Protein 5KC9 (pdb70)

Structure (mmCIF, N/CA/C/O backbone):
data_5KC9
#
_entry.id   5KC9
#
_cell.length_a   128.420
_cell.length_b   128.420
_cell.length_c   153.230
_cell.angle_alpha   90.00
_cell.angle_beta   90.00
_cell.angle_gamma   120.00
#
_symmetry.space_group_name_H-M   'P 32 2 1'
#
loop_
_entity.id
_entity.type
_entity.pdbx_description
1 polymer 'Glutamate receptor ionotropic, delta-1'
2 non-polymer 1,2-ETHANEDIOL
3 non-polymer 'CHLORIDE ION'
4 non-polymer 1,4-BUTANEDIOL
5 non-polymer 2-acetamido-2-deoxy-beta-D-glucopyranose
6 non-polymer 'TETRAETHYLENE GLYCOL'
7 water water
#
loop_
_atom_site.group_PDB
_atom_site.id
_atom_site.type_symbol
_atom_site.label_atom_id
_atom_site.label_alt_id
_atom_site.label_comp_id
_atom_site.label_asym_id
_atom_site.label_entity_id
_atom_site.label_seq_id
_atom_site.pdbx_PDB_ins_code
_atom_site.Cartn_x
_atom_site.Cartn_y
_atom_site.Cartn_z
_atom_site.occupancy
_atom_site.B_iso_or_equiv
_atom_site.auth_seq_id
_atom_site.auth_comp_id
_atom_site.auth_asym_id
_atom_site.auth_atom_id
_atom_site.pdbx_PDB_model_num
ATOM 1 N N . SER A 1 5 ? 78.394 -5.025 53.508 1.00 141.38 22 SER A N 1
ATOM 2 C CA . SER A 1 5 ? 77.037 -5.560 53.498 1.00 143.26 22 SER A CA 1
ATOM 3 C C . SER A 1 5 ? 77.000 -6.934 52.837 1.00 139.78 22 SER A C 1
ATOM 4 O O . SER A 1 5 ? 78.047 -7.506 52.525 1.00 141.89 22 SER A O 1
ATOM 7 N N . ILE A 1 6 ? 75.791 -7.439 52.604 1.00 130.97 23 ILE A N 1
ATOM 8 C CA . ILE A 1 6 ? 75.597 -8.736 51.966 1.00 116.92 23 ILE A CA 1
ATOM 9 C C . ILE A 1 6 ? 74.650 -8.732 50.769 1.00 99.32 23 ILE A C 1
ATOM 10 O O . ILE A 1 6 ? 73.675 -7.978 50.697 1.00 97.81 23 ILE A O 1
ATOM 15 N N . ILE A 1 7 ? 74.999 -9.595 49.824 1.00 83.70 24 ILE A N 1
ATOM 16 C CA . ILE A 1 7 ? 74.172 -9.945 48.685 1.00 70.97 24 ILE A CA 1
ATOM 17 C C . ILE A 1 7 ? 73.223 -11.059 49.133 1.00 62.54 24 ILE A C 1
ATOM 18 O O . ILE A 1 7 ? 73.673 -12.171 49.413 1.00 60.71 24 ILE A O 1
ATOM 23 N N . HIS A 1 8 ? 71.925 -10.769 49.201 1.00 58.57 25 HIS A N 1
ATOM 24 C CA . HIS A 1 8 ? 70.921 -11.775 49.555 1.00 56.42 25 HIS A CA 1
ATOM 25 C C . HIS A 1 8 ? 69.980 -11.993 48.374 1.00 56.59 25 HIS A C 1
ATOM 26 O O . HIS A 1 8 ? 69.442 -11.036 47.813 1.00 55.18 25 HIS A O 1
ATOM 33 N N . ILE A 1 9 ? 69.817 -13.251 47.978 1.00 58.50 26 ILE A N 1
ATOM 34 C CA . ILE A 1 9 ? 68.897 -13.594 46.895 1.00 60.72 26 ILE A CA 1
ATOM 35 C C . ILE A 1 9 ? 67.913 -14.676 47.328 1.00 57.73 26 ILE A C 1
ATOM 36 O O . ILE A 1 9 ? 68.246 -15.557 48.118 1.00 59.33 26 ILE A O 1
ATOM 41 N N . GLY A 1 10 ? 66.703 -14.609 46.793 1.00 54.55 27 GLY A N 1
ATOM 42 C CA . GLY A 1 10 ? 65.664 -15.571 47.114 1.00 53.37 27 GLY A CA 1
ATOM 43 C C . GLY A 1 10 ? 65.486 -16.586 46.000 1.00 52.93 27 GLY A C 1
ATOM 44 O O . GLY A 1 10 ? 65.723 -16.284 44.823 1.00 50.47 27 GLY A O 1
ATOM 45 N N . ALA A 1 11 ? 65.072 -17.793 46.371 1.00 51.99 28 ALA A N 1
ATOM 46 C CA . ALA A 1 11 ? 64.800 -18.833 45.389 1.00 49.14 28 ALA A CA 1
ATOM 47 C C . ALA A 1 11 ? 63.520 -19.586 45.725 1.00 47.13 28 ALA A C 1
ATOM 48 O O . ALA A 1 11 ? 63.243 -19.881 46.898 1.00 47.81 28 ALA A O 1
ATOM 50 N N . ILE A 1 12 ? 62.743 -19.881 44.686 1.00 43.37 29 ILE A N 1
ATOM 51 C CA . ILE A 1 12 ? 61.529 -20.681 44.808 1.00 45.32 29 ILE A CA 1
ATOM 52 C C . ILE A 1 12 ? 61.548 -21.842 43.817 1.00 45.95 29 ILE A C 1
ATOM 53 O O . ILE A 1 12 ? 61.654 -21.628 42.603 1.00 47.38 29 ILE A O 1
ATOM 58 N N . PHE A 1 13 ? 61.432 -23.061 44.347 1.00 44.02 30 PHE A N 1
ATOM 59 C CA . PHE A 1 13 ? 61.430 -24.279 43.545 1.00 44.71 30 PHE A CA 1
ATOM 60 C C . PHE A 1 13 ? 60.201 -25.135 43.828 1.00 48.10 30 PHE A C 1
ATOM 61 O O . PHE A 1 13 ? 59.817 -25.330 44.982 1.00 51.92 30 PHE A O 1
ATOM 69 N N . GLU A 1 14 ? 59.591 -25.655 42.770 1.00 47.71 31 GLU A N 1
ATOM 70 C CA . GLU A 1 14 ? 58.503 -26.614 42.911 1.00 48.36 31 GLU A CA 1
ATOM 71 C C . GLU A 1 14 ? 59.048 -27.992 43.246 1.00 48.61 31 GLU A C 1
ATOM 72 O O . GLU A 1 14 ? 60.174 -28.335 42.873 1.00 47.75 31 GLU A O 1
ATOM 78 N N . GLU A 1 15 ? 58.244 -28.775 43.955 1.00 50.79 32 GLU A N 1
ATOM 79 C CA . GLU A 1 15 ? 58.530 -30.191 44.148 1.00 55.78 32 GLU A CA 1
ATOM 80 C C . GLU A 1 15 ? 58.445 -30.909 42.801 1.00 54.82 32 GLU A C 1
ATOM 81 O O . GLU A 1 15 ? 57.557 -30.591 42.008 1.00 53.91 32 GLU A O 1
ATOM 87 N N . ASN A 1 16 ? 59.346 -31.847 42.498 1.00 55.68 33 ASN A N 1
ATOM 88 C CA . ASN A 1 16 ? 60.485 -32.230 43.327 1.00 56.93 33 ASN A CA 1
ATOM 89 C C . ASN A 1 16 ? 61.638 -31.246 43.154 1.00 54.39 33 ASN A C 1
ATOM 90 O O . ASN A 1 16 ? 62.102 -31.013 42.034 1.00 55.10 33 ASN A O 1
ATOM 95 N N . ALA A 1 17 ? 62.111 -30.687 44.263 1.00 51.17 34 ALA A N 1
ATOM 96 C CA . ALA A 1 17 ? 63.079 -29.593 44.227 1.00 48.55 34 ALA A CA 1
ATOM 97 C C . ALA A 1 17 ? 64.497 -30.033 44.554 1.00 49.96 34 ALA A C 1
ATOM 98 O O . ALA A 1 17 ? 65.384 -29.196 44.684 1.00 52.62 34 ALA A O 1
ATOM 100 N N . ALA A 1 18 ? 64.717 -31.335 44.679 1.00 50.28 35 ALA A N 1
ATOM 101 C CA . ALA A 1 18 ? 65.989 -31.838 45.191 1.00 51.49 35 ALA A CA 1
ATOM 102 C C . ALA A 1 18 ? 67.156 -31.423 44.305 1.00 52.24 35 ALA A C 1
ATOM 103 O O . ALA A 1 18 ? 68.141 -30.878 44.792 1.00 51.40 35 ALA A O 1
ATOM 105 N N . LYS A 1 19 ? 67.045 -31.669 43.004 1.00 53.96 36 LYS A N 1
ATOM 106 C CA . LYS A 1 19 ? 68.130 -31.329 42.093 1.00 55.75 36 LYS A CA 1
ATOM 107 C C . LYS A 1 19 ? 68.339 -29.822 41.989 1.00 49.61 36 LYS A C 1
ATOM 108 O O . LYS A 1 19 ? 69.479 -29.360 41.952 1.00 46.84 36 LYS A O 1
ATOM 114 N N . ASP A 1 20 ? 67.252 -29.054 41.944 1.00 49.01 37 ASP A N 1
ATOM 115 C CA . ASP A 1 20 ? 67.369 -27.594 41.905 1.00 52.02 37 ASP A CA 1
ATOM 116 C C . ASP A 1 20 ? 68.035 -27.073 43.162 1.00 52.10 37 ASP A C 1
ATOM 117 O O . ASP A 1 20 ? 68.948 -26.247 43.095 1.00 52.32 37 ASP A O 1
ATOM 122 N N . ASP A 1 21 ? 67.568 -27.570 44.305 1.00 52.45 38 ASP A N 1
ATOM 123 C CA . ASP A 1 21 ? 68.119 -27.204 45.598 1.00 54.01 38 ASP A CA 1
ATOM 124 C C . ASP A 1 21 ? 69.619 -27.465 45.587 1.00 50.65 38 ASP A C 1
ATOM 125 O O . ASP A 1 21 ? 70.402 -26.607 45.977 1.00 50.17 38 ASP A O 1
ATOM 130 N N . ARG A 1 22 ? 70.025 -28.637 45.114 1.00 50.03 39 ARG A N 1
ATOM 131 C CA . ARG A 1 22 ? 71.440 -28.990 45.110 1.00 52.28 39 ARG A CA 1
ATOM 132 C C . ARG A 1 22 ? 72.244 -28.102 44.160 1.00 49.66 39 ARG A C 1
ATOM 133 O O . ARG A 1 22 ? 73.280 -27.557 44.540 1.00 49.48 39 ARG A O 1
ATOM 141 N N . VAL A 1 23 ? 71.766 -27.958 42.926 1.00 48.15 40 VAL A N 1
ATOM 142 C CA . VAL A 1 23 ? 72.492 -27.204 41.903 1.00 45.43 40 VAL A CA 1
ATOM 143 C C . VAL A 1 23 ? 72.615 -25.719 42.244 1.00 43.17 40 VAL A C 1
ATOM 144 O O . VAL A 1 23 ? 73.675 -25.122 42.067 1.00 38.90 40 VAL A O 1
ATOM 148 N N . PHE A 1 24 ? 71.542 -25.129 42.757 1.00 46.39 41 PHE A N 1
ATOM 149 C CA . PHE A 1 24 ? 71.568 -23.724 43.141 1.00 49.50 41 PHE A CA 1
ATOM 150 C C . PHE A 1 24 ? 72.631 -23.483 44.224 1.00 52.37 41 PHE A C 1
ATOM 151 O O . PHE A 1 24 ? 73.393 -22.516 44.157 1.00 52.83 41 PHE A O 1
ATOM 159 N N . GLN A 1 25 ? 72.683 -24.368 45.215 1.00 52.86 42 GLN A N 1
ATOM 160 C CA . GLN A 1 25 ? 73.649 -24.234 46.304 1.00 56.21 42 GLN A CA 1
ATOM 161 C C . GLN A 1 25 ? 75.069 -24.511 45.816 1.00 57.79 42 GLN A C 1
ATOM 162 O O . GLN A 1 25 ? 76.027 -23.949 46.338 1.00 58.23 42 GLN A O 1
ATOM 168 N N . LEU A 1 26 ? 75.206 -25.369 44.810 1.00 59.57 43 LEU A N 1
ATOM 169 C CA . LEU A 1 26 ? 76.512 -25.601 44.201 1.00 62.54 43 LEU A CA 1
ATOM 170 C C . LEU A 1 26 ? 77.003 -24.346 43.494 1.00 60.09 43 LEU A C 1
ATOM 171 O O . LEU A 1 26 ? 78.180 -24.001 43.573 1.00 58.97 43 LEU A O 1
ATOM 176 N N . ALA A 1 27 ? 76.095 -23.673 42.795 1.00 59.72 44 ALA A N 1
ATOM 177 C CA . ALA A 1 27 ? 76.430 -22.444 42.089 1.00 59.40 44 ALA A CA 1
ATOM 178 C C . ALA A 1 27 ? 76.930 -21.367 43.054 1.00 56.68 44 ALA A C 1
ATOM 179 O O . ALA A 1 27 ? 77.995 -20.784 42.850 1.00 53.88 44 ALA A O 1
ATOM 181 N N . VAL A 1 28 ? 76.162 -21.110 44.107 1.00 57.16 45 VAL A N 1
ATOM 182 C CA . VAL A 1 28 ? 76.550 -20.113 45.102 1.00 58.41 45 VAL A CA 1
ATOM 183 C C . VAL A 1 28 ? 77.865 -20.513 45.769 1.00 59.74 45 VAL A C 1
ATOM 184 O O . VAL A 1 28 ? 78.733 -19.674 46.003 1.00 59.09 45 VAL A O 1
ATOM 188 N N . SER A 1 29 ? 78.012 -21.802 46.049 1.00 62.03 46 SER A N 1
ATOM 189 C CA . SER A 1 29 ? 79.222 -22.317 46.674 1.00 67.36 46 SER A CA 1
ATOM 190 C C . SER A 1 29 ? 80.425 -22.121 45.751 1.00 68.75 46 SER A C 1
ATOM 191 O O . SER A 1 29 ? 81.495 -21.710 46.200 1.00 70.25 46 SER A O 1
ATOM 194 N N . ASP A 1 30 ? 80.250 -22.428 44.467 1.00 68.07 47 ASP A N 1
ATOM 195 C CA . ASP A 1 30 ? 81.320 -22.250 43.489 1.00 68.99 47 ASP A CA 1
ATOM 196 C C . ASP A 1 30 ? 81.779 -20.801 43.413 1.00 71.74 47 ASP A C 1
ATOM 197 O O . ASP A 1 30 ? 82.965 -20.531 43.238 1.00 74.60 47 ASP A O 1
ATOM 202 N N . LEU A 1 31 ? 80.845 -19.868 43.540 1.00 72.60 48 LEU A N 1
ATOM 203 C CA . LEU A 1 31 ? 81.203 -18.459 43.481 1.00 76.25 48 LEU A CA 1
ATOM 204 C C . LEU A 1 31 ? 82.029 -18.016 44.689 1.00 78.76 48 LEU A C 1
ATOM 205 O O . LEU A 1 31 ? 83.056 -17.356 44.536 1.00 76.72 48 LEU A O 1
ATOM 210 N N . SER A 1 32 ? 81.598 -18.391 45.889 1.00 83.89 49 SER A N 1
ATOM 211 C CA . SER A 1 32 ? 82.269 -17.898 47.087 1.00 88.54 49 SER A CA 1
ATOM 212 C C . SER A 1 32 ? 83.680 -18.469 47.233 1.00 91.53 49 SER A C 1
ATOM 213 O O . SER A 1 32 ? 84.512 -17.894 47.936 1.00 94.49 49 SER A O 1
ATOM 216 N N . LEU A 1 33 ? 83.947 -19.595 46.574 1.00 90.16 50 LEU A N 1
ATOM 217 C CA . LEU A 1 33 ? 85.285 -20.183 46.575 1.00 89.17 50 LEU A CA 1
ATOM 218 C C . LEU A 1 33 ? 86.210 -19.657 45.474 1.00 88.01 50 LEU A C 1
ATOM 219 O O . LEU A 1 33 ? 87.414 -19.509 45.686 1.00 90.39 50 LEU A O 1
ATOM 224 N N . ASN A 1 34 ? 85.641 -19.382 44.304 1.00 86.74 51 ASN A N 1
ATOM 225 C CA . ASN A 1 34 ? 86.429 -19.008 43.129 1.00 92.09 51 ASN A CA 1
ATOM 226 C C . ASN A 1 34 ? 86.299 -17.575 42.628 1.00 95.14 51 ASN A C 1
ATOM 227 O O . ASN A 1 34 ? 87.231 -17.047 42.021 1.00 97.37 51 ASN A O 1
ATOM 232 N N . ASP A 1 35 ? 85.145 -16.957 42.843 1.00 98.56 52 ASP A N 1
ATOM 233 C CA . ASP A 1 35 ? 84.925 -15.607 42.340 1.00 105.31 52 ASP A CA 1
ATOM 234 C C . ASP A 1 35 ? 85.903 -14.644 43.004 1.00 110.80 52 ASP A C 1
ATOM 235 O O . ASP A 1 35 ? 85.731 -14.262 44.162 1.00 114.53 52 ASP A O 1
ATOM 240 N N . ASP A 1 36 ? 86.934 -14.263 42.258 1.00 111.54 53 ASP A N 1
ATOM 241 C CA . ASP A 1 36 ? 87.980 -13.391 42.777 1.00 112.39 53 ASP A CA 1
ATOM 242 C C . ASP A 1 36 ? 87.459 -11.977 43.020 1.00 108.59 53 ASP A C 1
ATOM 243 O O . ASP A 1 36 ? 88.061 -11.205 43.766 1.00 110.01 53 ASP A O 1
ATOM 248 N N . ILE A 1 37 ? 86.333 -11.649 42.394 1.00 103.50 54 ILE A N 1
ATOM 249 C CA . ILE A 1 37 ? 85.768 -10.306 42.466 1.00 99.02 54 ILE A CA 1
ATOM 250 C C . ILE A 1 37 ? 84.785 -10.200 43.630 1.00 91.75 54 ILE A C 1
ATOM 251 O O . ILE A 1 37 ? 84.823 -9.236 44.397 1.00 88.21 54 ILE A O 1
ATOM 256 N N . LEU A 1 38 ? 83.911 -11.196 43.761 1.00 89.62 55 LEU A N 1
ATOM 257 C CA . LEU A 1 38 ? 82.996 -11.266 44.896 1.00 89.88 55 LEU A CA 1
ATOM 258 C C . LEU A 1 38 ? 83.725 -11.813 46.116 1.00 97.13 55 LEU A C 1
ATOM 259 O O . LEU A 1 38 ? 83.115 -12.093 47.149 1.00 91.87 55 LEU A O 1
ATOM 264 N N . GLN A 1 39 ? 85.036 -11.985 45.982 1.00 111.41 56 GLN A N 1
ATOM 265 C CA . GLN A 1 39 ? 85.892 -12.225 47.130 1.00 123.92 56 GLN A CA 1
ATOM 266 C C . GLN A 1 39 ? 85.786 -11.027 48.059 1.00 119.97 56 GLN A C 1
ATOM 267 O O . GLN A 1 39 ? 85.808 -9.885 47.602 1.00 122.04 56 GLN A O 1
ATOM 273 N N . SER A 1 40 ? 85.655 -11.307 49.354 1.00 112.94 57 SER A N 1
ATOM 274 C CA . SER A 1 40 ? 85.413 -10.300 50.395 1.00 107.36 57 SER A CA 1
ATOM 275 C C . SER A 1 40 ? 83.945 -9.877 50.426 1.00 99.31 57 SER A C 1
ATOM 276 O O . SER A 1 40 ? 83.504 -9.196 51.351 1.00 96.79 57 SER A O 1
ATOM 279 N N . GLU A 1 41 ? 83.196 -10.266 49.401 1.00 95.35 58 GLU A N 1
ATOM 280 C CA . GLU A 1 41 ? 81.753 -10.070 49.389 1.00 91.76 58 GLU A CA 1
ATOM 281 C C . GLU A 1 41 ? 81.093 -11.343 49.865 1.00 84.95 58 GLU A C 1
ATOM 282 O O . GLU A 1 41 ? 81.470 -12.444 49.462 1.00 83.80 58 GLU A O 1
ATOM 288 N N . LYS A 1 42 ? 80.100 -11.184 50.722 1.00 81.14 59 LYS A N 1
ATOM 289 C CA . LYS A 1 42 ? 79.410 -12.320 51.296 1.00 83.67 59 LYS A CA 1
ATOM 290 C C . LYS A 1 42 ? 78.278 -12.604 50.310 1.00 80.66 59 LYS A C 1
ATOM 291 O O . LYS A 1 42 ? 77.877 -11.704 49.566 1.00 84.86 59 LYS A O 1
ATOM 297 N N . ILE A 1 43 ? 77.838 -13.859 50.223 1.00 76.03 60 ILE A N 1
ATOM 298 C CA . ILE A 1 43 ? 76.649 -14.214 49.436 1.00 77.13 60 ILE A CA 1
ATOM 299 C C . ILE A 1 43 ? 75.771 -15.164 50.246 1.00 67.09 60 ILE A C 1
ATOM 300 O O . ILE A 1 43 ? 76.184 -16.275 50.588 1.00 69.53 60 ILE A O 1
ATOM 305 N N . THR A 1 44 ? 74.556 -14.714 50.536 1.00 60.10 61 THR A N 1
ATOM 306 C CA . THR A 1 44 ? 73.547 -15.524 51.205 1.00 58.50 61 THR A CA 1
ATOM 307 C C . THR A 1 44 ? 72.290 -15.694 50.352 1.00 52.36 61 THR A C 1
ATOM 308 O O . THR A 1 44 ? 72.069 -14.952 49.394 1.00 50.29 61 THR A O 1
ATOM 312 N N . TYR A 1 45 ? 71.451 -16.652 50.735 1.00 51.86 62 TYR A N 1
ATOM 313 C CA . TYR A 1 45 ? 70.232 -16.948 49.998 1.00 51.57 62 TYR A CA 1
ATOM 314 C C . TYR A 1 45 ? 69.220 -17.646 50.898 1.00 53.13 62 TYR A C 1
ATOM 315 O O . TYR A 1 45 ? 69.578 -18.187 51.944 1.00 54.73 62 TYR A O 1
ATOM 324 N N . SER A 1 46 ? 67.957 -17.618 50.487 1.00 52.97 63 SER A N 1
ATOM 325 C CA . SER A 1 46 ? 66.914 -18.405 51.129 1.00 53.39 63 SER A CA 1
ATOM 326 C C . SER A 1 46 ? 66.162 -19.180 50.057 1.00 52.33 63 SER A C 1
ATOM 327 O O . SER A 1 46 ? 65.668 -18.590 49.094 1.00 51.61 63 SER A O 1
ATOM 330 N N . ILE A 1 47 ? 66.074 -20.494 50.232 1.00 50.68 64 ILE A N 1
ATOM 331 C CA . ILE A 1 47 ? 65.389 -21.347 49.279 1.00 48.98 64 ILE A CA 1
ATOM 332 C C . ILE A 1 47 ? 64.039 -21.743 49.836 1.00 48.27 64 ILE A C 1
ATOM 333 O O . ILE A 1 47 ? 63.946 -22.268 50.936 1.00 50.19 64 ILE A O 1
ATOM 338 N N . LYS A 1 48 ? 63.002 -21.519 49.043 1.00 48.70 65 LYS A N 1
ATOM 339 C CA . LYS A 1 48 ? 61.651 -21.932 49.382 1.00 48.30 65 LYS A CA 1
ATOM 340 C C . LYS A 1 48 ? 61.219 -23.050 48.438 1.00 48.96 65 LYS A C 1
ATOM 341 O O . LYS A 1 48 ? 61.456 -22.979 47.226 1.00 50.07 65 LYS A O 1
ATOM 347 N N . VAL A 1 49 ? 60.587 -24.076 49.001 1.00 46.25 66 VAL A N 1
ATOM 348 C CA . VAL A 1 49 ? 60.054 -25.184 48.228 1.00 45.76 66 VAL A CA 1
ATOM 349 C C . VAL A 1 49 ? 58.533 -25.142 48.316 1.00 47.39 66 VAL A C 1
ATOM 350 O O . VAL A 1 49 ? 57.971 -25.021 49.409 1.00 48.02 66 VAL A O 1
ATOM 354 N N . ILE A 1 50 ? 57.870 -25.234 47.161 1.00 46.09 67 ILE A N 1
ATOM 355 C CA . ILE A 1 50 ? 56.415 -25.166 47.108 1.00 48.14 67 ILE A CA 1
ATOM 356 C C . ILE A 1 50 ? 55.844 -26.364 46.362 1.00 46.74 67 ILE A C 1
ATOM 357 O O . ILE A 1 50 ? 56.547 -27.024 45.602 1.00 47.63 67 ILE A O 1
ATOM 362 N N . GLU A 1 51 ? 54.570 -26.653 46.593 1.00 48.89 68 GLU A N 1
ATOM 363 C CA . GLU A 1 51 ? 53.891 -27.681 45.822 1.00 52.18 68 GLU A CA 1
ATOM 364 C C . GLU A 1 51 ? 53.804 -27.248 44.370 1.00 53.11 68 GLU A C 1
ATOM 365 O O . GLU A 1 51 ? 53.812 -26.057 44.068 1.00 54.14 68 GLU A O 1
ATOM 371 N N . ALA A 1 52 ? 53.714 -28.223 43.476 1.00 51.96 69 ALA A N 1
ATOM 372 C CA . ALA A 1 52 ? 53.528 -27.943 42.065 1.00 49.96 69 ALA A CA 1
ATOM 373 C C . ALA A 1 52 ? 52.116 -27.434 41.826 1.00 50.41 69 ALA A C 1
ATOM 374 O O . ALA A 1 52 ? 51.191 -27.809 42.545 1.00 50.49 69 ALA A O 1
ATOM 376 N N . ASN A 1 53 ? 51.956 -26.582 40.816 1.00 50.77 70 ASN A N 1
ATOM 377 C CA . ASN A 1 53 ? 50.648 -26.045 40.447 1.00 50.99 70 ASN A CA 1
ATOM 378 C C . ASN A 1 53 ? 49.951 -25.369 41.620 1.00 49.53 70 ASN A C 1
ATOM 379 O O . ASN A 1 53 ? 48.741 -25.505 41.802 1.00 50.33 70 ASN A O 1
ATOM 384 N N . ASN A 1 54 ? 50.729 -24.639 42.409 1.00 48.43 71 ASN A N 1
ATOM 385 C CA . ASN A 1 54 ? 50.207 -23.915 43.559 1.00 48.64 71 ASN A CA 1
ATOM 386 C C . ASN A 1 54 ? 50.677 -22.466 43.537 1.00 46.74 71 ASN A C 1
ATOM 387 O O . ASN A 1 54 ? 51.608 -22.101 44.251 1.00 46.09 71 ASN A O 1
ATOM 392 N N . PRO A 1 55 ? 50.046 -21.636 42.692 1.00 46.34 72 PRO A N 1
ATOM 393 C CA . PRO A 1 55 ? 50.478 -20.236 42.599 1.00 46.42 72 PRO A CA 1
ATOM 394 C C . PRO A 1 55 ? 50.284 -19.436 43.890 1.00 47.25 72 PRO A C 1
ATOM 395 O O . PRO A 1 55 ? 51.093 -18.553 44.160 1.00 46.82 72 PRO A O 1
ATOM 399 N N . PHE A 1 56 ? 49.261 -19.733 44.684 1.00 49.82 73 PHE A N 1
ATOM 400 C CA . PHE A 1 56 ? 49.094 -19.000 45.937 1.00 51.49 73 PHE A CA 1
ATOM 401 C C . PHE A 1 56 ? 50.251 -19.264 46.897 1.00 49.60 73 PHE A C 1
ATOM 402 O O . PHE A 1 56 ? 50.754 -18.344 47.539 1.00 50.85 73 PHE A O 1
ATOM 410 N N . GLN A 1 57 ? 50.677 -20.515 46.997 1.00 48.78 74 GLN A N 1
ATOM 411 C CA . GLN A 1 57 ? 51.824 -20.837 47.832 1.00 51.05 74 GLN A CA 1
ATOM 412 C C . GLN A 1 57 ? 53.058 -20.102 47.319 1.00 50.85 74 GLN A C 1
ATOM 413 O O . GLN A 1 57 ? 53.878 -19.632 48.110 1.00 51.35 74 GLN A O 1
ATOM 419 N N . ALA A 1 58 ? 53.189 -20.007 45.995 1.00 50.57 75 ALA A N 1
ATOM 420 C CA . ALA A 1 58 ? 54.306 -19.285 45.384 1.00 49.79 75 ALA A CA 1
ATOM 421 C C . ALA A 1 58 ? 54.305 -17.816 45.805 1.00 47.46 75 ALA A C 1
ATOM 422 O O . ALA A 1 58 ? 55.357 -17.240 46.068 1.00 45.57 75 ALA A O 1
ATOM 424 N N . VAL A 1 59 ? 53.122 -17.216 45.869 1.00 48.21 76 VAL A N 1
ATOM 425 C CA . VAL A 1 59 ? 52.997 -15.823 46.284 1.00 49.67 76 VAL A CA 1
ATOM 426 C C . VAL A 1 59 ? 53.344 -15.664 47.774 1.00 50.06 76 VAL A C 1
ATOM 427 O O . VAL A 1 59 ? 54.029 -14.714 48.156 1.00 47.74 76 VAL A O 1
ATOM 431 N N . GLN A 1 60 ? 52.880 -16.594 48.606 1.00 52.03 77 GLN A N 1
ATOM 432 C CA . GLN A 1 60 ? 53.201 -16.568 50.039 1.00 54.85 77 GLN A CA 1
ATOM 433 C C . GLN A 1 60 ? 54.703 -16.578 50.272 1.00 54.44 77 GLN A C 1
ATOM 434 O O . GLN A 1 60 ? 55.230 -15.764 51.023 1.00 56.43 77 GLN A O 1
ATOM 440 N N . GLU A 1 61 ? 55.392 -17.502 49.611 1.00 52.29 78 GLU A N 1
ATOM 441 C CA . GLU A 1 61 ? 56.825 -17.654 49.804 1.00 51.45 78 GLU A CA 1
ATOM 442 C C . GLU A 1 61 ? 57.606 -16.487 49.213 1.00 51.01 78 GLU A C 1
ATOM 443 O O . GLU A 1 61 ? 58.592 -16.045 49.793 1.00 53.88 78 GLU A O 1
ATOM 449 N N . ALA A 1 62 ? 57.179 -15.987 48.061 1.00 47.40 79 ALA A N 1
ATOM 450 C CA . ALA A 1 62 ? 57.871 -14.859 47.453 1.00 47.34 79 ALA A CA 1
ATOM 451 C C . ALA A 1 62 ? 57.739 -13.631 48.346 1.00 48.99 79 ALA A C 1
ATOM 452 O O . ALA A 1 62 ? 58.689 -12.871 48.517 1.00 49.76 79 ALA A O 1
ATOM 454 N N . CYS A 1 63 ? 56.556 -13.441 48.913 1.00 51.74 80 CYS A N 1
ATOM 455 C CA . CYS A 1 63 ? 56.318 -12.294 49.785 1.00 56.84 80 CYS A CA 1
ATOM 456 C C . CYS A 1 63 ? 57.126 -12.388 51.071 1.00 58.44 80 CYS A C 1
ATOM 457 O O . CYS A 1 63 ? 57.599 -11.376 51.583 1.00 61.02 80 CYS A O 1
ATOM 460 N N . ASP A 1 64 ? 57.288 -13.601 51.589 1.00 57.29 81 ASP A N 1
ATOM 461 C CA . ASP A 1 64 ? 58.136 -13.804 52.753 1.00 57.64 81 ASP A CA 1
ATOM 462 C C . ASP A 1 64 ? 59.575 -13.435 52.387 1.00 56.00 81 ASP A C 1
ATOM 463 O O . ASP A 1 64 ? 60.275 -12.788 53.166 1.00 55.93 81 ASP A O 1
ATOM 468 N N . LEU A 1 65 ? 60.006 -13.838 51.190 1.00 54.62 82 LEU A N 1
ATOM 469 C CA . LEU A 1 65 ? 61.349 -13.520 50.698 1.00 53.74 82 LEU A CA 1
ATOM 470 C C . LEU A 1 65 ? 61.571 -12.014 50.548 1.00 54.11 82 LEU A C 1
ATOM 471 O O . LEU A 1 65 ? 62.701 -11.537 50.641 1.00 51.05 82 LEU A O 1
ATOM 476 N N . MET A 1 66 ? 60.501 -11.266 50.305 1.00 59.67 83 MET A N 1
ATOM 477 C CA . MET A 1 66 ? 60.632 -9.825 50.109 1.00 65.89 83 MET A CA 1
ATOM 478 C C . MET A 1 66 ? 60.954 -9.115 51.437 1.00 62.98 83 MET A C 1
ATOM 479 O O . MET A 1 66 ? 61.602 -8.070 51.442 1.00 64.61 83 MET A O 1
ATOM 484 N N . THR A 1 67 ? 60.511 -9.687 52.555 1.00 57.71 84 THR A N 1
ATOM 485 C CA . THR A 1 67 ? 60.827 -9.132 53.878 1.00 56.71 84 THR A CA 1
ATOM 486 C C . THR A 1 67 ? 62.296 -9.325 54.253 1.00 56.36 84 THR A C 1
ATOM 487 O O . THR A 1 67 ? 62.825 -8.607 55.095 1.00 58.62 84 THR A O 1
ATOM 491 N N . GLN A 1 68 ? 62.943 -10.303 53.629 1.00 53.92 85 GLN A N 1
ATOM 492 C CA . GLN A 1 68 ? 64.344 -10.610 53.895 1.00 50.75 85 GLN A CA 1
ATOM 493 C C . GLN A 1 68 ? 65.289 -9.685 53.146 1.00 49.19 85 GLN A C 1
ATOM 494 O O . GLN A 1 68 ? 66.507 -9.767 53.286 1.00 48.78 85 GLN A O 1
ATOM 500 N N . GLY A 1 69 ? 64.734 -8.846 52.290 1.00 51.51 86 GLY A N 1
ATOM 501 C CA . GLY A 1 69 ? 65.554 -7.936 51.524 1.00 54.90 86 GLY A CA 1
ATOM 502 C C . GLY A 1 69 ? 66.394 -8.694 50.510 1.00 60.47 86 GLY A C 1
ATOM 503 O O . GLY A 1 69 ? 67.592 -8.890 50.722 1.00 65.26 86 GLY A O 1
ATOM 504 N N . ILE A 1 70 ? 65.807 -9.020 49.364 1.00 59.45 87 ILE A N 1
ATOM 505 C CA . ILE A 1 70 ? 66.527 -9.752 48.325 1.00 58.18 87 ILE A CA 1
ATOM 506 C C . ILE A 1 70 ? 66.785 -8.832 47.147 1.00 54.65 87 ILE A C 1
ATOM 507 O O . ILE A 1 70 ? 66.014 -7.912 46.888 1.00 53.98 87 ILE A O 1
ATOM 512 N N . LEU A 1 71 ? 67.875 -9.092 46.437 1.00 54.45 88 LEU A N 1
ATOM 513 C CA . LEU A 1 71 ? 68.244 -8.298 45.274 1.00 58.40 88 LEU A CA 1
ATOM 514 C C . LEU A 1 71 ? 67.648 -8.894 44.006 1.00 56.06 88 LEU A C 1
ATOM 515 O O . LEU A 1 71 ? 67.565 -8.226 42.977 1.00 55.60 88 LEU A O 1
ATOM 520 N N . ALA A 1 72 ? 67.262 -10.163 44.084 1.00 54.76 89 ALA A N 1
ATOM 521 C CA . ALA A 1 72 ? 66.734 -10.880 42.933 1.00 53.39 89 ALA A CA 1
ATOM 522 C C . ALA A 1 72 ? 66.042 -12.157 43.381 1.00 54.64 89 ALA A C 1
ATOM 523 O O . ALA A 1 72 ? 66.329 -12.696 44.456 1.00 58.04 89 ALA A O 1
ATOM 525 N N . LEU A 1 73 ? 65.124 -12.622 42.545 1.00 50.60 90 LEU A N 1
ATOM 526 C CA . LEU A 1 73 ? 64.396 -13.855 42.783 1.00 48.73 90 LEU A CA 1
ATOM 527 C C . LEU A 1 73 ? 64.687 -14.817 41.636 1.00 49.37 90 LEU A C 1
ATOM 528 O O . LEU A 1 73 ? 64.446 -14.491 40.474 1.00 51.65 90 LEU A O 1
ATOM 533 N N . VAL A 1 74 ? 65.220 -15.988 41.969 1.00 47.98 91 VAL A N 1
ATOM 534 C CA . VAL A 1 74 ? 65.461 -17.041 40.995 1.00 50.07 91 VAL A CA 1
ATOM 535 C C . VAL A 1 74 ? 64.414 -18.123 41.208 1.00 50.94 91 VAL A C 1
ATOM 536 O O . VAL A 1 74 ? 64.265 -18.625 42.317 1.00 52.26 91 VAL A O 1
ATOM 540 N N . THR A 1 75 ? 63.693 -18.489 40.155 1.00 48.68 92 THR A N 1
ATOM 541 C CA . THR A 1 75 ? 62.637 -19.485 40.288 1.00 49.12 92 THR A CA 1
ATOM 542 C C . THR A 1 75 ? 62.712 -20.586 39.243 1.00 46.84 92 THR A C 1
ATOM 543 O O . THR A 1 75 ? 63.201 -20.389 38.131 1.00 45.81 92 THR A O 1
ATOM 547 N N . SER A 1 76 ? 62.211 -21.751 39.634 1.00 46.99 93 SER A N 1
ATOM 548 C CA . SER A 1 76 ? 62.070 -22.883 38.741 1.00 47.53 93 SER A CA 1
ATOM 549 C C . SER A 1 76 ? 60.738 -23.561 39.017 1.00 45.35 93 SER A C 1
ATOM 550 O O . SER A 1 76 ? 60.595 -24.318 39.978 1.00 46.20 93 SER A O 1
ATOM 553 N N . THR A 1 77 ? 59.765 -23.284 38.158 1.00 44.29 94 THR A N 1
ATOM 554 C CA . THR A 1 77 ? 58.392 -23.721 38.360 1.00 45.19 94 THR A CA 1
ATOM 555 C C . THR A 1 77 ? 57.719 -23.980 37.016 1.00 46.10 94 THR A C 1
ATOM 556 O O . THR A 1 77 ? 58.302 -23.743 35.959 1.00 46.28 94 THR A O 1
ATOM 560 N N . GLY A 1 78 ? 56.484 -24.466 37.076 1.00 46.30 95 GLY A N 1
ATOM 561 C CA . GLY A 1 78 ? 55.626 -24.529 35.916 1.00 46.05 95 GLY A CA 1
ATOM 562 C C . GLY A 1 78 ? 55.044 -23.155 35.642 1.00 47.87 95 GLY A C 1
ATOM 563 O O . GLY A 1 78 ? 55.391 -22.184 36.313 1.00 47.93 95 GLY A O 1
ATOM 564 N N . CYS A 1 79 ? 54.154 -23.074 34.660 1.00 48.21 96 CYS A N 1
ATOM 565 C CA . CYS A 1 79 ? 53.662 -21.794 34.173 1.00 46.81 96 CYS A CA 1
ATOM 566 C C . CYS A 1 79 ? 52.605 -21.157 35.072 1.00 44.86 96 CYS A C 1
ATOM 567 O O . CYS A 1 79 ? 52.485 -19.937 35.119 1.00 44.60 96 CYS A O 1
ATOM 570 N N . ALA A 1 80 ? 51.836 -21.970 35.783 1.00 45.10 97 ALA A N 1
ATOM 571 C CA . ALA A 1 80 ? 50.787 -21.432 36.644 1.00 47.47 97 ALA A CA 1
ATOM 572 C C . ALA A 1 80 ? 51.391 -20.522 37.721 1.00 47.78 97 ALA A C 1
ATOM 573 O O . ALA A 1 80 ? 50.902 -19.418 37.969 1.00 49.29 97 ALA A O 1
ATOM 575 N N . SER A 1 81 ? 52.456 -20.995 38.355 1.00 45.46 98 SER A N 1
ATOM 576 C CA . SER A 1 81 ? 53.148 -20.221 39.377 1.00 45.22 98 SER A CA 1
ATOM 577 C C . SER A 1 81 ? 54.019 -19.126 38.779 1.00 46.19 98 SER A C 1
ATOM 578 O O . SER A 1 81 ? 54.159 -18.058 39.366 1.00 46.08 98 SER A O 1
ATOM 581 N N . ALA A 1 82 ? 54.602 -19.396 37.613 1.00 46.50 99 ALA A N 1
ATOM 582 C CA . ALA A 1 82 ? 55.423 -18.406 36.925 1.00 46.08 99 ALA A CA 1
ATOM 583 C C . ALA A 1 82 ? 54.603 -17.160 36.646 1.00 45.63 99 ALA A C 1
ATOM 584 O O . ALA A 1 82 ? 55.060 -16.038 36.857 1.00 44.76 99 ALA A O 1
ATOM 586 N N . ASN A 1 83 ? 53.371 -17.368 36.201 1.00 47.04 100 ASN A N 1
ATOM 587 C CA . ASN A 1 83 ? 52.483 -16.262 35.898 1.00 49.05 100 ASN A CA 1
ATOM 588 C C . ASN A 1 83 ? 52.236 -15.410 37.138 1.00 49.16 100 ASN A C 1
ATOM 589 O O . ASN A 1 83 ? 52.336 -14.186 37.087 1.00 48.83 100 ASN A O 1
ATOM 594 N N . ALA A 1 84 ? 51.940 -16.068 38.255 1.00 48.78 101 ALA A N 1
ATOM 595 C CA . ALA A 1 84 ? 51.673 -15.368 39.504 1.00 47.54 101 ALA A CA 1
ATOM 596 C C . ALA A 1 84 ? 52.917 -14.646 39.995 1.00 44.72 101 ALA A C 1
ATOM 597 O O . ALA A 1 84 ? 52.845 -13.499 40.418 1.00 44.03 101 ALA A O 1
ATOM 599 N N . LEU A 1 85 ? 54.064 -15.307 39.904 1.00 45.07 102 LEU A N 1
ATOM 600 C CA . LEU A 1 85 ? 55.308 -14.738 40.400 1.00 47.30 102 LEU A CA 1
ATOM 601 C C . LEU A 1 85 ? 55.801 -13.590 39.528 1.00 50.15 102 LEU A C 1
ATOM 602 O O . LEU A 1 85 ? 56.406 -12.638 40.025 1.00 49.28 102 LEU A O 1
ATOM 607 N N . GLN A 1 86 ? 55.547 -13.686 38.227 1.00 52.15 103 GLN A N 1
ATOM 608 C CA . GLN A 1 86 ? 55.864 -12.606 37.304 1.00 51.63 103 GLN A CA 1
ATOM 609 C C . GLN A 1 86 ? 55.060 -11.356 37.653 1.00 48.80 103 GLN A C 1
ATOM 610 O O . GLN A 1 86 ? 55.585 -10.243 37.654 1.00 47.56 103 GLN A O 1
ATOM 616 N N . SER A 1 87 ? 53.775 -11.553 37.926 1.00 47.77 104 SER A N 1
ATOM 617 C CA . SER A 1 87 ? 52.897 -10.465 38.332 1.00 49.37 104 SER A CA 1
ATOM 618 C C . SER A 1 87 ? 53.392 -9.831 39.632 1.00 52.60 104 SER A C 1
ATOM 619 O O . SER A 1 87 ? 53.414 -8.606 39.768 1.00 55.10 104 SER A O 1
ATOM 622 N N . LEU A 1 88 ? 53.802 -10.672 40.578 1.00 51.01 105 LEU A N 1
ATOM 623 C CA . LEU A 1 88 ? 54.281 -10.202 41.872 1.00 49.84 105 LEU A CA 1
ATOM 624 C C . LEU A 1 88 ? 55.573 -9.401 41.715 1.00 49.55 105 LEU A C 1
ATOM 625 O O . LEU A 1 88 ? 55.704 -8.315 42.277 1.00 49.33 105 LEU A O 1
ATOM 630 N N . THR A 1 89 ? 56.532 -9.938 40.966 1.00 49.97 106 THR A N 1
ATOM 631 C CA . THR A 1 89 ? 57.837 -9.292 40.852 1.00 51.50 106 THR A CA 1
ATOM 632 C C . THR A 1 89 ? 57.770 -8.016 40.000 1.00 52.96 106 THR A C 1
ATOM 633 O O . THR A 1 89 ? 58.570 -7.101 40.189 1.00 53.79 106 THR A O 1
ATOM 637 N N . ASP A 1 90 ? 56.829 -7.954 39.062 1.00 54.09 107 ASP A N 1
ATOM 638 C CA . ASP A 1 90 ? 56.577 -6.712 38.329 1.00 53.33 107 ASP A CA 1
ATOM 639 C C . ASP A 1 90 ? 56.197 -5.598 39.300 1.00 54.02 107 ASP A C 1
ATOM 640 O O . ASP A 1 90 ? 56.755 -4.500 39.253 1.00 54.05 107 ASP A O 1
ATOM 645 N N . ALA A 1 91 ? 55.261 -5.902 40.193 1.00 53.96 108 ALA A N 1
ATOM 646 C CA . ALA A 1 91 ? 54.738 -4.913 41.132 1.00 54.72 108 ALA A CA 1
ATOM 647 C C . ALA A 1 91 ? 55.789 -4.449 42.139 1.00 56.59 108 ALA A C 1
ATOM 648 O O . ALA A 1 91 ? 55.774 -3.297 42.562 1.00 58.38 108 ALA A O 1
ATOM 650 N N . MET A 1 92 ? 56.694 -5.344 42.519 1.00 55.53 109 MET A N 1
ATOM 651 C CA . MET A 1 92 ? 57.672 -5.050 43.560 1.00 53.35 109 MET A CA 1
ATOM 652 C C . MET A 1 92 ? 59.017 -4.598 42.998 1.00 51.72 109 MET A C 1
ATOM 653 O O . MET A 1 92 ? 59.927 -4.257 43.757 1.00 49.90 109 MET A O 1
ATOM 658 N N . HIS A 1 93 ? 59.143 -4.609 41.673 1.00 52.38 110 HIS A N 1
ATOM 659 C CA . HIS A 1 93 ? 60.394 -4.259 41.004 1.00 55.42 110 HIS A CA 1
ATOM 660 C C . HIS A 1 93 ? 61.527 -5.152 41.492 1.00 55.60 110 HIS A C 1
ATOM 661 O O . HIS A 1 93 ? 62.608 -4.675 41.820 1.00 57.69 110 HIS A O 1
ATOM 668 N N . ILE A 1 94 ? 61.274 -6.452 41.536 1.00 53.98 111 ILE A N 1
ATOM 669 C CA . ILE A 1 94 ? 62.305 -7.416 41.905 1.00 52.74 111 ILE A CA 1
ATOM 670 C C . ILE A 1 94 ? 62.754 -8.178 40.661 1.00 49.88 111 ILE A C 1
ATOM 671 O O . ILE A 1 94 ? 61.936 -8.840 40.028 1.00 48.01 111 ILE A O 1
ATOM 676 N N . PRO A 1 95 ? 64.044 -8.068 40.292 1.00 49.63 112 PRO A N 1
ATOM 677 C CA . PRO A 1 95 ? 64.533 -8.856 39.157 1.00 51.70 112 PRO A CA 1
ATOM 678 C C . PRO A 1 95 ? 64.219 -10.338 39.333 1.00 52.90 112 PRO A C 1
ATOM 679 O O . PRO A 1 95 ? 64.446 -10.894 40.406 1.00 54.07 112 PRO A O 1
ATOM 683 N N . HIS A 1 96 ? 63.698 -10.959 38.282 1.00 50.58 113 HIS A N 1
ATOM 684 C CA . HIS A 1 96 ? 63.182 -12.315 38.363 1.00 46.75 113 HIS A CA 1
ATOM 685 C C . HIS A 1 96 ? 63.735 -13.180 37.240 1.00 47.07 113 HIS A C 1
ATOM 686 O O . HIS A 1 96 ? 63.338 -13.043 36.083 1.00 46.62 113 HIS A O 1
ATOM 693 N N . LEU A 1 97 ? 64.661 -14.064 37.594 1.00 48.19 114 LEU A N 1
ATOM 694 C CA . LEU A 1 97 ? 65.210 -15.018 36.650 1.00 50.24 114 LEU A CA 1
ATOM 695 C C . LEU A 1 97 ? 64.377 -16.292 36.736 1.00 47.45 114 LEU A C 1
ATOM 696 O O . LEU A 1 97 ? 64.422 -17.013 37.736 1.00 46.47 114 LEU A O 1
ATOM 701 N N . PHE A 1 98 ? 63.617 -16.551 35.676 1.00 45.54 115 PHE A N 1
ATOM 702 C CA . PHE A 1 98 ? 62.677 -17.663 35.634 1.00 45.33 115 PHE A CA 1
ATOM 703 C C . PHE A 1 98 ? 63.218 -18.804 34.772 1.00 45.31 115 PHE A C 1
ATOM 704 O O . PHE A 1 98 ? 63.500 -18.623 33.590 1.00 47.50 115 PHE A O 1
ATOM 712 N N . VAL A 1 99 ? 63.380 -19.967 35.397 1.00 44.09 116 VAL A N 1
ATOM 713 C CA . VAL A 1 99 ? 63.820 -21.180 34.729 1.00 43.40 116 VAL A CA 1
ATOM 714 C C . VAL A 1 99 ? 62.643 -22.137 34.594 1.00 43.31 116 VAL A C 1
ATOM 715 O O . VAL A 1 99 ? 62.269 -22.812 35.550 1.00 43.14 116 VAL A O 1
ATOM 719 N N . GLN A 1 100 ? 62.075 -22.215 33.397 1.00 41.95 117 GLN A N 1
ATOM 720 C CA . GLN A 1 100 ? 60.869 -23.001 33.190 1.00 41.81 117 GLN A CA 1
ATOM 721 C C . GLN A 1 100 ? 61.133 -24.494 33.355 1.00 42.63 117 GLN A C 1
ATOM 722 O O . GLN A 1 100 ? 62.108 -25.027 32.829 1.00 41.57 117 GLN A O 1
ATOM 728 N N . ARG A 1 101 ? 60.265 -25.154 34.115 1.00 44.70 118 ARG A N 1
ATOM 729 C CA . ARG A 1 101 ? 60.372 -26.587 34.337 1.00 47.52 118 ARG A CA 1
ATOM 730 C C . ARG A 1 101 ? 59.908 -27.380 33.123 1.00 50.58 118 ARG A C 1
ATOM 731 O O . ARG A 1 101 ? 59.036 -26.948 32.369 1.00 50.86 118 ARG A O 1
ATOM 739 N N . ASN A 1 102 ? 60.501 -28.554 32.956 1.00 52.55 119 ASN A N 1
ATOM 740 C CA . ASN A 1 102 ? 59.991 -29.549 32.035 1.00 53.94 119 ASN A CA 1
ATOM 741 C C . ASN A 1 102 ? 58.619 -30.010 32.536 1.00 54.17 119 ASN A C 1
ATOM 742 O O . ASN A 1 102 ? 58.504 -30.503 33.651 1.00 55.03 119 ASN A O 1
ATOM 747 N N . PRO A 1 103 ? 57.573 -29.863 31.712 1.00 54.07 120 PRO A N 1
ATOM 748 C CA . PRO A 1 103 ? 56.229 -30.219 32.187 1.00 53.12 120 PRO A CA 1
ATOM 749 C C . PRO A 1 103 ? 55.946 -31.731 32.155 1.00 50.55 120 PRO A C 1
ATOM 750 O O . PRO A 1 103 ? 55.318 -32.230 31.212 1.00 50.16 120 PRO A O 1
ATOM 754 N N . GLY A 1 104 ? 56.411 -32.446 33.177 1.00 46.37 121 GLY A N 1
ATOM 755 C CA . GLY A 1 104 ? 56.193 -33.882 33.271 1.00 44.68 121 GLY A CA 1
ATOM 756 C C . GLY A 1 104 ? 56.866 -34.660 32.152 1.00 47.28 121 GLY A C 1
ATOM 757 O O . GLY A 1 104 ? 56.453 -35.770 31.818 1.00 48.61 121 GLY A O 1
ATOM 758 N N . GLY A 1 105 ? 57.901 -34.070 31.562 1.00 48.43 122 GLY A N 1
ATOM 759 C CA . GLY A 1 105 ? 58.617 -34.695 30.467 1.00 48.07 122 GLY A CA 1
ATOM 760 C C . GLY A 1 105 ? 58.115 -34.269 29.094 1.00 45.27 122 GLY A C 1
ATOM 761 O O . GLY A 1 105 ? 58.796 -34.492 28.096 1.00 43.52 122 GLY A O 1
ATOM 762 N N . SER A 1 106 ? 56.940 -33.641 29.045 1.00 43.72 123 SER A N 1
ATOM 763 C CA . SER A 1 106 ? 56.332 -33.247 27.774 1.00 42.82 123 SER A CA 1
ATOM 764 C C . SER A 1 106 ? 57.101 -32.130 27.090 1.00 42.91 123 SER A C 1
ATOM 765 O O . SER A 1 106 ? 57.870 -31.424 27.742 1.00 42.76 123 SER A O 1
ATOM 768 N N . PRO A 1 107 ? 56.898 -31.967 25.768 1.00 40.51 124 PRO A N 1
ATOM 769 C CA . PRO A 1 107 ? 57.544 -30.852 25.077 1.00 41.58 124 PRO A CA 1
ATOM 770 C C . PRO A 1 107 ? 57.115 -29.519 25.663 1.00 39.96 124 PRO A C 1
ATOM 771 O O . PRO A 1 107 ? 55.946 -29.325 25.995 1.00 39.31 124 PRO A O 1
ATOM 775 N N . ARG A 1 108 ? 58.069 -28.607 25.761 1.00 40.35 125 ARG A N 1
ATOM 776 C CA . ARG A 1 108 ? 57.855 -27.317 26.376 1.00 39.76 125 ARG A CA 1
ATOM 777 C C . ARG A 1 108 ? 57.196 -26.299 25.455 1.00 43.61 125 ARG A C 1
ATOM 778 O O . ARG A 1 108 ? 57.516 -26.218 24.268 1.00 44.06 125 ARG A O 1
ATOM 786 N N . THR A 1 109 ? 56.277 -25.528 26.030 1.00 44.95 126 THR A N 1
ATOM 787 C CA . THR A 1 109 ? 55.743 -24.319 25.415 1.00 45.06 126 THR A CA 1
ATOM 788 C C . THR A 1 109 ? 55.973 -23.170 26.389 1.00 47.73 126 THR A C 1
ATOM 789 O O . THR A 1 109 ? 55.715 -23.308 27.588 1.00 48.91 126 THR A O 1
ATOM 793 N N . ALA A 1 110 ? 56.465 -22.044 25.879 1.00 47.58 127 ALA A N 1
ATOM 794 C CA . ALA A 1 110 ? 56.740 -20.883 26.718 1.00 47.09 127 ALA A CA 1
ATOM 795 C C . ALA A 1 110 ? 55.489 -20.459 27.479 1.00 45.41 127 ALA A C 1
ATOM 796 O O . ALA A 1 110 ? 54.375 -20.550 26.963 1.00 44.81 127 ALA A O 1
ATOM 798 N N . CYS A 1 111 ? 55.682 -20.026 28.719 1.00 43.57 128 CYS A N 1
ATOM 799 C CA . CYS A 1 111 ? 54.574 -19.638 29.578 1.00 44.01 128 CYS A CA 1
ATOM 800 C C . CYS A 1 111 ? 53.886 -18.388 29.061 1.00 45.89 128 CYS A C 1
ATOM 801 O O . CYS A 1 111 ? 54.530 -17.488 28.525 1.00 46.55 128 CYS A O 1
ATOM 804 N N . HIS A 1 112 ? 52.570 -18.343 29.226 1.00 49.12 129 HIS A N 1
ATOM 805 C CA . HIS A 1 112 ? 51.800 -17.155 28.898 1.00 55.39 129 HIS A CA 1
ATOM 806 C C . HIS A 1 112 ? 51.884 -16.178 30.064 1.00 55.44 129 HIS A C 1
ATOM 807 O O . HIS A 1 112 ? 51.227 -16.365 31.089 1.00 57.33 129 HIS A O 1
ATOM 814 N N . LEU A 1 113 ? 52.703 -15.144 29.909 1.00 53.79 130 LEU A N 1
ATOM 815 C CA . LEU A 1 113 ? 52.913 -14.169 30.972 1.00 52.84 130 LEU A CA 1
ATOM 816 C C . LEU A 1 113 ? 51.975 -12.983 30.814 1.00 52.99 130 LEU A C 1
ATOM 817 O O . LEU A 1 113 ? 51.417 -12.760 29.743 1.00 51.39 130 LEU A O 1
ATOM 822 N N . ASN A 1 114 ? 51.806 -12.222 31.889 1.00 54.57 131 ASN A N 1
ATOM 823 C CA . ASN A 1 114 ? 50.934 -11.058 31.861 1.00 53.63 131 ASN A CA 1
ATOM 824 C C . ASN A 1 114 ? 51.650 -9.872 31.216 1.00 52.31 131 ASN A C 1
ATOM 825 O O . ASN A 1 114 ? 52.883 -9.809 31.223 1.00 51.68 131 ASN A O 1
ATOM 830 N N . PRO A 1 115 ? 50.883 -8.925 30.656 1.00 51.72 132 PRO A N 1
ATOM 831 C CA . PRO A 1 115 ? 51.486 -7.668 30.196 1.00 53.40 132 PRO A CA 1
ATOM 832 C C . PRO A 1 115 ? 52.171 -6.931 31.341 1.00 54.38 132 PRO A C 1
ATOM 833 O O . PRO A 1 115 ? 51.664 -6.979 32.460 1.00 55.19 132 PRO A O 1
ATOM 837 N N . SER A 1 116 ? 53.293 -6.275 31.068 1.00 55.99 133 SER A N 1
ATOM 838 C CA . SER A 1 116 ? 53.986 -5.473 32.072 1.00 59.83 133 SER A CA 1
ATOM 839 C C . SER A 1 116 ? 53.875 -3.988 31.739 1.00 67.29 133 SER A C 1
ATOM 840 O O . SER A 1 116 ? 53.794 -3.622 30.565 1.00 67.08 133 SER A O 1
ATOM 843 N N . PRO A 1 117 ? 53.861 -3.123 32.768 1.00 76.17 134 PRO A N 1
ATOM 844 C CA . PRO A 1 117 ? 53.946 -1.682 32.500 1.00 83.62 134 PRO A CA 1
ATOM 845 C C . PRO A 1 117 ? 55.225 -1.335 31.741 1.00 90.93 134 PRO A C 1
ATOM 846 O O . PRO A 1 117 ? 56.246 -1.990 31.957 1.00 89.26 134 PRO A O 1
ATOM 850 N N . ASP A 1 118 ? 55.167 -0.328 30.872 1.00 100.62 135 ASP A N 1
ATOM 851 C CA . ASP A 1 118 ? 56.298 0.022 30.012 1.00 112.58 135 ASP A CA 1
ATOM 852 C C . ASP A 1 118 ? 57.565 0.306 30.815 1.00 107.30 135 ASP A C 1
ATOM 853 O O . ASP A 1 118 ? 57.580 1.179 31.684 1.00 104.45 135 ASP A O 1
ATOM 858 N N . GLY A 1 119 ? 58.626 -0.440 30.515 1.00 105.89 136 GLY A N 1
ATOM 859 C CA . GLY A 1 119 ? 59.906 -0.262 31.179 1.00 102.16 136 GLY A CA 1
ATOM 860 C C . GLY A 1 119 ? 59.926 -0.812 32.594 1.00 95.26 136 GLY A C 1
ATOM 861 O O . GLY A 1 119 ? 60.819 -0.487 33.379 1.00 96.42 136 GLY A O 1
ATOM 862 N N . GLU A 1 120 ? 58.937 -1.641 32.921 1.00 85.63 137 GLU A N 1
ATOM 863 C CA . GLU A 1 120 ? 58.847 -2.255 34.241 1.00 76.90 137 GLU A CA 1
ATOM 864 C C . GLU A 1 120 ? 58.491 -3.741 34.120 1.00 65.17 137 GLU A C 1
ATOM 865 O O . GLU A 1 120 ? 57.606 -4.237 34.815 1.00 63.37 137 GLU A O 1
ATOM 871 N N . ALA A 1 121 ? 59.165 -4.432 33.206 1.00 58.68 138 ALA A N 1
ATOM 872 C CA . ALA A 1 121 ? 59.030 -5.878 33.054 1.00 55.40 138 ALA A CA 1
ATOM 873 C C . ALA A 1 121 ? 60.221 -6.559 33.710 1.00 55.03 138 ALA A C 1
ATOM 874 O O . ALA A 1 121 ? 61.335 -6.493 33.193 1.00 55.88 138 ALA A O 1
ATOM 876 N N . TYR A 1 122 ? 59.992 -7.225 34.836 1.00 53.91 139 TYR A N 1
ATOM 877 C CA . TYR A 1 122 ? 61.102 -7.699 35.655 1.00 53.60 139 TYR A CA 1
ATOM 878 C C . TYR A 1 122 ? 61.443 -9.180 35.489 1.00 51.12 139 TYR A C 1
ATOM 879 O O . TYR A 1 122 ? 62.437 -9.648 36.050 1.00 49.56 139 TYR A O 1
ATOM 888 N N . THR A 1 123 ? 60.661 -9.904 34.691 1.00 49.44 140 THR A N 1
ATOM 889 C CA . THR A 1 123 ? 60.909 -11.329 34.493 1.00 48.45 140 THR A CA 1
ATOM 890 C C . THR A 1 123 ? 61.802 -11.590 33.283 1.00 49.57 140 THR A C 1
ATOM 891 O O . THR A 1 123 ? 61.494 -11.193 32.163 1.00 51.84 140 THR A O 1
ATOM 895 N N . LEU A 1 124 ? 62.907 -12.280 33.538 1.00 49.21 141 LEU A N 1
ATOM 896 C CA . LEU A 1 124 ? 63.822 -12.726 32.510 1.00 49.52 141 LEU A CA 1
ATOM 897 C C . LEU A 1 124 ? 63.771 -14.246 32.435 1.00 51.02 141 LEU A C 1
ATOM 898 O O . LEU A 1 124 ? 64.105 -14.930 33.404 1.00 50.61 141 LEU A O 1
ATOM 903 N N . ALA A 1 125 ? 63.345 -14.775 31.291 1.00 50.44 142 ALA A N 1
ATOM 904 C CA . ALA A 1 125 ? 63.297 -16.215 31.103 1.00 48.79 142 ALA A CA 1
ATOM 905 C C . ALA A 1 125 ? 64.674 -16.708 30.698 1.00 48.26 142 ALA A C 1
ATOM 906 O O . ALA A 1 125 ? 65.219 -16.286 29.684 1.00 47.87 142 ALA A O 1
ATOM 908 N N . SER A 1 126 ? 65.239 -17.592 31.510 1.00 48.08 143 SER A N 1
ATOM 909 C CA . SER A 1 126 ? 66.601 -18.069 31.303 1.00 46.91 143 SER A CA 1
ATOM 910 C C . SER A 1 126 ? 66.691 -19.057 30.150 1.00 45.02 143 SER A C 1
ATOM 911 O O . SER A 1 126 ? 67.690 -19.098 29.435 1.00 44.97 143 SER A O 1
ATOM 914 N N . ARG A 1 127 ? 65.665 -19.882 29.986 1.00 44.44 144 ARG A N 1
ATOM 915 C CA . ARG A 1 127 ? 65.660 -20.831 28.882 1.00 44.35 144 ARG A CA 1
ATOM 916 C C . ARG A 1 127 ? 65.286 -20.100 27.593 1.00 43.00 144 ARG A C 1
ATOM 917 O O . ARG A 1 127 ? 64.414 -19.225 27.602 1.00 41.46 144 ARG A O 1
ATOM 925 N N . PRO A 1 128 ? 65.944 -20.453 26.479 1.00 43.75 145 PRO A N 1
ATOM 926 C CA . PRO A 1 128 ? 65.644 -19.742 25.234 1.00 44.76 145 PRO A CA 1
ATOM 927 C C . PRO A 1 128 ? 64.221 -19.975 24.773 1.00 46.56 145 PRO A C 1
ATOM 928 O O . PRO A 1 128 ? 63.597 -20.935 25.223 1.00 46.65 145 PRO A O 1
ATOM 932 N N . PRO A 1 129 ? 63.714 -19.114 23.879 1.00 48.18 146 PRO A N 1
ATOM 933 C CA . PRO A 1 129 ? 62.404 -19.388 23.287 1.00 47.09 146 PRO A CA 1
ATOM 934 C C . PRO A 1 129 ? 62.385 -20.770 22.660 1.00 44.16 146 PRO A C 1
ATOM 935 O O . PRO A 1 129 ? 63.433 -21.254 22.220 1.00 42.45 146 PRO A O 1
ATOM 939 N N . VAL A 1 130 ? 61.220 -21.404 22.633 1.00 43.54 147 VAL A N 1
ATOM 940 C CA . VAL A 1 130 ? 61.105 -22.712 22.012 1.00 44.26 147 VAL A CA 1
ATOM 941 C C . VAL A 1 130 ? 61.223 -22.540 20.498 1.00 45.80 147 VAL A C 1
ATOM 942 O O . VAL A 1 130 ? 60.409 -21.850 19.881 1.00 46.05 147 VAL A O 1
ATOM 946 N N . ARG A 1 131 ? 62.252 -23.149 19.914 1.00 47.08 148 ARG A N 1
ATOM 947 C CA . ARG A 1 131 ? 62.508 -23.034 18.479 1.00 48.57 148 ARG A CA 1
ATOM 948 C C . ARG A 1 131 ? 62.277 -24.360 17.761 1.00 49.86 148 ARG A C 1
ATOM 949 O O . ARG A 1 131 ? 62.723 -24.546 16.631 1.00 50.83 148 ARG A O 1
ATOM 957 N N . LEU A 1 132 ? 61.570 -25.278 18.409 1.00 48.22 149 LEU A N 1
ATOM 958 C CA . LEU A 1 132 ? 61.308 -26.573 17.805 1.00 46.33 149 LEU A CA 1
ATOM 959 C C . LEU A 1 132 ? 60.416 -26.459 16.566 1.00 45.06 149 LEU A C 1
ATOM 960 O O . LEU A 1 132 ? 60.472 -27.317 15.690 1.00 44.70 149 LEU A O 1
ATOM 965 N N . ASN A 1 133 ? 59.591 -25.416 16.506 1.00 44.44 150 ASN A N 1
ATOM 966 C CA . ASN A 1 133 ? 58.743 -25.177 15.343 1.00 46.75 150 ASN A CA 1
ATOM 967 C C . ASN A 1 133 ? 59.573 -25.011 14.069 1.00 48.61 150 ASN A C 1
ATOM 968 O O . ASN A 1 133 ? 59.225 -25.551 13.019 1.00 47.18 150 ASN A O 1
ATOM 973 N N . ASP A 1 134 ? 60.673 -24.268 14.179 1.00 51.93 151 ASP A N 1
ATOM 974 C CA . ASP A 1 134 ? 61.561 -24.016 13.049 1.00 55.17 151 ASP A CA 1
ATOM 975 C C . ASP A 1 134 ? 62.179 -25.305 12.537 1.00 54.50 151 ASP A C 1
ATOM 976 O O . ASP A 1 134 ? 62.219 -25.551 11.329 1.00 55.93 151 ASP A O 1
ATOM 981 N N . VAL A 1 135 ? 62.654 -26.133 13.458 1.00 51.31 152 VAL A N 1
ATOM 982 C CA . VAL A 1 135 ? 63.279 -27.396 13.087 1.00 48.61 152 VAL A CA 1
ATOM 983 C C . VAL A 1 135 ? 62.257 -28.352 12.476 1.00 47.41 152 VAL A C 1
ATOM 984 O O . VAL A 1 135 ? 62.566 -29.041 11.510 1.00 49.00 152 VAL A O 1
ATOM 988 N N . MET A 1 136 ? 61.048 -28.399 13.034 1.00 45.51 153 MET A N 1
ATOM 989 C CA . MET A 1 136 ? 60.004 -29.267 12.489 1.00 45.65 153 MET A CA 1
ATOM 990 C C . MET A 1 136 ? 59.633 -28.841 11.059 1.00 48.05 153 MET A C 1
ATOM 991 O O . MET A 1 136 ? 59.385 -29.688 10.204 1.00 48.44 153 MET A O 1
ATOM 996 N N . LEU A 1 137 ? 59.586 -27.534 10.810 1.00 49.96 154 LEU A N 1
ATOM 997 C CA . LEU A 1 137 ? 59.258 -27.011 9.485 1.00 52.94 154 LEU A CA 1
ATOM 998 C C . LEU A 1 137 ? 60.280 -27.448 8.442 1.00 49.07 154 LEU A C 1
ATOM 999 O O . LEU A 1 137 ? 59.911 -27.988 7.407 1.00 47.79 154 LEU A O 1
ATOM 1004 N N . ARG A 1 138 ? 61.557 -27.221 8.725 1.00 48.92 155 ARG A N 1
ATOM 1005 C CA . ARG A 1 138 ? 62.625 -27.634 7.830 1.00 53.61 155 ARG A CA 1
ATOM 1006 C C . ARG A 1 138 ? 62.546 -29.127 7.573 1.00 56.50 155 ARG A C 1
ATOM 1007 O O . ARG A 1 138 ? 62.763 -29.591 6.461 1.00 59.18 155 ARG A O 1
ATOM 1015 N N . LEU A 1 139 ? 62.213 -29.880 8.608 1.00 56.25 156 LEU A N 1
ATOM 1016 C CA . LEU A 1 139 ? 62.251 -31.327 8.510 1.00 56.79 156 LEU A CA 1
ATOM 1017 C C . LEU A 1 139 ? 61.126 -31.879 7.621 1.00 55.90 156 LEU A C 1
ATOM 1018 O O . LEU A 1 139 ? 61.373 -32.747 6.784 1.00 57.39 156 LEU A O 1
ATOM 1023 N N . VAL A 1 140 ? 59.897 -31.398 7.803 1.00 52.94 157 VAL A N 1
ATOM 1024 C CA . VAL A 1 140 ? 58.775 -31.907 7.016 1.00 52.47 157 VAL A CA 1
ATOM 1025 C C . VAL A 1 140 ? 58.882 -31.461 5.552 1.00 50.74 157 VAL A C 1
ATOM 1026 O O . VAL A 1 140 ? 58.396 -32.142 4.658 1.00 49.02 157 VAL A O 1
ATOM 1030 N N . THR A 1 141 ? 59.519 -30.319 5.322 1.00 52.75 158 THR A N 1
ATOM 1031 C CA . THR A 1 141 ? 59.711 -29.806 3.974 1.00 59.09 158 THR A CA 1
ATOM 1032 C C . THR A 1 141 ? 60.806 -30.589 3.245 1.00 61.02 158 THR A C 1
ATOM 1033 O O . THR A 1 141 ? 60.651 -30.941 2.078 1.00 62.32 158 THR A O 1
ATOM 1037 N N . GLU A 1 142 ? 61.897 -30.883 3.943 1.00 60.64 159 GLU A N 1
ATOM 1038 C CA . GLU A 1 142 ? 62.971 -31.691 3.378 1.00 61.87 159 GLU A CA 1
ATOM 1039 C C . GLU A 1 142 ? 62.478 -33.101 3.076 1.00 60.61 159 GLU A C 1
ATOM 1040 O O . GLU A 1 142 ? 62.855 -33.698 2.070 1.00 62.47 159 GLU A O 1
ATOM 1046 N N . LEU A 1 143 ? 61.635 -33.631 3.952 1.00 57.87 160 LEU A N 1
ATOM 1047 C CA . LEU A 1 143 ? 61.087 -34.970 3.769 1.00 56.23 160 LEU A CA 1
ATOM 1048 C C . LEU A 1 143 ? 59.950 -34.963 2.750 1.00 54.32 160 LEU A C 1
ATOM 1049 O O . LEU A 1 143 ? 59.417 -36.017 2.400 1.00 51.94 160 LEU A O 1
ATOM 1054 N N . ARG A 1 144 ? 59.577 -33.771 2.289 1.00 57.90 161 ARG A N 1
ATOM 1055 C CA . ARG A 1 144 ? 58.497 -33.608 1.317 1.00 65.26 161 ARG A CA 1
ATOM 1056 C C . ARG A 1 144 ? 57.189 -34.232 1.802 1.00 62.60 161 ARG A C 1
ATOM 1057 O O . ARG A 1 144 ? 56.475 -34.876 1.034 1.00 62.25 161 ARG A O 1
ATOM 1065 N N . TRP A 1 145 ? 56.876 -34.031 3.079 1.00 60.47 162 TRP A N 1
ATOM 1066 C CA . TRP A 1 145 ? 55.596 -34.462 3.631 1.00 57.62 162 TRP A CA 1
ATOM 1067 C C . TRP A 1 145 ? 54.519 -33.458 3.230 1.00 55.56 162 TRP A C 1
ATOM 1068 O O . TRP A 1 145 ? 54.693 -32.248 3.385 1.00 56.72 162 TRP A O 1
ATOM 1079 N N . GLN A 1 146 ? 53.414 -33.972 2.708 1.00 53.18 163 GLN A N 1
ATOM 1080 C CA . GLN A 1 146 ? 52.264 -33.153 2.343 1.00 53.72 163 GLN A CA 1
ATOM 1081 C C . GLN A 1 146 ? 51.168 -33.332 3.387 1.00 52.99 163 GLN A C 1
ATOM 1082 O O . GLN A 1 146 ? 50.452 -32.391 3.727 1.00 51.94 163 GLN A O 1
ATOM 1088 N N . LYS A 1 147 ? 51.050 -34.565 3.869 1.00 54.68 164 LYS A N 1
ATOM 1089 C CA . LYS A 1 147 ? 50.070 -34.938 4.873 1.00 59.27 164 LYS A CA 1
ATOM 1090 C C . LYS A 1 147 ? 50.784 -35.632 6.017 1.00 56.05 164 LYS A C 1
ATOM 1091 O O . LYS A 1 147 ? 51.647 -36.483 5.788 1.00 55.28 164 LYS A O 1
ATOM 1097 N N . PHE A 1 148 ? 50.436 -35.263 7.245 1.00 52.74 165 PHE A N 1
ATOM 1098 C CA . PHE A 1 148 ? 50.982 -35.944 8.407 1.00 49.26 165 PHE A CA 1
ATOM 1099 C C . PHE A 1 148 ? 50.190 -35.628 9.660 1.00 47.82 165 PHE A C 1
ATOM 1100 O O . PHE A 1 148 ? 49.454 -34.635 9.728 1.00 47.26 165 PHE A O 1
ATOM 1108 N N . VAL A 1 149 ? 50.353 -36.498 10.650 1.00 45.75 166 VAL A N 1
ATOM 1109 C CA . VAL A 1 149 ? 49.690 -36.355 11.929 1.00 44.63 166 VAL A CA 1
ATOM 1110 C C . VAL A 1 149 ? 50.675 -35.811 12.954 1.00 44.58 166 VAL A C 1
ATOM 1111 O O . VAL A 1 149 ? 51.854 -36.166 12.938 1.00 43.08 166 VAL A O 1
ATOM 1115 N N . MET A 1 150 ? 50.190 -34.947 13.840 1.00 44.26 167 MET A N 1
ATOM 1116 C CA . MET A 1 150 ? 50.972 -34.521 14.986 1.00 44.34 167 MET A CA 1
ATOM 1117 C C . MET A 1 150 ? 50.266 -35.010 16.241 1.00 43.43 167 MET A C 1
ATOM 1118 O O . MET A 1 150 ? 49.172 -34.545 16.573 1.00 41.87 167 MET A O 1
ATOM 1123 N N . PHE A 1 151 ? 50.888 -35.977 16.906 1.00 42.88 168 PHE A N 1
ATOM 1124 C CA . PHE A 1 151 ? 50.406 -36.476 18.181 1.00 43.00 168 PHE A CA 1
ATOM 1125 C C . PHE A 1 151 ? 51.011 -35.652 19.308 1.00 44.79 168 PHE A C 1
ATOM 1126 O O . PHE A 1 151 ? 52.217 -35.397 19.323 1.00 48.06 168 PHE A O 1
ATOM 1134 N N . TYR A 1 152 ? 50.173 -35.238 20.248 1.00 42.82 169 TYR A N 1
ATOM 1135 C CA . TYR A 1 152 ? 50.647 -34.534 21.434 1.00 42.47 169 TYR A CA 1
ATOM 1136 C C . TYR A 1 152 ? 49.939 -35.116 22.643 1.00 43.37 169 TYR A C 1
ATOM 1137 O O . TYR A 1 152 ? 48.814 -35.597 22.522 1.00 43.97 169 TYR A O 1
ATOM 1146 N N . ASP A 1 153 ? 50.610 -35.113 23.794 1.00 45.61 170 ASP A N 1
ATOM 1147 C CA . ASP A 1 153 ? 50.059 -35.745 24.993 1.00 47.18 170 ASP A CA 1
ATOM 1148 C C . ASP A 1 153 ? 49.169 -34.791 25.782 1.00 47.98 170 ASP A C 1
ATOM 1149 O O . ASP A 1 153 ? 48.936 -33.657 25.365 1.00 46.01 170 ASP A O 1
ATOM 1154 N N . SER A 1 154 ? 48.678 -35.261 26.928 1.00 51.33 171 SER A N 1
ATOM 1155 C CA . SER A 1 154 ? 47.665 -34.538 27.696 1.00 53.84 171 SER A CA 1
ATOM 1156 C C . SER A 1 154 ? 48.196 -33.301 28.409 1.00 52.55 171 SER A C 1
ATOM 1157 O O . SER A 1 154 ? 47.414 -32.487 28.896 1.00 55.20 171 SER A O 1
ATOM 1160 N N . GLU A 1 155 ? 49.515 -33.154 28.465 1.00 50.36 172 GLU A N 1
ATOM 1161 C CA . GLU A 1 155 ? 50.128 -31.991 29.101 1.00 52.59 172 GLU A CA 1
ATOM 1162 C C . GLU A 1 155 ? 50.639 -30.954 28.099 1.00 48.44 172 GLU A C 1
ATOM 1163 O O . GLU A 1 155 ? 50.931 -29.825 28.481 1.00 47.00 172 GLU A O 1
ATOM 1169 N N . TYR A 1 156 ? 50.761 -31.316 26.824 1.00 46.02 173 TYR A N 1
ATOM 1170 C CA . TYR A 1 156 ? 51.342 -30.379 25.873 1.00 42.22 173 TYR A CA 1
ATOM 1171 C C . TYR A 1 156 ? 50.384 -29.226 25.597 1.00 40.23 173 TYR A C 1
ATOM 1172 O O . TYR A 1 156 ? 49.177 -29.424 25.436 1.00 40.71 173 TYR A O 1
ATOM 1181 N N . ASP A 1 157 ? 50.944 -28.022 25.555 1.00 39.00 174 ASP A N 1
ATOM 1182 C CA . ASP A 1 157 ? 50.188 -26.799 25.276 1.00 40.91 174 ASP A CA 1
ATOM 1183 C C . ASP A 1 157 ? 50.320 -26.441 23.785 1.00 39.94 174 ASP A C 1
ATOM 1184 O O . ASP A 1 157 ? 51.345 -25.896 23.370 1.00 37.03 174 ASP A O 1
ATOM 1189 N N . ILE A 1 158 ? 49.278 -26.724 22.998 1.00 41.73 175 ILE A N 1
ATOM 1190 C CA . ILE A 1 158 ? 49.364 -26.615 21.536 1.00 44.64 175 ILE A CA 1
ATOM 1191 C C . ILE A 1 158 ? 49.464 -25.173 21.036 1.00 45.76 175 ILE A C 1
ATOM 1192 O O . ILE A 1 158 ? 49.697 -24.947 19.844 1.00 46.15 175 ILE A O 1
ATOM 1197 N N . ARG A 1 159 ? 49.298 -24.202 21.930 1.00 43.86 176 ARG A N 1
ATOM 1198 C CA . ARG A 1 159 ? 49.543 -22.807 21.564 1.00 43.44 176 ARG A CA 1
ATOM 1199 C C . ARG A 1 159 ? 50.985 -22.625 21.104 1.00 43.22 176 ARG A C 1
ATOM 1200 O O . ARG A 1 159 ? 51.295 -21.694 20.362 1.00 44.42 176 ARG A O 1
ATOM 1208 N N . GLY A 1 160 ? 51.864 -23.517 21.548 1.00 42.39 177 GLY A N 1
ATOM 1209 C CA . GLY A 1 160 ? 53.259 -23.466 21.157 1.00 42.24 177 GLY A CA 1
ATOM 1210 C C . GLY A 1 160 ? 53.459 -23.767 19.679 1.00 42.47 177 GLY A C 1
ATOM 1211 O O . GLY A 1 160 ? 54.529 -23.503 19.132 1.00 41.90 177 GLY A O 1
ATOM 1212 N N . LEU A 1 161 ? 52.434 -24.322 19.036 1.00 42.07 178 LEU A N 1
ATOM 1213 C CA . LEU A 1 161 ? 52.522 -24.696 17.628 1.00 44.62 178 LEU A CA 1
ATOM 1214 C C . LEU A 1 161 ? 52.119 -23.574 16.674 1.00 47.42 178 LEU A C 1
ATOM 1215 O O . LEU A 1 161 ? 52.121 -23.776 15.465 1.00 47.36 178 LEU A O 1
ATOM 1220 N N . GLN A 1 162 ? 51.791 -22.398 17.208 1.00 50.14 179 GLN A N 1
ATOM 1221 C CA . GLN A 1 162 ? 51.217 -21.318 16.400 1.00 51.52 179 GLN A CA 1
ATOM 1222 C C . GLN A 1 162 ? 51.981 -21.053 15.096 1.00 46.21 179 GLN A C 1
ATOM 1223 O O . GLN A 1 162 ? 51.394 -21.063 14.013 1.00 43.52 179 GLN A O 1
ATOM 1229 N N . SER A 1 163 ? 53.276 -20.784 15.210 1.00 45.16 180 SER A N 1
ATOM 1230 C CA . SER A 1 163 ? 54.068 -20.397 14.054 1.00 48.02 180 SER A CA 1
ATOM 1231 C C . SER A 1 163 ? 54.230 -21.566 13.084 1.00 51.39 180 SER A C 1
ATOM 1232 O O . SER A 1 163 ? 54.332 -21.364 11.878 1.00 53.87 180 SER A O 1
ATOM 1235 N N . PHE A 1 164 ? 54.252 -22.787 13.612 1.00 49.59 181 PHE A N 1
ATOM 1236 C CA . PHE A 1 164 ? 54.338 -23.965 12.762 1.00 45.90 181 PHE A CA 1
ATOM 1237 C C . PHE A 1 164 ? 53.063 -24.125 11.940 1.00 44.87 181 PHE A C 1
ATOM 1238 O O . PHE A 1 164 ? 53.123 -24.398 10.742 1.00 44.05 181 PHE A O 1
ATOM 1246 N N . LEU A 1 165 ? 51.912 -23.952 12.584 1.00 45.38 182 LEU A N 1
ATOM 1247 C CA . LEU A 1 165 ? 50.629 -24.126 11.910 1.00 48.72 182 LEU A CA 1
ATOM 1248 C C . LEU A 1 165 ? 50.376 -23.048 10.852 1.00 50.86 182 LEU A C 1
ATOM 1249 O O . LEU A 1 165 ? 49.835 -23.341 9.783 1.00 49.12 182 LEU A O 1
ATOM 1254 N N . ASP A 1 166 ? 50.747 -21.806 11.153 1.00 52.36 183 ASP A N 1
ATOM 1255 C CA . ASP A 1 166 ? 50.580 -20.718 10.196 1.00 53.24 183 ASP A CA 1
ATOM 1256 C C . ASP A 1 166 ? 51.420 -20.971 8.951 1.00 53.56 183 ASP A C 1
ATOM 1257 O O . ASP A 1 166 ? 50.933 -20.860 7.824 1.00 54.07 183 ASP A O 1
ATOM 1262 N N . GLN A 1 167 ? 52.689 -21.300 9.158 1.00 53.52 184 GLN A N 1
ATOM 1263 C CA . GLN A 1 167 ? 53.591 -21.554 8.046 1.00 55.01 184 GLN A CA 1
ATOM 1264 C C . GLN A 1 167 ? 53.156 -22.801 7.265 1.00 53.89 184 GLN A C 1
ATOM 1265 O O . GLN A 1 167 ? 53.201 -22.818 6.035 1.00 55.77 184 GLN A O 1
ATOM 1271 N N . ALA A 1 168 ? 52.714 -23.834 7.977 1.00 52.36 185 ALA A N 1
ATOM 1272 C CA . ALA A 1 168 ? 52.236 -25.056 7.338 1.00 51.77 185 ALA A CA 1
ATOM 1273 C C . ALA A 1 168 ? 51.056 -24.763 6.410 1.00 54.71 185 ALA A C 1
ATOM 1274 O O . ALA A 1 168 ? 50.941 -25.350 5.328 1.00 54.66 185 ALA A O 1
ATOM 1276 N N . SER A 1 169 ? 50.188 -23.848 6.834 1.00 56.51 186 SER A N 1
ATOM 1277 C CA . SER A 1 169 ? 49.044 -23.450 6.026 1.00 60.10 186 SER A CA 1
ATOM 1278 C C . SER A 1 169 ? 49.472 -22.751 4.741 1.00 60.50 186 SER A C 1
ATOM 1279 O O . SER A 1 169 ? 48.932 -23.031 3.673 1.00 62.01 186 SER A O 1
ATOM 1282 N N . ARG A 1 170 ? 50.439 -21.846 4.851 1.00 60.21 187 ARG A N 1
ATOM 1283 C CA . ARG A 1 170 ? 50.951 -21.125 3.693 1.00 62.53 187 ARG A CA 1
ATOM 1284 C C . ARG A 1 170 ? 51.572 -22.088 2.684 1.00 61.56 187 ARG A C 1
ATOM 1285 O O . ARG A 1 170 ? 51.538 -21.840 1.486 1.00 62.05 187 ARG A O 1
ATOM 1293 N N . LEU A 1 171 ? 52.147 -23.178 3.180 1.00 60.55 188 LEU A N 1
ATOM 1294 C CA . LEU A 1 171 ? 52.773 -24.182 2.327 1.00 57.18 188 LEU A CA 1
ATOM 1295 C C . LEU A 1 171 ? 51.742 -25.175 1.797 1.00 54.72 188 LEU A C 1
ATOM 1296 O O . LEU A 1 171 ? 52.062 -26.046 0.994 1.00 56.68 188 LEU A O 1
ATOM 1301 N N . GLY A 1 172 ? 50.500 -25.041 2.242 1.00 52.20 189 GLY A N 1
ATOM 1302 C CA . GLY A 1 172 ? 49.437 -25.914 1.782 1.00 53.27 189 GLY A CA 1
ATOM 1303 C C . GLY A 1 172 ? 49.511 -27.328 2.332 1.00 55.68 189 GLY A C 1
ATOM 1304 O O . GLY A 1 172 ? 48.942 -28.251 1.751 1.00 56.49 189 GLY A O 1
ATOM 1305 N N . LEU A 1 173 ? 50.190 -27.504 3.462 1.00 55.54 190 LEU A N 1
ATOM 1306 C CA . LEU A 1 173 ? 50.284 -28.820 4.083 1.00 52.10 190 LEU A CA 1
ATOM 1307 C C . LEU A 1 173 ? 48.989 -29.145 4.817 1.00 49.92 190 LEU A C 1
ATOM 1308 O O . LEU A 1 173 ? 48.298 -28.248 5.302 1.00 48.65 190 LEU A O 1
ATOM 1313 N N . ASP A 1 174 ? 48.666 -30.430 4.894 1.00 50.62 191 ASP A N 1
ATOM 1314 C CA . ASP A 1 174 ? 47.502 -30.881 5.642 1.00 54.29 191 ASP A CA 1
ATOM 1315 C C . ASP A 1 174 ? 47.963 -31.548 6.929 1.00 49.76 191 ASP A C 1
ATOM 1316 O O . ASP A 1 174 ? 48.461 -32.676 6.925 1.00 47.66 191 ASP A O 1
ATOM 1321 N N . VAL A 1 175 ? 47.785 -30.834 8.031 1.00 49.85 192 VAL A N 1
ATOM 1322 C CA . VAL A 1 175 ? 48.275 -31.277 9.327 1.00 48.07 192 VAL A CA 1
ATOM 1323 C C . VAL A 1 175 ? 47.116 -31.702 10.203 1.00 49.39 192 VAL A C 1
ATOM 1324 O O . VAL A 1 175 ? 46.191 -30.931 10.449 1.00 50.66 192 VAL A O 1
ATOM 1328 N N . SER A 1 176 ? 47.197 -32.922 10.713 1.00 49.50 193 SER A N 1
ATOM 1329 C CA . SER A 1 176 ? 46.193 -33.427 11.630 1.00 50.34 193 SER A CA 1
ATOM 1330 C C . SER A 1 176 ? 46.728 -33.471 13.063 1.00 49.60 193 SER A C 1
ATOM 1331 O O . SER A 1 176 ? 47.669 -34.203 13.358 1.00 50.57 193 SER A O 1
ATOM 1334 N N . LEU A 1 177 ? 46.116 -32.672 13.935 1.00 50.03 194 LEU A N 1
ATOM 1335 C CA . LEU A 1 177 ? 46.454 -32.603 15.354 1.00 52.73 194 LEU A CA 1
ATOM 1336 C C . LEU A 1 177 ? 45.601 -33.553 16.159 1.00 53.12 194 LEU A C 1
ATOM 1337 O O . LEU A 1 177 ? 44.381 -33.403 16.214 1.00 56.58 194 LEU A O 1
ATOM 1342 N N . GLN A 1 178 ? 46.250 -34.512 16.807 1.00 49.80 195 GLN A N 1
ATOM 1343 C CA . GLN A 1 178 ? 45.536 -35.526 17.557 1.00 48.15 195 GLN A CA 1
ATOM 1344 C C . GLN A 1 178 ? 46.112 -35.650 18.954 1.00 47.27 195 GLN A C 1
ATOM 1345 O O . GLN A 1 178 ? 47.300 -35.914 19.143 1.00 46.53 195 GLN A O 1
ATOM 1351 N N . LYS A 1 179 ? 45.249 -35.443 19.934 1.00 46.49 196 LYS A N 1
ATOM 1352 C CA . LYS A 1 179 ? 45.629 -35.578 21.317 1.00 47.22 196 LYS A CA 1
ATOM 1353 C C . LYS A 1 179 ? 45.677 -37.053 21.680 1.00 45.20 196 LYS A C 1
ATOM 1354 O O . LYS A 1 179 ? 44.780 -37.816 21.331 1.00 44.17 196 LYS A O 1
ATOM 1360 N N . VAL A 1 180 ? 46.742 -37.445 22.366 1.00 44.11 197 VAL A N 1
ATOM 1361 C CA . VAL A 1 180 ? 46.857 -38.784 22.921 1.00 45.46 197 VAL A CA 1
ATOM 1362 C C . VAL A 1 180 ? 46.554 -38.696 24.414 1.00 45.53 197 VAL A C 1
ATOM 1363 O O . VAL A 1 180 ? 47.277 -38.046 25.154 1.00 42.65 197 VAL A O 1
ATOM 1367 N N . ASP A 1 181 ? 45.473 -39.340 24.841 1.00 51.22 198 ASP A N 1
ATOM 1368 C CA . ASP A 1 181 ? 45.071 -39.321 26.243 1.00 59.15 198 ASP A CA 1
ATOM 1369 C C . ASP A 1 181 ? 46.088 -40.062 27.100 1.00 56.73 198 ASP A C 1
ATOM 1370 O O . ASP A 1 181 ? 46.921 -40.811 26.588 1.00 55.41 198 ASP A O 1
ATOM 1375 N N . LYS A 1 182 ? 46.015 -39.846 28.407 1.00 58.20 199 LYS A N 1
ATOM 1376 C CA . LYS A 1 182 ? 47.016 -40.379 29.320 1.00 63.10 199 LYS A CA 1
ATOM 1377 C C . LYS A 1 182 ? 47.050 -41.906 29.339 1.00 56.26 199 LYS A C 1
ATOM 1378 O O . LYS A 1 182 ? 48.123 -42.492 29.464 1.00 55.66 199 LYS A O 1
ATOM 1384 N N . ASN A 1 183 ? 45.895 -42.558 29.241 1.00 53.45 200 ASN A N 1
ATOM 1385 C CA . ASN A 1 183 ? 45.889 -44.019 29.204 1.00 55.39 200 ASN A CA 1
ATOM 1386 C C . ASN A 1 183 ? 46.010 -44.525 27.767 1.00 53.45 200 ASN A C 1
ATOM 1387 O O . ASN A 1 183 ? 45.021 -44.587 27.037 1.00 53.33 200 ASN A O 1
ATOM 1392 N N . ILE A 1 184 ? 47.227 -44.897 27.382 1.00 53.27 201 ILE A N 1
ATOM 1393 C CA . ILE A 1 184 ? 47.525 -45.327 26.017 1.00 54.42 201 ILE A CA 1
ATOM 1394 C C . ILE A 1 184 ? 46.720 -46.558 25.630 1.00 52.31 201 ILE A C 1
ATOM 1395 O O . ILE A 1 184 ? 46.311 -46.696 24.480 1.00 51.47 201 ILE A O 1
ATOM 1400 N N . SER A 1 185 ? 46.487 -47.445 26.589 1.00 53.22 202 SER A N 1
ATOM 1401 C CA . SER A 1 185 ? 45.728 -48.655 26.323 1.00 57.12 202 SER A CA 1
ATOM 1402 C C . SER A 1 185 ? 44.298 -48.336 25.889 1.00 55.98 202 SER A C 1
ATOM 1403 O O . SER A 1 185 ? 43.762 -48.985 24.992 1.00 57.01 202 SER A O 1
ATOM 1406 N N . HIS A 1 186 ? 43.690 -47.326 26.503 1.00 55.31 203 HIS A N 1
ATOM 1407 C CA . HIS A 1 186 ? 42.323 -46.944 26.152 1.00 56.94 203 HIS A CA 1
ATOM 1408 C C . HIS A 1 186 ? 42.274 -46.200 24.824 1.00 51.94 203 HIS A C 1
ATOM 1409 O O . HIS A 1 186 ? 41.282 -46.264 24.106 1.00 50.12 203 HIS A O 1
ATOM 1416 N N . VAL A 1 187 ? 43.342 -45.476 24.515 1.00 51.32 204 VAL A N 1
ATOM 1417 C CA . VAL A 1 187 ? 43.431 -44.743 23.256 1.00 51.24 204 VAL A CA 1
ATOM 1418 C C . VAL A 1 187 ? 43.282 -45.721 22.093 1.00 49.57 204 VAL A C 1
ATOM 1419 O O . VAL A 1 187 ? 42.443 -45.539 21.220 1.00 50.42 204 VAL A O 1
ATOM 1423 N N . PHE A 1 188 ? 44.101 -46.763 22.091 1.00 49.06 205 PHE A N 1
ATOM 1424 C CA . PHE A 1 188 ? 44.107 -47.711 20.987 1.00 50.01 205 PHE A CA 1
ATOM 1425 C C . PHE A 1 188 ? 42.895 -48.643 20.988 1.00 52.98 205 PHE A C 1
ATOM 1426 O O . PHE A 1 188 ? 42.372 -48.972 19.923 1.00 53.46 205 PHE A O 1
ATOM 1434 N N . THR A 1 189 ? 42.438 -49.063 22.164 1.00 54.16 206 THR A N 1
ATOM 1435 C CA . THR A 1 189 ? 41.209 -49.854 22.244 1.00 54.20 206 THR A CA 1
ATOM 1436 C C . THR A 1 189 ? 40.057 -49.093 21.600 1.00 52.66 206 THR A C 1
ATOM 1437 O O . THR A 1 189 ? 39.238 -49.667 20.885 1.00 51.69 206 THR A O 1
ATOM 1441 N N . SER A 1 190 ? 40.023 -47.788 21.839 1.00 53.61 207 SER A N 1
ATOM 1442 C CA . SER A 1 190 ? 38.989 -46.927 21.284 1.00 58.49 207 SER A CA 1
ATOM 1443 C C . SER A 1 190 ? 39.004 -46.932 19.746 1.00 60.50 207 SER A C 1
ATOM 1444 O O . SER A 1 190 ? 37.953 -46.821 19.106 1.00 61.92 207 SER A O 1
ATOM 1447 N N . LEU A 1 191 ? 40.186 -47.058 19.150 1.00 58.65 208 LEU A N 1
ATOM 1448 C CA . LEU A 1 191 ? 40.275 -47.091 17.694 1.00 57.06 208 LEU A CA 1
ATOM 1449 C C . LEU A 1 191 ? 39.547 -48.320 17.169 1.00 53.60 208 LEU A C 1
ATOM 1450 O O . LEU A 1 191 ? 38.770 -48.235 16.222 1.00 52.22 208 LEU A O 1
ATOM 1455 N N . PHE A 1 192 ? 39.797 -49.464 17.796 1.00 53.83 209 PHE A N 1
ATOM 1456 C CA . PHE A 1 192 ? 39.229 -50.723 17.331 1.00 57.34 209 PHE A CA 1
ATOM 1457 C C . PHE A 1 192 ? 37.731 -50.861 17.625 1.00 61.57 209 PHE A C 1
ATOM 1458 O O . PHE A 1 192 ? 37.047 -51.664 16.984 1.00 64.39 209 PHE A O 1
ATOM 1466 N N . THR A 1 193 ? 37.219 -50.082 18.578 1.00 60.29 210 THR A N 1
ATOM 1467 C CA . THR A 1 193 ? 35.808 -50.179 18.953 1.00 59.76 210 THR A CA 1
ATOM 1468 C C . THR A 1 193 ? 34.932 -49.167 18.225 1.00 59.49 210 THR A C 1
ATOM 1469 O O . THR A 1 193 ? 33.716 -49.338 18.166 1.00 61.95 210 THR A O 1
ATOM 1473 N N . THR A 1 194 ? 35.541 -48.120 17.675 1.00 58.16 211 THR A N 1
ATOM 1474 C CA . THR A 1 194 ? 34.786 -47.055 17.009 1.00 57.98 211 THR A CA 1
ATOM 1475 C C . THR A 1 194 ? 34.964 -47.055 15.485 1.00 59.49 211 THR A C 1
ATOM 1476 O O . THR A 1 194 ? 34.277 -46.310 14.784 1.00 59.30 211 THR A O 1
ATOM 1480 N N . MET A 1 195 ? 35.880 -47.873 14.973 1.00 60.21 212 MET A N 1
ATOM 1481 C CA . MET A 1 195 ? 36.152 -47.886 13.536 1.00 60.75 212 MET A CA 1
ATOM 1482 C C . MET A 1 195 ? 35.970 -49.263 12.911 1.00 61.15 212 MET A C 1
ATOM 1483 O O . MET A 1 195 ? 36.414 -50.280 13.451 1.00 56.82 212 MET A O 1
ATOM 1488 N N . LYS A 1 196 ? 35.336 -49.278 11.742 1.00 66.65 213 LYS A N 1
ATOM 1489 C CA . LYS A 1 196 ? 35.199 -50.498 10.963 1.00 70.49 213 LYS A CA 1
ATOM 1490 C C . LYS A 1 196 ? 36.570 -50.892 10.432 1.00 63.33 213 LYS A C 1
ATOM 1491 O O . LYS A 1 196 ? 37.511 -50.098 10.477 1.00 58.68 213 LYS A O 1
ATOM 1497 N N . THR A 1 197 ? 36.680 -52.116 9.929 1.00 63.59 214 THR A N 1
ATOM 1498 C CA . THR A 1 197 ? 37.954 -52.648 9.459 1.00 66.86 214 THR A CA 1
ATOM 1499 C C . THR A 1 197 ? 38.590 -51.796 8.357 1.00 66.87 214 THR A C 1
ATOM 1500 O O . THR A 1 197 ? 39.803 -51.578 8.362 1.00 65.96 214 THR A O 1
ATOM 1504 N N . GLU A 1 198 ? 37.784 -51.322 7.413 1.00 69.03 215 GLU A N 1
ATOM 1505 C CA . GLU A 1 198 ? 38.311 -50.520 6.313 1.00 73.38 215 GLU A CA 1
ATOM 1506 C C . GLU A 1 198 ? 38.790 -49.154 6.809 1.00 70.44 215 GLU A C 1
ATOM 1507 O O . GLU A 1 198 ? 39.856 -48.685 6.406 1.00 70.92 215 GLU A O 1
ATOM 1513 N N . GLU A 1 199 ? 38.001 -48.520 7.673 1.00 66.78 216 GLU A N 1
ATOM 1514 C CA . GLU A 1 199 ? 38.356 -47.217 8.232 1.00 64.30 216 GLU A CA 1
ATOM 1515 C C . GLU A 1 199 ? 39.669 -47.316 8.996 1.00 59.64 216 GLU A C 1
ATOM 1516 O O . GLU A 1 199 ? 40.506 -46.414 8.960 1.00 55.93 216 GLU A O 1
ATOM 1522 N N . LEU A 1 200 ? 39.829 -48.436 9.687 1.00 60.44 217 LEU A N 1
ATOM 1523 C CA . LEU A 1 200 ? 40.994 -48.691 10.514 1.00 61.53 217 LEU A CA 1
ATOM 1524 C C . LEU A 1 200 ? 42.248 -48.958 9.684 1.00 61.35 217 LEU A C 1
ATOM 1525 O O . LEU A 1 200 ? 43.347 -48.524 10.034 1.00 60.21 217 LEU A O 1
ATOM 1530 N N . ASN A 1 201 ? 42.079 -49.680 8.582 1.00 61.04 218 ASN A N 1
ATOM 1531 C CA . ASN A 1 201 ? 43.182 -49.953 7.672 1.00 58.41 218 ASN A CA 1
ATOM 1532 C C . ASN A 1 201 ? 43.630 -48.678 6.946 1.00 52.92 218 ASN A C 1
ATOM 1533 O O . ASN A 1 201 ? 44.808 -48.512 6.645 1.00 51.70 218 ASN A O 1
ATOM 1538 N N . ARG A 1 202 ? 42.684 -47.789 6.665 1.00 51.40 219 ARG A N 1
ATOM 1539 C CA . ARG A 1 202 ? 43.002 -46.476 6.118 1.00 55.36 219 ARG A CA 1
ATOM 1540 C C . ARG A 1 202 ? 43.761 -45.626 7.125 1.00 59.73 219 ARG A C 1
ATOM 1541 O O . ARG A 1 202 ? 44.747 -44.974 6.786 1.00 61.64 219 ARG A O 1
ATOM 1549 N N . TYR A 1 203 ? 43.290 -45.642 8.370 1.00 61.30 220 TYR A N 1
ATOM 1550 C CA . TYR A 1 203 ? 43.910 -44.879 9.442 1.00 59.13 220 TYR A CA 1
ATOM 1551 C C . TYR A 1 203 ? 45.363 -45.296 9.614 1.00 54.55 220 TYR A C 1
ATOM 1552 O O . TYR A 1 203 ? 46.239 -44.449 9.775 1.00 52.49 220 TYR A O 1
ATOM 1561 N N . ARG A 1 204 ? 45.620 -46.598 9.542 1.00 53.54 221 ARG A N 1
ATOM 1562 C CA . ARG A 1 204 ? 46.980 -47.109 9.648 1.00 55.98 221 ARG A CA 1
ATOM 1563 C C . ARG A 1 204 ? 47.923 -46.491 8.613 1.00 56.27 221 ARG A C 1
ATOM 1564 O O . ARG A 1 204 ? 49.085 -46.241 8.928 1.00 55.86 221 ARG A O 1
ATOM 1572 N N . ASP A 1 205 ? 47.447 -46.255 7.386 1.00 56.38 222 ASP A N 1
ATOM 1573 C CA . ASP A 1 205 ? 48.301 -45.640 6.366 1.00 55.51 222 ASP A CA 1
ATOM 1574 C C . ASP A 1 205 ? 48.562 -44.177 6.680 1.00 47.72 222 ASP A C 1
ATOM 1575 O O . ASP A 1 205 ? 49.652 -43.681 6.414 1.00 46.12 222 ASP A O 1
ATOM 1580 N N . THR A 1 206 ? 47.570 -43.482 7.228 1.00 45.61 223 THR A N 1
ATOM 1581 C CA . THR A 1 206 ? 47.770 -42.088 7.619 1.00 49.25 223 THR A CA 1
ATOM 1582 C C . THR A 1 206 ? 48.817 -41.979 8.737 1.00 47.34 223 THR A C 1
ATOM 1583 O O . THR A 1 206 ? 49.459 -40.945 8.886 1.00 49.63 223 THR A O 1
ATOM 1587 N N . LEU A 1 207 ? 48.999 -43.047 9.509 1.00 45.99 224 LEU A N 1
ATOM 1588 C CA . LEU A 1 207 ? 49.960 -43.021 10.610 1.00 50.45 224 LEU A CA 1
ATOM 1589 C C . LEU A 1 207 ? 51.398 -43.277 10.159 1.00 51.49 224 LEU A C 1
ATOM 1590 O O . LEU A 1 207 ? 52.304 -43.333 10.990 1.00 51.63 224 LEU A O 1
ATOM 1595 N N . ARG A 1 208 ? 51.617 -43.415 8.854 1.00 50.59 225 ARG A N 1
ATOM 1596 C CA . ARG A 1 208 ? 52.959 -43.688 8.350 1.00 49.36 225 ARG A CA 1
ATOM 1597 C C . ARG A 1 208 ? 53.863 -42.464 8.474 1.00 45.33 225 ARG A C 1
ATOM 1598 O O . ARG A 1 208 ? 55.091 -42.586 8.477 1.00 43.69 225 ARG A O 1
ATOM 1606 N N . ARG A 1 209 ? 53.251 -41.289 8.575 1.00 43.91 226 ARG A N 1
ATOM 1607 C CA . ARG A 1 209 ? 53.995 -40.057 8.793 1.00 47.30 226 ARG A CA 1
ATOM 1608 C C . ARG A 1 209 ? 53.415 -39.297 9.986 1.00 45.69 226 ARG A C 1
ATOM 1609 O O . ARG A 1 209 ? 52.285 -38.805 9.950 1.00 46.35 226 ARG A O 1
ATOM 1617 N N . ALA A 1 210 ? 54.197 -39.230 11.057 1.00 42.26 227 ALA A N 1
ATOM 1618 C CA . ALA A 1 210 ? 53.739 -38.594 12.284 1.00 40.59 227 ALA A CA 1
ATOM 1619 C C . ALA A 1 210 ? 54.865 -37.889 13.021 1.00 40.60 227 ALA A C 1
ATOM 1620 O O . ALA A 1 210 ? 56.037 -38.284 12.953 1.00 39.61 227 ALA A O 1
ATOM 1622 N N . ILE A 1 211 ? 54.479 -36.824 13.710 1.00 40.93 228 ILE A N 1
ATOM 1623 C CA . ILE A 1 211 ? 55.341 -36.141 14.652 1.00 42.34 228 ILE A CA 1
ATOM 1624 C C . ILE A 1 211 ? 54.835 -36.486 16.044 1.00 43.31 228 ILE A C 1
ATOM 1625 O O . ILE A 1 211 ? 53.628 -36.467 16.290 1.00 44.47 228 ILE A O 1
ATOM 1630 N N . LEU A 1 212 ? 55.757 -36.821 16.939 1.00 43.42 229 LEU A N 1
ATOM 1631 C CA . LEU A 1 212 ? 55.408 -37.170 18.312 1.00 44.06 229 LEU A CA 1
ATOM 1632 C C . LEU A 1 212 ? 55.823 -36.049 19.247 1.00 43.41 229 LEU A C 1
ATOM 1633 O O . LEU A 1 212 ? 56.999 -35.925 19.588 1.00 44.74 229 LEU A O 1
ATOM 1638 N N . LEU A 1 213 ? 54.856 -35.232 19.647 1.00 41.61 230 LEU A N 1
ATOM 1639 C CA . LEU A 1 213 ? 55.083 -34.209 20.657 1.00 41.97 230 LEU A CA 1
ATOM 1640 C C . LEU A 1 213 ? 54.719 -34.799 22.015 1.00 42.48 230 LEU A C 1
ATOM 1641 O O . LEU A 1 213 ? 53.754 -34.384 22.661 1.00 43.14 230 LEU A O 1
ATOM 1646 N N . LEU A 1 214 ? 55.524 -35.770 22.433 1.00 41.34 231 LEU A N 1
ATOM 1647 C CA . LEU A 1 214 ? 55.260 -36.543 23.637 1.00 40.76 231 LEU A CA 1
ATOM 1648 C C . LEU A 1 214 ? 56.466 -36.519 24.566 1.00 38.72 231 LEU A C 1
ATOM 1649 O O . LEU A 1 214 ? 57.548 -36.060 24.193 1.00 38.30 231 LEU A O 1
ATOM 1654 N N . SER A 1 215 ? 56.265 -37.013 25.779 1.00 37.12 232 SER A N 1
ATOM 1655 C CA . SER A 1 215 ? 57.367 -37.269 26.690 1.00 38.61 232 SER A CA 1
ATOM 1656 C C . SER A 1 215 ? 58.085 -38.525 26.226 1.00 39.45 232 SER A C 1
ATOM 1657 O O . SER A 1 215 ? 57.499 -39.342 25.518 1.00 38.40 232 SER A O 1
ATOM 1660 N N . PRO A 1 216 ? 59.350 -38.697 26.634 1.00 41.43 233 PRO A N 1
ATOM 1661 C CA . PRO A 1 216 ? 60.041 -39.934 26.261 1.00 41.91 233 PRO A CA 1
ATOM 1662 C C . PRO A 1 216 ? 59.250 -41.189 26.649 1.00 44.15 233 PRO A C 1
ATOM 1663 O O . PRO A 1 216 ? 59.059 -42.054 25.795 1.00 45.55 233 PRO A O 1
ATOM 1667 N N . GLN A 1 217 ? 58.746 -41.263 27.877 1.00 45.60 234 GLN A N 1
ATOM 1668 C CA . GLN A 1 217 ? 57.999 -42.441 28.321 1.00 48.18 234 GLN A CA 1
ATOM 1669 C C . GLN A 1 217 ? 56.668 -42.600 27.590 1.00 45.41 234 GLN A C 1
ATOM 1670 O O . GLN A 1 217 ? 56.292 -43.709 27.212 1.00 44.55 234 GLN A O 1
ATOM 1676 N N . GLY A 1 218 ? 55.959 -41.498 27.381 1.00 44.79 235 GLY A N 1
ATOM 1677 C CA . GLY A 1 218 ? 54.711 -41.544 26.640 1.00 44.95 235 GLY A CA 1
ATOM 1678 C C . GLY A 1 218 ? 54.931 -42.034 25.217 1.00 45.06 235 GLY A C 1
ATOM 1679 O O . GLY A 1 218 ? 54.135 -42.805 24.679 1.00 45.42 235 GLY A O 1
ATOM 1680 N N . ALA A 1 219 ? 56.026 -41.595 24.608 1.00 44.86 236 ALA A N 1
ATOM 1681 C CA . ALA A 1 219 ? 56.370 -42.021 23.252 1.00 44.66 236 ALA A CA 1
ATOM 1682 C C . ALA A 1 219 ? 56.687 -43.517 23.216 1.00 45.14 236 ALA A C 1
ATOM 1683 O O . ALA A 1 219 ? 56.282 -44.221 22.288 1.00 44.25 236 ALA A O 1
ATOM 1685 N N . HIS A 1 220 ? 57.404 -43.999 24.229 1.00 46.26 237 HIS A N 1
ATOM 1686 C CA . HIS A 1 220 ? 57.721 -45.421 24.334 1.00 48.45 237 HIS A CA 1
ATOM 1687 C C . HIS A 1 220 ? 56.452 -46.271 24.424 1.00 47.22 237 HIS A C 1
ATOM 1688 O O . HIS A 1 220 ? 56.311 -47.261 23.708 1.00 47.41 237 HIS A O 1
ATOM 1695 N N . SER A 1 221 ? 55.533 -45.886 25.306 1.00 46.32 238 SER A N 1
ATOM 1696 C CA . SER A 1 221 ? 54.263 -46.599 25.446 1.00 46.89 238 SER A CA 1
ATOM 1697 C C . SER A 1 221 ? 53.425 -46.527 24.178 1.00 47.23 238 SER A C 1
ATOM 1698 O O . SER A 1 221 ? 52.778 -47.497 23.793 1.00 50.13 238 SER A O 1
ATOM 1701 N N . PHE A 1 222 ? 53.432 -45.360 23.546 1.00 45.38 239 PHE A N 1
ATOM 1702 C CA . PHE A 1 222 ? 52.651 -45.124 22.342 1.00 44.93 239 PHE A CA 1
ATOM 1703 C C . PHE A 1 222 ? 53.137 -46.029 21.215 1.00 46.25 239 PHE A C 1
ATOM 1704 O O . PHE A 1 222 ? 52.338 -46.640 20.503 1.00 47.79 239 PHE A O 1
ATOM 1712 N N . ILE A 1 223 ? 54.454 -46.110 21.061 1.00 45.27 240 ILE A N 1
ATOM 1713 C CA . ILE A 1 223 ? 55.050 -46.949 20.034 1.00 44.97 240 ILE A CA 1
ATOM 1714 C C . ILE A 1 223 ? 54.739 -48.421 20.284 1.00 45.21 240 ILE A C 1
ATOM 1715 O O . ILE A 1 223 ? 54.299 -49.123 19.371 1.00 44.43 240 ILE A O 1
ATOM 1720 N N . ASN A 1 224 ? 54.948 -48.888 21.512 1.00 46.55 241 ASN A N 1
ATOM 1721 C CA . ASN A 1 224 ? 54.664 -50.283 21.837 1.00 49.71 241 ASN A CA 1
ATOM 1722 C C . ASN A 1 224 ? 53.213 -50.663 21.593 1.00 49.46 241 ASN A C 1
ATOM 1723 O O . ASN A 1 224 ? 52.934 -51.732 21.058 1.00 52.75 241 ASN A O 1
ATOM 1728 N N . GLU A 1 225 ? 52.287 -49.792 21.978 1.00 46.68 242 GLU A N 1
ATOM 1729 C CA . GLU A 1 225 ? 50.874 -50.087 21.790 1.00 47.10 242 GLU A CA 1
ATOM 1730 C C . GLU A 1 225 ? 50.541 -50.121 20.297 1.00 48.29 242 GLU A C 1
ATOM 1731 O O . GLU A 1 225 ? 49.695 -50.896 19.862 1.00 49.65 242 GLU A O 1
ATOM 1737 N N . ALA A 1 226 ? 51.208 -49.276 19.518 1.00 48.28 243 ALA A N 1
ATOM 1738 C CA . ALA A 1 226 ? 50.972 -49.221 18.081 1.00 51.14 243 ALA A CA 1
ATOM 1739 C C . ALA A 1 226 ? 51.448 -50.513 17.422 1.00 51.60 243 ALA A C 1
ATOM 1740 O O . ALA A 1 226 ? 50.766 -51.075 16.567 1.00 49.92 243 ALA A O 1
ATOM 1742 N N . VAL A 1 227 ? 52.619 -50.986 17.836 1.00 53.72 244 VAL A N 1
ATOM 1743 C CA . VAL A 1 227 ? 53.179 -52.220 17.298 1.00 54.41 244 VAL A CA 1
ATOM 1744 C C . VAL A 1 227 ? 52.357 -53.437 17.709 1.00 55.03 244 VAL A C 1
ATOM 1745 O O . VAL A 1 227 ? 52.056 -54.296 16.883 1.00 54.03 244 VAL A O 1
ATOM 1749 N N . GLU A 1 228 ? 51.981 -53.499 18.982 1.00 56.26 245 GLU A N 1
ATOM 1750 C CA . GLU A 1 228 ? 51.237 -54.641 19.495 1.00 60.21 245 GLU A CA 1
ATOM 1751 C C . GLU A 1 228 ? 49.866 -54.784 18.843 1.00 56.59 245 GLU A C 1
ATOM 1752 O O . GLU A 1 228 ? 49.377 -55.898 18.666 1.00 58.19 245 GLU A O 1
ATOM 1758 N N . THR A 1 229 ? 49.250 -53.659 18.491 1.00 52.57 246 THR A N 1
ATOM 1759 C CA . THR A 1 229 ? 47.940 -53.675 17.857 1.00 53.06 246 THR A CA 1
ATOM 1760 C C . THR A 1 229 ? 48.066 -53.681 16.339 1.00 53.40 246 THR A C 1
ATOM 1761 O O . THR A 1 229 ? 47.071 -53.581 15.633 1.00 52.38 246 THR A O 1
ATOM 1765 N N . ASN A 1 230 ? 49.296 -53.791 15.849 1.00 57.31 247 ASN A N 1
ATOM 1766 C CA . ASN A 1 230 ? 49.560 -53.891 14.416 1.00 62.89 247 ASN A CA 1
ATOM 1767 C C . ASN A 1 230 ? 49.085 -52.658 13.644 1.00 59.14 247 ASN A C 1
ATOM 1768 O O . ASN A 1 230 ? 48.619 -52.769 12.511 1.00 57.09 247 ASN A O 1
ATOM 1773 N N . LEU A 1 231 ? 49.199 -51.489 14.270 1.00 58.99 248 LEU A N 1
ATOM 1774 C CA . LEU A 1 231 ? 48.903 -50.219 13.603 1.00 59.90 248 LEU A CA 1
ATOM 1775 C C . LEU A 1 231 ? 50.197 -49.523 13.195 1.00 63.58 248 LEU A C 1
ATOM 1776 O O . LEU A 1 231 ? 50.179 -48.577 12.409 1.00 65.18 248 LEU A O 1
ATOM 1781 N N . ALA A 1 232 ? 51.314 -49.984 13.744 1.00 66.56 249 ALA A N 1
ATOM 1782 C CA . ALA A 1 232 ? 52.619 -49.540 13.285 1.00 71.88 249 ALA A CA 1
ATOM 1783 C C . ALA A 1 232 ? 53.001 -50.381 12.076 1.00 75.10 249 ALA A C 1
ATOM 1784 O O . ALA A 1 232 ? 52.410 -51.437 11.839 1.00 79.77 249 ALA A O 1
ATOM 1786 N N . SER A 1 233 ? 53.979 -49.913 11.309 1.00 71.45 250 SER A N 1
ATOM 1787 C CA . SER A 1 233 ? 54.478 -50.675 10.173 1.00 69.21 250 SER A CA 1
ATOM 1788 C C . SER A 1 233 ? 55.908 -50.279 9.842 1.00 66.56 250 SER A C 1
ATOM 1789 O O . SER A 1 233 ? 56.387 -49.222 10.254 1.00 64.77 250 SER A O 1
ATOM 1792 N N . LYS A 1 234 ? 56.586 -51.145 9.098 1.00 66.67 251 LYS A N 1
ATOM 1793 C CA . LYS A 1 234 ? 57.960 -50.896 8.693 1.00 68.48 251 LYS A CA 1
ATOM 1794 C C . LYS A 1 234 ? 57.985 -49.688 7.759 1.00 61.31 251 LYS A C 1
ATOM 1795 O O . LYS A 1 234 ? 58.974 -48.969 7.684 1.00 58.14 251 LYS A O 1
ATOM 1801 N N . ASP A 1 235 ? 56.871 -49.472 7.063 1.00 61.56 252 ASP A N 1
ATOM 1802 C CA . ASP A 1 235 ? 56.729 -48.387 6.095 1.00 65.23 252 ASP A CA 1
ATOM 1803 C C . ASP A 1 235 ? 56.248 -47.091 6.746 1.00 65.12 252 ASP A C 1
ATOM 1804 O O . ASP A 1 235 ? 55.336 -46.432 6.246 1.00 66.06 252 ASP A O 1
ATOM 1809 N N . SER A 1 236 ? 56.864 -46.729 7.864 1.00 64.65 253 SER A N 1
ATOM 1810 C CA . SER A 1 236 ? 56.495 -45.511 8.572 1.00 64.93 253 SER A CA 1
ATOM 1811 C C . SER A 1 236 ? 57.709 -44.681 8.943 1.00 58.85 253 SER A C 1
ATOM 1812 O O . SER A 1 236 ? 58.837 -45.181 8.997 1.00 59.40 253 SER A O 1
ATOM 1815 N N . HIS A 1 237 ? 57.458 -43.406 9.204 1.00 51.66 254 HIS A N 1
ATOM 1816 C CA . HIS A 1 237 ? 58.494 -42.509 9.674 1.00 46.91 254 HIS A CA 1
ATOM 1817 C C . HIS A 1 237 ? 57.917 -41.583 10.749 1.00 45.42 254 HIS A C 1
ATOM 1818 O O . HIS A 1 237 ? 57.153 -40.667 10.450 1.00 44.31 254 HIS A O 1
ATOM 1825 N N . TRP A 1 238 ? 58.303 -41.831 11.997 1.00 46.00 255 TRP A N 1
ATOM 1826 C CA . TRP A 1 238 ? 57.849 -41.030 13.127 1.00 45.16 255 TRP A CA 1
ATOM 1827 C C . TRP A 1 238 ? 58.978 -40.155 13.642 1.00 42.26 255 TRP A C 1
ATOM 1828 O O . TRP A 1 238 ? 60.118 -40.602 13.768 1.00 39.30 255 TRP A O 1
ATOM 1839 N N . VAL A 1 239 ? 58.640 -38.904 13.931 1.00 43.03 256 VAL A N 1
ATOM 1840 C CA . VAL A 1 239 ? 59.608 -37.916 14.378 1.00 44.69 256 VAL A CA 1
ATOM 1841 C C . VAL A 1 239 ? 59.310 -37.497 15.824 1.00 43.64 256 VAL A C 1
ATOM 1842 O O . VAL A 1 239 ? 58.312 -36.832 16.095 1.00 42.74 256 VAL A O 1
ATOM 1846 N N . PHE A 1 240 ? 60.189 -37.882 16.741 1.00 42.27 257 PHE A N 1
ATOM 1847 C CA . PHE A 1 240 ? 60.062 -37.481 18.140 1.00 41.97 257 PHE A CA 1
ATOM 1848 C C . PHE A 1 240 ? 60.679 -36.101 18.330 1.00 41.35 257 PHE A C 1
ATOM 1849 O O . PHE A 1 240 ? 61.855 -35.890 18.026 1.00 38.90 257 PHE A O 1
ATOM 1857 N N . VAL A 1 241 ? 59.877 -35.180 18.858 1.00 43.17 258 VAL A N 1
ATOM 1858 C CA . VAL A 1 241 ? 60.267 -33.781 19.007 1.00 45.04 258 VAL A CA 1
ATOM 1859 C C . VAL A 1 241 ? 60.119 -33.337 20.466 1.00 43.41 258 VAL A C 1
ATOM 1860 O O . VAL A 1 241 ? 59.013 -33.268 21.004 1.00 41.25 258 VAL A O 1
ATOM 1864 N N . ASN A 1 242 ? 61.251 -33.047 21.095 1.00 43.25 259 ASN A N 1
ATOM 1865 C CA . ASN A 1 242 ? 61.292 -32.660 22.501 1.00 41.94 259 ASN A CA 1
ATOM 1866 C C . ASN A 1 242 ? 62.684 -32.138 22.815 1.00 42.10 259 ASN A C 1
ATOM 1867 O O . ASN A 1 242 ? 63.667 -32.774 22.450 1.00 42.68 259 ASN A O 1
ATOM 1872 N N . GLU A 1 243 ? 62.786 -30.991 23.485 1.00 42.22 260 GLU A N 1
ATOM 1873 C CA . GLU A 1 243 ? 64.104 -30.462 23.857 1.00 41.28 260 GLU A CA 1
ATOM 1874 C C . GLU A 1 243 ? 64.888 -31.481 24.681 1.00 38.99 260 GLU A C 1
ATOM 1875 O O . GLU A 1 243 ? 66.123 -31.523 24.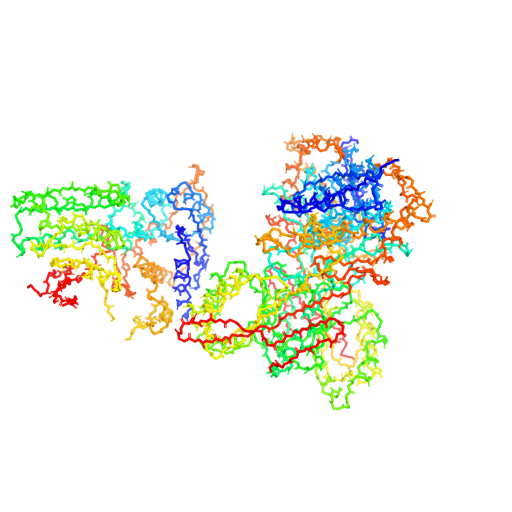631 1.00 36.29 260 GLU A O 1
ATOM 1881 N N . GLU A 1 244 ? 64.165 -32.297 25.444 1.00 40.63 261 GLU A N 1
ATOM 1882 C CA . GLU A 1 244 ? 64.787 -33.141 26.453 1.00 45.16 261 GLU A CA 1
ATOM 1883 C C . GLU A 1 244 ? 64.459 -34.626 26.305 1.00 45.36 261 GLU A C 1
ATOM 1884 O O . GLU A 1 244 ? 63.297 -35.030 26.395 1.00 43.98 261 GLU A O 1
ATOM 1890 N N . ILE A 1 245 ? 65.497 -35.424 26.069 1.00 46.87 262 ILE A N 1
ATOM 1891 C CA . ILE A 1 245 ? 65.398 -36.882 26.099 1.00 49.05 262 ILE A CA 1
ATOM 1892 C C . ILE A 1 245 ? 66.805 -37.479 26.211 1.00 50.21 262 ILE A C 1
ATOM 1893 O O . ILE A 1 245 ? 67.732 -37.022 25.547 1.00 51.42 262 ILE A O 1
ATOM 1898 N N . SER A 1 246 ? 66.963 -38.495 27.052 1.00 49.51 263 SER A N 1
ATOM 1899 C CA . SER A 1 246 ? 68.281 -39.086 27.292 1.00 49.43 263 SER A CA 1
ATOM 1900 C C . SER A 1 246 ? 68.616 -40.168 26.273 1.00 48.60 263 SER A C 1
ATOM 1901 O O . SER A 1 246 ? 67.747 -40.635 25.538 1.00 47.26 263 SER A O 1
ATOM 1904 N N . ASP A 1 247 ? 69.883 -40.567 26.240 1.00 50.56 264 ASP A N 1
ATOM 1905 C CA . ASP A 1 247 ? 70.330 -41.613 25.327 1.00 56.83 264 ASP A CA 1
ATOM 1906 C C . ASP A 1 247 ? 69.659 -42.960 25.613 1.00 53.56 264 ASP A C 1
ATOM 1907 O O . ASP A 1 247 ? 69.213 -43.627 24.681 1.00 52.85 264 ASP A O 1
ATOM 1912 N N . PRO A 1 248 ? 69.586 -43.371 26.895 1.00 52.91 265 PRO A N 1
ATOM 1913 C CA . PRO A 1 248 ? 68.847 -44.608 27.188 1.00 54.45 265 PRO A CA 1
ATOM 1914 C C . PRO A 1 248 ? 67.388 -44.543 26.732 1.00 56.85 265 PRO A C 1
ATOM 1915 O O . PRO A 1 248 ? 66.832 -45.543 26.275 1.00 57.80 265 PRO A O 1
ATOM 1919 N N . GLU A 1 249 ? 66.779 -43.368 26.857 1.00 56.04 266 GLU A N 1
ATOM 1920 C CA . GLU A 1 249 ? 65.397 -43.186 26.438 1.00 53.25 266 GLU A CA 1
ATOM 1921 C C . GLU A 1 249 ? 65.287 -43.236 24.914 1.00 50.05 266 GLU A C 1
ATOM 1922 O O . GLU A 1 249 ? 64.337 -43.803 24.379 1.00 47.99 266 GLU A O 1
ATOM 1928 N N . ILE A 1 250 ? 66.273 -42.689 24.209 1.00 49.13 267 ILE A N 1
ATOM 1929 C CA . ILE A 1 250 ? 66.266 -42.789 22.755 1.00 50.51 267 ILE A CA 1
ATOM 1930 C C . ILE A 1 250 ? 66.332 -44.252 22.325 1.00 53.38 267 ILE A C 1
ATOM 1931 O O . ILE A 1 250 ? 65.636 -44.653 21.399 1.00 53.42 267 ILE A O 1
ATOM 1936 N N . LEU A 1 251 ? 67.146 -45.050 23.010 1.00 56.51 268 LEU A N 1
ATOM 1937 C CA . LEU A 1 251 ? 67.289 -46.462 22.659 1.00 59.01 268 LEU A CA 1
ATOM 1938 C C . LEU A 1 251 ? 65.995 -47.236 22.859 1.00 55.11 268 LEU A C 1
ATOM 1939 O O . LEU A 1 251 ? 65.682 -48.134 22.075 1.00 53.49 268 LEU A O 1
ATOM 1944 N N . ASP A 1 252 ? 65.246 -46.892 23.903 1.00 54.03 269 ASP A N 1
ATOM 1945 C CA . ASP A 1 252 ? 63.959 -47.524 24.146 1.00 55.46 269 ASP A CA 1
ATOM 1946 C C . ASP A 1 252 ? 62.992 -47.245 23.002 1.00 54.54 269 ASP A C 1
ATOM 1947 O O . ASP A 1 252 ? 62.170 -48.094 22.663 1.00 55.71 269 ASP A O 1
ATOM 1952 N N . LEU A 1 253 ? 63.095 -46.062 22.400 1.00 53.28 270 LEU A N 1
ATOM 1953 C CA . LEU A 1 253 ? 62.223 -45.718 21.287 1.00 55.08 270 LEU A CA 1
ATOM 1954 C C . LEU A 1 253 ? 62.574 -46.538 20.047 1.00 55.54 270 LEU A C 1
ATOM 1955 O O . LEU A 1 253 ? 61.689 -47.129 19.434 1.00 55.02 270 LEU A O 1
ATOM 1960 N N . VAL A 1 254 ? 63.856 -46.581 19.684 1.00 57.08 271 VAL A N 1
ATOM 1961 C CA . VAL A 1 254 ? 64.277 -47.277 18.460 1.00 59.98 271 VAL A CA 1
ATOM 1962 C C . VAL A 1 254 ? 64.169 -48.790 18.616 1.00 60.67 271 VAL A C 1
ATOM 1963 O O . VAL A 1 254 ? 63.924 -49.494 17.647 1.00 61.32 271 VAL A O 1
ATOM 1967 N N . HIS A 1 255 ? 64.362 -49.289 19.833 1.00 62.09 272 HIS A N 1
ATOM 1968 C CA . HIS A 1 255 ? 64.214 -50.720 20.090 1.00 64.51 272 HIS A CA 1
ATOM 1969 C C . HIS A 1 255 ? 62.770 -51.170 19.883 1.00 61.82 272 HIS A C 1
ATOM 1970 O O . HIS A 1 255 ? 62.521 -52.335 19.569 1.00 61.58 272 HIS A O 1
ATOM 1977 N N . SER A 1 256 ? 61.826 -50.247 20.061 1.00 59.84 273 SER A N 1
ATOM 1978 C CA . SER A 1 256 ? 60.404 -50.567 19.935 1.00 59.11 273 SER A CA 1
ATOM 1979 C C . SER A 1 256 ? 59.850 -50.267 18.542 1.00 55.60 273 SER A C 1
ATOM 1980 O O . SER A 1 256 ? 58.901 -50.904 18.096 1.00 57.34 273 SER A O 1
ATOM 1983 N N . ALA A 1 257 ? 60.447 -49.305 17.853 1.00 52.05 274 ALA A N 1
ATOM 1984 C CA . ALA A 1 257 ? 59.917 -48.854 16.571 1.00 52.31 274 ALA A CA 1
ATOM 1985 C C . ALA A 1 257 ? 60.132 -49.893 15.468 1.00 55.41 274 ALA A C 1
ATOM 1986 O O . ALA A 1 257 ? 61.168 -50.555 15.422 1.00 56.34 274 ALA A O 1
ATOM 1988 N N . LEU A 1 258 ? 59.143 -50.028 14.589 1.00 57.99 275 LEU A N 1
ATOM 1989 C CA . LEU A 1 258 ? 59.239 -50.941 13.456 1.00 62.31 275 LEU A CA 1
ATOM 1990 C C . LEU A 1 258 ? 59.841 -50.226 12.258 1.00 61.25 275 LEU A C 1
ATOM 1991 O O . LEU A 1 258 ? 60.705 -50.765 11.568 1.00 65.68 275 LEU A O 1
ATOM 1996 N N . GLY A 1 259 ? 59.368 -49.008 12.020 1.00 55.04 276 GLY A N 1
ATOM 1997 C CA . GLY A 1 259 ? 59.822 -48.211 10.900 1.00 52.05 276 GLY A CA 1
ATOM 1998 C C . GLY A 1 259 ? 60.956 -47.290 11.279 1.00 51.22 276 GLY A C 1
ATOM 1999 O O . GLY A 1 259 ? 61.708 -47.556 12.211 1.00 51.37 276 GLY A O 1
ATOM 2000 N N . ARG A 1 260 ? 61.080 -46.207 10.528 1.00 52.16 277 ARG A N 1
ATOM 2001 C CA . ARG A 1 260 ? 62.111 -45.213 10.763 1.00 53.29 277 ARG A CA 1
ATOM 2002 C C . ARG A 1 260 ? 61.742 -44.253 11.896 1.00 51.78 277 ARG A C 1
ATOM 2003 O O . ARG A 1 260 ? 60.576 -43.891 12.065 1.00 50.07 277 ARG A O 1
ATOM 2011 N N . MET A 1 261 ? 62.749 -43.867 12.674 1.00 51.91 278 MET A N 1
ATOM 2012 C CA . MET A 1 261 ? 62.594 -42.889 13.742 1.00 52.14 278 MET A CA 1
ATOM 2013 C C . MET A 1 261 ? 63.543 -41.715 13.516 1.00 52.18 278 MET A C 1
ATOM 2014 O O . MET A 1 261 ? 64.688 -41.902 13.107 1.00 53.41 278 MET A O 1
ATOM 2019 N N . THR A 1 262 ? 63.064 -40.510 13.800 1.00 50.83 279 THR A N 1
ATOM 2020 C CA . THR A 1 262 ? 63.924 -39.339 13.867 1.00 49.68 279 THR A CA 1
ATOM 2021 C C . THR A 1 262 ? 63.722 -38.694 15.233 1.00 45.62 279 THR A C 1
ATOM 2022 O O . THR A 1 262 ? 62.613 -38.699 15.761 1.00 43.60 279 THR A O 1
ATOM 2026 N N . VAL A 1 263 ? 64.800 -38.156 15.797 1.00 45.53 280 VAL A N 1
ATOM 2027 C CA . VAL A 1 263 ? 64.758 -37.486 17.091 1.00 45.16 280 VAL A CA 1
ATOM 2028 C C . VAL A 1 263 ? 65.370 -36.096 16.986 1.00 45.15 280 VAL A C 1
ATOM 2029 O O . VAL A 1 263 ? 66.479 -35.934 16.476 1.00 45.14 280 VAL A O 1
ATOM 2033 N N . VAL A 1 264 ? 64.628 -35.103 17.476 1.00 43.95 281 VAL A N 1
ATOM 2034 C CA . VAL A 1 264 ? 65.119 -33.737 17.608 1.00 44.16 281 VAL A CA 1
ATOM 2035 C C . VAL A 1 264 ? 65.220 -33.384 19.097 1.00 46.06 281 VAL A C 1
ATOM 2036 O O . VAL A 1 264 ? 64.223 -33.465 19.822 1.00 46.37 281 VAL A O 1
ATOM 2040 N N . ARG A 1 265 ? 66.409 -32.985 19.548 1.00 44.59 282 ARG A N 1
ATOM 2041 C CA . ARG A 1 265 ? 66.609 -32.628 20.946 1.00 45.45 282 ARG A CA 1
ATOM 2042 C C . ARG A 1 265 ? 67.681 -31.563 21.105 1.00 45.53 282 ARG A C 1
ATOM 2043 O O . ARG A 1 265 ? 68.530 -31.383 20.231 1.00 45.94 282 ARG A O 1
ATOM 2051 N N . GLN A 1 266 ? 67.646 -30.872 22.237 1.00 43.97 283 GLN A N 1
ATOM 2052 C CA . GLN A 1 266 ? 68.608 -29.814 22.504 1.00 44.50 283 GLN A CA 1
ATOM 2053 C C . GLN A 1 266 ? 69.953 -30.415 22.869 1.00 44.53 283 GLN A C 1
ATOM 2054 O O . GLN A 1 266 ? 70.024 -31.476 23.481 1.00 43.88 283 GLN A O 1
ATOM 2060 N N . ILE A 1 267 ? 71.017 -29.740 22.455 1.00 46.41 284 ILE A N 1
ATOM 2061 C CA . ILE A 1 267 ? 72.370 -30.120 22.827 1.00 49.19 284 ILE A CA 1
ATOM 2062 C C . ILE A 1 267 ? 73.091 -28.866 23.289 1.00 50.67 284 ILE A C 1
ATOM 2063 O O . ILE A 1 267 ? 72.591 -27.754 23.110 1.00 48.63 284 ILE A O 1
ATOM 2068 N N . PHE A 1 268 ? 74.260 -29.044 23.886 1.00 56.01 285 PHE A N 1
ATOM 2069 C CA . PHE A 1 268 ? 75.002 -27.917 24.429 1.00 62.55 285 PHE A CA 1
ATOM 2070 C C . PHE A 1 268 ? 76.471 -27.978 24.027 1.00 74.12 285 PHE A C 1
ATOM 2071 O O . PHE A 1 268 ? 77.009 -29.062 23.801 1.00 71.86 285 PHE A O 1
ATOM 2079 N N . PRO A 1 269 ? 77.129 -26.809 23.959 1.00 88.99 286 PRO A N 1
ATOM 2080 C CA . PRO A 1 269 ? 78.547 -26.772 23.590 1.00 98.61 286 PRO A CA 1
ATOM 2081 C C . PRO A 1 269 ? 79.398 -27.490 24.617 1.00 108.80 286 PRO A C 1
ATOM 2082 O O . PRO A 1 269 ? 79.035 -27.501 25.794 1.00 105.45 286 PRO A O 1
ATOM 2086 N N . SER A 1 270 ? 80.513 -28.072 24.191 1.00 124.30 287 SER A N 1
ATOM 2087 C CA . SER A 1 270 ? 81.385 -28.732 25.141 1.00 140.48 287 SER A CA 1
ATOM 2088 C C . SER A 1 270 ? 82.112 -27.624 25.873 1.00 154.15 287 SER A C 1
ATOM 2089 O O . SER A 1 270 ? 82.779 -26.788 25.262 1.00 155.12 287 SER A O 1
ATOM 2092 N N . ALA A 1 271 ? 81.971 -27.628 27.193 1.00 165.51 288 ALA A N 1
ATOM 2093 C CA . ALA A 1 271 ? 82.593 -26.616 28.029 1.00 174.57 288 ALA A CA 1
ATOM 2094 C C . ALA A 1 271 ? 84.018 -26.992 28.392 1.00 183.54 288 ALA A C 1
ATOM 2095 O O . ALA A 1 271 ? 84.257 -27.679 29.388 1.00 188.06 288 ALA A O 1
ATOM 2097 N N . LYS A 1 272 ? 84.959 -26.544 27.569 1.00 184.15 289 LYS A N 1
ATOM 2098 C CA . LYS A 1 272 ? 86.374 -26.664 27.886 1.00 180.99 289 LYS A CA 1
ATOM 2099 C C . LYS A 1 272 ? 87.012 -25.297 27.787 1.00 179.96 289 LYS A C 1
ATOM 2100 O O . LYS A 1 272 ? 87.944 -25.077 27.013 1.00 182.75 289 LYS A O 1
ATOM 2106 N N . ASP A 1 273 ? 86.485 -24.373 28.580 1.00 173.64 290 ASP A N 1
ATOM 2107 C CA . ASP A 1 273 ? 87.105 -23.071 28.734 1.00 164.96 290 ASP A CA 1
ATOM 2108 C C . ASP A 1 273 ? 88.468 -23.301 29.383 1.00 164.27 290 ASP A C 1
ATOM 2109 O O . ASP A 1 273 ? 88.676 -22.982 30.555 1.00 166.51 290 ASP A O 1
ATOM 2114 N N . ASN A 1 274 ? 89.386 -23.898 28.629 1.00 160.36 291 ASN A N 1
ATOM 2115 C CA . ASN A 1 274 ? 90.718 -24.156 29.145 1.00 156.83 291 ASN A CA 1
ATOM 2116 C C . ASN A 1 274 ? 91.383 -22.830 29.440 1.00 161.69 291 ASN A C 1
ATOM 2117 O O . ASN A 1 274 ? 91.130 -21.838 28.755 1.00 163.76 291 ASN A O 1
ATOM 2122 N N . GLN A 1 275 ? 92.209 -22.818 30.479 1.00 162.51 292 GLN A N 1
ATOM 2123 C CA . GLN A 1 275 ? 92.854 -21.608 30.980 1.00 160.46 292 GLN A CA 1
ATOM 2124 C C . GLN A 1 275 ? 91.813 -20.775 31.735 1.00 154.10 292 GLN A C 1
ATOM 2125 O O . GLN A 1 275 ? 92.092 -20.299 32.836 1.00 155.75 292 GLN A O 1
ATOM 2131 N N . LYS A 1 276 ? 90.621 -20.597 31.159 1.00 145.30 293 LYS A N 1
ATOM 2132 C CA . LYS A 1 276 ? 89.538 -19.925 31.874 1.00 138.06 293 LYS A CA 1
ATOM 2133 C C . LYS A 1 276 ? 89.238 -20.698 33.159 1.00 129.95 293 LYS A C 1
ATOM 2134 O O . LYS A 1 276 ? 88.953 -20.109 34.202 1.00 132.18 293 LYS A O 1
ATOM 2140 N N . CYS A 1 277 ? 89.304 -22.023 33.058 1.00 119.90 294 CYS A N 1
ATOM 2141 C CA . CYS A 1 277 ? 89.001 -22.919 34.169 1.00 111.93 294 CYS A CA 1
ATOM 2142 C C . CYS A 1 277 ? 90.282 -23.379 34.881 1.00 111.44 294 CYS A C 1
ATOM 2143 O O . CYS A 1 277 ? 90.274 -24.367 35.621 1.00 108.02 294 CYS A O 1
ATOM 2146 N N . MET A 1 278 ? 91.372 -22.648 34.654 1.00 116.11 295 MET A N 1
ATOM 2147 C CA . MET A 1 278 ? 92.674 -22.961 35.239 1.00 119.92 295 MET A CA 1
ATOM 2148 C C . MET A 1 278 ? 93.216 -21.768 36.021 1.00 123.01 295 MET A C 1
ATOM 2149 O O . MET A 1 278 ? 93.145 -20.627 35.562 1.00 122.02 295 MET A O 1
ATOM 2154 N N . ARG A 1 279 ? 93.745 -22.046 37.209 1.00 128.79 296 ARG A N 1
ATOM 2155 C CA . ARG A 1 279 ? 94.416 -21.048 38.036 1.00 138.39 296 ARG A CA 1
ATOM 2156 C C . ARG A 1 279 ? 95.725 -21.562 38.631 1.00 147.48 296 ARG A C 1
ATOM 2157 O O . ARG A 1 279 ? 95.747 -22.593 39.304 1.00 151.94 296 ARG A O 1
ATOM 2165 N N . ASN A 1 280 ? 96.807 -20.828 38.381 1.00 149.81 297 ASN A N 1
ATOM 2166 C CA . ASN A 1 280 ? 98.146 -21.213 38.825 1.00 149.88 297 ASN A CA 1
ATOM 2167 C C . ASN A 1 280 ? 98.499 -22.654 38.463 1.00 148.98 297 ASN A C 1
ATOM 2168 O O . ASN A 1 280 ? 98.925 -23.432 39.317 1.00 146.73 297 ASN A O 1
ATOM 2173 N N . ASN A 1 281 ? 98.318 -22.998 37.191 1.00 150.83 298 ASN A N 1
ATOM 2174 C CA . ASN A 1 281 ? 98.580 -24.351 36.705 1.00 152.40 298 ASN A CA 1
ATOM 2175 C C . ASN A 1 281 ? 97.705 -25.388 37.417 1.00 143.36 298 ASN A C 1
ATOM 2176 O O . ASN A 1 281 ? 98.009 -26.582 37.416 1.00 140.52 298 ASN A O 1
ATOM 2181 N N . HIS A 1 282 ? 96.626 -24.908 38.035 1.00 137.12 299 HIS A N 1
ATOM 2182 C CA . HIS A 1 282 ? 95.688 -25.739 38.790 1.00 129.06 299 HIS A CA 1
ATOM 2183 C C . HIS A 1 282 ? 94.255 -25.531 38.302 1.00 117.85 299 HIS A C 1
ATOM 2184 O O . HIS A 1 282 ? 93.845 -24.401 38.049 1.00 115.10 299 HIS A O 1
ATOM 2191 N N . ARG A 1 283 ? 93.487 -26.610 38.199 1.00 111.54 300 ARG A N 1
ATOM 2192 C CA . ARG A 1 283 ? 92.124 -26.524 37.681 1.00 108.15 300 ARG A CA 1
ATOM 2193 C C . ARG A 1 283 ? 91.164 -26.057 38.765 1.00 101.03 300 ARG A C 1
ATOM 2194 O O . ARG A 1 283 ? 91.262 -26.471 39.921 1.00 100.75 300 ARG A O 1
ATOM 2202 N N . ILE A 1 284 ? 90.234 -25.186 38.379 1.00 94.60 301 ILE A N 1
ATOM 2203 C CA . ILE A 1 284 ? 89.319 -24.585 39.336 1.00 89.04 301 ILE A CA 1
ATOM 2204 C C . ILE A 1 284 ? 88.242 -25.574 39.752 1.00 84.40 301 ILE A C 1
ATOM 2205 O O . ILE A 1 284 ? 87.691 -26.302 38.924 1.00 82.61 301 ILE A O 1
ATOM 2210 N N . SER A 1 285 ? 87.953 -25.589 41.049 1.00 83.04 302 SER A N 1
ATOM 2211 C CA . SER A 1 285 ? 86.875 -26.403 41.585 1.00 83.72 302 SER A CA 1
ATOM 2212 C C . SER A 1 285 ? 85.524 -25.722 41.403 1.00 82.42 302 SER A C 1
ATOM 2213 O O . SER A 1 285 ? 85.245 -24.706 42.035 1.00 86.10 302 SER A O 1
ATOM 2216 N N . SER A 1 286 ? 84.664 -26.329 40.598 1.00 76.25 303 SER A N 1
ATOM 2217 C CA . SER A 1 286 ? 83.346 -25.774 40.298 1.00 69.15 303 SER A CA 1
ATOM 2218 C C . SER A 1 286 ? 82.650 -26.716 39.341 1.00 63.09 303 SER A C 1
ATOM 2219 O O . SER A 1 286 ? 83.307 -27.427 38.587 1.00 59.76 303 SER A O 1
ATOM 2222 N N . LEU A 1 287 ? 81.324 -26.730 39.380 1.00 63.50 304 LEU A N 1
ATOM 2223 C CA . LEU A 1 287 ? 80.544 -27.588 38.491 1.00 66.04 304 LEU A CA 1
ATOM 2224 C C . LEU A 1 287 ? 80.855 -27.292 37.027 1.00 71.10 304 LEU A C 1
ATOM 2225 O O . LEU A 1 287 ? 80.823 -28.186 36.181 1.00 75.42 304 LEU A O 1
ATOM 2230 N N . LEU A 1 288 ? 81.167 -26.034 36.737 1.00 71.99 305 LEU A N 1
ATOM 2231 C CA . LEU A 1 288 ? 81.388 -25.588 35.365 1.00 74.29 305 LEU A CA 1
ATOM 2232 C C . LEU A 1 288 ? 82.753 -26.034 34.850 1.00 79.05 305 LEU A C 1
ATOM 2233 O O . LEU A 1 288 ? 82.898 -26.365 33.674 1.00 80.21 305 LEU A O 1
ATOM 2238 N N . CYS A 1 289 ? 83.746 -26.048 35.735 1.00 82.31 306 CYS A N 1
ATOM 2239 C CA . CYS A 1 289 ? 85.123 -26.306 35.331 1.00 84.60 306 CYS A CA 1
ATOM 2240 C C . CYS A 1 289 ? 85.545 -27.738 35.620 1.00 90.58 306 CYS A C 1
ATOM 2241 O O . CYS A 1 289 ? 85.927 -28.462 34.705 1.00 94.51 306 CYS A O 1
ATOM 2244 N N . ASP A 1 290 ? 85.508 -28.140 36.886 1.00 92.65 307 ASP A N 1
ATOM 2245 C CA . ASP A 1 290 ? 85.761 -29.534 37.234 1.00 94.82 307 ASP A CA 1
ATOM 2246 C C . ASP A 1 290 ? 84.473 -30.254 37.650 1.00 91.55 307 ASP A C 1
ATOM 2247 O O . ASP A 1 290 ? 84.160 -30.336 38.838 1.00 92.53 307 ASP A O 1
ATOM 2252 N N . PRO A 1 291 ? 83.731 -30.797 36.671 1.00 87.05 308 PRO A N 1
ATOM 2253 C CA . PRO A 1 291 ? 82.519 -31.564 36.979 1.00 85.37 308 PRO A CA 1
ATOM 2254 C C . PRO A 1 291 ? 82.834 -33.005 37.367 1.00 88.36 308 PRO A C 1
ATOM 2255 O O . PRO A 1 291 ? 83.769 -33.588 36.819 1.00 84.10 308 PRO A O 1
ATOM 2259 N N . GLN A 1 292 ? 82.071 -33.574 38.293 1.00 98.94 309 GLN A N 1
ATOM 2260 C CA . GLN A 1 292 ? 82.241 -34.979 38.640 1.00 110.95 309 GLN A CA 1
ATOM 2261 C C . GLN A 1 292 ? 81.842 -35.829 37.439 1.00 112.24 309 GLN A C 1
ATOM 2262 O O . GLN A 1 292 ? 80.924 -35.474 36.700 1.00 113.25 309 GLN A O 1
ATOM 2268 N N . GLU A 1 293 ? 82.539 -36.943 37.244 1.00 111.05 310 GLU A N 1
ATOM 2269 C CA . GLU A 1 293 ? 82.269 -37.830 36.116 1.00 107.57 310 GLU A CA 1
ATOM 2270 C C . GLU A 1 293 ? 80.841 -38.368 36.166 1.00 97.29 310 GLU A C 1
ATOM 2271 O O . GLU A 1 293 ? 80.457 -39.037 37.125 1.00 93.66 310 GLU A O 1
ATOM 2277 N N . GLY A 1 294 ? 80.058 -38.061 35.134 1.00 92.46 311 GLY A N 1
ATOM 2278 C CA . GLY A 1 294 ? 78.706 -38.581 35.020 1.00 90.06 311 GLY A CA 1
ATOM 2279 C C . GLY A 1 294 ? 77.645 -37.769 35.744 1.00 89.02 311 GLY A C 1
ATOM 2280 O O . GLY A 1 294 ? 76.475 -38.154 35.763 1.00 90.91 311 GLY A O 1
ATOM 2281 N N . TYR A 1 295 ? 78.040 -36.641 36.327 1.00 85.00 312 TYR A N 1
ATOM 2282 C CA . TYR A 1 295 ? 77.122 -35.835 37.128 1.00 79.52 312 TYR A CA 1
ATOM 2283 C C . TYR A 1 295 ? 76.207 -34.953 36.285 1.00 72.10 312 TYR A C 1
ATOM 2284 O O . TYR A 1 295 ? 74.991 -34.955 36.482 1.00 67.26 312 TYR A O 1
ATOM 2293 N N . LEU A 1 296 ? 76.781 -34.201 35.353 1.00 72.38 313 LEU A N 1
ATOM 2294 C CA . LEU A 1 296 ? 75.982 -33.307 34.525 1.00 75.52 313 LEU A CA 1
ATOM 2295 C C . LEU A 1 296 ? 74.955 -34.105 33.730 1.00 80.11 313 LEU A C 1
ATOM 2296 O O . LEU A 1 296 ? 73.907 -33.583 33.348 1.00 80.72 313 LEU A O 1
ATOM 2301 N N . GLN A 1 297 ? 75.261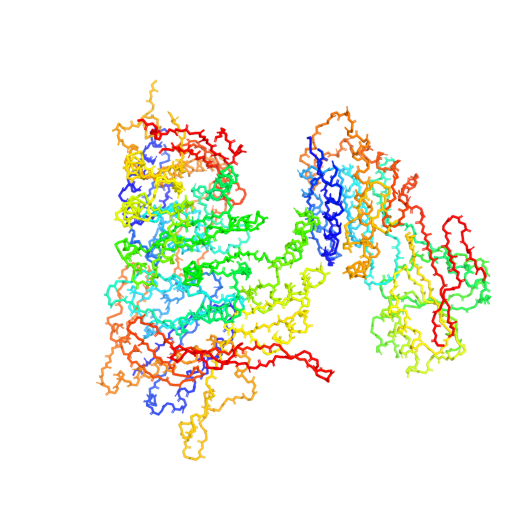 -35.378 33.503 1.00 85.44 314 GLN A N 1
ATOM 2302 C CA . GLN A 1 297 ? 74.368 -36.280 32.786 1.00 92.17 314 GLN A CA 1
ATOM 2303 C C . GLN A 1 297 ? 73.101 -36.578 33.584 1.00 89.73 314 GLN A C 1
ATOM 2304 O O . GLN A 1 297 ? 72.055 -36.869 33.007 1.00 91.99 314 GLN A O 1
ATOM 2310 N N . MET A 1 298 ? 73.201 -36.507 34.909 1.00 85.47 315 MET A N 1
ATOM 2311 C CA . MET A 1 298 ? 72.067 -36.811 35.778 1.00 84.28 315 MET A CA 1
ATOM 2312 C C . MET A 1 298 ? 71.149 -35.599 35.935 1.00 73.16 315 MET A C 1
ATOM 2313 O O . MET A 1 298 ? 70.042 -35.706 36.465 1.00 72.34 315 MET A O 1
ATOM 2318 N N . LEU A 1 299 ? 71.621 -34.445 35.480 1.00 64.96 316 LEU A N 1
ATOM 2319 C CA . LEU A 1 299 ? 70.872 -33.201 35.598 1.00 59.57 316 LEU A CA 1
ATOM 2320 C C . LEU A 1 299 ? 69.867 -33.056 34.460 1.00 57.85 316 LEU A C 1
ATOM 2321 O O . LEU A 1 299 ? 70.091 -33.546 33.352 1.00 58.47 316 LEU A O 1
ATOM 2326 N N . GLN A 1 300 ? 68.764 -32.373 34.740 1.00 55.72 317 GLN A N 1
ATOM 2327 C CA . GLN A 1 300 ? 67.813 -32.016 33.701 1.00 55.54 317 GLN A CA 1
ATOM 2328 C C . GLN A 1 300 ? 68.246 -30.678 33.107 1.00 51.29 317 GLN A C 1
ATOM 2329 O O . GLN A 1 300 ? 69.008 -29.942 33.734 1.00 50.09 317 GLN A O 1
ATOM 2335 N N . ILE A 1 301 ? 67.754 -30.360 31.911 1.00 48.58 318 ILE A N 1
ATOM 2336 C CA . ILE A 1 301 ? 68.152 -29.133 31.219 1.00 46.90 318 ILE A CA 1
ATOM 2337 C C . ILE A 1 301 ? 67.922 -27.891 32.070 1.00 46.36 318 ILE A C 1
ATOM 2338 O O . ILE A 1 301 ? 68.754 -26.990 32.099 1.00 46.56 318 ILE A O 1
ATOM 2343 N N . SER A 1 302 ? 66.793 -27.846 32.761 1.00 46.26 319 SER A N 1
ATOM 2344 C CA . SER A 1 302 ? 66.479 -26.695 33.594 1.00 48.24 319 SER A CA 1
ATOM 2345 C C . SER A 1 302 ? 67.507 -26.517 34.716 1.00 47.52 319 SER A C 1
ATOM 2346 O O . SER A 1 302 ? 67.764 -25.395 35.138 1.00 47.25 319 SER A O 1
ATOM 2349 N N . ASN A 1 303 ? 68.103 -27.608 35.191 1.00 47.03 320 ASN A N 1
ATOM 2350 C CA . ASN A 1 303 ? 69.157 -27.496 36.204 1.00 47.45 320 ASN A CA 1
ATOM 2351 C C . ASN A 1 303 ? 70.370 -26.744 35.657 1.00 46.55 320 ASN A C 1
ATOM 2352 O O . ASN A 1 303 ? 71.010 -25.964 36.370 1.00 46.62 320 ASN A O 1
ATOM 2357 N N . LEU A 1 304 ? 70.679 -26.983 34.389 1.00 46.12 321 LEU A N 1
ATOM 2358 C CA . LEU A 1 304 ? 71.798 -26.317 33.730 1.00 46.55 321 LEU A CA 1
ATOM 2359 C C . LEU A 1 304 ? 71.553 -24.818 33.681 1.00 46.38 321 LEU A C 1
ATOM 2360 O O . LEU A 1 304 ? 72.437 -24.025 34.006 1.00 48.18 321 LEU A O 1
ATOM 2365 N N . TYR A 1 305 ? 70.340 -24.437 33.289 1.00 44.51 322 TYR A N 1
ATOM 2366 C CA . TYR A 1 305 ? 69.976 -23.029 33.188 1.00 44.38 322 TYR A CA 1
ATOM 2367 C C . TYR A 1 305 ? 69.878 -22.368 34.565 1.00 45.54 322 TYR A C 1
ATOM 2368 O O . TYR A 1 305 ? 70.096 -21.162 34.689 1.00 44.96 322 TYR A O 1
ATOM 2377 N N . LEU A 1 306 ? 69.547 -23.152 35.591 1.00 47.30 323 LEU A N 1
ATOM 2378 C CA . LEU A 1 306 ? 69.499 -22.640 36.965 1.00 49.71 323 LEU A CA 1
ATOM 2379 C C . LEU A 1 306 ? 70.899 -22.243 37.414 1.00 49.07 323 LEU A C 1
ATOM 2380 O O . LEU A 1 306 ? 71.105 -21.158 37.957 1.00 48.34 323 LEU A O 1
ATOM 2385 N N . TYR A 1 307 ? 71.866 -23.117 37.151 1.00 49.50 324 TYR A N 1
ATOM 2386 C CA . TYR A 1 307 ? 73.261 -22.837 37.464 1.00 48.87 324 TYR A CA 1
ATOM 2387 C C . TYR A 1 307 ? 73.735 -21.564 36.760 1.00 49.67 324 TYR A C 1
ATOM 2388 O O . TYR A 1 307 ? 74.287 -20.668 37.398 1.00 48.43 324 TYR A O 1
ATOM 2397 N N . ASP A 1 308 ? 73.516 -21.485 35.447 1.00 50.92 325 ASP A N 1
ATOM 2398 C CA . ASP A 1 308 ? 73.960 -20.328 34.669 1.00 52.78 325 ASP A CA 1
ATOM 2399 C C . ASP A 1 308 ? 73.244 -19.048 35.083 1.00 51.42 325 ASP A C 1
ATOM 2400 O O . ASP A 1 308 ? 73.815 -17.961 35.003 1.00 50.78 325 ASP A O 1
ATOM 2405 N N . SER A 1 309 ? 72.002 -19.176 35.536 1.00 51.86 326 SER A N 1
ATOM 2406 C CA . SER A 1 309 ? 71.252 -18.020 36.012 1.00 52.51 326 SER A CA 1
ATOM 2407 C C . SER A 1 309 ? 71.959 -17.378 37.204 1.00 53.07 326 SER A C 1
ATOM 2408 O O . SER A 1 309 ? 72.006 -16.153 37.319 1.00 50.94 326 SER A O 1
ATOM 2411 N N . VAL A 1 310 ? 72.505 -18.207 38.090 1.00 55.22 327 VAL A N 1
ATOM 2412 C CA . VAL A 1 310 ? 73.233 -17.704 39.255 1.00 56.41 327 VAL A CA 1
ATOM 2413 C C . VAL A 1 310 ? 74.528 -17.015 38.828 1.00 55.66 327 VAL A C 1
ATOM 2414 O O . VAL A 1 310 ? 74.907 -15.992 39.397 1.00 56.06 327 VAL A O 1
ATOM 2418 N N . LEU A 1 311 ? 75.199 -17.569 37.822 1.00 54.45 328 LEU A N 1
ATOM 2419 C CA . LEU A 1 311 ? 76.392 -16.933 37.267 1.00 55.29 328 LEU A CA 1
ATOM 2420 C C . LEU A 1 311 ? 76.044 -15.554 36.716 1.00 55.99 328 LEU A C 1
ATOM 2421 O O . LEU A 1 311 ? 76.808 -14.602 36.868 1.00 57.21 328 LEU A O 1
ATOM 2426 N N . MET A 1 312 ? 74.892 -15.465 36.059 1.00 55.70 329 MET A N 1
ATOM 2427 C CA . MET A 1 312 ? 74.421 -14.219 35.470 1.00 56.62 329 MET A CA 1
ATOM 2428 C C . MET A 1 312 ? 74.241 -13.146 36.545 1.00 56.84 329 MET A C 1
ATOM 2429 O O . MET A 1 312 ? 74.567 -11.983 36.323 1.00 57.73 329 MET A O 1
ATOM 2434 N N . LEU A 1 313 ? 73.720 -13.539 37.707 1.00 56.76 330 LEU A N 1
ATOM 2435 C CA . LEU A 1 313 ? 73.520 -12.606 38.815 1.00 58.45 330 LEU A CA 1
ATOM 2436 C C . LEU A 1 313 ? 74.849 -12.145 39.403 1.00 59.60 330 LEU A C 1
ATOM 2437 O O . LEU A 1 313 ? 75.041 -10.962 39.678 1.00 59.76 330 LEU A O 1
ATOM 2442 N N . ALA A 1 314 ? 75.760 -13.092 39.596 1.00 60.23 331 ALA A N 1
ATOM 2443 C CA . ALA A 1 314 ? 77.087 -12.790 40.110 1.00 60.34 331 ALA A CA 1
ATOM 2444 C C . ALA A 1 314 ? 77.791 -11.789 39.203 1.00 62.73 331 ALA A C 1
ATOM 2445 O O . ALA A 1 314 ? 78.434 -10.855 39.671 1.00 63.33 331 ALA A O 1
ATOM 2447 N N . ASN A 1 315 ? 77.661 -11.992 37.898 1.00 64.46 332 ASN A N 1
ATOM 2448 C CA . ASN A 1 315 ? 78.243 -11.081 36.922 1.00 64.00 332 ASN A CA 1
ATOM 2449 C C . ASN A 1 315 ? 77.677 -9.674 37.086 1.00 61.84 332 ASN A C 1
ATOM 2450 O O . ASN A 1 315 ? 78.396 -8.688 36.941 1.00 60.98 332 ASN A O 1
ATOM 2455 N N . ALA A 1 316 ? 76.386 -9.588 37.394 1.00 60.31 333 ALA A N 1
ATOM 2456 C CA . ALA A 1 316 ? 75.733 -8.300 37.594 1.00 59.32 333 ALA A CA 1
ATOM 2457 C C . ALA A 1 316 ? 76.251 -7.650 38.873 1.00 63.49 333 ALA A C 1
ATOM 2458 O O . ALA A 1 316 ? 76.469 -6.442 38.920 1.00 64.43 333 ALA A O 1
ATOM 2460 N N . PHE A 1 317 ? 76.445 -8.461 39.908 1.00 65.66 334 PHE A N 1
ATOM 2461 C CA . PHE A 1 317 ? 76.973 -7.972 41.177 1.00 67.61 334 PHE A CA 1
ATOM 2462 C C . PHE A 1 317 ? 78.400 -7.457 40.995 1.00 70.67 334 PHE A C 1
ATOM 2463 O O . PHE A 1 317 ? 78.802 -6.508 41.665 1.00 68.42 334 PHE A O 1
ATOM 2471 N N . HIS A 1 318 ? 79.165 -8.084 40.101 1.00 76.87 335 HIS A N 1
ATOM 2472 C CA . HIS A 1 318 ? 80.501 -7.589 39.776 1.00 84.50 335 HIS A CA 1
ATOM 2473 C C . HIS A 1 318 ? 80.403 -6.167 39.255 1.00 86.53 335 HIS A C 1
ATOM 2474 O O . HIS A 1 318 ? 80.981 -5.235 39.815 1.00 90.24 335 HIS A O 1
ATOM 2481 N N . ARG A 1 319 ? 79.640 -6.024 38.176 1.00 83.96 336 ARG A N 1
ATOM 2482 C CA . ARG A 1 319 ? 79.505 -4.758 37.474 1.00 82.24 336 ARG A CA 1
ATOM 2483 C C . ARG A 1 319 ? 78.820 -3.699 38.316 1.00 85.42 336 ARG A C 1
ATOM 2484 O O . ARG A 1 319 ? 79.133 -2.517 38.195 1.00 89.13 336 ARG A O 1
ATOM 2492 N N . LYS A 1 320 ? 77.887 -4.111 39.166 1.00 86.49 337 LYS A N 1
ATOM 2493 C CA . LYS A 1 320 ? 77.147 -3.135 39.946 1.00 92.70 337 LYS A CA 1
ATOM 2494 C C . LYS A 1 320 ? 78.136 -2.458 40.892 1.00 105.17 337 LYS A C 1
ATOM 2495 O O . LYS A 1 320 ? 78.155 -1.234 40.991 1.00 110.46 337 LYS A O 1
ATOM 2501 N N . LEU A 1 321 ? 78.992 -3.242 41.543 1.00 112.17 338 LEU A N 1
ATOM 2502 C CA . LEU A 1 321 ? 79.888 -2.687 42.555 1.00 120.92 338 LEU A CA 1
ATOM 2503 C C . LEU A 1 321 ? 81.152 -2.056 41.965 1.00 128.86 338 LEU A C 1
ATOM 2504 O O . LEU A 1 321 ? 81.684 -1.110 42.546 1.00 131.66 338 LEU A O 1
ATOM 2509 N N . GLU A 1 322 ? 81.666 -2.578 40.852 1.00 133.34 339 GLU A N 1
ATOM 2510 C CA . GLU A 1 322 ? 82.881 -2.001 40.270 1.00 138.29 339 GLU A CA 1
ATOM 2511 C C . GLU A 1 322 ? 82.606 -0.552 39.878 1.00 140.28 339 GLU A C 1
ATOM 2512 O O . GLU A 1 322 ? 83.468 0.316 40.013 1.00 143.58 339 GLU A O 1
ATOM 2518 N N . ASP A 1 323 ? 81.393 -0.304 39.391 1.00 137.70 340 ASP A N 1
ATOM 2519 C CA . ASP A 1 323 ? 80.947 1.048 39.069 1.00 134.79 340 ASP A CA 1
ATOM 2520 C C . ASP A 1 323 ? 80.701 1.845 40.355 1.00 137.27 340 ASP A C 1
ATOM 2521 O O . ASP A 1 323 ? 80.396 3.039 40.313 1.00 139.39 340 ASP A O 1
ATOM 2526 N N . ARG A 1 324 ? 80.837 1.157 41.488 1.00 138.68 341 ARG A N 1
ATOM 2527 C CA . ARG A 1 324 ? 80.644 1.720 42.822 1.00 144.33 341 ARG A CA 1
ATOM 2528 C C . ARG A 1 324 ? 79.203 2.181 43.021 1.00 152.21 341 ARG A C 1
ATOM 2529 O O . ARG A 1 324 ? 78.888 2.878 43.987 1.00 156.60 341 ARG A O 1
ATOM 2537 N N . LYS A 1 325 ? 78.327 1.754 42.118 1.00 154.30 342 LYS A N 1
ATOM 2538 C CA . LYS A 1 325 ? 76.907 2.058 42.216 1.00 155.26 342 LYS A CA 1
ATOM 2539 C C . LYS A 1 325 ? 76.274 0.948 43.033 1.00 157.62 342 LYS A C 1
ATOM 2540 O O . LYS A 1 325 ? 76.527 -0.224 42.771 1.00 156.66 342 LYS A O 1
ATOM 2546 N N . TRP A 1 326 ? 75.489 1.279 44.044 1.00 161.45 343 TRP A N 1
ATOM 2547 C CA . TRP A 1 326 ? 74.857 0.219 44.807 1.00 165.95 343 TRP A CA 1
ATOM 2548 C C . TRP A 1 326 ? 73.607 0.731 45.485 1.00 168.71 343 TRP A C 1
ATOM 2549 O O . TRP A 1 326 ? 73.559 1.878 45.931 1.00 170.61 343 TRP A O 1
ATOM 2560 N N . HIS A 1 327 ? 72.590 -0.122 45.543 1.00 167.76 344 HIS A N 1
ATOM 2561 C CA . HIS A 1 327 ? 71.372 0.210 46.253 1.00 164.24 344 HIS A CA 1
ATOM 2562 C C . HIS A 1 327 ? 71.070 -0.871 47.279 1.00 154.58 344 HIS A C 1
ATOM 2563 O O . HIS A 1 327 ? 71.013 -2.052 46.933 1.00 150.07 344 HIS A O 1
ATOM 2570 N N . SER A 1 328 ? 70.886 -0.485 48.536 1.00 149.81 345 SER A N 1
ATOM 2571 C CA . SER A 1 328 ? 70.559 -1.464 49.560 1.00 143.68 345 SER A CA 1
ATOM 2572 C C . SER A 1 328 ? 69.093 -1.855 49.417 1.00 140.44 345 SER A C 1
ATOM 2573 O O . SER A 1 328 ? 68.272 -1.044 48.988 1.00 139.39 345 SER A O 1
ATOM 2576 N N . MET A 1 329 ? 68.761 -3.089 49.780 1.00 139.35 346 MET A N 1
ATOM 2577 C CA . MET A 1 329 ? 67.380 -3.551 49.716 1.00 140.56 346 MET A CA 1
ATOM 2578 C C . MET A 1 329 ? 66.609 -3.181 50.990 1.00 137.85 346 MET A C 1
ATOM 2579 O O . MET A 1 329 ? 67.201 -3.082 52.065 1.00 136.12 346 MET A O 1
ATOM 2584 N N . ALA A 1 330 ? 65.297 -2.984 50.863 1.00 137.50 347 ALA A N 1
ATOM 2585 C CA . ALA A 1 330 ? 64.437 -2.669 52.007 1.00 136.05 347 ALA A CA 1
ATOM 2586 C C . ALA A 1 330 ? 63.570 -3.872 52.393 1.00 131.35 347 ALA A C 1
ATOM 2587 O O . ALA A 1 330 ? 63.360 -4.774 51.581 1.00 131.85 347 ALA A O 1
ATOM 2589 N N . SER A 1 331 ? 63.073 -3.884 53.629 1.00 124.63 348 SER A N 1
ATOM 2590 C CA . SER A 1 331 ? 62.171 -4.943 54.086 1.00 116.77 348 SER A CA 1
ATOM 2591 C C . SER A 1 331 ? 60.715 -4.640 53.737 1.00 114.88 348 SER A C 1
ATOM 2592 O O . SER A 1 331 ? 60.082 -3.796 54.370 1.00 115.44 348 SER A O 1
ATOM 2595 N N . LEU A 1 332 ? 60.196 -5.329 52.725 1.00 112.76 349 LEU A N 1
ATOM 2596 C CA . LEU A 1 332 ? 58.819 -5.144 52.272 1.00 112.18 349 LEU A CA 1
ATOM 2597 C C . LEU A 1 332 ? 58.004 -6.446 52.253 1.00 110.85 349 LEU A C 1
ATOM 2598 O O . LEU A 1 332 ? 58.460 -7.443 51.700 1.00 115.57 349 LEU A O 1
ATOM 2603 N N . ASN A 1 333 ? 56.830 -6.455 52.887 1.00 106.06 350 ASN A N 1
ATOM 2604 C CA . ASN A 1 333 ? 55.919 -7.601 52.782 1.00 105.43 350 ASN A CA 1
ATOM 2605 C C . ASN A 1 333 ? 54.802 -7.251 51.803 1.00 102.24 350 ASN A C 1
ATOM 2606 O O . ASN A 1 333 ? 54.003 -6.350 52.057 1.00 105.84 350 ASN A O 1
ATOM 2611 N N . CYS A 1 334 ? 54.729 -7.990 50.702 1.00 95.38 351 CYS A N 1
ATOM 2612 C CA . CYS A 1 334 ? 53.946 -7.553 49.553 1.00 90.35 351 CYS A CA 1
ATOM 2613 C C . CYS A 1 334 ? 52.455 -7.906 49.587 1.00 85.49 351 CYS A C 1
ATOM 2614 O O . CYS A 1 334 ? 51.668 -7.266 48.890 1.00 82.04 351 CYS A O 1
ATOM 2617 N N . ILE A 1 335 ? 52.049 -8.903 50.370 1.00 86.23 352 ILE A N 1
ATOM 2618 C CA . ILE A 1 335 ? 50.621 -9.219 50.448 1.00 85.55 352 ILE A CA 1
ATOM 2619 C C . ILE A 1 335 ? 49.923 -8.007 51.060 1.00 83.34 352 ILE A C 1
ATOM 2620 O O . ILE A 1 335 ? 48.777 -7.713 50.720 1.00 83.03 352 ILE A O 1
ATOM 2625 N N . ARG A 1 336 ? 50.604 -7.317 51.971 1.00 79.57 353 ARG A N 1
ATOM 2626 C CA . ARG A 1 336 ? 50.041 -6.108 52.563 1.00 78.04 353 ARG A CA 1
ATOM 2627 C C . ARG A 1 336 ? 49.928 -5.020 51.498 1.00 74.51 353 ARG A C 1
ATOM 2628 O O . ARG A 1 336 ? 50.900 -4.676 50.827 1.00 72.13 353 ARG A O 1
ATOM 2636 N N . LYS A 1 337 ? 48.724 -4.477 51.371 1.00 77.61 354 LYS A N 1
ATOM 2637 C CA . LYS A 1 337 ? 48.365 -3.553 50.298 1.00 84.30 354 LYS A CA 1
ATOM 2638 C C . LYS A 1 337 ? 49.211 -2.276 50.247 1.00 88.03 354 LYS A C 1
ATOM 2639 O O . LYS A 1 337 ? 49.359 -1.663 49.190 1.00 89.19 354 LYS A O 1
ATOM 2645 N N . SER A 1 338 ? 49.757 -1.879 51.390 1.00 91.67 355 SER A N 1
ATOM 2646 C CA . SER A 1 338 ? 50.500 -0.623 51.509 1.00 96.78 355 SER A CA 1
ATOM 2647 C C . SER A 1 338 ? 51.964 -0.724 51.084 1.00 100.02 355 SER A C 1
ATOM 2648 O O . SER A 1 338 ? 52.720 0.236 51.222 1.00 103.64 355 SER A O 1
ATOM 2651 N N . THR A 1 339 ? 52.367 -1.884 50.581 1.00 98.45 356 THR A N 1
ATOM 2652 C CA . THR A 1 339 ? 53.769 -2.125 50.256 1.00 96.92 356 THR A CA 1
ATOM 2653 C C . THR A 1 339 ? 54.267 -1.341 49.039 1.00 93.26 356 THR A C 1
ATOM 2654 O O . THR A 1 339 ? 53.630 -1.332 47.988 1.00 92.86 356 THR A O 1
ATOM 2658 N N . LYS A 1 340 ? 55.416 -0.688 49.201 1.00 91.64 357 LYS A N 1
ATOM 2659 C CA . LYS A 1 340 ? 56.066 0.050 48.118 1.00 92.59 357 LYS A CA 1
ATOM 2660 C C . LYS A 1 340 ? 57.025 -0.851 47.326 1.00 86.90 357 LYS A C 1
ATOM 2661 O O . LYS A 1 340 ? 57.641 -1.748 47.899 1.00 88.53 357 LYS A O 1
ATOM 2667 N N . PRO A 1 341 ? 57.163 -0.619 46.007 1.00 79.82 358 PRO A N 1
ATOM 2668 C CA . PRO A 1 341 ? 58.176 -1.370 45.252 1.00 75.35 358 PRO A CA 1
ATOM 2669 C C . PRO A 1 341 ? 59.619 -1.002 45.598 1.00 72.36 358 PRO A C 1
ATOM 2670 O O . PRO A 1 341 ? 59.876 0.071 46.140 1.00 72.79 358 PRO A O 1
ATOM 2674 N N . TRP A 1 342 ? 60.551 -1.892 45.270 1.00 69.74 359 TRP A N 1
ATOM 2675 C CA . TRP A 1 342 ? 61.964 -1.660 45.539 1.00 68.84 359 TRP A CA 1
ATOM 2676 C C . TRP A 1 342 ? 62.523 -0.595 44.599 1.00 74.37 359 TRP A C 1
ATOM 2677 O O . TRP A 1 342 ? 62.547 -0.776 43.379 1.00 75.43 359 TRP A O 1
ATOM 2688 N N . ASN A 1 343 ? 62.973 0.514 45.178 1.00 77.42 360 ASN A N 1
ATOM 2689 C CA . ASN A 1 343 ? 63.493 1.636 44.400 1.00 80.31 360 ASN A CA 1
ATOM 2690 C C . ASN A 1 343 ? 64.748 1.278 43.602 1.00 71.21 360 ASN A C 1
ATOM 2691 O O . ASN A 1 343 ? 64.988 1.847 42.539 1.00 71.49 360 ASN A O 1
ATOM 2696 N N . GLY A 1 344 ? 65.553 0.352 44.116 1.00 63.90 361 GLY A N 1
ATOM 2697 C CA . GLY A 1 344 ? 66.768 -0.075 43.434 1.00 59.35 361 GLY A CA 1
ATOM 2698 C C . GLY A 1 344 ? 66.554 -1.138 42.359 1.00 57.80 361 GLY A C 1
ATOM 2699 O O . GLY A 1 344 ? 67.505 -1.567 41.699 1.00 56.84 361 GLY A O 1
ATOM 2700 N N . GLY A 1 345 ? 65.306 -1.561 42.182 1.00 57.78 362 GLY A N 1
ATOM 2701 C CA . GLY A 1 345 ? 64.974 -2.668 41.296 1.00 57.58 362 GLY A CA 1
ATOM 2702 C C . GLY A 1 345 ? 65.285 -2.431 39.834 1.00 56.31 362 GLY A C 1
ATOM 2703 O O . GLY A 1 345 ? 65.896 -3.272 39.170 1.00 55.83 362 GLY A O 1
ATOM 2704 N N . ARG A 1 346 ? 64.873 -1.271 39.339 1.00 56.80 363 ARG A N 1
ATOM 2705 C CA . ARG A 1 346 ? 65.050 -0.918 37.939 1.00 58.15 363 ARG A CA 1
ATOM 2706 C C . ARG A 1 346 ? 66.524 -0.964 37.559 1.00 56.45 363 ARG A C 1
ATOM 2707 O O . ARG A 1 346 ? 66.891 -1.511 36.521 1.00 56.60 363 ARG A O 1
ATOM 2715 N N . SER A 1 347 ? 67.367 -0.388 38.405 1.00 56.61 364 SER A N 1
ATOM 2716 C CA . SER A 1 347 ? 68.800 -0.354 38.145 1.00 57.18 364 SER A CA 1
ATOM 2717 C C . SER A 1 347 ? 69.415 -1.747 38.177 1.00 57.16 364 SER A C 1
ATOM 2718 O O . SER A 1 347 ? 70.274 -2.074 37.361 1.00 57.62 364 SER A O 1
ATOM 2721 N N . MET A 1 348 ? 68.979 -2.565 39.128 1.00 58.78 365 MET A N 1
ATOM 2722 C CA . MET A 1 348 ? 69.496 -3.924 39.260 1.00 59.54 365 MET A CA 1
ATOM 2723 C C . MET A 1 348 ? 69.078 -4.764 38.063 1.00 57.21 365 MET A C 1
ATOM 2724 O O . MET A 1 348 ? 69.872 -5.539 37.530 1.00 55.46 365 MET A O 1
ATOM 2729 N N . LEU A 1 349 ? 67.826 -4.600 37.645 1.00 57.48 366 LEU A N 1
ATOM 2730 C CA . LEU A 1 349 ? 67.308 -5.307 36.479 1.00 57.89 366 LEU A CA 1
ATOM 2731 C C . LEU A 1 349 ? 68.112 -4.964 35.236 1.00 58.37 366 LEU A C 1
ATOM 2732 O O . LEU A 1 349 ? 68.530 -5.851 34.488 1.00 56.48 366 LEU A O 1
ATOM 2737 N N . ASP A 1 350 ? 68.326 -3.671 35.024 1.00 62.55 367 ASP A N 1
ATOM 2738 C CA . ASP A 1 350 ? 69.078 -3.198 33.870 1.00 68.69 367 ASP A CA 1
ATOM 2739 C C . ASP A 1 350 ? 70.484 -3.779 33.838 1.00 62.30 367 ASP A C 1
ATOM 2740 O O . ASP A 1 350 ? 70.980 -4.162 32.780 1.00 61.71 367 ASP A O 1
ATOM 2745 N N . THR A 1 351 ? 71.121 -3.843 35.002 1.00 58.80 368 THR A N 1
ATOM 2746 C CA . THR A 1 351 ? 72.479 -4.370 35.101 1.00 58.96 368 THR A CA 1
ATOM 2747 C C . THR A 1 351 ? 72.529 -5.838 34.684 1.00 58.09 368 THR A C 1
ATOM 2748 O O . THR A 1 351 ? 73.480 -6.276 34.046 1.00 57.66 368 THR A O 1
ATOM 2752 N N . ILE A 1 352 ? 71.510 -6.597 35.072 1.00 58.71 369 ILE A N 1
ATOM 2753 C CA . ILE A 1 352 ? 71.447 -8.020 34.765 1.00 59.38 369 ILE A CA 1
ATOM 2754 C C . ILE A 1 352 ? 71.234 -8.241 33.265 1.00 59.37 369 ILE A C 1
ATOM 2755 O O . ILE A 1 352 ? 71.833 -9.141 32.673 1.00 58.25 369 ILE A O 1
ATOM 2760 N N . LYS A 1 353 ? 70.389 -7.417 32.650 1.00 60.68 370 LYS A N 1
ATOM 2761 C CA . LYS A 1 353 ? 70.073 -7.568 31.229 1.00 62.47 370 LYS A CA 1
ATOM 2762 C C . LYS A 1 353 ? 71.282 -7.328 30.327 1.00 64.89 370 LYS A C 1
ATOM 2763 O O . LYS A 1 353 ? 71.428 -7.984 29.292 1.00 64.67 370 LYS A O 1
ATOM 2769 N N . LYS A 1 354 ? 72.145 -6.393 30.719 1.00 67.33 371 LYS A N 1
ATOM 2770 C CA . LYS A 1 354 ? 73.341 -6.080 29.939 1.00 70.48 371 LYS A CA 1
ATOM 2771 C C . LYS A 1 354 ? 74.440 -7.113 30.146 1.00 68.38 371 LYS A C 1
ATOM 2772 O O . LYS A 1 354 ? 75.500 -7.033 29.528 1.00 70.35 371 LYS A O 1
ATOM 2778 N N . GLY A 1 355 ? 74.189 -8.087 31.012 1.00 64.61 372 GLY A N 1
ATOM 2779 C CA . GLY A 1 355 ? 75.199 -9.074 31.338 1.00 61.34 372 GLY A CA 1
ATOM 2780 C C . GLY A 1 355 ? 75.421 -10.111 30.261 1.00 60.65 372 GLY A C 1
ATOM 2781 O O . GLY A 1 355 ? 74.591 -10.311 29.376 1.00 61.33 372 GLY A O 1
ATOM 2782 N N . HIS A 1 356 ? 76.564 -10.777 30.353 1.00 61.64 373 HIS A N 1
ATOM 2783 C CA . HIS A 1 356 ? 76.924 -11.841 29.434 1.00 66.39 373 HIS A CA 1
ATOM 2784 C C . HIS A 1 356 ? 77.849 -12.794 30.175 1.00 62.85 373 HIS A C 1
ATOM 2785 O O . HIS A 1 356 ? 78.811 -12.365 30.811 1.00 63.42 373 HIS A O 1
ATOM 2792 N N . ILE A 1 357 ? 77.555 -14.086 30.087 1.00 59.22 374 ILE A N 1
ATOM 2793 C CA . ILE A 1 357 ? 78.381 -15.102 30.720 1.00 57.55 374 ILE A CA 1
ATOM 2794 C C . ILE A 1 357 ? 78.420 -16.338 29.851 1.00 58.19 374 ILE A C 1
ATOM 2795 O O . ILE A 1 357 ? 77.590 -16.508 28.956 1.00 59.78 374 ILE A O 1
ATOM 2800 N N . THR A 1 358 ? 79.396 -17.194 30.119 1.00 58.52 375 THR A N 1
ATOM 2801 C CA . THR A 1 358 ? 79.483 -18.490 29.470 1.00 60.59 375 THR A CA 1
ATOM 2802 C C . THR A 1 358 ? 79.415 -19.556 30.547 1.00 61.43 375 THR A C 1
ATOM 2803 O O . THR A 1 358 ? 80.280 -19.617 31.418 1.00 63.61 375 THR A O 1
ATOM 2807 N N . GLY A 1 359 ? 78.393 -20.399 30.476 1.00 59.99 376 GLY A N 1
ATOM 2808 C CA . GLY A 1 359 ? 78.157 -21.393 31.503 1.00 58.92 376 GLY A CA 1
ATOM 2809 C C . GLY A 1 359 ? 77.923 -22.773 30.939 1.00 57.86 376 GLY A C 1
ATOM 2810 O O . GLY A 1 359 ? 78.408 -23.109 29.861 1.00 58.12 376 GLY A O 1
ATOM 2811 N N . LEU A 1 360 ? 77.162 -23.572 31.678 1.00 56.14 377 LEU A N 1
ATOM 2812 C CA . LEU A 1 360 ? 76.895 -24.948 31.293 1.00 54.31 377 LEU A CA 1
ATOM 2813 C C . LEU A 1 360 ? 76.099 -25.037 29.990 1.00 53.97 377 LEU A C 1
ATOM 2814 O O . LEU A 1 360 ? 76.199 -26.025 29.268 1.00 54.74 377 LEU A O 1
ATOM 2819 N N . THR A 1 361 ? 75.303 -24.010 29.703 1.00 53.40 378 THR A N 1
ATOM 2820 C CA . THR A 1 361 ? 74.477 -23.994 28.501 1.00 54.77 378 THR A CA 1
ATOM 2821 C C . THR A 1 361 ? 75.149 -23.224 27.363 1.00 57.51 378 THR A C 1
ATOM 2822 O O . THR A 1 361 ? 74.588 -23.094 26.272 1.00 59.32 378 THR A O 1
ATOM 2826 N N . GLY A 1 362 ? 76.358 -22.731 27.620 1.00 57.04 379 GLY A N 1
ATOM 2827 C CA . GLY A 1 362 ? 77.065 -21.894 26.667 1.00 55.28 379 GLY A CA 1
ATOM 2828 C C . GLY A 1 362 ? 76.866 -20.430 27.004 1.00 54.79 379 GLY A C 1
ATOM 2829 O O . GLY A 1 362 ? 76.784 -20.065 28.179 1.00 56.13 379 GLY A O 1
ATOM 2830 N N . VAL A 1 363 ? 76.780 -19.588 25.981 1.00 53.63 380 VAL A N 1
ATOM 2831 C CA . VAL A 1 363 ? 76.584 -18.160 26.199 1.00 53.20 380 VAL A CA 1
ATOM 2832 C C . VAL A 1 363 ? 75.168 -17.888 26.682 1.00 52.79 380 VAL A C 1
ATOM 2833 O O . VAL A 1 363 ? 74.200 -18.401 26.118 1.00 53.54 380 VAL A O 1
ATOM 2837 N N . MET A 1 364 ? 75.063 -17.091 27.740 1.00 51.57 381 MET A N 1
ATOM 2838 C CA . MET A 1 364 ? 73.780 -16.592 28.205 1.00 52.44 381 MET A CA 1
ATOM 2839 C C . MET A 1 364 ? 73.811 -15.074 28.169 1.00 55.92 381 MET A C 1
ATOM 2840 O O . MET A 1 364 ? 74.748 -14.454 28.668 1.00 55.70 381 MET A O 1
ATOM 2845 N N . GLU A 1 365 ? 72.790 -14.484 27.561 1.00 59.64 382 GLU A N 1
ATOM 2846 C CA . GLU A 1 365 ? 72.632 -13.038 27.537 1.00 63.15 382 GLU A CA 1
ATOM 2847 C C . GLU A 1 365 ? 71.167 -12.724 27.291 1.00 62.81 382 GLU A C 1
ATOM 2848 O O . GLU A 1 365 ? 70.377 -13.630 27.034 1.00 61.61 382 GLU A O 1
ATOM 2854 N N . PHE A 1 366 ? 70.806 -11.447 27.357 1.00 63.34 383 PHE A N 1
ATOM 2855 C CA . PHE A 1 366 ? 69.421 -11.042 27.148 1.00 63.86 383 PHE A CA 1
ATOM 2856 C C . PHE A 1 366 ? 69.319 -9.907 26.141 1.00 67.19 383 PHE A C 1
ATOM 2857 O O . PHE A 1 366 ? 69.950 -8.862 26.284 1.00 67.90 383 PHE A O 1
ATOM 2865 N N . ARG A 1 367 ? 68.521 -10.145 25.109 1.00 70.50 384 ARG A N 1
ATOM 2866 C CA . ARG A 1 367 ? 68.232 -9.146 24.094 1.00 75.19 384 ARG A CA 1
ATOM 2867 C C . ARG A 1 367 ? 67.229 -8.128 24.627 1.00 81.58 384 ARG A C 1
ATOM 2868 O O . ARG A 1 367 ? 66.855 -8.177 25.798 1.00 80.18 384 ARG A O 1
ATOM 2876 N N . GLU A 1 368 ? 66.799 -7.205 23.770 1.00 89.73 385 GLU A N 1
ATOM 2877 C CA . GLU A 1 368 ? 65.860 -6.164 24.181 1.00 96.26 385 GLU A CA 1
ATOM 2878 C C . GLU A 1 368 ? 64.505 -6.749 24.570 1.00 88.44 385 GLU A C 1
ATOM 2879 O O . GLU A 1 368 ? 63.830 -6.225 25.457 1.00 87.62 385 GLU A O 1
ATOM 2885 N N . ASP A 1 369 ? 64.112 -7.834 23.909 1.00 82.45 386 ASP A N 1
ATOM 2886 C CA . ASP A 1 369 ? 62.861 -8.513 24.233 1.00 78.59 386 ASP A CA 1
ATOM 2887 C C . ASP A 1 369 ? 62.994 -9.400 25.473 1.00 76.17 386 ASP A C 1
ATOM 2888 O O . ASP A 1 369 ? 62.086 -10.168 25.787 1.00 76.71 386 ASP A O 1
ATOM 2893 N N . SER A 1 370 ? 64.138 -9.306 26.148 1.00 73.55 387 SER A N 1
ATOM 2894 C CA . SER A 1 370 ? 64.371 -9.983 27.425 1.00 70.76 387 SER A CA 1
ATOM 2895 C C . SER A 1 370 ? 64.480 -11.497 27.253 1.00 66.03 387 SER A C 1
ATOM 2896 O O . SER A 1 370 ? 64.219 -12.255 28.192 1.00 67.00 387 SER A O 1
ATOM 2899 N N . SER A 1 371 ? 64.876 -11.933 26.058 1.00 60.54 388 SER A N 1
ATOM 2900 C CA . SER A 1 371 ? 65.014 -13.355 25.773 1.00 58.09 388 SER A CA 1
ATOM 2901 C C . SER A 1 371 ? 66.482 -13.759 25.715 1.00 54.53 388 SER A C 1
ATOM 2902 O O . SER A 1 371 ? 67.333 -12.972 25.305 1.00 54.22 388 SER A O 1
ATOM 2905 N N . ASN A 1 372 ? 66.768 -14.978 26.166 1.00 53.24 389 ASN A N 1
ATOM 2906 C CA . ASN A 1 372 ? 68.071 -15.596 25.970 1.00 54.34 389 ASN A CA 1
ATOM 2907 C C . ASN A 1 372 ? 68.051 -16.323 24.632 1.00 56.80 389 ASN A C 1
ATOM 2908 O O . ASN A 1 372 ? 67.450 -17.384 24.522 1.00 57.25 389 ASN A O 1
ATOM 2913 N N . PRO A 1 373 ? 68.707 -15.758 23.608 1.00 57.94 390 PRO A N 1
ATOM 2914 C CA . PRO A 1 373 ? 68.392 -16.191 22.241 1.00 58.54 390 PRO A CA 1
ATOM 2915 C C . PRO A 1 373 ? 68.981 -17.530 21.787 1.00 57.87 390 PRO A C 1
ATOM 2916 O O . PRO A 1 373 ? 68.335 -18.210 20.995 1.00 57.36 390 PRO A O 1
ATOM 2920 N N . TYR A 1 374 ? 70.162 -17.916 22.254 1.00 58.77 391 TYR A N 1
ATOM 2921 C CA . TYR A 1 374 ? 70.825 -19.061 21.639 1.00 60.23 391 TYR A CA 1
ATOM 2922 C C . TYR A 1 374 ? 70.247 -20.408 22.057 1.00 55.44 391 TYR A C 1
ATOM 2923 O O . TYR A 1 374 ? 70.019 -20.675 23.241 1.00 55.27 391 TYR A O 1
ATOM 2932 N N . VAL A 1 375 ? 70.031 -21.255 21.055 1.00 50.37 392 VAL A N 1
ATOM 2933 C CA . VAL A 1 375 ? 69.638 -22.636 21.264 1.00 48.80 392 VAL A CA 1
ATOM 2934 C C . VAL A 1 375 ? 70.162 -23.472 20.104 1.00 48.95 392 VAL A C 1
ATOM 2935 O O . VAL A 1 375 ? 70.219 -23.007 18.964 1.00 47.64 392 VAL A O 1
ATOM 2939 N N . GLN A 1 376 ? 70.539 -24.710 20.406 1.00 49.68 393 GLN A N 1
ATOM 2940 C CA . GLN A 1 376 ? 71.046 -25.629 19.399 1.00 50.35 393 GLN A CA 1
ATOM 2941 C C . GLN A 1 376 ? 70.417 -27.001 19.576 1.00 47.97 393 GLN A C 1
ATOM 2942 O O . GLN A 1 376 ? 70.305 -27.502 20.698 1.00 48.48 393 GLN A O 1
ATOM 2948 N N . PHE A 1 377 ? 70.016 -27.596 18.458 1.00 46.27 394 PHE A N 1
ATOM 2949 C CA . PHE A 1 377 ? 69.437 -28.931 18.430 1.00 45.92 394 PHE A CA 1
ATOM 2950 C C . PHE A 1 377 ? 70.289 -29.867 17.577 1.00 46.54 394 PHE A C 1
ATOM 2951 O O . PHE A 1 377 ? 71.016 -29.418 16.690 1.00 48.39 394 PHE A O 1
ATOM 2959 N N . GLU A 1 378 ? 70.183 -31.165 17.843 1.00 45.36 395 GLU A N 1
ATOM 2960 C CA . GLU A 1 378 ? 70.723 -32.180 16.953 1.00 47.68 395 GLU A CA 1
ATOM 2961 C C . GLU A 1 378 ? 69.564 -32.999 16.402 1.00 47.63 395 GLU A C 1
ATOM 2962 O O . GLU A 1 378 ? 68.519 -33.137 17.043 1.00 46.23 395 GLU A O 1
ATOM 2968 N N . ILE A 1 379 ? 69.757 -33.524 15.197 1.00 48.25 396 ILE A N 1
ATOM 2969 C CA . ILE A 1 379 ? 68.745 -34.314 14.524 1.00 46.94 396 ILE A CA 1
ATOM 2970 C C . ILE A 1 379 ? 69.336 -35.694 14.286 1.00 46.26 396 ILE A C 1
ATOM 2971 O O . ILE A 1 379 ? 70.321 -35.847 13.559 1.00 48.78 396 ILE A O 1
ATOM 2976 N N . LEU A 1 380 ? 68.728 -36.691 14.921 1.00 44.68 397 LEU A N 1
ATOM 2977 C CA . LEU A 1 380 ? 69.210 -38.061 14.887 1.00 48.72 397 LEU A CA 1
ATOM 2978 C C . LEU A 1 380 ? 68.281 -38.935 14.063 1.00 51.66 397 LEU A C 1
ATOM 2979 O O . LEU A 1 380 ? 67.068 -38.727 14.071 1.00 52.50 397 LEU A O 1
ATOM 2984 N N . GLY A 1 381 ? 68.856 -39.914 13.366 1.00 52.12 398 GLY A N 1
ATOM 2985 C CA . GLY A 1 381 ? 68.095 -40.832 12.536 1.00 51.92 398 GLY A CA 1
ATOM 2986 C C . GLY A 1 381 ? 68.499 -42.251 12.877 1.00 53.29 398 GLY A C 1
ATOM 2987 O O . GLY A 1 381 ? 69.644 -42.507 13.254 1.00 55.53 398 GLY A O 1
ATOM 2988 N N . THR A 1 382 ? 67.560 -43.178 12.731 1.00 53.91 399 THR A N 1
ATOM 2989 C CA . THR A 1 382 ? 67.795 -44.572 13.091 1.00 59.29 399 THR A CA 1
ATOM 2990 C C . THR A 1 382 ? 68.745 -45.306 12.139 1.00 58.43 399 THR A C 1
ATOM 2991 O O . THR A 1 382 ? 68.814 -45.006 10.945 1.00 56.67 399 THR A O 1
ATOM 2995 N N . THR A 1 383 ? 69.476 -46.269 12.697 1.00 60.64 400 THR A N 1
ATOM 2996 C CA . THR A 1 383 ? 70.393 -47.120 11.945 1.00 63.66 400 THR A CA 1
ATOM 2997 C C . THR A 1 383 ? 70.298 -48.539 12.486 1.00 65.57 400 THR A C 1
ATOM 2998 O O . THR A 1 383 ? 69.732 -48.759 13.561 1.00 62.80 400 THR A O 1
ATOM 3002 N N . TYR A 1 384 ? 70.857 -49.498 11.751 1.00 70.31 401 TYR A N 1
ATOM 3003 C CA . TYR A 1 384 ? 70.829 -50.890 12.186 1.00 74.16 401 TYR A CA 1
ATOM 3004 C C . TYR A 1 384 ? 72.069 -51.681 11.777 1.00 77.47 401 TYR A C 1
ATOM 3005 O O . TYR A 1 384 ? 72.638 -51.477 10.701 1.00 78.73 401 TYR A O 1
ATOM 3014 N N . SER A 1 385 ? 72.472 -52.588 12.662 1.00 77.72 402 SER A N 1
ATOM 3015 C CA . SER A 1 385 ? 73.498 -53.577 12.365 1.00 77.03 402 SER A CA 1
ATOM 3016 C C . SER A 1 385 ? 73.162 -54.866 13.112 1.00 79.22 402 SER A C 1
ATOM 3017 O O . SER A 1 385 ? 72.641 -54.822 14.230 1.00 79.36 402 SER A O 1
ATOM 3020 N N . GLU A 1 386 ? 73.450 -56.009 12.494 1.00 81.14 403 GLU A N 1
ATOM 3021 C CA . GLU A 1 386 ? 73.206 -57.304 13.128 1.00 84.01 403 GLU A CA 1
ATOM 3022 C C . GLU A 1 386 ? 73.932 -57.411 14.464 1.00 80.44 403 GLU A C 1
ATOM 3023 O O . GLU A 1 386 ? 73.494 -58.115 15.372 1.00 80.94 403 GLU A O 1
ATOM 3029 N N . THR A 1 387 ? 75.043 -56.698 14.578 1.00 77.82 404 THR A N 1
ATOM 3030 C CA . THR A 1 387 ? 75.917 -56.816 15.737 1.00 78.32 404 THR A CA 1
ATOM 3031 C C . THR A 1 387 ? 75.383 -56.071 16.956 1.00 77.64 404 THR A C 1
ATOM 3032 O O . THR A 1 387 ? 75.385 -56.605 18.064 1.00 78.82 404 THR A O 1
ATOM 3036 N N . PHE A 1 388 ? 74.931 -54.839 16.743 1.00 76.30 405 PHE A N 1
ATOM 3037 C CA . PHE A 1 388 ? 74.532 -53.962 17.838 1.00 75.32 405 PHE A CA 1
ATOM 3038 C C . PHE A 1 388 ? 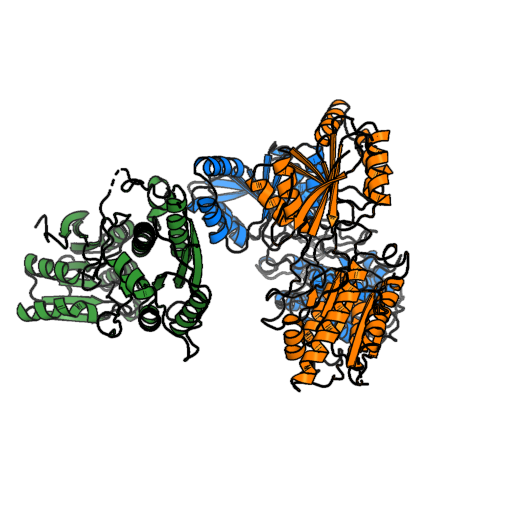73.038 -53.660 17.828 1.00 72.63 405 PHE A C 1
ATOM 3039 O O . PHE A 1 388 ? 72.520 -53.041 18.757 1.00 72.88 405 PHE A O 1
ATOM 3047 N N . GLY A 1 389 ? 72.352 -54.100 16.779 1.00 70.88 406 GLY A N 1
ATOM 3048 C CA . GLY A 1 389 ? 70.924 -53.884 16.657 1.00 71.15 406 GLY A CA 1
ATOM 3049 C C . GLY A 1 389 ? 70.575 -52.452 16.299 1.00 73.48 406 GLY A C 1
ATOM 3050 O O . GLY A 1 389 ? 71.312 -51.785 15.570 1.00 73.19 406 GLY A O 1
ATOM 3051 N N . LYS A 1 390 ? 69.441 -51.988 16.816 1.00 76.76 407 LYS A N 1
ATOM 3052 C CA . LYS A 1 390 ? 68.925 -50.653 16.528 1.00 80.61 407 LYS A CA 1
ATOM 3053 C C . LYS A 1 390 ? 69.680 -49.540 17.245 1.00 81.07 407 LYS A C 1
ATOM 3054 O O . LYS A 1 390 ? 69.766 -49.531 18.475 1.00 81.20 407 LYS A O 1
ATOM 3060 N N . ASP A 1 391 ? 70.252 -48.621 16.471 1.00 82.50 408 ASP A N 1
ATOM 3061 C CA . ASP A 1 391 ? 70.929 -47.466 17.046 1.00 86.61 408 ASP A CA 1
ATOM 3062 C C . ASP A 1 391 ? 70.613 -46.199 16.244 1.00 85.44 408 ASP A C 1
ATOM 3063 O O . ASP A 1 391 ? 70.288 -46.268 15.060 1.00 89.94 408 ASP A O 1
ATOM 3068 N N . MET A 1 392 ? 70.683 -45.049 16.907 1.00 78.62 409 MET A N 1
ATOM 3069 C CA . MET A 1 392 ? 70.509 -43.738 16.276 1.00 71.43 409 MET A CA 1
ATOM 3070 C C . MET A 1 392 ? 71.839 -43.128 15.825 1.00 67.29 409 MET A C 1
ATOM 3071 O O . MET A 1 392 ? 72.882 -43.419 16.407 1.00 67.30 409 MET A O 1
ATOM 3076 N N . ARG A 1 393 ? 71.796 -42.279 14.799 1.00 65.07 410 ARG A N 1
ATOM 3077 C CA . ARG A 1 393 ? 72.988 -41.573 14.334 1.00 65.77 410 ARG A CA 1
ATOM 3078 C C . ARG A 1 393 ? 72.680 -40.094 14.094 1.00 61.27 410 ARG A C 1
ATOM 3079 O O . ARG A 1 393 ? 71.602 -39.740 13.617 1.00 61.46 410 ARG A O 1
ATOM 3087 N N . LYS A 1 394 ? 73.648 -39.239 14.408 1.00 57.56 411 LYS A N 1
ATOM 3088 C CA . LYS A 1 394 ? 73.521 -37.801 14.198 1.00 55.56 411 LYS A CA 1
ATOM 3089 C C . LYS A 1 394 ? 73.587 -37.469 12.710 1.00 56.10 411 LYS A C 1
ATOM 3090 O O . LYS A 1 394 ? 74.580 -37.774 12.050 1.00 58.48 411 LYS A O 1
ATOM 3096 N N . LEU A 1 395 ? 72.547 -36.817 12.197 1.00 54.22 412 LEU A N 1
ATOM 3097 C CA . LEU A 1 395 ? 72.481 -36.447 10.787 1.00 53.34 412 LEU A CA 1
ATOM 3098 C C . LEU A 1 395 ? 72.775 -34.964 10.598 1.00 53.11 412 LEU A C 1
ATOM 3099 O O . LEU A 1 395 ? 73.371 -34.566 9.600 1.00 55.23 412 LEU A O 1
ATOM 3104 N N . ALA A 1 396 ? 72.339 -34.143 11.547 1.00 51.28 413 ALA A N 1
ATOM 3105 C CA . ALA A 1 396 ? 72.504 -32.703 11.418 1.00 51.26 413 ALA A CA 1
ATOM 3106 C C . ALA A 1 396 ? 72.301 -31.971 12.737 1.00 50.73 413 ALA A C 1
ATOM 3107 O O . ALA A 1 396 ? 71.878 -32.559 13.731 1.00 50.02 413 ALA A O 1
ATOM 3109 N N . THR A 1 397 ? 72.616 -30.680 12.723 1.00 52.10 414 THR A N 1
ATOM 3110 C CA . THR A 1 397 ? 72.319 -29.790 13.831 1.00 54.61 414 THR A CA 1
ATOM 3111 C C . THR A 1 397 ? 71.556 -28.589 13.302 1.00 52.38 414 THR A C 1
ATOM 3112 O O . THR A 1 397 ? 71.606 -28.281 12.112 1.00 53.10 414 THR A O 1
ATOM 3116 N N . TRP A 1 398 ? 70.841 -27.926 14.201 1.00 50.51 415 TRP A N 1
ATOM 3117 C CA . TRP A 1 398 ? 70.149 -26.685 13.897 1.00 50.03 415 TRP A CA 1
ATOM 3118 C C . TRP A 1 398 ? 70.356 -25.733 15.058 1.00 51.63 415 TRP A C 1
ATOM 3119 O O . TRP A 1 398 ? 70.165 -26.120 16.213 1.00 53.84 415 TRP A O 1
ATOM 3130 N N . ASP A 1 399 ? 70.759 -24.503 14.759 1.00 51.67 416 ASP A N 1
ATOM 3131 C CA . ASP A 1 399 ? 70.957 -23.495 15.794 1.00 55.84 416 ASP A CA 1
ATOM 3132 C C . ASP A 1 399 ? 70.283 -22.190 15.368 1.00 54.03 416 ASP A C 1
ATOM 3133 O O . ASP A 1 399 ? 69.972 -21.989 14.193 1.00 53.55 416 ASP A O 1
ATOM 3138 N N . SER A 1 400 ? 70.053 -21.315 16.337 1.00 53.41 417 SER A N 1
ATOM 3139 C CA . SER A 1 400 ? 69.278 -20.105 16.122 1.00 52.99 417 SER A CA 1
ATOM 3140 C C . SER A 1 400 ? 70.080 -18.983 15.459 1.00 53.69 417 SER A C 1
ATOM 3141 O O . SER A 1 400 ? 69.536 -17.915 15.166 1.00 53.45 417 SER A O 1
ATOM 3144 N N . GLU A 1 401 ? 71.366 -19.222 15.226 1.00 55.74 418 GLU A N 1
ATOM 3145 C CA . GLU A 1 401 ? 72.207 -18.241 14.548 1.00 62.40 418 GLU A CA 1
ATOM 3146 C C . GLU A 1 401 ? 72.380 -18.568 13.061 1.00 63.67 418 GLU A C 1
ATOM 3147 O O . GLU A 1 401 ? 72.134 -17.716 12.208 1.00 65.13 418 GLU A O 1
ATOM 3153 N N . LYS A 1 402 ? 72.789 -19.800 12.762 1.00 64.33 419 LYS A N 1
ATOM 3154 C CA . LYS A 1 402 ? 73.140 -20.196 11.399 1.00 68.09 419 LYS A CA 1
ATOM 3155 C C . LYS A 1 402 ? 72.130 -21.151 10.765 1.00 65.40 419 LYS A C 1
ATOM 3156 O O . LYS A 1 402 ? 72.208 -21.438 9.574 1.00 66.76 419 LYS A O 1
ATOM 3162 N N . GLY A 1 403 ? 71.191 -21.655 11.558 1.00 62.84 420 GLY A N 1
ATOM 3163 C CA . GLY A 1 403 ? 70.188 -22.570 11.048 1.00 60.89 420 GLY A CA 1
ATOM 3164 C C . GLY A 1 403 ? 70.726 -23.977 10.866 1.00 61.93 420 GLY A C 1
ATOM 3165 O O . GLY A 1 403 ? 71.530 -24.458 11.667 1.00 60.89 420 GLY A O 1
ATOM 3166 N N . LEU A 1 404 ? 70.285 -24.636 9.798 1.00 63.74 421 LEU A N 1
ATOM 3167 C CA . LEU A 1 404 ? 70.618 -26.035 9.551 1.00 64.54 421 LEU A CA 1
ATOM 3168 C C . LEU A 1 404 ? 72.066 -26.249 9.108 1.00 63.30 421 LEU A C 1
ATOM 3169 O O . LEU A 1 404 ? 72.612 -25.480 8.323 1.00 62.48 421 LEU A O 1
ATOM 3174 N N . ASN A 1 405 ? 72.678 -27.299 9.650 1.00 63.46 422 ASN A N 1
ATOM 3175 C CA . ASN A 1 405 ? 74.005 -27.749 9.253 1.00 64.84 422 ASN A CA 1
ATOM 3176 C C . ASN A 1 405 ? 73.965 -29.265 9.065 1.00 62.36 422 ASN A C 1
ATOM 3177 O O . ASN A 1 405 ? 73.806 -30.018 10.032 1.00 59.80 422 ASN A O 1
ATOM 3182 N N . GLY A 1 406 ? 74.121 -29.700 7.815 1.00 63.59 423 GLY A N 1
ATOM 3183 C CA . GLY A 1 406 ? 74.010 -31.104 7.452 1.00 66.35 423 GLY A CA 1
ATOM 3184 C C . GLY A 1 406 ? 72.788 -31.371 6.588 1.00 70.80 423 GLY A C 1
ATOM 3185 O O . GLY A 1 406 ? 71.950 -30.489 6.397 1.00 72.25 423 GLY A O 1
ATOM 3186 N N . SER A 1 407 ? 72.694 -32.588 6.059 1.00 75.31 424 SER A N 1
ATOM 3187 C CA . SER A 1 407 ? 71.597 -32.972 5.173 1.00 83.08 424 SER A CA 1
ATOM 3188 C C . SER A 1 407 ? 70.613 -33.913 5.856 1.00 86.28 424 SER A C 1
ATOM 3189 O O . SER A 1 407 ? 70.934 -34.527 6.873 1.00 87.51 424 SER A O 1
ATOM 3192 N N . LEU A 1 408 ? 69.421 -34.033 5.275 1.00 88.35 425 LEU A N 1
ATOM 3193 C CA . LEU A 1 408 ? 68.353 -34.854 5.839 1.00 89.46 425 LEU A CA 1
ATOM 3194 C C . LEU A 1 408 ? 67.740 -35.775 4.785 1.00 90.45 425 LEU A C 1
ATOM 3195 O O . LEU A 1 408 ? 67.714 -35.449 3.598 1.00 90.83 425 LEU A O 1
ATOM 3200 N N . SER B 1 5 ? 25.187 -7.766 59.095 1.00 140.67 22 SER B N 1
ATOM 3201 C CA . SER B 1 5 ? 26.449 -8.016 59.781 1.00 135.96 22 SER B CA 1
ATOM 3202 C C . SER B 1 5 ? 26.654 -9.507 60.050 1.00 125.12 22 SER B C 1
ATOM 3203 O O . SER B 1 5 ? 27.431 -9.882 60.929 1.00 125.25 22 SER B O 1
ATOM 3206 N N . ILE B 1 6 ? 25.960 -10.347 59.285 1.00 113.51 23 ILE B N 1
ATOM 3207 C CA . ILE B 1 6 ? 26.100 -11.799 59.387 1.00 102.34 23 ILE B CA 1
ATOM 3208 C C . ILE B 1 6 ? 26.377 -12.410 58.011 1.00 92.08 23 ILE B C 1
ATOM 3209 O O . ILE B 1 6 ? 27.288 -13.228 57.869 1.00 87.41 23 ILE B O 1
ATOM 3214 N N . ILE B 1 7 ? 25.598 -12.025 57.002 1.00 88.21 24 ILE B N 1
ATOM 3215 C CA . ILE B 1 7 ? 25.889 -12.444 55.637 1.00 85.55 24 ILE B CA 1
ATOM 3216 C C . ILE B 1 7 ? 26.808 -11.425 54.984 1.00 79.79 24 ILE B C 1
ATOM 3217 O O . ILE B 1 7 ? 26.374 -10.334 54.616 1.00 79.58 24 ILE B O 1
ATOM 3222 N N . HIS B 1 8 ? 28.080 -11.788 54.852 1.00 75.83 25 HIS B N 1
ATOM 3223 C CA . HIS B 1 8 ? 29.053 -10.957 54.159 1.00 74.14 25 HIS B CA 1
ATOM 3224 C C . HIS B 1 8 ? 29.731 -11.757 53.052 1.00 75.84 25 HIS B C 1
ATOM 3225 O O . HIS B 1 8 ? 30.238 -12.853 53.296 1.00 78.32 25 HIS B O 1
ATOM 3232 N N . ILE B 1 9 ? 29.735 -11.209 51.842 1.00 74.36 26 ILE B N 1
ATOM 3233 C CA . ILE B 1 9 ? 30.419 -11.836 50.714 1.00 72.45 26 ILE B CA 1
ATOM 3234 C C . ILE B 1 9 ? 31.399 -10.856 50.082 1.00 70.53 26 ILE B C 1
ATOM 3235 O O . ILE B 1 9 ? 31.180 -9.645 50.098 1.00 70.18 26 ILE B O 1
ATOM 3240 N N . GLY B 1 10 ? 32.484 -11.392 49.534 1.00 68.32 27 GLY B N 1
ATOM 3241 C CA . GLY B 1 10 ? 33.507 -10.579 48.905 1.00 64.52 27 GLY B CA 1
ATOM 3242 C C . GLY B 1 10 ? 33.361 -10.631 47.402 1.00 60.62 27 GLY B C 1
ATOM 3243 O O . GLY B 1 10 ? 32.890 -11.627 46.853 1.00 58.85 27 GLY B O 1
ATOM 3244 N N . ALA B 1 11 ? 33.750 -9.549 46.737 1.00 59.34 28 ALA B N 1
ATOM 3245 C CA . ALA B 1 11 ? 33.712 -9.501 45.283 1.00 57.38 28 ALA B CA 1
ATOM 3246 C C . ALA B 1 11 ? 34.976 -8.864 44.724 1.00 57.49 28 ALA B C 1
ATOM 3247 O O . ALA B 1 11 ? 35.469 -7.870 45.262 1.00 60.00 28 ALA B O 1
ATOM 3249 N N . ILE B 1 12 ? 35.495 -9.448 43.646 1.00 55.11 29 ILE B N 1
ATOM 3250 C CA . ILE B 1 12 ? 36.636 -8.884 42.932 1.00 55.80 29 ILE B CA 1
ATOM 3251 C C . ILE B 1 12 ? 36.320 -8.782 41.439 1.00 57.01 29 ILE B C 1
ATOM 3252 O O . ILE B 1 12 ? 35.990 -9.778 40.792 1.00 58.59 29 ILE B O 1
ATOM 3257 N N . PHE B 1 13 ? 36.426 -7.571 40.901 1.00 56.80 30 PHE B N 1
ATOM 3258 C CA . PHE B 1 13 ? 36.152 -7.323 39.489 1.00 58.27 30 PHE B CA 1
ATOM 3259 C C . PHE B 1 13 ? 37.349 -6.660 38.821 1.00 58.39 30 PHE B C 1
ATOM 3260 O O . PHE B 1 13 ? 37.964 -5.748 39.376 1.00 56.99 30 PHE B O 1
ATOM 3268 N N . GLU B 1 14 ? 37.677 -7.129 37.625 1.00 60.74 31 GLU B N 1
ATOM 3269 C CA . GLU B 1 14 ? 38.723 -6.502 36.829 1.00 62.53 31 GLU B CA 1
ATOM 3270 C C . GLU B 1 14 ? 38.211 -5.234 36.180 1.00 60.78 31 GLU B C 1
ATOM 3271 O O . GLU B 1 14 ? 37.020 -5.110 35.895 1.00 60.51 31 GLU B O 1
ATOM 3277 N N . GLU B 1 15 ? 39.113 -4.290 35.951 1.00 60.28 32 GLU B N 1
ATOM 3278 C CA . GLU B 1 15 ? 38.781 -3.144 35.124 1.00 63.22 32 GLU B CA 1
ATOM 3279 C C . GLU B 1 15 ? 38.516 -3.703 33.729 1.00 61.15 32 GLU B C 1
ATOM 3280 O O . GLU B 1 15 ? 39.268 -4.565 33.283 1.00 61.29 32 GLU B O 1
ATOM 3286 N N . ASN B 1 16 ? 37.478 -3.254 33.027 1.00 60.37 33 ASN B N 1
ATOM 3287 C CA . ASN B 1 16 ? 36.498 -2.292 33.503 1.00 62.43 33 ASN B CA 1
ATOM 3288 C C . ASN B 1 16 ? 35.416 -2.950 34.359 1.00 62.54 33 ASN B C 1
ATOM 3289 O O . ASN B 1 16 ? 34.720 -3.859 33.899 1.00 61.67 33 ASN B O 1
ATOM 3294 N N . ALA B 1 17 ? 35.242 -2.457 35.580 1.00 64.76 34 ALA B N 1
ATOM 3295 C CA . ALA B 1 17 ? 34.385 -3.120 36.560 1.00 67.52 34 ALA B CA 1
ATOM 3296 C C . ALA B 1 17 ? 33.029 -2.442 36.719 1.00 66.50 34 ALA B C 1
ATOM 3297 O O . ALA B 1 17 ? 32.253 -2.811 37.597 1.00 66.67 34 ALA B O 1
ATOM 3299 N N . ALA B 1 18 ? 32.741 -1.456 35.875 1.00 64.82 35 ALA B N 1
ATOM 3300 C CA . ALA B 1 18 ? 31.565 -0.612 36.073 1.00 63.51 35 ALA B CA 1
ATOM 3301 C C . ALA B 1 18 ? 30.254 -1.392 36.003 1.00 60.88 35 ALA B C 1
ATOM 3302 O O . ALA B 1 18 ? 29.436 -1.308 36.916 1.00 59.25 35 ALA B O 1
ATOM 3304 N N . LYS B 1 19 ? 30.052 -2.147 34.928 1.00 61.20 36 LYS B N 1
ATOM 3305 C CA . LYS B 1 19 ? 28.818 -2.913 34.765 1.00 63.16 36 LYS B CA 1
ATOM 3306 C C . LYS B 1 19 ? 28.703 -4.046 35.782 1.00 62.70 36 LYS B C 1
ATOM 3307 O O . LYS B 1 19 ? 27.617 -4.308 36.291 1.00 63.19 36 LYS B O 1
ATOM 3313 N N . ASP B 1 20 ? 29.810 -4.724 36.068 1.00 63.29 37 ASP B N 1
ATOM 3314 C CA . ASP B 1 20 ? 29.800 -5.793 37.065 1.00 64.63 37 ASP B CA 1
ATOM 3315 C C . ASP B 1 20 ? 29.456 -5.230 38.440 1.00 63.95 37 ASP B C 1
ATOM 3316 O O . ASP B 1 20 ? 28.598 -5.762 39.146 1.00 63.36 37 ASP B O 1
ATOM 3321 N N . ASP B 1 21 ? 30.127 -4.141 38.798 1.00 65.03 38 ASP B N 1
ATOM 3322 C CA . ASP B 1 21 ? 29.888 -3.444 40.055 1.00 67.88 38 ASP B CA 1
ATOM 3323 C C . ASP B 1 21 ? 28.407 -3.106 40.156 1.00 66.02 38 ASP B C 1
ATOM 3324 O O . ASP B 1 21 ? 27.758 -3.352 41.170 1.00 63.00 38 ASP B O 1
ATOM 3329 N N . ARG B 1 22 ? 27.879 -2.569 39.067 1.00 68.27 39 ARG B N 1
ATOM 3330 C CA . ARG B 1 22 ? 26.509 -2.097 39.013 1.00 71.30 39 ARG B CA 1
ATOM 3331 C C . ARG B 1 22 ? 25.522 -3.256 39.146 1.00 71.16 39 ARG B C 1
ATOM 3332 O O . ARG B 1 22 ? 24.614 -3.221 39.975 1.00 72.89 39 ARG B O 1
ATOM 3340 N N . VAL B 1 23 ? 25.719 -4.287 38.328 1.00 68.84 40 VAL B N 1
ATOM 3341 C CA . VAL B 1 23 ? 24.829 -5.447 38.302 1.00 66.35 40 VAL B CA 1
ATOM 3342 C C . VAL B 1 23 ? 24.896 -6.230 39.614 1.00 61.50 40 VAL B C 1
ATOM 3343 O O . VAL B 1 23 ? 23.884 -6.737 40.099 1.00 57.79 40 VAL B O 1
ATOM 3347 N N . PHE B 1 24 ? 26.094 -6.342 40.174 1.00 62.19 41 PHE B N 1
ATOM 3348 C CA . PHE B 1 24 ? 26.272 -7.050 41.436 1.00 65.40 41 PHE B CA 1
ATOM 3349 C C . PHE B 1 24 ? 25.429 -6.400 42.527 1.00 68.84 41 PHE B C 1
ATOM 3350 O O . PHE B 1 24 ? 24.766 -7.088 43.302 1.00 69.93 41 PHE B O 1
ATOM 3358 N N . GLN B 1 25 ? 25.453 -5.073 42.576 1.00 70.76 42 GLN B N 1
ATOM 3359 C CA . GLN B 1 25 ? 24.691 -4.329 43.571 1.00 71.94 42 GLN B CA 1
ATOM 3360 C C . GLN B 1 25 ? 23.187 -4.401 43.302 1.00 73.48 42 GLN B C 1
ATOM 3361 O O . GLN B 1 25 ? 22.390 -4.381 44.237 1.00 73.94 42 GLN B O 1
ATOM 3367 N N . LEU B 1 26 ? 22.798 -4.495 42.033 1.00 75.29 43 LEU B N 1
ATOM 3368 C CA . LEU B 1 26 ? 21.387 -4.676 41.684 1.00 77.25 43 LEU B CA 1
ATOM 3369 C C . LEU B 1 26 ? 20.853 -6.023 42.140 1.00 79.06 43 LEU B C 1
ATOM 3370 O O . LEU B 1 26 ? 19.723 -6.117 42.618 1.00 83.52 43 LEU B O 1
ATOM 3375 N N . ALA B 1 27 ? 21.658 -7.067 41.980 1.00 75.49 44 ALA B N 1
ATOM 3376 C CA . ALA B 1 27 ? 21.257 -8.402 42.400 1.00 72.63 44 ALA B CA 1
ATOM 3377 C C . ALA B 1 27 ? 20.965 -8.410 43.893 1.00 71.60 44 ALA B C 1
ATOM 3378 O O . ALA B 1 27 ? 19.910 -8.869 44.322 1.00 73.04 44 ALA B O 1
ATOM 3380 N N . VAL B 1 28 ? 21.901 -7.895 44.682 1.00 70.61 45 VAL B N 1
ATOM 3381 C CA . VAL B 1 28 ? 21.719 -7.819 46.121 1.00 73.02 45 VAL B CA 1
ATOM 3382 C C . VAL B 1 28 ? 20.517 -6.939 46.454 1.00 79.86 45 VAL B C 1
ATOM 3383 O O . VAL B 1 28 ? 19.747 -7.251 47.364 1.00 83.04 45 VAL B O 1
ATOM 3387 N N . SER B 1 29 ? 20.357 -5.845 45.716 1.00 81.96 46 SER B N 1
ATOM 3388 C CA . SER B 1 29 ? 19.248 -4.929 45.961 1.00 83.24 46 SER B CA 1
ATOM 3389 C C . SER B 1 29 ? 17.906 -5.598 45.695 1.00 80.45 46 SER B C 1
ATOM 3390 O O . SER B 1 29 ? 17.004 -5.514 46.520 1.00 79.29 46 SER B O 1
ATOM 3393 N N . ASP B 1 30 ? 17.786 -6.282 44.560 1.00 79.93 47 ASP B N 1
ATOM 3394 C CA . ASP B 1 30 ? 16.543 -6.962 44.200 1.00 81.02 47 ASP B CA 1
ATOM 3395 C C . ASP B 1 30 ? 16.155 -8.007 45.241 1.00 84.41 47 ASP B C 1
ATOM 3396 O O . ASP B 1 30 ? 14.973 -8.225 45.503 1.00 85.63 47 ASP B O 1
ATOM 3401 N N . LEU B 1 31 ? 17.155 -8.659 45.822 1.00 86.83 48 LEU B N 1
ATOM 3402 C CA . LEU B 1 31 ? 16.918 -9.657 46.858 1.00 89.20 48 LEU B CA 1
ATOM 3403 C C . LEU B 1 31 ? 16.361 -9.035 48.137 1.00 91.56 48 LEU B C 1
ATOM 3404 O O . LEU B 1 31 ? 15.459 -9.590 48.763 1.00 89.92 48 LEU B O 1
ATOM 3409 N N . SER B 1 32 ? 16.904 -7.884 48.521 1.00 96.15 49 SER B N 1
ATOM 3410 C CA . SER B 1 32 ? 16.565 -7.258 49.798 1.00 101.04 49 SER B CA 1
ATOM 3411 C C . SER B 1 32 ? 15.101 -6.810 49.903 1.00 107.61 49 SER B C 1
ATOM 3412 O O . SER B 1 32 ? 14.628 -6.506 50.997 1.00 109.49 49 SER B O 1
ATOM 3415 N N . LEU B 1 33 ? 14.389 -6.765 48.780 1.00 111.73 50 LEU B N 1
ATOM 3416 C CA . LEU B 1 33 ? 12.962 -6.434 48.797 1.00 116.73 50 LEU B CA 1
ATOM 3417 C C . LEU B 1 33 ? 12.122 -7.616 49.274 1.00 127.81 50 LEU B C 1
ATOM 3418 O O . LEU B 1 33 ? 11.057 -7.427 49.864 1.00 130.23 50 LEU B O 1
ATOM 3423 N N . ASN B 1 34 ? 12.606 -8.829 49.022 1.00 133.53 51 ASN B N 1
ATOM 3424 C CA . ASN B 1 34 ? 11.872 -10.043 49.368 1.00 133.10 51 ASN B CA 1
ATOM 3425 C C . ASN B 1 34 ? 12.474 -10.742 50.583 1.00 124.94 51 ASN B C 1
ATOM 3426 O O . ASN B 1 34 ? 11.764 -11.079 51.531 1.00 119.05 51 ASN B O 1
ATOM 3431 N N . SER B 1 40 ? 15.233 -9.454 56.904 1.00 109.99 57 SER B N 1
ATOM 3432 C CA . SER B 1 40 ? 15.721 -9.782 58.238 1.00 112.27 57 SER B CA 1
ATOM 3433 C C . SER B 1 40 ? 17.249 -9.727 58.303 1.00 116.41 57 SER B C 1
ATOM 3434 O O . SER B 1 40 ? 17.821 -8.703 58.684 1.00 112.46 57 SER B O 1
ATOM 3437 N N . GLU B 1 41 ? 17.902 -10.823 57.924 1.00 122.12 58 GLU B N 1
ATOM 3438 C CA . GLU B 1 41 ? 19.358 -10.853 57.814 1.00 119.54 58 GLU B CA 1
ATOM 3439 C C . GLU B 1 41 ? 19.750 -10.550 56.376 1.00 110.93 58 GLU B C 1
ATOM 3440 O O . GLU B 1 41 ? 19.604 -11.394 55.492 1.00 106.38 58 GLU B O 1
ATOM 3446 N N . LYS B 1 42 ? 20.246 -9.338 56.152 1.00 107.30 59 LYS B N 1
ATOM 3447 C CA . LYS B 1 42 ? 20.547 -8.868 54.806 1.00 104.16 59 LYS B CA 1
ATOM 3448 C C . LYS B 1 42 ? 21.966 -9.217 54.371 1.00 97.74 59 LYS B C 1
ATOM 3449 O O . LYS B 1 42 ? 22.875 -9.344 55.193 1.00 99.37 59 LYS B O 1
ATOM 3455 N N . ILE B 1 43 ? 22.142 -9.353 53.062 1.00 88.77 60 ILE B N 1
ATOM 3456 C CA . ILE B 1 43 ? 23.449 -9.609 52.484 1.00 83.75 60 ILE B CA 1
ATOM 3457 C C . ILE B 1 43 ? 24.246 -8.318 52.442 1.00 73.75 60 ILE B C 1
ATOM 3458 O O . ILE B 1 43 ? 23.791 -7.315 51.895 1.00 72.79 60 ILE B O 1
ATOM 3463 N N . THR B 1 44 ? 25.435 -8.347 53.034 1.00 70.85 61 THR B N 1
ATOM 3464 C CA . THR B 1 44 ? 26.357 -7.225 52.954 1.00 69.93 61 THR B CA 1
ATOM 3465 C C . THR B 1 44 ? 27.541 -7.674 52.117 1.00 68.63 61 THR B C 1
ATOM 3466 O O . THR B 1 44 ? 27.736 -8.872 51.907 1.00 66.27 61 THR B O 1
ATOM 3470 N N . TYR B 1 45 ? 28.328 -6.721 51.633 1.00 69.58 62 TYR B N 1
ATOM 3471 C CA . TYR B 1 45 ? 29.426 -7.055 50.747 1.00 69.61 62 TYR B CA 1
ATOM 3472 C C . TYR B 1 45 ? 30.519 -6.002 50.686 1.00 67.87 62 TYR B C 1
ATOM 3473 O O . TYR B 1 45 ? 30.310 -4.839 51.034 1.00 64.54 62 TYR B O 1
ATOM 3482 N N . SER B 1 46 ? 31.689 -6.442 50.232 1.00 70.37 63 SER B N 1
ATOM 3483 C CA . SER B 1 46 ? 32.796 -5.555 49.906 1.00 72.95 63 SER B CA 1
ATOM 3484 C C . SER B 1 46 ? 33.292 -5.881 48.505 1.00 68.37 63 SER B C 1
ATOM 3485 O O . SER B 1 46 ? 33.613 -7.030 48.198 1.00 65.98 63 SER B O 1
ATOM 3488 N N . ILE B 1 47 ? 33.340 -4.854 47.663 1.00 66.57 64 ILE B N 1
ATOM 3489 C CA . ILE B 1 47 ? 33.754 -4.987 46.274 1.00 62.67 64 ILE B CA 1
ATOM 3490 C C . ILE B 1 47 ? 35.158 -4.436 46.111 1.00 60.52 64 ILE B C 1
ATOM 3491 O O . ILE B 1 47 ? 35.452 -3.318 46.543 1.00 59.45 64 ILE B O 1
ATOM 3496 N N . LYS B 1 48 ? 36.020 -5.236 45.496 1.00 60.49 65 LYS B N 1
ATOM 3497 C CA . LYS B 1 48 ? 37.372 -4.813 45.161 1.00 62.69 65 LYS B CA 1
ATOM 3498 C C . LYS B 1 48 ? 37.509 -4.724 43.644 1.00 58.85 65 LYS B C 1
ATOM 3499 O O . LYS B 1 48 ? 37.014 -5.587 42.918 1.00 56.81 65 LYS B O 1
ATOM 3505 N N . VAL B 1 49 ? 38.158 -3.665 43.170 1.00 57.71 66 VAL B N 1
ATOM 3506 C CA . VAL B 1 49 ? 38.424 -3.500 41.748 1.00 57.79 66 VAL B CA 1
ATOM 3507 C C . VAL B 1 49 ? 39.923 -3.606 41.536 1.00 55.71 66 VAL B C 1
ATOM 3508 O O . VAL B 1 49 ? 40.708 -2.955 42.225 1.00 56.49 66 VAL B O 1
ATOM 3512 N N . ILE B 1 50 ? 40.312 -4.433 40.573 1.00 53.23 67 ILE B N 1
ATOM 3513 C CA . ILE B 1 50 ? 41.720 -4.670 40.296 1.00 51.53 67 ILE B CA 1
ATOM 3514 C C . ILE B 1 50 ? 42.021 -4.432 38.820 1.00 49.11 67 ILE B C 1
ATOM 3515 O O . ILE B 1 50 ? 41.118 -4.438 37.981 1.00 46.62 67 ILE B O 1
ATOM 3520 N N . GLU B 1 51 ? 43.293 -4.213 38.514 1.00 50.71 68 GLU B N 1
ATOM 3521 C CA . GLU B 1 51 ? 43.731 -4.118 37.134 1.00 55.38 68 GLU B CA 1
ATOM 3522 C C . GLU B 1 51 ? 43.511 -5.455 36.439 1.00 56.67 68 GLU B C 1
ATOM 3523 O O . GLU B 1 51 ? 43.507 -6.507 37.077 1.00 57.85 68 GLU B O 1
ATOM 3529 N N . ALA B 1 52 ? 43.328 -5.407 35.129 1.00 56.41 69 ALA B N 1
ATOM 3530 C CA . ALA B 1 52 ? 43.218 -6.617 34.335 1.00 56.29 69 ALA B CA 1
ATOM 3531 C C . ALA B 1 52 ? 44.586 -7.270 34.247 1.00 51.87 69 ALA B C 1
ATOM 3532 O O . ALA B 1 52 ? 45.610 -6.588 34.331 1.00 50.94 69 ALA B O 1
ATOM 3534 N N . ASN B 1 53 ? 44.599 -8.591 34.101 1.00 50.11 70 ASN B N 1
ATOM 3535 C CA . ASN B 1 53 ? 45.840 -9.346 33.975 1.00 52.77 70 ASN B CA 1
ATOM 3536 C C . ASN B 1 53 ? 46.794 -9.079 35.134 1.00 52.59 70 ASN B C 1
ATOM 3537 O O . ASN B 1 53 ? 48.011 -8.998 34.940 1.00 53.28 70 ASN B O 1
ATOM 3542 N N . ASN B 1 54 ? 46.241 -8.944 36.336 1.00 51.97 71 ASN B N 1
ATOM 3543 C CA . ASN B 1 54 ? 47.053 -8.709 37.514 1.00 52.37 71 ASN B CA 1
ATOM 3544 C C . ASN B 1 54 ? 46.675 -9.666 38.640 1.00 53.64 71 ASN B C 1
ATOM 3545 O O . ASN B 1 54 ? 45.971 -9.286 39.579 1.00 51.96 71 ASN B O 1
ATOM 3550 N N . PRO B 1 55 ? 47.140 -10.923 38.540 1.00 55.24 72 PRO B N 1
ATOM 3551 C CA . PRO B 1 55 ? 46.825 -11.945 39.545 1.00 54.12 72 PRO B CA 1
ATOM 3552 C C . PRO B 1 55 ? 47.375 -11.611 40.931 1.00 52.90 72 PRO B C 1
ATOM 3553 O O . PRO B 1 55 ? 46.763 -11.991 41.923 1.00 51.89 72 PRO B O 1
ATOM 3557 N N . PHE B 1 56 ? 48.513 -10.926 41.003 1.00 52.95 73 PHE B N 1
ATOM 3558 C CA . PHE B 1 56 ? 49.072 -10.569 42.296 1.00 53.32 73 PHE B CA 1
ATOM 3559 C C . PHE B 1 56 ? 48.166 -9.589 43.033 1.00 54.28 73 PHE B C 1
ATOM 3560 O O . PHE B 1 56 ? 47.930 -9.730 44.236 1.00 53.99 73 PHE B O 1
ATOM 3568 N N . GLN B 1 57 ? 47.666 -8.590 42.312 1.00 55.84 74 GLN B N 1
ATOM 3569 C CA . GLN B 1 57 ? 46.723 -7.646 42.893 1.00 58.23 74 GLN B CA 1
ATOM 3570 C C . GLN B 1 57 ? 45.459 -8.375 43.326 1.00 56.01 74 GLN B C 1
ATOM 3571 O O . GLN B 1 57 ? 44.889 -8.072 44.376 1.00 57.38 74 GLN B O 1
ATOM 3577 N N . ALA B 1 58 ? 45.032 -9.344 42.521 1.00 52.32 75 ALA B N 1
ATOM 3578 C CA . ALA B 1 58 ? 43.853 -10.140 42.843 1.00 50.69 75 ALA B CA 1
ATOM 3579 C C . ALA B 1 58 ? 44.026 -10.878 44.169 1.00 50.87 75 ALA B C 1
ATOM 3580 O O . ALA B 1 58 ? 43.089 -10.969 44.958 1.00 50.60 75 ALA B O 1
ATOM 3582 N N . VAL B 1 59 ? 45.222 -11.406 44.407 1.00 51.46 76 VAL B N 1
ATOM 3583 C CA . VAL B 1 59 ? 45.495 -12.127 45.643 1.00 52.88 76 VAL B CA 1
ATOM 3584 C C . VAL B 1 59 ? 45.506 -11.160 46.826 1.00 53.72 76 VAL B C 1
ATOM 3585 O O . VAL B 1 59 ? 44.973 -11.477 47.891 1.00 51.33 76 VAL B O 1
ATOM 3589 N N . GLN B 1 60 ? 46.107 -9.988 46.633 1.00 56.20 77 GLN B N 1
ATOM 3590 C CA . GLN B 1 60 ? 46.148 -8.971 47.683 1.00 58.98 77 GLN B CA 1
ATOM 3591 C C . GLN B 1 60 ? 44.746 -8.605 48.153 1.00 60.36 77 GLN B C 1
ATOM 3592 O O . GLN B 1 60 ? 44.461 -8.599 49.350 1.00 62.34 77 GLN B O 1
ATOM 3598 N N . GLU B 1 61 ? 43.867 -8.321 47.202 1.00 59.87 78 GLU B N 1
ATOM 3599 C CA . GLU B 1 61 ? 42.513 -7.909 47.529 1.00 60.97 78 GLU B CA 1
ATOM 3600 C C . GLU B 1 61 ? 41.722 -9.068 48.113 1.00 61.90 78 GLU B C 1
ATOM 3601 O O . GLU B 1 61 ? 40.925 -8.878 49.026 1.00 62.70 78 GLU B O 1
ATOM 3607 N N . ALA B 1 62 ? 41.933 -10.265 47.578 1.00 61.60 79 ALA B N 1
ATOM 3608 C CA . ALA B 1 62 ? 41.234 -11.443 48.076 1.00 60.66 79 ALA B CA 1
ATOM 3609 C C . ALA B 1 62 ? 41.632 -11.740 49.521 1.00 57.10 79 ALA B C 1
ATOM 3610 O O . ALA B 1 62 ? 40.792 -12.090 50.338 1.00 53.26 79 ALA B O 1
ATOM 3612 N N . CYS B 1 63 ? 42.917 -11.603 49.829 1.00 58.60 80 CYS B N 1
ATOM 3613 C CA . CYS B 1 63 ? 43.397 -11.868 51.175 1.00 61.00 80 CYS B CA 1
ATOM 3614 C C . CYS B 1 63 ? 42.865 -10.833 52.157 1.00 68.69 80 CYS B C 1
ATOM 3615 O O . CYS B 1 63 ? 42.516 -11.167 53.287 1.00 69.72 80 CYS B O 1
ATOM 3618 N N . ASP B 1 64 ? 42.782 -9.582 51.717 1.00 72.25 81 ASP B N 1
ATOM 3619 C CA . ASP B 1 64 ? 42.216 -8.528 52.546 1.00 71.72 81 ASP B CA 1
ATOM 3620 C C . ASP B 1 64 ? 40.746 -8.813 52.822 1.00 66.02 81 ASP B C 1
ATOM 3621 O O . ASP B 1 64 ? 40.276 -8.639 53.942 1.00 63.83 81 ASP B O 1
ATOM 3626 N N . LEU B 1 65 ? 40.020 -9.255 51.802 1.00 63.55 82 LEU B N 1
ATOM 3627 C CA . LEU B 1 65 ? 38.613 -9.591 51.974 1.00 64.63 82 LEU B CA 1
ATOM 3628 C C . LEU B 1 65 ? 38.423 -10.744 52.953 1.00 69.19 82 LEU B C 1
ATOM 3629 O O . LEU B 1 65 ? 37.424 -10.796 53.672 1.00 70.05 82 LEU B O 1
ATOM 3634 N N . MET B 1 66 ? 39.378 -11.669 52.978 1.00 70.95 83 MET B N 1
ATOM 3635 C CA . MET B 1 66 ? 39.274 -12.839 53.843 1.00 71.96 83 MET B CA 1
ATOM 3636 C C . MET B 1 66 ? 39.576 -12.535 55.314 1.00 73.08 83 MET B C 1
ATOM 3637 O O . MET B 1 66 ? 39.064 -13.220 56.198 1.00 71.34 83 MET B O 1
ATOM 3642 N N . THR B 1 67 ? 40.400 -11.521 55.580 1.00 77.14 84 THR B N 1
ATOM 3643 C CA . THR B 1 67 ? 40.630 -11.082 56.954 1.00 83.55 84 THR B CA 1
ATOM 3644 C C . THR B 1 67 ? 39.385 -10.393 57.500 1.00 84.23 84 THR B C 1
ATOM 3645 O O . THR B 1 67 ? 39.160 -10.376 58.708 1.00 86.14 84 THR B O 1
ATOM 3649 N N . GLN B 1 68 ? 38.565 -9.845 56.607 1.00 82.73 85 GLN B N 1
ATOM 3650 C CA . GLN B 1 68 ? 37.314 -9.218 57.017 1.00 83.72 85 GLN B CA 1
ATOM 3651 C C . GLN B 1 68 ? 36.270 -10.306 57.244 1.00 83.13 85 GLN B C 1
ATOM 3652 O O . GLN B 1 68 ? 35.207 -10.056 57.812 1.00 88.01 85 GLN B O 1
ATOM 3658 N N . GLY B 1 69 ? 36.605 -11.524 56.833 1.00 77.01 86 GLY B N 1
ATOM 3659 C CA . GLY B 1 69 ? 35.696 -12.646 56.939 1.00 72.83 86 GLY B CA 1
ATOM 3660 C C . GLY B 1 69 ? 34.581 -12.599 55.919 1.00 70.33 86 GLY B C 1
ATOM 3661 O O . GLY B 1 69 ? 33.740 -11.696 55.924 1.00 72.72 86 GLY B O 1
ATOM 3662 N N . ILE B 1 70 ? 34.639 -13.544 54.986 1.00 65.73 87 ILE B N 1
ATOM 3663 C CA . ILE B 1 70 ? 33.614 -13.706 53.965 1.00 62.23 87 ILE B CA 1
ATOM 3664 C C . ILE B 1 70 ? 33.068 -15.139 53.925 1.00 62.64 87 ILE B C 1
ATOM 3665 O O . ILE B 1 70 ? 33.749 -16.076 54.332 1.00 63.36 87 ILE B O 1
ATOM 3670 N N . LEU B 1 71 ? 31.839 -15.298 53.443 1.00 63.74 88 LEU B N 1
ATOM 3671 C CA . LEU B 1 71 ? 31.235 -16.620 53.294 1.00 67.24 88 LEU B CA 1
ATOM 3672 C C . LEU B 1 71 ? 31.541 -17.210 51.929 1.00 68.44 88 LEU B C 1
ATOM 3673 O O . LEU B 1 71 ? 31.497 -18.425 51.742 1.00 68.97 88 LEU B O 1
ATOM 3678 N N . ALA B 1 72 ? 31.859 -16.335 50.982 1.00 67.57 89 ALA B N 1
ATOM 3679 C CA . ALA B 1 72 ? 32.078 -16.737 49.606 1.00 64.65 89 ALA B CA 1
ATOM 3680 C C . ALA B 1 72 ? 32.725 -15.594 48.834 1.00 65.73 89 ALA B C 1
ATOM 3681 O O . ALA B 1 72 ? 32.629 -14.431 49.233 1.00 65.65 89 ALA B O 1
ATOM 3683 N N . LEU B 1 73 ? 33.395 -15.935 47.737 1.00 64.37 90 LEU B N 1
ATOM 3684 C CA . LEU B 1 73 ? 34.027 -14.941 46.885 1.00 61.43 90 LEU B CA 1
ATOM 3685 C C . LEU B 1 73 ? 33.435 -15.015 45.482 1.00 58.31 90 LEU B C 1
ATOM 3686 O O . LEU B 1 73 ? 33.468 -16.065 44.841 1.00 55.50 90 LEU B O 1
ATOM 3691 N N . VAL B 1 74 ? 32.882 -13.897 45.022 1.00 58.55 91 VAL B N 1
ATOM 3692 C CA . VAL B 1 74 ? 32.377 -13.784 43.660 1.00 58.57 91 VAL B CA 1
ATOM 3693 C C . VAL B 1 74 ? 33.361 -12.952 42.863 1.00 58.05 91 VAL B C 1
ATOM 3694 O O . VAL B 1 74 ? 33.716 -11.853 43.270 1.00 59.48 91 VAL B O 1
ATOM 3698 N N . THR B 1 75 ? 33.813 -13.483 41.733 1.00 55.10 92 THR B N 1
ATOM 3699 C CA . THR B 1 75 ? 34.801 -12.790 40.926 1.00 53.43 92 THR B CA 1
ATOM 3700 C C . THR B 1 75 ? 34.396 -12.759 39.462 1.00 52.24 92 THR B C 1
ATOM 3701 O O . THR B 1 75 ? 33.660 -13.622 38.988 1.00 51.46 92 THR B O 1
ATOM 3705 N N . SER B 1 76 ? 34.867 -11.733 38.764 1.00 52.98 93 SER B N 1
ATOM 3706 C CA . SER B 1 76 ? 34.707 -11.639 37.322 1.00 55.14 93 SER B CA 1
ATOM 3707 C C . SER B 1 76 ? 36.027 -11.115 36.766 1.00 54.94 93 SER B C 1
ATOM 3708 O O . SER B 1 76 ? 36.347 -9.930 36.892 1.00 54.57 93 SER B O 1
ATOM 3711 N N . THR B 1 77 ? 36.807 -12.027 36.190 1.00 53.80 94 THR B N 1
ATOM 3712 C CA . THR B 1 77 ? 38.172 -11.734 35.773 1.00 52.26 94 THR B CA 1
ATOM 3713 C C . THR B 1 77 ? 38.553 -12.561 34.551 1.00 52.72 94 THR B C 1
ATOM 3714 O O . THR B 1 77 ? 37.776 -13.394 34.079 1.00 52.13 94 THR B O 1
ATOM 3718 N N . GLY B 1 78 ? 39.754 -12.316 34.039 1.00 53.91 95 GLY B N 1
ATOM 3719 C CA . GLY B 1 78 ? 40.351 -13.186 33.046 1.00 54.20 95 GLY B CA 1
ATOM 3720 C C . GLY B 1 78 ? 40.942 -14.420 33.708 1.00 52.94 95 GLY B C 1
ATOM 3721 O O . GLY B 1 78 ? 40.817 -14.605 34.920 1.00 51.23 95 GLY B O 1
ATOM 3722 N N . CYS B 1 79 ? 41.613 -15.251 32.918 1.00 49.98 96 CYS B N 1
ATOM 3723 C CA . CYS B 1 79 ? 42.054 -16.555 33.395 1.00 48.07 96 CYS B CA 1
ATOM 3724 C C . CYS B 1 79 ? 43.297 -16.492 34.277 1.00 45.51 96 CYS B C 1
ATOM 3725 O O . CYS B 1 79 ? 43.480 -17.334 35.161 1.00 45.47 96 CYS B O 1
ATOM 3728 N N . ALA B 1 80 ? 44.148 -15.501 34.051 1.00 43.38 97 ALA B N 1
ATOM 3729 C CA . ALA B 1 80 ? 45.362 -15.365 34.846 1.00 43.47 97 ALA B CA 1
ATOM 3730 C C . ALA B 1 80 ? 45.010 -15.146 36.325 1.00 46.67 97 ALA B C 1
ATOM 3731 O O . ALA B 1 80 ? 45.574 -15.783 37.216 1.00 48.26 97 ALA B O 1
ATOM 3733 N N . SER B 1 81 ? 44.066 -14.247 36.577 1.00 47.22 98 SER B N 1
ATOM 3734 C CA . SER B 1 81 ? 43.633 -13.965 37.937 1.00 48.23 98 SER B CA 1
ATOM 3735 C C . SER B 1 81 ? 42.747 -15.074 38.487 1.00 46.33 98 SER B C 1
ATOM 3736 O O . SER B 1 81 ? 42.798 -15.378 39.679 1.00 46.91 98 SER B O 1
ATOM 3739 N N . ALA B 1 82 ? 41.942 -15.676 37.619 1.00 44.58 99 ALA B N 1
ATOM 3740 C CA . ALA B 1 82 ? 41.093 -16.793 38.013 1.00 46.91 99 ALA B CA 1
ATOM 3741 C C . ALA B 1 82 ? 41.946 -17.931 38.560 1.00 49.57 99 ALA B C 1
ATOM 3742 O O . ALA B 1 82 ? 41.602 -18.559 39.556 1.00 50.01 99 ALA B O 1
ATOM 3744 N N . ASN B 1 83 ? 43.058 -18.193 37.888 1.00 51.60 100 ASN B N 1
ATOM 3745 C CA . ASN B 1 83 ? 43.969 -19.250 38.294 1.00 52.42 100 ASN B CA 1
ATOM 3746 C C . ASN B 1 83 ? 44.555 -19.013 39.681 1.00 49.36 100 ASN B C 1
ATOM 3747 O O . ASN B 1 83 ? 44.621 -19.930 40.500 1.00 50.28 100 ASN B O 1
ATOM 3752 N N . ALA B 1 84 ? 45.002 -17.787 39.932 1.00 46.46 101 ALA B N 1
ATOM 3753 C CA . ALA B 1 84 ? 45.583 -17.436 41.221 1.00 46.69 101 ALA B CA 1
ATOM 3754 C C . ALA B 1 84 ? 44.534 -17.490 42.334 1.00 47.95 101 ALA B C 1
ATOM 3755 O O . ALA B 1 84 ? 44.803 -17.983 43.429 1.00 47.66 101 ALA B O 1
ATOM 3757 N N . LEU B 1 85 ? 43.338 -16.985 42.046 1.00 49.37 102 LEU B N 1
ATOM 3758 C CA . LEU B 1 85 ? 42.275 -16.929 43.043 1.00 51.98 102 LEU B CA 1
ATOM 3759 C C . LEU B 1 85 ? 41.710 -18.312 43.343 1.00 54.33 102 LEU B C 1
ATOM 3760 O O . LEU B 1 85 ? 41.283 -18.587 44.469 1.00 51.89 102 LEU B O 1
ATOM 3765 N N . GLN B 1 86 ? 41.707 -19.178 42.333 1.00 55.71 103 GLN B N 1
ATOM 3766 C CA . GLN B 1 86 ? 41.294 -20.560 42.521 1.00 55.91 103 GLN B CA 1
ATOM 3767 C C . GLN B 1 86 ? 42.227 -21.256 43.513 1.00 54.75 103 GLN B C 1
ATOM 3768 O O . GLN B 1 86 ? 41.777 -21.964 44.409 1.00 56.16 103 GLN B O 1
ATOM 3774 N N . SER B 1 87 ? 43.528 -21.043 43.339 1.00 52.09 104 SER B N 1
ATOM 3775 C CA . SER B 1 87 ? 44.549 -21.603 44.226 1.00 49.37 104 SER B CA 1
ATOM 3776 C C . SER B 1 87 ? 44.370 -21.076 45.654 1.00 53.26 104 SER B C 1
ATOM 3777 O O . SER B 1 87 ? 44.498 -21.823 46.626 1.00 54.00 104 SER B O 1
ATOM 3780 N N . LEU B 1 88 ? 44.085 -19.783 45.775 1.00 56.52 105 LEU B N 1
ATOM 3781 C CA . LEU B 1 88 ? 43.852 -19.161 47.079 1.00 58.01 105 LEU B CA 1
ATOM 3782 C C . LEU B 1 88 ? 42.619 -19.715 47.775 1.00 56.59 105 LEU B C 1
ATOM 3783 O O . LEU B 1 88 ? 42.678 -20.100 48.946 1.00 58.18 105 LEU B O 1
ATOM 3788 N N . THR B 1 89 ? 41.503 -19.751 47.058 1.00 54.37 106 THR B N 1
ATOM 3789 C CA . THR B 1 89 ? 40.241 -20.142 47.662 1.00 56.21 106 THR B CA 1
ATOM 3790 C C . THR B 1 89 ? 40.227 -21.637 47.969 1.00 60.01 106 THR B C 1
ATOM 3791 O O . THR B 1 89 ? 39.570 -22.072 48.913 1.00 63.19 106 THR B O 1
ATOM 3795 N N . ASP B 1 90 ? 40.957 -22.420 47.181 1.00 58.63 107 ASP B N 1
ATOM 3796 C CA . ASP B 1 90 ? 41.169 -23.826 47.505 1.00 57.35 107 ASP B CA 1
ATOM 3797 C C . ASP B 1 90 ? 41.857 -23.971 48.861 1.00 55.77 107 ASP B C 1
ATOM 3798 O O . ASP B 1 90 ? 41.442 -24.769 49.692 1.00 56.31 107 ASP B O 1
ATOM 3803 N N . ALA B 1 91 ? 42.916 -23.200 49.076 1.00 54.53 108 ALA B N 1
ATOM 3804 C CA . ALA B 1 91 ? 43.698 -23.312 50.301 1.00 54.46 108 ALA B CA 1
ATOM 3805 C C . ALA B 1 91 ? 42.913 -22.865 51.539 1.00 59.12 108 ALA B C 1
ATOM 3806 O O . ALA B 1 91 ? 43.099 -23.415 52.626 1.00 59.53 108 ALA B O 1
ATOM 3808 N N . MET B 1 92 ? 42.042 -21.872 51.366 1.00 61.82 109 MET B N 1
ATOM 3809 C CA . MET B 1 92 ? 41.320 -21.270 52.487 1.00 61.37 109 MET B CA 1
ATOM 3810 C C . MET B 1 92 ? 39.917 -21.839 52.662 1.00 61.41 109 MET B C 1
ATOM 3811 O O . MET B 1 92 ? 39.226 -21.498 53.622 1.00 62.52 109 MET B O 1
ATOM 3816 N N . HIS B 1 93 ? 39.506 -22.709 51.744 1.00 61.25 110 HIS B N 1
ATOM 3817 C CA . HIS B 1 93 ? 38.167 -23.292 51.765 1.00 66.17 110 HIS B CA 1
ATOM 3818 C C . HIS B 1 93 ? 37.100 -22.201 51.730 1.00 65.91 110 HIS B C 1
ATOM 3819 O O . HIS B 1 93 ? 36.157 -22.210 52.522 1.00 68.58 110 HIS B O 1
ATOM 3826 N N . ILE B 1 94 ? 37.272 -21.255 50.815 1.00 62.19 111 ILE B N 1
ATOM 3827 C CA . ILE B 1 94 ? 36.280 -20.217 50.568 1.00 58.89 111 ILE B CA 1
ATOM 3828 C C . ILE B 1 94 ? 35.580 -20.521 49.248 1.00 59.63 111 ILE B C 1
ATOM 3829 O O . ILE B 1 94 ? 36.230 -20.570 48.207 1.00 61.27 111 ILE B O 1
ATOM 3834 N N . PRO B 1 95 ? 34.258 -20.753 49.281 1.00 57.92 112 PRO B N 1
ATOM 3835 C CA . PRO B 1 95 ? 33.543 -20.957 48.018 1.00 56.88 112 PRO B CA 1
ATOM 3836 C C . PRO B 1 95 ? 33.785 -19.816 47.031 1.00 56.51 112 PRO B C 1
ATOM 3837 O O . PRO B 1 95 ? 33.753 -18.644 47.414 1.00 56.43 112 PRO B O 1
ATOM 3841 N N . HIS B 1 96 ? 34.040 -20.168 45.778 1.00 56.24 113 HIS B N 1
ATOM 3842 C CA . HIS B 1 96 ? 34.460 -19.199 44.776 1.00 56.32 113 HIS B CA 1
ATOM 3843 C C . HIS B 1 96 ? 33.605 -19.326 43.529 1.00 55.49 113 HIS B C 1
ATOM 3844 O O . HIS B 1 96 ? 33.735 -20.286 42.772 1.00 55.78 113 HIS B O 1
ATOM 3851 N N . LEU B 1 97 ? 32.708 -18.365 43.338 1.00 56.10 114 LEU B N 1
ATOM 3852 C CA . LEU B 1 97 ? 31.900 -18.304 42.130 1.00 59.02 114 LEU B CA 1
ATOM 3853 C C . LEU B 1 97 ? 32.607 -17.421 41.112 1.00 57.50 114 LEU B C 1
ATOM 3854 O O . LEU B 1 97 ? 32.741 -16.210 41.310 1.00 57.30 114 LEU B O 1
ATOM 3859 N N . PHE B 1 98 ? 33.082 -18.055 40.041 1.00 54.86 115 PHE B N 1
ATOM 3860 C CA . PHE B 1 98 ? 33.887 -17.391 39.030 1.00 53.95 115 PHE B CA 1
ATOM 3861 C C . PHE B 1 98 ? 33.108 -17.152 37.741 1.00 53.14 115 PHE B C 1
ATOM 3862 O O . PHE B 1 98 ? 32.645 -18.099 37.092 1.00 53.21 115 PHE B O 1
ATOM 3870 N N . VAL B 1 99 ? 32.980 -15.881 37.371 1.00 52.01 116 VAL B N 1
ATOM 3871 C CA . VAL B 1 99 ? 32.333 -15.501 36.123 1.00 53.74 116 VAL B CA 1
ATOM 3872 C C . VAL B 1 99 ? 33.391 -15.035 35.126 1.00 54.52 116 VAL B C 1
ATOM 3873 O O . VAL B 1 99 ? 33.914 -13.931 35.229 1.00 54.80 116 VAL B O 1
ATOM 3877 N N . GLN B 1 100 ? 33.706 -15.895 34.166 1.00 53.67 117 GLN B N 1
ATOM 3878 C CA . GLN B 1 100 ? 34.774 -15.623 33.219 1.00 52.95 117 GLN B CA 1
ATOM 3879 C C . GLN B 1 100 ? 34.410 -14.453 32.308 1.00 50.65 117 GLN B C 1
ATOM 3880 O O . GLN B 1 100 ? 33.313 -14.399 31.756 1.00 47.73 117 GLN B O 1
ATOM 3886 N N . ARG B 1 101 ? 35.341 -13.518 32.156 1.00 53.05 118 ARG B N 1
ATOM 3887 C CA . ARG B 1 101 ? 35.134 -12.360 31.291 1.00 57.10 118 ARG B CA 1
ATOM 3888 C C . ARG B 1 101 ? 35.257 -12.730 29.814 1.00 58.70 118 ARG B C 1
ATOM 3889 O O . ARG B 1 101 ? 36.007 -13.636 29.450 1.00 57.51 118 ARG B O 1
ATOM 3897 N N . ASN B 1 102 ? 34.525 -12.015 28.966 1.00 61.98 119 ASN B N 1
ATOM 3898 C CA . ASN B 1 102 ? 34.754 -12.074 27.528 1.00 65.09 119 ASN B CA 1
ATOM 3899 C C . ASN B 1 102 ? 36.145 -11.504 27.249 1.00 67.76 119 ASN B C 1
ATOM 3900 O O . ASN B 1 102 ? 36.431 -10.369 27.623 1.00 68.11 119 ASN B O 1
ATOM 3905 N N . PRO B 1 103 ? 37.022 -12.289 26.602 1.00 69.65 120 PRO B N 1
ATOM 3906 C CA . PRO B 1 103 ? 38.395 -11.821 26.369 1.00 68.27 120 PRO B CA 1
ATOM 3907 C C . PRO B 1 103 ? 38.523 -10.850 25.184 1.00 62.91 120 PRO B C 1
ATOM 3908 O O . PRO B 1 103 ? 38.901 -11.262 24.085 1.00 61.05 120 PRO B O 1
ATOM 3912 N N . GLY B 1 104 ? 38.215 -9.576 25.416 1.00 58.06 121 GLY B N 1
ATOM 3913 C CA . GLY B 1 104 ? 38.309 -8.561 24.381 1.00 54.11 121 GLY B CA 1
ATOM 3914 C C . GLY B 1 104 ? 37.344 -8.803 23.230 1.00 53.22 121 GLY B C 1
ATOM 3915 O O . GLY B 1 104 ? 37.569 -8.336 22.116 1.00 53.07 121 GLY B O 1
ATOM 3916 N N . GLY B 1 105 ? 36.275 -9.549 23.495 1.00 53.29 122 GLY B N 1
ATOM 3917 C CA . GLY B 1 105 ? 35.295 -9.863 22.472 1.00 52.64 122 GLY B CA 1
ATOM 3918 C C . GLY B 1 105 ? 35.573 -11.186 21.779 1.00 51.99 122 GLY B C 1
ATOM 3919 O O . GLY B 1 105 ? 34.715 -11.719 21.078 1.00 51.81 122 GLY B O 1
ATOM 3920 N N . SER B 1 106 ? 36.769 -11.728 21.975 1.00 52.18 123 SER B N 1
ATOM 3921 C CA . SER B 1 106 ? 37.160 -12.954 21.283 1.00 53.42 123 SER B CA 1
ATOM 3922 C C . SER B 1 106 ? 36.361 -14.159 21.773 1.00 49.91 123 SER B C 1
ATOM 3923 O O . SER B 1 106 ? 35.806 -14.137 22.874 1.00 49.20 123 SER B O 1
ATOM 3926 N N . PRO B 1 107 ? 36.296 -15.221 20.953 1.00 48.86 124 PRO B N 1
ATOM 3927 C CA . PRO B 1 107 ? 35.604 -16.428 21.411 1.00 48.84 124 PRO B CA 1
ATOM 3928 C C . PRO B 1 107 ? 36.237 -16.972 22.685 1.00 49.11 124 PRO B C 1
ATOM 3929 O O . PRO B 1 107 ? 37.456 -16.921 22.853 1.00 49.19 124 PRO B O 1
ATOM 3933 N N . ARG B 1 108 ? 35.396 -17.461 23.585 1.00 49.51 125 ARG B N 1
ATOM 3934 C CA . ARG B 1 108 ? 35.843 -17.902 24.898 1.00 48.62 125 ARG B CA 1
ATOM 3935 C C . ARG B 1 108 ? 36.413 -19.324 24.898 1.00 49.08 125 ARG B C 1
ATOM 3936 O O . ARG B 1 108 ? 35.909 -20.214 24.208 1.00 48.37 125 ARG B O 1
ATOM 3944 N N . THR B 1 109 ? 37.481 -19.510 25.668 1.00 49.34 126 THR B N 1
ATOM 3945 C CA . THR B 1 109 ? 37.980 -20.832 26.027 1.00 49.26 126 THR B CA 1
ATOM 3946 C C . THR B 1 109 ? 38.022 -20.913 27.553 1.00 47.81 126 THR B C 1
ATOM 3947 O O . THR B 1 109 ? 38.495 -19.990 28.211 1.00 46.64 126 THR B O 1
ATOM 3951 N N . ALA B 1 110 ? 37.523 -22.012 28.112 1.00 48.77 127 ALA B N 1
ATOM 3952 C CA . ALA B 1 110 ? 37.507 -22.191 29.565 1.00 49.53 127 ALA B CA 1
ATOM 3953 C C . ALA B 1 110 ? 38.909 -22.071 30.143 1.00 50.04 127 ALA B C 1
ATOM 3954 O O . ALA B 1 110 ? 39.879 -22.522 29.535 1.00 51.96 127 ALA B O 1
ATOM 3956 N N . CYS B 1 111 ? 39.010 -21.463 31.320 1.00 49.30 128 CYS B N 1
ATOM 3957 C CA . CYS B 1 111 ? 40.302 -21.235 31.955 1.00 50.05 128 CYS B CA 1
ATOM 3958 C C . CYS B 1 111 ? 40.961 -22.540 32.363 1.00 51.39 128 CYS B C 1
ATOM 3959 O O . CYS B 1 111 ? 40.289 -23.489 32.755 1.00 52.20 128 CYS B O 1
ATOM 3962 N N . HIS B 1 112 ? 42.282 -22.582 32.246 1.00 54.81 129 HIS B N 1
ATOM 3963 C CA . HIS B 1 112 ? 43.054 -23.716 32.718 1.00 62.21 129 HIS B CA 1
ATOM 3964 C C . HIS B 1 112 ? 43.301 -23.561 34.207 1.00 60.80 129 HIS B C 1
ATOM 3965 O O . HIS B 1 112 ? 44.129 -22.751 34.623 1.00 62.52 129 HIS B O 1
ATOM 3972 N N . LEU B 1 113 ? 42.566 -24.326 35.005 1.00 58.10 130 LEU B N 1
ATOM 3973 C CA . LEU B 1 113 ? 42.678 -24.254 36.456 1.00 57.22 130 LEU B CA 1
ATOM 3974 C C . LEU B 1 113 ? 43.657 -25.296 36.982 1.00 57.26 130 LEU B C 1
ATOM 3975 O O . LEU B 1 113 ? 43.995 -26.252 36.288 1.00 58.01 130 LEU B O 1
ATOM 3980 N N . ASN B 1 114 ? 44.118 -25.098 38.209 1.00 58.60 131 ASN B N 1
ATOM 3981 C CA . ASN B 1 114 ? 45.045 -26.033 38.828 1.00 59.60 131 ASN B CA 1
ATOM 3982 C C . ASN B 1 114 ? 44.292 -27.232 39.388 1.00 60.53 131 ASN B C 1
ATOM 3983 O O . ASN B 1 114 ? 43.099 -27.133 39.679 1.00 60.02 131 ASN B O 1
ATOM 3988 N N . PRO B 1 115 ? 44.976 -28.378 39.522 1.00 61.51 132 PRO B N 1
ATOM 3989 C CA . PRO B 1 115 ? 44.365 -29.503 40.237 1.00 62.25 132 PRO B CA 1
ATOM 3990 C C . PRO B 1 115 ? 44.009 -29.137 41.678 1.00 60.49 132 PRO B C 1
ATOM 3991 O O . PRO B 1 115 ? 44.751 -28.390 42.312 1.00 58.05 132 PRO B O 1
ATOM 3995 N N . SER B 1 116 ? 42.889 -29.652 42.172 1.00 63.76 133 SER B N 1
ATOM 3996 C CA . SER B 1 116 ? 42.477 -29.435 43.555 1.00 70.36 133 SER B CA 1
ATOM 3997 C C . SER B 1 116 ? 42.584 -30.742 44.328 1.00 78.21 133 SER B C 1
ATOM 3998 O O . SER B 1 116 ? 42.444 -31.817 43.742 1.00 78.74 133 SER B O 1
ATOM 4001 N N . PRO B 1 117 ? 42.848 -30.662 45.643 1.00 84.95 134 PRO B N 1
ATOM 4002 C CA . PRO B 1 117 ? 42.770 -31.879 46.459 1.00 88.93 134 PRO B CA 1
ATOM 4003 C C . PRO B 1 117 ? 41.386 -32.513 46.372 1.00 94.95 134 PRO B C 1
ATOM 4004 O O . PRO B 1 117 ? 40.397 -31.793 46.224 1.00 95.86 134 PRO B O 1
ATOM 4008 N N . ASP B 1 118 ? 41.324 -33.839 46.451 1.00 100.10 135 ASP B N 1
ATOM 4009 C CA . ASP B 1 118 ? 40.075 -34.570 46.258 1.00 106.07 135 ASP B CA 1
ATOM 4010 C C . ASP B 1 118 ? 38.982 -34.077 47.204 1.00 101.00 135 ASP B C 1
ATOM 4011 O O . ASP B 1 118 ? 39.149 -34.086 48.425 1.00 99.29 135 ASP B O 1
ATOM 4016 N N . GLY B 1 119 ? 37.869 -33.637 46.625 1.00 98.73 136 GLY B N 1
ATOM 4017 C CA . GLY B 1 119 ? 36.731 -33.168 47.396 1.00 96.41 136 GLY B CA 1
ATOM 4018 C C . GLY B 1 119 ? 36.937 -31.800 48.024 1.00 92.83 136 GLY B C 1
ATOM 4019 O O . GLY B 1 119 ? 36.180 -31.405 48.913 1.00 94.24 136 GLY B O 1
ATOM 4020 N N . GLU B 1 120 ? 37.950 -31.072 47.557 1.00 86.28 137 GLU B N 1
ATOM 4021 C CA . GLU B 1 120 ? 38.242 -29.738 48.077 1.00 79.79 137 GLU B CA 1
ATOM 4022 C C . GLU B 1 120 ? 38.516 -28.760 46.935 1.00 67.80 137 GLU B C 1
ATOM 4023 O O . GLU B 1 120 ? 39.465 -27.975 46.985 1.00 61.78 137 GLU B O 1
ATOM 4029 N N . ALA B 1 121 ? 37.669 -28.825 45.911 1.00 64.52 138 ALA B N 1
ATOM 4030 C CA . ALA B 1 121 ? 37.706 -27.891 44.795 1.00 62.51 138 ALA B CA 1
ATOM 4031 C C . ALA B 1 121 ? 36.622 -26.847 45.008 1.00 61.37 138 ALA B C 1
ATOM 4032 O O . ALA B 1 121 ? 35.438 -27.150 44.891 1.00 61.70 138 ALA B O 1
ATOM 4034 N N . TYR B 1 122 ? 37.031 -25.620 45.313 1.00 60.47 139 TYR B N 1
ATOM 4035 C CA . TYR B 1 122 ? 36.099 -24.594 45.766 1.00 60.05 139 TYR B CA 1
ATOM 4036 C C . TYR B 1 122 ? 35.661 -23.608 44.680 1.00 56.69 139 TYR B C 1
ATOM 4037 O O . TYR B 1 122 ? 34.812 -22.753 44.935 1.00 55.29 139 TYR B O 1
ATOM 4046 N N . THR B 1 123 ? 36.211 -23.737 43.474 1.00 54.89 140 THR B N 1
ATOM 4047 C CA . THR B 1 123 ? 35.838 -22.846 42.376 1.00 53.88 140 THR B CA 1
ATOM 4048 C C . THR B 1 123 ? 34.692 -23.429 41.574 1.00 54.75 140 THR B C 1
ATOM 4049 O O . THR B 1 123 ? 34.774 -24.550 41.069 1.00 55.52 140 THR B O 1
ATOM 4053 N N . LEU B 1 124 ? 33.624 -22.646 41.464 1.00 56.21 141 LEU B N 1
ATOM 4054 C CA . LEU B 1 124 ? 32.488 -22.980 40.621 1.00 58.24 141 LEU B CA 1
ATOM 4055 C C . LEU B 1 124 ? 32.407 -21.981 39.477 1.00 57.62 141 LEU B C 1
ATOM 4056 O O . LEU B 1 124 ? 32.244 -20.783 39.705 1.00 58.18 141 LEU B O 1
ATOM 4061 N N . ALA B 1 125 ? 32.527 -22.470 38.248 1.00 56.88 142 ALA B N 1
ATOM 4062 C CA . ALA B 1 125 ? 32.410 -21.611 37.076 1.00 55.93 142 ALA B CA 1
ATOM 4063 C C . ALA B 1 125 ? 30.939 -21.387 36.766 1.00 54.80 142 ALA B C 1
ATOM 4064 O O . ALA B 1 125 ? 30.189 -22.339 36.540 1.00 55.72 142 ALA B O 1
ATOM 4066 N N . SER B 1 126 ? 30.525 -20.125 36.781 1.00 53.11 143 SER B N 1
ATOM 4067 C CA . SER B 1 126 ? 29.119 -19.780 36.607 1.00 53.15 143 SER B CA 1
ATOM 4068 C C . SER B 1 126 ? 28.692 -19.939 35.158 1.00 56.75 143 SER B C 1
ATOM 4069 O O . SER B 1 126 ? 27.570 -20.358 34.875 1.00 59.83 143 SER B O 1
ATOM 4072 N N . ARG B 1 127 ? 29.589 -19.607 34.236 1.00 56.38 144 ARG B N 1
ATOM 4073 C CA . ARG B 1 127 ? 29.293 -19.761 32.821 1.00 55.52 144 ARG B CA 1
ATOM 4074 C C . ARG B 1 127 ? 29.447 -21.228 32.433 1.00 53.88 144 ARG B C 1
ATOM 4075 O O . ARG B 1 127 ? 30.357 -21.908 32.913 1.00 52.95 144 ARG B O 1
ATOM 4083 N N . PRO B 1 128 ? 28.554 -21.727 31.568 1.00 53.19 145 PRO B N 1
ATOM 4084 C CA . PRO B 1 128 ? 28.637 -23.139 31.199 1.00 54.82 145 PRO B CA 1
ATOM 4085 C C . PRO B 1 128 ? 29.914 -23.456 30.439 1.00 58.07 145 PRO B C 1
ATOM 4086 O O . PRO B 1 128 ? 30.574 -22.533 29.963 1.00 60.36 145 PRO B O 1
ATOM 4090 N N . PRO B 1 129 ? 30.275 -24.743 30.348 1.00 58.17 146 PRO B N 1
ATOM 4091 C CA . PRO B 1 129 ? 31.396 -25.113 29.481 1.00 57.07 146 PRO B CA 1
ATOM 4092 C C . PRO B 1 129 ? 31.161 -24.622 28.060 1.00 56.00 146 PRO B C 1
ATOM 4093 O O . PRO B 1 129 ? 30.008 -24.503 27.635 1.00 56.69 146 PRO B O 1
ATOM 4097 N N . VAL B 1 130 ? 32.231 -24.316 27.338 1.00 53.63 147 VAL B N 1
ATOM 4098 C CA . VAL B 1 130 ? 32.083 -23.880 25.959 1.00 53.77 147 VAL B CA 1
ATOM 4099 C C . VAL B 1 130 ? 31.695 -25.079 25.090 1.00 53.69 147 VAL B C 1
ATOM 4100 O O . VAL B 1 130 ? 32.435 -26.060 25.003 1.00 53.02 147 VAL B O 1
ATOM 4104 N N . ARG B 1 131 ? 30.524 -24.994 24.466 1.00 54.53 148 ARG B N 1
ATOM 4105 C CA . ARG B 1 131 ? 29.995 -26.086 23.655 1.00 55.50 148 ARG B CA 1
ATOM 4106 C C . ARG B 1 131 ? 29.960 -25.723 22.170 1.00 55.53 148 ARG B C 1
ATOM 4107 O O . ARG B 1 131 ? 29.261 -26.361 21.383 1.00 56.08 148 ARG B O 1
ATOM 4115 N N . LEU B 1 132 ? 30.712 -24.696 21.791 1.00 55.16 149 LEU B N 1
ATOM 4116 C CA . LEU B 1 132 ? 30.748 -24.257 20.404 1.00 56.59 149 LEU B CA 1
ATOM 4117 C C . LEU B 1 132 ? 31.382 -25.315 19.503 1.00 56.55 149 LEU B C 1
ATOM 4118 O O . LEU B 1 132 ? 31.071 -25.388 18.315 1.00 57.68 149 LEU B O 1
ATOM 4123 N N . ASN B 1 133 ? 32.266 -26.133 20.070 1.00 54.78 150 ASN B N 1
ATOM 4124 C CA . ASN B 1 133 ? 32.890 -27.222 19.325 1.00 53.49 150 ASN B CA 1
ATOM 4125 C C . ASN B 1 133 ? 31.848 -28.202 18.795 1.00 53.84 150 ASN B C 1
ATOM 4126 O O . ASN B 1 133 ? 31.917 -28.633 17.643 1.00 53.08 150 ASN B O 1
ATOM 4131 N N . ASP B 1 134 ? 30.874 -28.532 19.637 1.00 55.02 151 ASP B N 1
ATOM 4132 C CA . ASP B 1 134 ? 29.808 -29.447 19.252 1.00 59.61 151 ASP B CA 1
ATOM 4133 C C . ASP B 1 134 ? 28.978 -28.869 18.108 1.00 63.75 151 ASP B C 1
ATOM 4134 O O . ASP B 1 134 ? 28.667 -29.567 17.143 1.00 66.52 151 ASP B O 1
ATOM 4139 N N . VAL B 1 135 ? 28.628 -27.590 18.216 1.00 63.85 152 VAL B N 1
ATOM 4140 C CA . VAL B 1 135 ? 27.816 -26.938 17.194 1.00 63.58 152 VAL B CA 1
ATOM 4141 C C . VAL B 1 135 ? 28.589 -26.829 15.881 1.00 62.32 152 VAL B C 1
ATOM 4142 O O . VAL B 1 135 ? 28.029 -27.044 14.807 1.00 63.12 152 VAL B O 1
ATOM 4146 N N . MET B 1 136 ? 29.873 -26.495 15.970 1.00 60.92 153 MET B N 1
ATOM 4147 C CA . MET B 1 136 ? 30.710 -26.391 14.783 1.00 61.35 153 MET B CA 1
ATOM 4148 C C . MET B 1 136 ? 30.828 -27.750 14.093 1.00 60.24 153 MET B C 1
ATOM 4149 O O . MET B 1 136 ? 30.828 -27.828 12.870 1.00 58.46 153 MET B O 1
ATOM 4154 N N . LEU B 1 137 ? 30.929 -28.812 14.885 1.00 62.02 154 LEU B N 1
ATOM 4155 C CA . LEU B 1 137 ? 31.029 -30.164 14.347 1.00 64.57 154 LEU B CA 1
ATOM 4156 C C . LEU B 1 137 ? 29.785 -30.536 13.548 1.00 64.10 154 LEU B C 1
ATOM 4157 O O . LEU B 1 137 ? 29.889 -30.974 12.399 1.00 61.33 154 LEU B O 1
ATOM 4162 N N . ARG B 1 138 ? 28.613 -30.372 14.158 1.00 66.32 155 ARG B N 1
ATOM 4163 C CA . ARG B 1 138 ? 27.356 -30.645 13.467 1.00 69.87 155 ARG B CA 1
ATOM 4164 C C . ARG B 1 138 ? 27.227 -29.807 12.200 1.00 68.17 155 ARG B C 1
ATOM 4165 O O . ARG B 1 138 ? 26.737 -30.280 11.176 1.00 68.90 155 ARG B O 1
ATOM 4173 N N . LEU B 1 139 ? 27.686 -28.565 12.267 1.00 65.69 156 LEU B N 1
ATOM 4174 C CA . LEU B 1 139 ? 27.494 -27.634 11.168 1.00 65.36 156 LEU B CA 1
ATOM 4175 C C . LEU B 1 139 ? 28.333 -28.005 9.946 1.00 64.12 156 LEU B C 1
ATOM 4176 O O . LEU B 1 139 ? 27.826 -28.002 8.824 1.00 65.73 156 LEU B O 1
ATOM 4181 N N . VAL B 1 140 ? 29.611 -28.318 10.150 1.00 62.86 157 VAL B N 1
ATOM 4182 C CA . VAL B 1 140 ? 30.481 -28.651 9.025 1.00 64.67 157 VAL B CA 1
ATOM 4183 C C . VAL B 1 140 ? 30.097 -30.004 8.419 1.00 65.20 157 VAL B C 1
ATOM 4184 O O . VAL B 1 140 ? 30.315 -30.243 7.229 1.00 65.04 157 VAL B O 1
ATOM 4188 N N . THR B 1 141 ? 29.527 -30.882 9.237 1.00 67.07 158 THR B N 1
ATOM 4189 C CA . THR B 1 141 ? 29.075 -32.182 8.758 1.00 72.78 158 THR B CA 1
ATOM 4190 C C . THR B 1 141 ? 27.784 -32.030 7.954 1.00 73.59 158 THR B C 1
ATOM 4191 O O . THR B 1 141 ? 27.622 -32.656 6.905 1.00 73.87 158 THR B O 1
ATOM 4195 N N . GLU B 1 142 ? 26.872 -31.194 8.444 1.00 74.39 159 GLU B N 1
ATOM 4196 C CA . GLU B 1 142 ? 25.629 -30.905 7.730 1.00 75.70 159 GLU B CA 1
ATOM 4197 C C . GLU B 1 142 ? 25.906 -30.195 6.408 1.00 74.37 159 GLU B C 1
ATOM 4198 O O . GLU B 1 142 ? 25.265 -30.477 5.394 1.00 76.07 159 GLU B O 1
ATOM 4204 N N . LEU B 1 143 ? 26.873 -29.284 6.420 1.00 70.89 160 LEU B N 1
ATOM 4205 C CA . LEU B 1 143 ? 27.240 -28.542 5.218 1.00 68.77 160 LEU B CA 1
ATOM 4206 C C . LEU B 1 143 ? 28.107 -29.390 4.291 1.00 67.39 160 LEU B C 1
ATOM 4207 O O . LEU B 1 143 ? 28.451 -28.966 3.187 1.00 64.75 160 LEU B O 1
ATOM 4212 N N . ARG B 1 144 ? 28.465 -30.585 4.756 1.00 71.67 161 ARG B N 1
ATOM 4213 C CA . ARG B 1 144 ? 29.305 -31.508 3.997 1.00 77.95 161 ARG B CA 1
ATOM 4214 C C . ARG B 1 144 ? 30.625 -30.852 3.587 1.00 77.21 161 ARG B C 1
ATOM 4215 O O . ARG B 1 144 ? 31.086 -30.997 2.455 1.00 79.50 161 ARG B O 1
ATOM 4223 N N . TRP B 1 145 ? 31.218 -30.116 4.520 1.00 73.87 162 TRP B N 1
ATOM 4224 C CA . TRP B 1 145 ? 32.546 -29.552 4.326 1.00 71.17 162 TRP B CA 1
ATOM 4225 C C . TRP B 1 145 ? 33.611 -30.612 4.563 1.00 67.23 162 TRP B C 1
ATOM 4226 O O . TRP B 1 145 ? 33.568 -31.334 5.563 1.00 66.89 162 TRP B O 1
ATOM 4237 N N . GLN B 1 146 ? 34.550 -30.714 3.633 1.00 66.46 163 GLN B N 1
ATOM 4238 C CA . GLN B 1 146 ? 35.681 -31.623 3.777 1.00 71.50 163 GLN B CA 1
ATOM 4239 C C . GLN B 1 146 ? 36.978 -30.885 4.066 1.00 69.37 163 GLN B C 1
ATOM 4240 O O . GLN B 1 146 ? 37.814 -31.356 4.831 1.00 69.43 163 GLN B O 1
ATOM 4246 N N . LYS B 1 147 ? 37.131 -29.730 3.431 1.00 68.87 164 LYS B N 1
ATOM 4247 C CA . LYS B 1 147 ? 38.292 -28.876 3.615 1.00 69.60 164 LYS B CA 1
ATOM 4248 C C . LYS B 1 147 ? 37.803 -27.493 3.986 1.00 65.89 164 LYS B C 1
ATOM 4249 O O . LYS B 1 147 ? 36.874 -26.975 3.368 1.00 65.56 164 LYS B O 1
ATOM 4255 N N . PHE B 1 148 ? 38.424 -26.892 4.994 1.00 62.65 165 PHE B N 1
ATOM 4256 C CA . PHE B 1 148 ? 38.083 -25.528 5.366 1.00 57.90 165 PHE B CA 1
ATOM 4257 C C . PHE B 1 148 ? 39.136 -24.911 6.266 1.00 56.91 165 PHE B C 1
ATOM 4258 O O . PHE B 1 148 ? 39.959 -25.607 6.870 1.00 55.82 165 PHE B O 1
ATOM 4266 N N . VAL B 1 149 ? 39.099 -23.586 6.336 1.00 57.43 166 VAL B N 1
ATOM 4267 C CA . VAL B 1 149 ? 40.006 -22.826 7.174 1.00 58.60 166 VAL B CA 1
ATOM 4268 C C . VAL B 1 149 ? 39.294 -22.384 8.451 1.00 56.79 166 VAL B C 1
ATOM 4269 O O . VAL B 1 149 ? 38.102 -22.088 8.431 1.00 55.88 166 VAL B O 1
ATOM 4273 N N . MET B 1 150 ? 40.021 -22.379 9.564 1.00 56.34 167 MET B N 1
ATOM 4274 C CA . MET B 1 150 ? 39.536 -21.756 10.788 1.00 56.86 167 MET B CA 1
ATOM 4275 C C . MET B 1 150 ? 40.443 -20.586 11.119 1.00 53.70 167 MET B C 1
ATOM 4276 O O . MET B 1 150 ? 41.616 -20.773 11.453 1.00 54.80 167 MET B O 1
ATOM 4281 N N . PHE B 1 151 ? 39.900 -19.380 10.999 1.00 49.75 168 PHE B N 1
ATOM 4282 C CA . PHE B 1 151 ? 40.613 -18.174 11.393 1.00 47.92 168 PHE B CA 1
ATOM 4283 C C . PHE B 1 151 ? 40.330 -17.892 12.866 1.00 47.64 168 PHE B C 1
ATOM 4284 O O . PHE B 1 151 ? 39.181 -17.971 13.298 1.00 48.29 168 PHE B O 1
ATOM 4292 N N . TYR B 1 152 ? 41.371 -17.578 13.632 1.00 46.53 169 TYR B N 1
ATOM 4293 C CA . TYR B 1 152 ? 41.200 -17.192 15.036 1.00 46.93 169 TYR B CA 1
ATOM 4294 C C . TYR B 1 152 ? 42.071 -15.973 15.321 1.00 48.99 169 TYR B C 1
ATOM 4295 O O . TYR B 1 152 ? 43.139 -15.825 14.733 1.00 50.55 169 TYR B O 1
ATOM 4304 N N . ASP B 1 153 ? 41.625 -15.096 16.215 1.00 51.37 170 ASP B N 1
ATOM 4305 C CA . ASP B 1 153 ? 42.353 -13.848 16.431 1.00 55.77 170 ASP B CA 1
ATOM 4306 C C . ASP B 1 153 ? 43.478 -14.018 17.442 1.00 55.30 170 ASP B C 1
ATOM 4307 O O . ASP B 1 153 ? 43.707 -15.113 17.959 1.00 54.39 170 ASP B O 1
ATOM 4312 N N . SER B 1 154 ? 44.163 -12.917 17.727 1.00 57.14 171 SER B N 1
ATOM 4313 C CA . SER B 1 154 ? 45.381 -12.943 18.533 1.00 59.39 171 SER B CA 1
ATOM 4314 C C . SER B 1 154 ? 45.128 -13.208 20.016 1.00 55.61 171 SER B C 1
ATOM 4315 O O . SER B 1 154 ? 46.068 -13.449 20.769 1.00 55.24 171 SER B O 1
ATOM 4318 N N . GLU B 1 155 ? 43.868 -13.162 20.434 1.00 55.34 172 GLU B N 1
ATOM 4319 C CA . GLU B 1 155 ? 43.524 -13.407 21.834 1.00 59.80 172 GLU B CA 1
ATOM 4320 C C . GLU B 1 155 ? 42.948 -14.804 22.064 1.00 53.89 172 GLU B C 1
ATOM 4321 O O . GLU B 1 155 ? 42.875 -15.260 23.200 1.00 54.18 172 GLU B O 1
ATOM 4327 N N . TYR B 1 156 ? 42.536 -15.486 20.999 1.00 49.17 173 TYR B N 1
ATOM 4328 C CA . TYR B 1 156 ? 41.876 -16.778 21.168 1.00 46.54 173 TYR B CA 1
ATOM 4329 C C . TYR B 1 156 ? 42.848 -17.877 21.600 1.00 46.02 173 TYR B C 1
ATOM 4330 O O . TYR B 1 156 ? 43.964 -17.979 21.092 1.00 46.14 173 TYR B O 1
ATOM 4339 N N . ASP B 1 157 ? 42.395 -18.692 22.549 1.00 46.19 174 ASP B N 1
ATOM 4340 C CA . ASP B 1 157 ? 43.165 -19.808 23.094 1.00 45.20 174 ASP B CA 1
ATOM 4341 C C . ASP B 1 157 ? 42.772 -21.099 22.375 1.00 42.89 174 ASP B C 1
ATOM 4342 O O . ASP B 1 157 ? 41.709 -21.662 22.652 1.00 41.32 174 ASP B O 1
ATOM 4347 N N . ILE B 1 158 ? 43.623 -21.565 21.456 1.00 42.44 175 ILE B N 1
ATOM 4348 C CA . ILE B 1 158 ? 43.257 -22.685 20.580 1.00 43.05 175 ILE B CA 1
ATOM 4349 C C . ILE B 1 158 ? 43.184 -24.031 21.305 1.00 44.01 175 ILE B C 1
ATOM 4350 O O . ILE B 1 158 ? 42.725 -25.020 20.728 1.00 44.46 175 ILE B O 1
ATOM 4355 N N . ARG B 1 159 ? 43.619 -24.076 22.560 1.00 43.57 176 ARG B N 1
ATOM 4356 C CA . ARG B 1 159 ? 43.427 -25.279 23.371 1.00 44.80 176 ARG B CA 1
ATOM 4357 C C . ARG B 1 159 ? 41.938 -25.594 23.488 1.00 46.93 176 ARG B C 1
ATOM 4358 O O . ARG B 1 159 ? 41.553 -26.738 23.729 1.00 48.21 176 ARG B O 1
ATOM 4366 N N . GLY B 1 160 ? 41.103 -24.570 23.320 1.00 47.68 177 GLY B N 1
ATOM 4367 C CA . GLY B 1 160 ? 39.660 -24.741 23.369 1.00 47.79 177 GLY B CA 1
ATOM 4368 C C . GLY B 1 160 ? 39.101 -25.548 22.205 1.00 47.01 177 GLY B C 1
ATOM 4369 O O . GLY B 1 160 ? 37.968 -26.019 22.270 1.00 47.63 177 GLY B O 1
ATOM 4370 N N . LEU B 1 161 ? 39.896 -25.721 21.152 1.00 46.44 178 LEU B N 1
ATOM 4371 C CA . LEU B 1 161 ? 39.461 -26.455 19.961 1.00 49.35 178 LEU B CA 1
ATOM 4372 C C . LEU B 1 161 ? 39.730 -27.963 20.033 1.00 51.36 178 LEU B C 1
ATOM 4373 O O . LEU B 1 161 ? 39.443 -28.684 19.076 1.00 52.67 178 LEU B O 1
ATOM 4378 N N . GLN B 1 162 ? 40.270 -28.431 21.158 1.00 50.33 179 GLN B N 1
ATOM 4379 C CA . GLN B 1 162 ? 40.756 -29.807 21.279 1.00 51.95 179 GLN B CA 1
ATOM 4380 C C . GLN B 1 162 ? 39.758 -30.862 20.787 1.00 48.76 179 GLN B C 1
ATOM 4381 O O . GLN B 1 162 ? 40.085 -31.664 19.914 1.00 48.07 179 GLN B O 1
ATOM 4387 N N . SER B 1 163 ? 38.552 -30.865 21.343 1.00 49.21 180 SER B N 1
ATOM 4388 C CA . SER B 1 163 ? 37.564 -31.883 21.004 1.00 52.78 180 SER B CA 1
ATOM 4389 C C . SER B 1 163 ? 37.083 -31.733 19.558 1.00 54.19 180 SER B C 1
ATOM 4390 O O . SER B 1 163 ? 36.738 -32.719 18.912 1.00 56.09 180 SER B O 1
ATOM 4393 N N . PHE B 1 164 ? 37.065 -30.506 19.048 1.00 52.46 181 PHE B N 1
ATOM 4394 C CA . PHE B 1 164 ? 36.699 -30.290 17.656 1.00 51.29 181 PHE B CA 1
ATOM 4395 C C . PHE B 1 164 ? 37.759 -30.894 16.740 1.00 52.19 181 PHE B C 1
ATOM 4396 O O . PHE B 1 164 ? 37.434 -31.534 15.741 1.00 52.04 181 PHE B O 1
ATOM 4404 N N . LEU B 1 165 ? 39.026 -30.676 17.078 1.00 53.32 182 LEU B N 1
ATOM 4405 C CA . LEU B 1 165 ? 40.132 -31.161 16.260 1.00 54.41 182 LEU B CA 1
ATOM 4406 C C . LEU B 1 165 ? 40.225 -32.684 16.255 1.00 55.33 182 LEU B C 1
ATOM 4407 O O . LEU B 1 165 ? 40.484 -33.293 15.217 1.00 56.92 182 LEU B O 1
ATOM 4412 N N . ASP B 1 166 ? 40.017 -33.294 17.413 1.00 55.78 183 ASP B N 1
ATOM 4413 C CA . ASP B 1 166 ? 40.060 -34.744 17.524 1.00 59.52 183 ASP B CA 1
ATOM 4414 C C . ASP B 1 166 ? 38.959 -35.382 16.687 1.00 62.29 183 ASP B C 1
ATOM 4415 O O . ASP B 1 166 ? 39.212 -36.297 15.902 1.00 64.52 183 ASP B O 1
ATOM 4420 N N . GLN B 1 167 ? 37.739 -34.887 16.855 1.00 63.07 184 GLN B N 1
ATOM 4421 C CA . GLN B 1 167 ? 36.593 -35.422 16.134 1.00 66.20 184 GLN B CA 1
ATOM 4422 C C . GLN B 1 167 ? 36.746 -35.190 14.631 1.00 65.48 184 GLN B C 1
ATOM 4423 O O . GLN B 1 167 ? 36.424 -36.061 13.825 1.00 67.51 184 GLN B O 1
ATOM 4429 N N . ALA B 1 168 ? 37.246 -34.018 14.259 1.00 63.19 185 ALA B N 1
ATOM 4430 C CA . ALA B 1 168 ? 37.474 -33.693 12.857 1.00 62.56 185 ALA B CA 1
ATOM 4431 C C . ALA B 1 168 ? 38.462 -34.675 12.230 1.00 66.63 185 ALA B C 1
ATOM 4432 O O . ALA B 1 168 ? 38.329 -35.043 11.063 1.00 66.85 185 ALA B O 1
ATOM 4434 N N . SER B 1 169 ? 39.463 -35.081 13.006 1.00 70.25 186 SER B N 1
ATOM 4435 C CA . SER B 1 169 ? 40.443 -36.059 12.539 1.00 72.04 186 SER B CA 1
ATOM 4436 C C . SER B 1 169 ? 39.776 -37.410 12.302 1.00 71.52 186 SER B C 1
ATOM 4437 O O . SER B 1 169 ? 40.065 -38.081 11.317 1.00 70.24 186 SER B O 1
ATOM 4440 N N . ARG B 1 170 ? 38.892 -37.806 13.213 1.00 74.18 187 ARG B N 1
ATOM 4441 C CA . ARG B 1 170 ? 38.171 -39.066 13.078 1.00 80.34 187 ARG B CA 1
ATOM 4442 C C . ARG B 1 170 ? 37.320 -39.079 11.810 1.00 78.46 187 ARG B C 1
ATOM 4443 O O . ARG B 1 170 ? 37.161 -40.118 11.170 1.00 82.26 187 ARG B O 1
ATOM 4451 N N . LEU B 1 171 ? 36.779 -37.917 11.451 1.00 72.55 188 LEU B N 1
ATOM 4452 C CA . LEU B 1 171 ? 35.911 -37.796 10.284 1.00 67.99 188 LEU B CA 1
ATOM 4453 C C . LEU B 1 171 ? 36.691 -37.578 8.991 1.00 65.66 188 LEU B C 1
ATOM 4454 O O . LEU B 1 171 ? 36.111 -37.535 7.912 1.00 67.24 188 LEU B O 1
ATOM 4459 N N . GLY B 1 172 ? 38.005 -37.441 9.100 1.00 62.34 189 GLY B N 1
ATOM 4460 C CA . GLY B 1 172 ? 38.840 -37.252 7.931 1.00 58.76 189 GLY B CA 1
ATOM 4461 C C . GLY B 1 172 ? 38.741 -35.875 7.305 1.00 57.31 189 GLY B C 1
ATOM 4462 O O . GLY B 1 172 ? 39.068 -35.699 6.133 1.00 58.34 189 GLY B O 1
ATOM 4463 N N . LEU B 1 173 ? 38.324 -34.886 8.085 1.00 56.81 190 LEU B N 1
ATOM 4464 C CA . LEU B 1 173 ? 38.248 -33.514 7.588 1.00 58.13 190 LEU B CA 1
ATOM 4465 C C . LEU B 1 173 ? 39.653 -32.953 7.509 1.00 60.48 190 LEU B C 1
ATOM 4466 O O . LEU B 1 173 ? 40.541 -33.480 8.162 1.00 64.08 190 LEU B O 1
ATOM 4471 N N . ASP B 1 174 ? 39.880 -31.995 6.612 1.00 59.69 191 ASP B N 1
ATOM 4472 C CA . ASP B 1 174 ? 41.151 -31.273 6.550 1.00 61.63 191 ASP B CA 1
ATOM 4473 C C . ASP B 1 174 ? 40.955 -29.822 6.995 1.00 58.77 191 ASP B C 1
ATOM 4474 O O . ASP B 1 174 ? 40.376 -29.008 6.275 1.00 58.50 191 ASP B O 1
ATOM 4479 N N . VAL B 1 175 ? 41.446 -29.512 8.189 1.00 55.41 192 VAL B N 1
ATOM 4480 C CA . VAL B 1 175 ? 41.244 -28.212 8.805 1.00 52.75 192 VAL B CA 1
ATOM 4481 C C . VAL B 1 175 ? 42.546 -27.428 8.799 1.00 52.24 192 VAL B C 1
ATOM 4482 O O . VAL B 1 175 ? 43.585 -27.948 9.184 1.00 53.48 192 VAL B O 1
ATOM 4486 N N . SER B 1 176 ? 42.492 -26.191 8.322 1.00 52.59 193 SER B N 1
ATOM 4487 C CA . SER B 1 176 ? 43.647 -25.305 8.360 1.00 55.33 193 SER B CA 1
ATOM 4488 C C . SER B 1 176 ? 43.449 -24.216 9.415 1.00 59.59 193 SER B C 1
ATOM 4489 O O . SER B 1 176 ? 42.536 -23.399 9.306 1.00 63.65 193 SER B O 1
ATOM 4492 N N . LEU B 1 177 ? 44.318 -24.212 10.422 1.00 59.67 194 LEU B N 1
ATOM 4493 C CA . LEU B 1 177 ? 44.287 -23.239 11.515 1.00 61.41 194 LEU B CA 1
ATOM 4494 C C . LEU B 1 177 ? 45.204 -22.071 11.224 1.00 61.88 194 LEU B C 1
ATOM 4495 O O . LEU B 1 177 ? 46.415 -22.247 11.101 1.00 65.91 194 LEU B O 1
ATOM 4500 N N . GLN B 1 178 ? 44.622 -20.879 11.132 1.00 59.06 195 GLN B N 1
ATOM 4501 C CA . GLN B 1 178 ? 45.375 -19.689 10.760 1.00 58.89 195 GLN B CA 1
ATOM 4502 C C . GLN B 1 178 ? 45.091 -18.538 11.714 1.00 54.87 195 GLN B C 1
ATOM 4503 O O . GLN B 1 178 ? 43.947 -18.108 11.866 1.00 52.79 195 GLN B O 1
ATOM 4509 N N . LYS B 1 179 ? 46.144 -18.037 12.346 1.00 54.65 196 LYS B N 1
ATOM 4510 C CA . LYS B 1 179 ? 46.008 -16.925 13.279 1.00 56.01 196 LYS B CA 1
ATOM 4511 C C . LYS B 1 179 ? 45.908 -15.598 12.536 1.00 56.68 196 LYS B C 1
ATOM 4512 O O . LYS B 1 179 ? 46.701 -15.318 11.638 1.00 58.19 196 LYS B O 1
ATOM 4518 N N . VAL B 1 180 ? 44.932 -14.788 12.931 1.00 56.75 197 VAL B N 1
ATOM 4519 C CA . VAL B 1 180 ? 44.774 -13.425 12.429 1.00 58.00 197 VAL B CA 1
ATOM 4520 C C . VAL B 1 180 ? 45.276 -12.458 13.499 1.00 59.77 197 VAL B C 1
ATOM 4521 O O . VAL B 1 180 ? 44.658 -12.349 14.552 1.00 59.20 197 VAL B O 1
ATOM 4525 N N . ASP B 1 181 ? 46.384 -11.763 13.256 1.00 65.37 198 ASP B N 1
ATOM 4526 C CA . ASP B 1 181 ? 46.902 -10.837 14.267 1.00 74.98 198 ASP B CA 1
ATOM 4527 C C . ASP B 1 181 ? 46.014 -9.598 14.390 1.00 74.38 198 ASP B C 1
ATOM 4528 O O . ASP B 1 181 ? 45.172 -9.330 13.529 1.00 69.42 198 ASP B O 1
ATOM 4533 N N . LYS B 1 182 ? 46.233 -8.846 15.466 1.00 80.13 199 LYS B N 1
ATOM 4534 C CA . LYS B 1 182 ? 45.418 -7.684 15.814 1.00 87.21 199 LYS B CA 1
ATOM 4535 C C . LYS B 1 182 ? 45.416 -6.609 14.729 1.00 83.72 199 LYS B C 1
ATOM 4536 O O . LYS B 1 182 ? 44.410 -5.934 14.521 1.00 88.28 199 LYS B O 1
ATOM 4542 N N . ASN B 1 183 ? 46.539 -6.457 14.038 1.00 75.78 200 ASN B N 1
ATOM 4543 C CA . ASN B 1 183 ? 46.652 -5.471 12.975 1.00 71.44 200 ASN B CA 1
ATOM 4544 C C . ASN B 1 183 ? 46.081 -6.058 11.682 1.00 70.58 200 ASN B C 1
ATOM 4545 O O . ASN B 1 183 ? 46.775 -6.754 10.939 1.00 64.94 200 ASN B O 1
ATOM 4550 N N . ILE B 1 184 ? 44.808 -5.774 11.421 1.00 79.48 201 ILE B N 1
ATOM 4551 C CA . ILE B 1 184 ? 44.109 -6.345 10.271 1.00 91.99 201 ILE B CA 1
ATOM 4552 C C . ILE B 1 184 ? 44.709 -5.887 8.945 1.00 94.20 201 ILE B C 1
ATOM 4553 O O . ILE B 1 184 ? 44.761 -6.652 7.982 1.00 94.85 201 ILE B O 1
ATOM 4558 N N . SER B 1 185 ? 45.156 -4.638 8.896 1.00 96.05 202 SER B N 1
ATOM 4559 C CA . SER B 1 185 ? 45.765 -4.098 7.688 1.00 98.99 202 SER B CA 1
ATOM 4560 C C . SER B 1 185 ? 47.032 -4.874 7.339 1.00 102.59 202 SER B C 1
ATOM 4561 O O . SER B 1 185 ? 47.336 -5.094 6.168 1.00 106.10 202 SER B O 1
ATOM 4564 N N . HIS B 1 186 ? 47.764 -5.285 8.368 1.00 103.84 203 HIS B N 1
ATOM 4565 C CA . HIS B 1 186 ? 49.007 -6.027 8.192 1.00 110.87 203 HIS B CA 1
ATOM 4566 C C . HIS B 1 186 ? 48.787 -7.477 7.743 1.00 114.03 203 HIS B C 1
ATOM 4567 O O . HIS B 1 186 ? 49.663 -8.068 7.110 1.00 121.21 203 HIS B O 1
ATOM 4574 N N . VAL B 1 187 ? 47.632 -8.050 8.077 1.00 110.10 204 VAL B N 1
ATOM 4575 C CA . VAL B 1 187 ? 47.336 -9.445 7.731 1.00 109.22 204 VAL B CA 1
ATOM 4576 C C . VAL B 1 187 ? 47.441 -9.777 6.251 1.00 111.44 204 VAL B C 1
ATOM 4577 O O . VAL B 1 187 ? 48.251 -10.610 5.850 1.00 112.20 204 VAL B O 1
ATOM 4581 N N . PHE B 1 188 ? 46.620 -9.117 5.445 1.00 114.26 205 PHE B N 1
ATOM 4582 C CA . PHE B 1 188 ? 46.538 -9.429 4.025 1.00 118.07 205 PHE B CA 1
ATOM 4583 C C . PHE B 1 188 ? 47.688 -8.834 3.220 1.00 126.70 205 PHE B C 1
ATOM 4584 O O . PHE B 1 188 ? 48.156 -9.450 2.264 1.00 131.03 205 PHE B O 1
ATOM 4592 N N . THR B 1 189 ? 48.142 -7.646 3.604 1.00 128.55 206 THR B N 1
ATOM 4593 C CA . THR B 1 189 ? 49.293 -7.031 2.954 1.00 128.55 206 THR B CA 1
ATOM 4594 C C . THR B 1 189 ? 50.482 -7.988 2.973 1.00 128.38 206 THR B C 1
ATOM 4595 O O . THR B 1 189 ? 51.241 -8.066 2.007 1.00 130.49 206 THR B O 1
ATOM 4599 N N . SER B 1 190 ? 50.635 -8.714 4.076 1.00 126.95 207 SER B N 1
ATOM 4600 C CA . SER B 1 190 ? 51.718 -9.681 4.213 1.00 129.80 207 SER B CA 1
ATOM 4601 C C . SER B 1 190 ? 51.637 -10.806 3.178 1.00 126.67 207 SER B C 1
ATOM 4602 O O . SER B 1 190 ? 52.664 -11.288 2.704 1.00 125.78 207 SER B O 1
ATOM 4605 N N . LEU B 1 191 ? 50.420 -11.229 2.839 1.00 125.35 208 LEU B N 1
ATOM 4606 C CA . LEU B 1 191 ? 50.219 -12.293 1.849 1.00 123.42 208 LEU B CA 1
ATOM 4607 C C . LEU B 1 191 ? 50.654 -11.886 0.440 1.00 115.99 208 LEU B C 1
ATOM 4608 O O . LEU B 1 191 ? 51.305 -12.660 -0.261 1.00 113.86 208 LEU B O 1
ATOM 4613 N N . PHE B 1 192 ? 50.293 -10.673 0.030 1.00 111.68 209 PHE B N 1
ATOM 4614 C CA . PHE B 1 192 ? 50.564 -10.213 -1.330 1.00 108.71 209 PHE B CA 1
ATOM 4615 C C . PHE B 1 192 ? 52.050 -9.993 -1.584 1.00 106.93 209 PHE B C 1
ATOM 4616 O O . PHE B 1 192 ? 52.487 -9.947 -2.735 1.00 105.78 209 PHE B O 1
ATOM 4624 N N . THR B 1 193 ? 52.824 -9.861 -0.513 1.00 107.43 210 THR B N 1
ATOM 4625 C CA . THR B 1 193 ? 54.254 -9.605 -0.632 1.00 108.69 210 THR B CA 1
ATOM 4626 C C . THR B 1 193 ? 55.080 -10.892 -0.592 1.00 108.75 210 THR B C 1
ATOM 4627 O O . THR B 1 193 ? 56.237 -10.899 -1.015 1.00 106.31 210 THR B O 1
ATOM 4631 N N . THR B 1 194 ? 54.487 -11.975 -0.090 1.00 111.50 211 THR B N 1
ATOM 4632 C CA . THR B 1 194 ? 55.215 -13.232 0.098 1.00 112.92 211 THR B CA 1
ATOM 4633 C C . THR B 1 194 ? 54.796 -14.373 -0.841 1.00 111.10 211 THR B C 1
ATOM 4634 O O . THR B 1 194 ? 55.460 -15.412 -0.872 1.00 109.98 211 THR B O 1
ATOM 4638 N N . MET B 1 195 ? 53.716 -14.187 -1.600 1.00 110.87 212 MET B N 1
ATOM 4639 C CA . MET B 1 195 ? 53.192 -15.247 -2.471 1.00 111.49 212 MET B CA 1
ATOM 4640 C C . MET B 1 195 ? 53.113 -14.862 -3.945 1.00 106.68 212 MET B C 1
ATOM 4641 O O . MET B 1 195 ? 52.772 -13.730 -4.294 1.00 103.31 212 MET B O 1
ATOM 4646 N N . LYS B 1 196 ? 53.428 -15.830 -4.801 1.00 106.31 213 LYS B N 1
ATOM 4647 C CA . LYS B 1 196 ? 53.276 -15.680 -6.241 1.00 105.87 213 LYS B CA 1
ATOM 4648 C C . LYS B 1 196 ? 51.799 -15.570 -6.607 1.00 105.80 213 LYS B C 1
ATOM 4649 O O . LYS B 1 196 ? 50.926 -15.858 -5.787 1.00 109.22 213 LYS B O 1
ATOM 4655 N N . THR B 1 197 ? 51.526 -15.153 -7.839 1.00 101.76 214 THR B N 1
ATOM 4656 C CA . THR B 1 197 ? 50.156 -14.965 -8.303 1.00 100.06 214 THR B CA 1
ATOM 4657 C C . THR B 1 197 ? 49.365 -16.269 -8.231 1.00 100.54 214 THR B C 1
ATOM 4658 O O . THR B 1 197 ? 48.195 -16.277 -7.842 1.00 101.10 214 THR B O 1
ATOM 4662 N N . GLU B 1 198 ? 50.010 -17.367 -8.616 1.00 99.24 215 GLU B N 1
ATOM 4663 C CA . GLU B 1 198 ? 49.358 -18.672 -8.629 1.00 95.07 215 GLU B CA 1
ATOM 4664 C C . GLU B 1 198 ? 49.057 -19.134 -7.206 1.00 88.10 215 GLU B C 1
ATOM 4665 O O . GLU B 1 198 ? 47.962 -19.619 -6.918 1.00 84.10 215 GLU B O 1
ATOM 4671 N N . GLU B 1 199 ? 50.040 -18.978 -6.324 1.00 85.34 216 GLU B N 1
ATOM 4672 C CA . GLU B 1 199 ? 49.898 -19.365 -4.926 1.00 83.17 216 GLU B CA 1
ATOM 4673 C C . GLU B 1 199 ? 48.776 -18.586 -4.243 1.00 79.07 216 GLU B C 1
ATOM 4674 O O . GLU B 1 199 ? 48.009 -19.140 -3.456 1.00 76.96 216 GLU B O 1
ATOM 4680 N N . LEU B 1 200 ? 48.682 -17.301 -4.564 1.00 79.11 217 LEU B N 1
ATOM 4681 C CA . LEU B 1 200 ? 47.685 -16.427 -3.961 1.00 81.02 217 LEU B CA 1
ATOM 4682 C C . LEU B 1 200 ? 46.298 -16.768 -4.488 1.00 78.64 217 LEU B C 1
ATOM 4683 O O . LEU B 1 200 ? 45.308 -16.703 -3.754 1.00 78.37 217 LEU B O 1
ATOM 4688 N N . ASN B 1 201 ? 46.230 -17.125 -5.766 1.00 76.87 218 ASN B N 1
ATOM 4689 C CA . ASN B 1 201 ? 44.973 -17.531 -6.373 1.00 76.13 218 ASN B CA 1
ATOM 4690 C C . ASN B 1 201 ? 44.489 -18.855 -5.785 1.00 68.00 218 ASN B C 1
ATOM 4691 O O . ASN B 1 201 ? 43.291 -19.067 -5.602 1.00 62.90 218 ASN B O 1
ATOM 4696 N N . ARG B 1 202 ? 45.430 -19.742 -5.481 1.00 67.44 219 ARG B N 1
ATOM 4697 C CA . ARG B 1 202 ? 45.099 -20.991 -4.815 1.00 69.35 219 ARG B CA 1
ATOM 4698 C C . ARG B 1 202 ? 44.608 -20.717 -3.395 1.00 69.32 219 ARG B C 1
ATOM 4699 O O . ARG B 1 202 ? 43.652 -21.339 -2.929 1.00 67.82 219 ARG B O 1
ATOM 4707 N N . TYR B 1 203 ? 45.281 -19.799 -2.706 1.00 70.06 220 TYR B N 1
ATOM 4708 C CA . TYR B 1 203 ? 44.897 -19.435 -1.350 1.00 71.12 220 TYR B CA 1
ATOM 4709 C C . TYR B 1 203 ? 43.465 -18.913 -1.345 1.00 69.04 220 TYR B C 1
ATOM 4710 O O . TYR B 1 203 ? 42.669 -19.251 -0.469 1.00 65.60 220 TYR B O 1
ATOM 4719 N N . ARG B 1 204 ? 43.151 -18.100 -2.348 1.00 72.07 221 ARG B N 1
ATOM 4720 C CA . ARG B 1 204 ? 41.821 -17.524 -2.511 1.00 76.17 221 ARG B CA 1
ATOM 4721 C C . ARG B 1 204 ? 40.741 -18.600 -2.570 1.00 75.74 221 ARG B C 1
ATOM 4722 O O . ARG B 1 204 ? 39.648 -18.429 -2.028 1.00 75.96 221 ARG B O 1
ATOM 4730 N N . ASP B 1 205 ? 41.059 -19.710 -3.229 1.00 74.65 222 ASP B N 1
ATOM 4731 C CA . ASP B 1 205 ? 40.114 -20.809 -3.385 1.00 72.15 222 ASP B CA 1
ATOM 4732 C C . ASP B 1 205 ? 39.903 -21.555 -2.070 1.00 64.71 222 ASP B C 1
ATOM 4733 O O . ASP B 1 205 ? 38.801 -22.019 -1.792 1.00 63.19 222 ASP B O 1
ATOM 4738 N N . THR B 1 206 ? 40.955 -21.680 -1.267 1.00 61.03 223 THR B N 1
ATOM 4739 C CA . THR B 1 206 ? 40.826 -22.319 0.043 1.00 60.17 223 THR B CA 1
ATOM 4740 C C . THR B 1 206 ? 39.907 -21.522 0.975 1.00 59.81 223 THR B C 1
ATOM 4741 O O . THR B 1 206 ? 39.331 -22.079 1.902 1.00 61.13 223 THR B O 1
ATOM 4745 N N . LEU B 1 207 ? 39.768 -20.223 0.720 1.00 60.41 224 LEU B N 1
ATOM 4746 C CA . LEU B 1 207 ? 38.963 -19.344 1.570 1.00 62.89 224 LEU B CA 1
ATOM 4747 C C . LEU B 1 207 ? 37.461 -19.373 1.265 1.00 64.28 224 LEU B C 1
ATOM 4748 O O . LEU B 1 207 ? 36.693 -18.602 1.836 1.00 65.27 224 LEU B O 1
ATOM 4753 N N . ARG B 1 208 ? 37.039 -20.247 0.364 1.00 66.98 225 ARG B N 1
ATOM 4754 C CA . ARG B 1 208 ? 35.625 -20.339 0.017 1.00 71.11 225 ARG B CA 1
ATOM 4755 C C . ARG B 1 208 ? 34.821 -20.973 1.155 1.00 67.40 225 ARG B C 1
ATOM 4756 O O . ARG B 1 208 ? 33.608 -20.790 1.247 1.00 67.58 225 ARG B O 1
ATOM 4764 N N A ARG B 1 209 ? 35.513 -21.714 2.015 0.52 64.33 226 ARG B N 1
ATOM 4765 N N B ARG B 1 209 ? 35.514 -21.714 2.013 0.48 64.28 226 ARG B N 1
ATOM 4766 C CA A ARG B 1 209 ? 34.908 -22.316 3.199 0.52 66.40 226 ARG B CA 1
ATOM 4767 C CA B ARG B 1 209 ? 34.912 -22.313 3.199 0.48 64.99 226 ARG B CA 1
ATOM 4768 C C A ARG B 1 209 ? 35.759 -21.997 4.424 0.52 60.82 226 ARG B C 1
ATOM 4769 C C B ARG B 1 209 ? 35.769 -21.983 4.416 0.48 60.47 226 ARG B C 1
ATOM 4770 O O A ARG B 1 209 ? 36.887 -22.480 4.539 0.52 61.55 226 ARG B O 1
ATOM 4771 O O B ARG B 1 209 ? 36.907 -22.445 4.521 0.48 61.54 226 ARG B O 1
ATOM 4786 N N . ALA B 1 210 ? 35.227 -21.178 5.327 1.00 59.42 227 ALA B N 1
ATOM 4787 C CA . ALA B 1 210 ? 35.973 -20.762 6.515 1.00 55.86 227 ALA B CA 1
ATOM 4788 C C . ALA B 1 210 ? 35.086 -20.562 7.739 1.00 54.21 227 ALA B C 1
ATOM 4789 O O . ALA B 1 210 ? 33.917 -20.193 7.632 1.00 52.24 227 ALA B O 1
ATOM 4791 N N . ILE B 1 211 ? 35.673 -20.820 8.902 1.00 55.17 228 ILE B N 1
ATOM 4792 C CA . ILE B 1 211 ? 35.066 -20.497 10.188 1.00 56.08 228 ILE B CA 1
ATOM 4793 C C . ILE B 1 211 ? 35.817 -19.318 10.798 1.00 54.78 228 ILE B C 1
ATOM 4794 O O . ILE B 1 211 ? 37.048 -19.257 10.731 1.00 52.65 228 ILE B O 1
ATOM 4799 N N . LEU B 1 212 ? 35.068 -18.372 11.359 1.00 55.72 229 LEU B N 1
ATOM 4800 C CA . LEU B 1 212 ? 35.652 -17.192 11.986 1.00 55.80 229 LEU B CA 1
ATOM 4801 C C . LEU B 1 212 ? 35.541 -17.247 13.508 1.00 53.16 229 LEU B C 1
ATOM 4802 O O . LEU B 1 212 ? 34.476 -16.983 14.073 1.00 51.33 229 LEU B O 1
ATOM 4807 N N . LEU B 1 213 ? 36.648 -17.596 14.161 1.00 52.13 230 LEU B N 1
ATOM 4808 C CA . LEU B 1 213 ? 36.743 -17.521 15.615 1.00 51.56 230 LEU B CA 1
ATOM 4809 C C . LEU B 1 213 ? 37.331 -16.172 15.992 1.00 49.33 230 LEU B C 1
ATOM 4810 O O . LEU B 1 213 ? 38.462 -16.076 16.468 1.00 48.58 230 LEU B O 1
ATOM 4815 N N . LEU B 1 214 ? 36.545 -15.131 15.750 1.00 48.88 231 LEU B N 1
ATOM 4816 C CA . LEU B 1 214 ? 36.988 -13.760 15.924 1.00 48.79 231 LEU B CA 1
ATOM 4817 C C . LEU B 1 214 ? 36.001 -13.009 16.802 1.00 47.94 231 LEU B C 1
ATOM 4818 O O . LEU B 1 214 ? 34.914 -13.509 17.092 1.00 49.01 231 LEU B O 1
ATOM 4823 N N . SER B 1 215 ? 36.378 -11.808 17.220 1.00 47.02 232 SER B N 1
ATOM 4824 C CA . SER B 1 215 ? 35.432 -10.915 17.871 1.00 48.92 232 SER B CA 1
ATOM 4825 C C . SER B 1 215 ? 34.494 -10.390 16.794 1.00 49.38 232 SER B C 1
ATOM 4826 O O . SER B 1 215 ? 34.840 -10.422 15.608 1.00 48.63 232 SER B O 1
ATOM 4829 N N . PRO B 1 216 ? 33.304 -9.913 17.190 1.00 50.05 233 PRO B N 1
ATOM 4830 C CA . PRO B 1 216 ? 32.376 -9.363 16.194 1.00 50.15 233 PRO B CA 1
ATOM 4831 C C . PRO B 1 216 ? 33.035 -8.283 15.336 1.00 51.76 233 PRO B C 1
ATOM 4832 O O . PRO B 1 216 ? 32.934 -8.303 14.104 1.00 51.83 233 PRO B O 1
ATOM 4836 N N . GLN B 1 217 ? 33.725 -7.356 15.993 1.00 53.54 234 GLN B N 1
ATOM 4837 C CA . GLN B 1 217 ? 34.393 -6.260 15.296 1.00 57.00 234 GLN B CA 1
ATOM 4838 C C . GLN B 1 217 ? 35.586 -6.734 14.481 1.00 53.74 234 GLN B C 1
ATOM 4839 O O . GLN B 1 217 ? 35.814 -6.253 13.377 1.00 53.87 234 GLN B O 1
ATOM 4845 N N . GLY B 1 218 ? 36.356 -7.668 15.028 1.00 52.21 235 GLY B N 1
ATOM 4846 C CA . GLY B 1 218 ? 37.478 -8.234 14.300 1.00 50.77 235 GLY B CA 1
ATOM 4847 C C . GLY B 1 218 ? 37.006 -8.917 13.028 1.00 49.94 235 GLY B C 1
ATOM 4848 O O . GLY B 1 218 ? 37.653 -8.837 11.986 1.00 50.74 235 GLY B O 1
ATOM 4849 N N . ALA B 1 219 ? 35.865 -9.592 13.119 1.00 48.98 236 ALA B N 1
ATOM 4850 C CA . ALA B 1 219 ? 35.280 -10.267 11.967 1.00 49.10 236 ALA B CA 1
ATOM 4851 C C . ALA B 1 219 ? 34.843 -9.259 10.907 1.00 52.60 236 ALA B C 1
ATOM 4852 O O . ALA B 1 219 ? 35.062 -9.469 9.714 1.00 53.96 236 ALA B O 1
ATOM 4854 N N . HIS B 1 220 ? 34.239 -8.159 11.349 1.00 54.46 237 HIS B N 1
ATOM 4855 C CA . HIS B 1 220 ? 33.816 -7.090 10.447 1.00 56.15 237 HIS B CA 1
ATOM 4856 C C . HIS B 1 220 ? 35.001 -6.511 9.681 1.00 55.55 237 HIS B C 1
ATOM 4857 O O . HIS B 1 220 ? 34.949 -6.354 8.451 1.00 53.54 237 HIS B O 1
ATOM 4864 N N . SER B 1 221 ? 36.069 -6.187 10.407 1.00 55.65 238 SER B N 1
ATOM 4865 C CA . SER B 1 221 ? 37.277 -5.659 9.775 1.00 57.40 238 SER B CA 1
ATOM 4866 C C . SER B 1 221 ? 37.877 -6.694 8.831 1.00 57.79 238 SER B C 1
ATOM 4867 O O . SER B 1 221 ? 38.338 -6.360 7.739 1.00 58.28 238 SER B O 1
ATOM 4870 N N . PHE B 1 222 ? 37.855 -7.954 9.259 1.00 57.00 239 PHE B N 1
ATOM 4871 C CA . PHE B 1 222 ? 38.428 -9.049 8.481 1.00 56.24 239 PHE B CA 1
ATOM 4872 C C . PHE B 1 222 ? 37.694 -9.235 7.156 1.00 55.33 239 PHE B C 1
ATOM 4873 O O . PHE B 1 222 ? 38.317 -9.392 6.102 1.00 55.10 239 PHE B O 1
ATOM 4881 N N . ILE B 1 223 ? 36.367 -9.214 7.213 1.00 55.46 240 ILE B N 1
ATOM 4882 C CA . ILE B 1 223 ? 35.556 -9.364 6.014 1.00 57.27 240 ILE B CA 1
ATOM 4883 C C . ILE B 1 223 ? 35.813 -8.203 5.057 1.00 58.32 240 ILE B C 1
ATOM 4884 O O . ILE B 1 223 ? 36.047 -8.419 3.870 1.00 56.72 240 ILE B O 1
ATOM 4889 N N . ASN B 1 224 ? 35.782 -6.977 5.572 1.00 61.40 241 ASN B N 1
ATOM 4890 C CA . ASN B 1 224 ? 36.033 -5.800 4.743 1.00 64.10 241 ASN B CA 1
ATOM 4891 C C . ASN B 1 224 ? 37.404 -5.840 4.078 1.00 65.16 241 ASN B C 1
ATOM 4892 O O . ASN B 1 224 ? 37.537 -5.509 2.904 1.00 64.56 241 ASN B O 1
ATOM 4897 N N . GLU B 1 225 ? 38.425 -6.250 4.823 1.00 66.60 242 GLU B N 1
ATOM 4898 C CA . GLU B 1 225 ? 39.775 -6.306 4.274 1.00 69.05 242 GLU B CA 1
ATOM 4899 C C . GLU B 1 225 ? 39.862 -7.378 3.190 1.00 69.86 242 GLU B C 1
ATOM 4900 O O . GLU B 1 225 ? 40.585 -7.222 2.208 1.00 71.42 242 GLU B O 1
ATOM 4906 N N . ALA B 1 226 ? 39.116 -8.464 3.373 1.00 68.84 243 ALA B N 1
ATOM 4907 C CA . ALA B 1 226 ? 39.112 -9.567 2.417 1.00 67.90 243 ALA B CA 1
ATOM 4908 C C . ALA B 1 226 ? 38.481 -9.139 1.097 1.00 70.46 243 ALA B C 1
ATOM 4909 O O . ALA B 1 226 ? 38.976 -9.480 0.021 1.00 68.86 243 ALA B O 1
ATOM 4911 N N . VAL B 1 227 ? 37.377 -8.405 1.188 1.00 75.03 244 VAL B N 1
ATOM 4912 C CA . VAL B 1 227 ? 36.669 -7.926 0.007 1.00 79.42 244 VAL B CA 1
ATOM 4913 C C . VAL B 1 227 ? 37.499 -6.886 -0.737 1.00 82.03 244 VAL B C 1
ATOM 4914 O O . VAL B 1 227 ? 37.591 -6.921 -1.963 1.00 81.07 244 VAL B O 1
ATOM 4918 N N . GLU B 1 228 ? 38.102 -5.962 0.004 1.00 87.02 245 GLU B N 1
ATOM 4919 C CA . GLU B 1 228 ? 38.889 -4.894 -0.603 1.00 94.50 245 GLU B CA 1
ATOM 4920 C C . GLU B 1 228 ? 40.110 -5.439 -1.344 1.00 92.95 245 GLU B C 1
ATOM 4921 O O . GLU B 1 228 ? 40.521 -4.884 -2.364 1.00 96.41 245 GLU B O 1
ATOM 4927 N N . THR B 1 229 ? 40.680 -6.528 -0.834 1.00 87.58 246 THR B N 1
ATOM 4928 C CA . THR B 1 229 ? 41.854 -7.142 -1.452 1.00 83.97 246 THR B CA 1
ATOM 4929 C C . THR B 1 229 ? 41.480 -8.245 -2.442 1.00 80.29 246 THR B C 1
ATOM 4930 O O . THR B 1 229 ? 42.354 -8.935 -2.965 1.00 78.88 246 THR B O 1
ATOM 4934 N N . ASN B 1 230 ? 40.183 -8.412 -2.686 1.00 80.96 247 ASN B N 1
ATOM 4935 C CA . ASN B 1 230 ? 39.690 -9.382 -3.664 1.00 85.54 247 ASN B CA 1
ATOM 4936 C C . ASN B 1 230 ? 40.058 -10.832 -3.322 1.00 85.03 247 ASN B C 1
ATOM 4937 O O . ASN B 1 230 ? 40.338 -11.636 -4.211 1.00 85.50 247 ASN B O 1
ATOM 4942 N N . LEU B 1 231 ? 40.066 -11.156 -2.031 1.00 85.03 248 LEU B N 1
ATOM 4943 C CA . LEU B 1 231 ? 40.273 -12.532 -1.580 1.00 85.11 248 LEU B CA 1
ATOM 4944 C C . LEU B 1 231 ? 38.941 -13.156 -1.184 1.00 85.27 248 LEU B C 1
ATOM 4945 O O . LEU B 1 231 ? 38.833 -14.373 -1.034 1.00 85.06 248 LEU B O 1
ATOM 4950 N N . ALA B 1 232 ? 37.932 -12.311 -1.004 1.00 87.31 249 ALA B N 1
ATOM 4951 C CA . ALA B 1 232 ? 36.569 -12.778 -0.799 1.00 90.95 249 ALA B CA 1
ATOM 4952 C C . ALA B 1 232 ? 35.926 -13.017 -2.155 1.00 92.34 249 ALA B C 1
ATOM 4953 O O . ALA B 1 232 ? 36.430 -12.548 -3.175 1.00 95.55 249 ALA B O 1
ATOM 4955 N N . SER B 1 233 ? 34.820 -13.751 -2.169 1.00 90.27 250 SER B N 1
ATOM 4956 C CA . SER B 1 233 ? 34.083 -13.983 -3.403 1.00 89.82 250 SER B CA 1
ATOM 4957 C C . SER B 1 233 ? 32.622 -14.304 -3.119 1.00 88.29 250 SER B C 1
ATOM 4958 O O . SER B 1 233 ? 32.250 -14.643 -1.995 1.00 84.70 250 SER B O 1
ATOM 4961 N N . LYS B 1 234 ? 31.805 -14.178 -4.157 1.00 91.76 251 LYS B N 1
ATOM 4962 C CA . LYS B 1 234 ? 30.379 -14.464 -4.084 1.00 95.31 251 LYS B CA 1
ATOM 4963 C C . LYS B 1 234 ? 30.138 -15.940 -3.776 1.00 84.79 251 LYS B C 1
ATOM 4964 O O . LYS B 1 234 ? 29.150 -16.300 -3.137 1.00 79.07 251 LYS B O 1
ATOM 4970 N N . ASP B 1 235 ? 31.053 -16.784 -4.243 1.00 83.88 252 ASP B N 1
ATOM 4971 C CA . ASP B 1 235 ? 30.948 -18.231 -4.076 1.00 87.32 252 ASP B CA 1
ATOM 4972 C C . ASP B 1 235 ? 31.664 -18.713 -2.810 1.00 81.63 252 ASP B C 1
ATOM 4973 O O . ASP B 1 235 ? 32.452 -19.658 -2.856 1.00 79.84 252 ASP B O 1
ATOM 4978 N N . SER B 1 236 ? 31.404 -18.052 -1.686 1.00 79.62 253 SER B N 1
ATOM 4979 C CA . SER B 1 236 ? 32.026 -18.428 -0.418 1.00 78.38 253 SER B CA 1
ATOM 4980 C C . SER B 1 236 ? 30.990 -18.555 0.685 1.00 74.70 253 SER B C 1
ATOM 4981 O O . SER B 1 236 ? 29.879 -18.038 0.574 1.00 78.41 253 SER B O 1
ATOM 4984 N N . HIS B 1 237 ? 31.365 -19.264 1.744 1.00 67.15 254 HIS B N 1
ATOM 4985 C CA . HIS B 1 237 ? 30.517 -19.423 2.914 1.00 61.17 254 HIS B CA 1
ATOM 4986 C C . HIS B 1 237 ? 31.351 -19.366 4.195 1.00 59.53 254 HIS B C 1
ATOM 4987 O O . HIS B 1 237 ? 32.108 -20.291 4.499 1.00 57.48 254 HIS B O 1
ATOM 4994 N N . TRP B 1 238 ? 31.207 -18.272 4.938 1.00 59.86 255 TRP B N 1
ATOM 4995 C CA . TRP B 1 238 ? 31.937 -18.082 6.190 1.00 57.62 255 TRP B CA 1
ATOM 4996 C C . TRP B 1 238 ? 30.999 -18.192 7.383 1.00 58.57 255 TRP B C 1
ATOM 4997 O O . TRP B 1 238 ? 29.870 -17.700 7.347 1.00 60.04 255 TRP B O 1
ATOM 5008 N N . VAL B 1 239 ? 31.476 -18.860 8.429 1.00 57.33 256 VAL B N 1
ATOM 5009 C CA . VAL B 1 239 ? 30.697 -19.092 9.634 1.00 56.85 256 VAL B CA 1
ATOM 5010 C C . VAL B 1 239 ? 31.322 -18.363 10.820 1.00 56.44 256 VAL B C 1
ATOM 5011 O O . VAL B 1 239 ? 32.426 -18.698 11.253 1.00 55.26 256 VAL B O 1
ATOM 5015 N N . PHE B 1 240 ? 30.617 -17.360 11.333 1.00 56.00 257 PHE B N 1
ATOM 5016 C CA . PHE B 1 240 ? 31.074 -16.642 12.511 1.00 53.99 257 PHE B CA 1
ATOM 5017 C C . PHE B 1 240 ? 30.653 -17.396 13.763 1.00 53.33 257 PHE B C 1
ATOM 5018 O O . PHE B 1 240 ? 29.476 -17.714 13.930 1.00 54.62 257 PHE B O 1
ATOM 5026 N N . VAL B 1 241 ? 31.624 -17.696 14.625 1.00 52.45 258 VAL B N 1
ATOM 5027 C CA . VAL B 1 241 ? 31.377 -18.495 15.825 1.00 52.44 258 VAL B CA 1
ATOM 5028 C C . VAL B 1 241 ? 31.873 -17.788 17.091 1.00 52.16 258 VAL B C 1
ATOM 5029 O O . VAL B 1 241 ? 33.075 -17.596 17.287 1.00 50.90 258 VAL B O 1
ATOM 5033 N N . ASN B 1 242 ? 30.928 -17.421 17.950 1.00 52.27 259 ASN B N 1
ATOM 5034 C CA . ASN B 1 242 ? 31.216 -16.689 19.176 1.00 49.60 259 ASN B CA 1
ATOM 5035 C C . ASN B 1 242 ? 29.966 -16.697 20.035 1.00 49.38 259 ASN B C 1
ATOM 5036 O O . ASN B 1 242 ? 28.878 -16.457 19.521 1.00 49.89 259 ASN B O 1
ATOM 5041 N N . GLU B 1 243 ? 30.103 -16.987 21.328 1.00 49.01 260 GLU B N 1
ATOM 5042 C CA . GLU B 1 243 ? 28.947 -16.961 22.222 1.00 50.53 260 GLU B CA 1
ATOM 5043 C C . GLU B 1 243 ? 28.267 -15.599 22.198 1.00 51.90 260 GLU B C 1
ATOM 5044 O O . GLU B 1 243 ? 27.046 -15.509 22.317 1.00 53.77 260 GLU B O 1
ATOM 5050 N N . GLU B 1 244 ? 29.060 -14.546 22.015 1.00 51.97 261 GLU B N 1
ATOM 5051 C CA . GLU B 1 244 ? 28.575 -13.186 22.206 1.00 53.92 261 GLU B CA 1
ATOM 5052 C C . GLU B 1 244 ? 28.729 -12.314 20.963 1.00 54.30 261 GLU B C 1
ATOM 5053 O O . GLU B 1 244 ? 29.839 -12.022 20.504 1.00 54.09 261 GLU B O 1
ATOM 5059 N N . ILE B 1 245 ? 27.582 -11.893 20.442 1.00 53.59 262 ILE B N 1
ATOM 5060 C CA . ILE B 1 245 ? 27.517 -10.908 19.381 1.00 54.40 262 ILE B CA 1
ATOM 5061 C C . ILE B 1 245 ? 26.103 -10.339 19.359 1.00 57.58 262 ILE B C 1
ATOM 5062 O O . ILE B 1 245 ? 25.127 -11.074 19.502 1.00 59.74 262 ILE B O 1
ATOM 5067 N N . SER B 1 246 ? 26.000 -9.024 19.206 1.00 58.66 263 SER B N 1
ATOM 5068 C CA . SER B 1 246 ? 24.710 -8.344 19.243 1.00 59.77 263 SER B CA 1
ATOM 5069 C C . SER B 1 246 ? 24.058 -8.340 17.866 1.00 60.64 263 SER B C 1
ATOM 5070 O O . SER B 1 246 ? 24.709 -8.641 16.864 1.00 62.17 263 SER B O 1
ATOM 5073 N N . ASP B 1 247 ? 22.773 -7.996 17.819 1.00 60.93 264 ASP B N 1
ATOM 5074 C CA . ASP B 1 247 ? 22.043 -7.939 16.555 1.00 63.74 264 ASP B CA 1
ATOM 5075 C C . ASP B 1 247 ? 22.619 -6.885 15.604 1.00 60.91 264 ASP B C 1
ATOM 5076 O O . ASP B 1 247 ? 22.788 -7.156 14.411 1.00 59.89 264 ASP B O 1
ATOM 5081 N N . PRO B 1 248 ? 22.912 -5.675 16.116 1.00 60.45 265 PRO B N 1
ATOM 5082 C CA . PRO B 1 248 ? 23.579 -4.695 15.249 1.00 60.32 265 PRO B CA 1
ATOM 5083 C C . PRO B 1 248 ? 24.916 -5.203 14.713 1.00 60.92 265 PRO B C 1
ATOM 5084 O O . PRO B 1 248 ? 25.265 -4.909 13.571 1.00 64.63 265 PRO B O 1
ATOM 5088 N N . GLU B 1 249 ? 25.648 -5.962 15.526 1.00 58.13 266 GLU B N 1
ATOM 5089 C CA . GLU B 1 249 ? 26.943 -6.498 15.111 1.00 55.83 266 GLU B CA 1
ATOM 5090 C C . GLU B 1 249 ? 26.785 -7.574 14.045 1.00 55.82 266 GLU B C 1
ATOM 5091 O O . GLU B 1 249 ? 27.599 -7.667 13.126 1.00 55.37 266 GLU B O 1
ATOM 5097 N N . ILE B 1 250 ? 25.732 -8.377 14.157 1.00 57.41 267 ILE B N 1
ATOM 5098 C CA . ILE B 1 250 ? 25.440 -9.380 13.138 1.00 59.27 267 ILE B CA 1
ATOM 5099 C C . ILE B 1 250 ? 25.150 -8.713 11.801 1.00 61.74 267 ILE B C 1
ATOM 5100 O O . ILE B 1 250 ? 25.601 -9.181 10.754 1.00 60.14 267 ILE B O 1
ATOM 5105 N N . LEU B 1 251 ? 24.403 -7.615 11.841 1.00 67.16 268 LEU B N 1
ATOM 5106 C CA . LEU B 1 251 ? 24.030 -6.902 10.621 1.00 70.88 268 LEU B CA 1
ATOM 5107 C C . LEU B 1 251 ? 25.260 -6.319 9.927 1.00 66.19 268 LEU B C 1
ATOM 5108 O O . LEU B 1 251 ? 25.327 -6.273 8.698 1.00 63.33 268 LEU B O 1
ATOM 5113 N N . ASP B 1 252 ? 26.233 -5.877 10.718 1.00 65.20 269 ASP B N 1
ATOM 5114 C CA . ASP B 1 252 ? 27.476 -5.349 10.165 1.00 65.99 269 ASP B CA 1
ATOM 5115 C C . ASP B 1 252 ? 28.228 -6.413 9.371 1.00 68.27 269 ASP B C 1
ATOM 5116 O O . ASP B 1 252 ? 28.898 -6.100 8.385 1.00 71.25 269 ASP B O 1
ATOM 5121 N N . LEU B 1 253 ? 28.124 -7.668 9.801 1.00 67.18 270 LEU B N 1
ATOM 5122 C CA . LEU B 1 253 ? 28.796 -8.766 9.106 1.00 66.29 270 LEU B CA 1
ATOM 5123 C C . LEU B 1 253 ? 28.153 -9.053 7.751 1.00 68.15 270 LEU B C 1
ATOM 5124 O O . LEU B 1 253 ? 28.849 -9.164 6.743 1.00 68.46 270 LEU B O 1
ATOM 5129 N N . VAL B 1 254 ? 26.828 -9.175 7.728 1.00 71.67 271 VAL B N 1
ATOM 5130 C CA . VAL B 1 254 ? 26.122 -9.512 6.494 1.00 77.42 271 VAL B CA 1
ATOM 5131 C C . VAL B 1 254 ? 26.143 -8.365 5.493 1.00 78.71 271 VAL B C 1
ATOM 5132 O O . VAL B 1 254 ? 26.167 -8.596 4.288 1.00 79.23 271 VAL B O 1
ATOM 5136 N N . HIS B 1 255 ? 26.135 -7.133 5.992 1.00 81.47 272 HIS B N 1
ATOM 5137 C CA . HIS B 1 255 ? 26.209 -5.960 5.125 1.00 86.24 272 HIS B CA 1
ATOM 5138 C C . HIS B 1 255 ? 27.558 -5.888 4.414 1.00 79.35 272 HIS B C 1
ATOM 5139 O O . HIS B 1 255 ? 27.666 -5.326 3.325 1.00 78.18 272 HIS B O 1
ATOM 5146 N N . SER B 1 256 ? 28.579 -6.463 5.040 1.00 74.98 273 SER B N 1
ATOM 5147 C CA . SER B 1 256 ? 29.937 -6.432 4.508 1.00 72.66 273 SER B CA 1
ATOM 5148 C C . SER B 1 256 ? 30.262 -7.674 3.686 1.00 69.10 273 SER B C 1
ATOM 5149 O O . SER B 1 256 ? 31.140 -7.646 2.825 1.00 67.24 273 SER B O 1
ATOM 5152 N N . ALA B 1 257 ? 29.566 -8.768 3.971 1.00 69.58 274 ALA B N 1
ATOM 5153 C CA . ALA B 1 257 ? 29.864 -10.052 3.345 1.00 70.72 274 ALA B CA 1
ATOM 5154 C C . ALA B 1 257 ? 29.474 -10.086 1.866 1.00 72.74 274 ALA B C 1
ATOM 5155 O O . ALA B 1 257 ? 28.437 -9.552 1.470 1.00 70.27 274 ALA B O 1
ATOM 5157 N N . LEU B 1 258 ? 30.318 -10.723 1.059 1.00 77.41 275 LEU B N 1
ATOM 5158 C CA . LEU B 1 258 ? 30.051 -10.888 -0.364 1.00 83.07 275 LEU B CA 1
ATOM 5159 C C . LEU B 1 258 ? 29.309 -12.196 -0.605 1.00 81.98 275 LEU B C 1
ATOM 5160 O O . LEU B 1 258 ? 28.352 -12.249 -1.378 1.00 86.25 275 LEU B O 1
ATOM 5165 N N . GLY B 1 259 ? 29.772 -13.250 0.060 1.00 75.44 276 GLY B N 1
ATOM 5166 C CA . GLY B 1 259 ? 29.175 -14.568 -0.055 1.00 70.10 276 GLY B CA 1
ATOM 5167 C C . GLY B 1 259 ? 28.154 -14.833 1.033 1.00 67.06 276 GLY B C 1
ATOM 5168 O O . GLY B 1 259 ? 27.574 -13.908 1.596 1.00 68.91 276 GLY B O 1
ATOM 5169 N N . ARG B 1 260 ? 27.947 -16.112 1.330 1.00 64.11 277 ARG B N 1
ATOM 5170 C CA . ARG B 1 260 ? 26.999 -16.544 2.349 1.00 63.92 277 ARG B CA 1
ATOM 5171 C C . ARG B 1 260 ? 27.602 -16.414 3.752 1.00 64.88 277 ARG B C 1
ATOM 5172 O O . ARG B 1 260 ? 28.799 -16.631 3.941 1.00 66.04 277 ARG B O 1
ATOM 5180 N N . MET B 1 261 ? 26.769 -16.035 4.721 1.00 64.67 278 MET B N 1
ATOM 5181 C CA . MET B 1 261 ? 27.179 -15.921 6.121 1.00 65.20 278 MET B CA 1
ATOM 5182 C C . MET B 1 261 ? 26.327 -16.781 7.043 1.00 63.83 278 MET B C 1
ATOM 5183 O O . MET B 1 261 ? 25.116 -16.899 6.854 1.00 65.99 278 MET B O 1
ATOM 5188 N N . THR B 1 262 ? 26.972 -17.379 8.039 1.00 60.11 279 THR B N 1
ATOM 5189 C CA . THR B 1 262 ? 26.274 -18.045 9.128 1.00 58.15 279 THR B CA 1
ATOM 5190 C C . THR B 1 262 ? 26.797 -17.506 10.453 1.00 58.98 279 THR B C 1
ATOM 5191 O O . THR B 1 262 ? 27.976 -17.166 10.572 1.00 61.62 279 THR B O 1
ATOM 5195 N N . VAL B 1 263 ? 25.909 -17.409 11.435 1.00 57.41 280 VAL B N 1
ATOM 5196 C CA . VAL B 1 263 ? 26.275 -16.947 12.764 1.00 56.92 280 VAL B CA 1
ATOM 5197 C C . VAL B 1 263 ? 25.810 -17.953 13.802 1.00 57.92 280 VAL B C 1
ATOM 5198 O O . VAL B 1 263 ? 24.656 -18.378 13.798 1.00 58.82 280 VAL B O 1
ATOM 5202 N N . VAL B 1 264 ? 26.736 -18.340 14.674 1.00 57.37 281 VAL B N 1
ATOM 5203 C CA . VAL B 1 264 ? 26.425 -19.144 15.845 1.00 57.03 281 VAL B CA 1
ATOM 5204 C C . VAL B 1 264 ? 26.671 -18.300 17.085 1.00 57.96 281 VAL B C 1
ATOM 5205 O O . VAL B 1 264 ? 27.762 -17.759 17.266 1.00 59.04 281 VAL B O 1
ATOM 5209 N N . ARG B 1 265 ? 25.650 -18.172 17.925 1.00 58.49 282 ARG B N 1
ATOM 5210 C CA . ARG B 1 265 ? 25.775 -17.402 19.153 1.00 60.65 282 ARG B CA 1
ATOM 5211 C C . ARG B 1 265 ? 24.859 -17.937 20.240 1.00 61.25 282 ARG B C 1
ATOM 5212 O O . ARG B 1 265 ? 23.885 -18.630 19.960 1.00 63.94 282 ARG B O 1
ATOM 5220 N N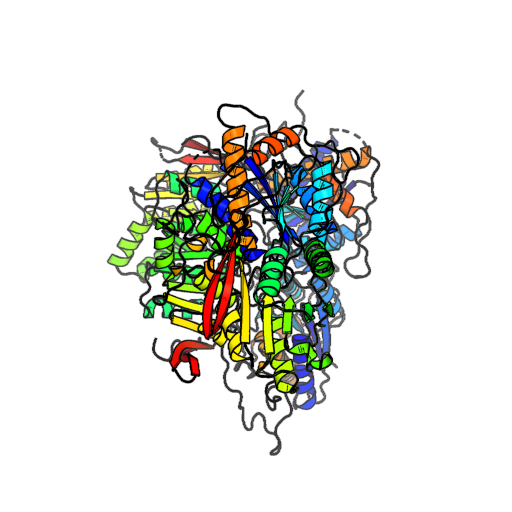 . GLN B 1 266 ? 25.185 -17.598 21.481 1.00 59.19 283 GLN B N 1
ATOM 5221 C CA . GLN B 1 266 ? 24.409 -18.027 22.635 1.00 58.76 283 GLN B CA 1
ATOM 5222 C C . GLN B 1 266 ? 23.122 -17.214 22.765 1.00 61.70 283 GLN B C 1
ATOM 5223 O O . GLN B 1 266 ? 23.100 -16.025 22.440 1.00 63.43 283 GLN B O 1
ATOM 5229 N N . ILE B 1 267 ? 22.055 -17.858 23.236 1.00 62.45 284 ILE B N 1
ATOM 5230 C CA . ILE B 1 267 ? 20.799 -17.162 23.518 1.00 64.17 284 ILE B CA 1
ATOM 5231 C C . ILE B 1 267 ? 20.264 -17.543 24.892 1.00 67.18 284 ILE B C 1
ATOM 5232 O O . ILE B 1 267 ? 20.707 -18.528 25.485 1.00 67.45 284 ILE B O 1
ATOM 5237 N N . PHE B 1 268 ? 19.303 -16.763 25.385 1.00 71.02 285 PHE B N 1
ATOM 5238 C CA . PHE B 1 268 ? 18.757 -16.961 26.729 1.00 75.47 285 PHE B CA 1
ATOM 5239 C C . PHE B 1 268 ? 17.232 -16.864 26.766 1.00 81.59 285 PHE B C 1
ATOM 5240 O O . PHE B 1 268 ? 16.636 -16.191 25.929 1.00 79.39 285 PHE B O 1
ATOM 5248 N N . PRO B 1 269 ? 16.591 -17.545 27.733 1.00 92.12 286 PRO B N 1
ATOM 5249 C CA . PRO B 1 269 ? 15.133 -17.419 27.860 1.00 102.32 286 PRO B CA 1
ATOM 5250 C C . PRO B 1 269 ? 14.684 -16.040 28.348 1.00 114.04 286 PRO B C 1
ATOM 5251 O O . PRO B 1 269 ? 15.378 -15.418 29.154 1.00 113.57 286 PRO B O 1
ATOM 5255 N N . SER B 1 270 ? 13.541 -15.576 27.850 1.00 124.43 287 SER B N 1
ATOM 5256 C CA . SER B 1 270 ? 12.928 -14.328 28.305 1.00 130.19 287 SER B CA 1
ATOM 5257 C C . SER B 1 270 ? 12.063 -14.551 29.544 1.00 125.10 287 SER B C 1
ATOM 5258 O O . SER B 1 270 ? 11.203 -15.431 29.552 1.00 124.45 287 SER B O 1
ATOM 5261 N N . ALA B 1 271 ? 12.279 -13.748 30.582 1.00 119.62 288 ALA B N 1
ATOM 5262 C CA . ALA B 1 271 ? 11.474 -13.848 31.794 1.00 113.40 288 ALA B CA 1
ATOM 5263 C C . ALA B 1 271 ? 10.177 -13.061 31.617 1.00 109.26 288 ALA B C 1
ATOM 5264 O O . ALA B 1 271 ? 9.689 -12.417 32.548 1.00 106.53 288 ALA B O 1
ATOM 5266 N N . HIS B 1 282 ? 0.423 -7.979 40.400 1.00 128.79 299 HIS B N 1
ATOM 5267 C CA . HIS B 1 282 ? 1.465 -6.963 40.482 1.00 129.60 299 HIS B CA 1
ATOM 5268 C C . HIS B 1 282 ? 2.818 -7.526 40.053 1.00 132.76 299 HIS B C 1
ATOM 5269 O O . HIS B 1 282 ? 3.203 -8.621 40.465 1.00 139.32 299 HIS B O 1
ATOM 5271 N N . ARG B 1 283 ? 3.536 -6.766 39.231 1.00 126.07 300 ARG B N 1
ATOM 5272 C CA . ARG B 1 283 ? 4.834 -7.190 38.714 1.00 117.90 300 ARG B CA 1
ATOM 5273 C C . ARG B 1 283 ? 5.937 -6.811 39.692 1.00 114.03 300 ARG B C 1
ATOM 5274 O O . ARG B 1 283 ? 5.926 -5.720 40.262 1.00 112.85 300 ARG B O 1
ATOM 5282 N N . ILE B 1 284 ? 6.896 -7.714 39.876 1.00 112.13 301 ILE B N 1
ATOM 5283 C CA . ILE B 1 284 ? 7.944 -7.510 40.863 1.00 110.55 301 ILE B CA 1
ATOM 5284 C C . ILE B 1 284 ? 8.982 -6.527 40.334 1.00 109.71 301 ILE B C 1
ATOM 5285 O O . ILE B 1 284 ? 9.361 -6.586 39.163 1.00 108.19 301 ILE B O 1
ATOM 5290 N N . SER B 1 285 ? 9.432 -5.620 41.198 1.00 110.87 302 SER B N 1
ATOM 5291 C CA . SER B 1 285 ? 10.504 -4.701 40.838 1.00 111.81 302 SER B CA 1
ATOM 5292 C C . SER B 1 285 ? 11.851 -5.393 40.971 1.00 110.31 302 SER B C 1
ATOM 5293 O O . SER B 1 285 ? 12.282 -5.712 42.079 1.00 115.07 302 SER B O 1
ATOM 5296 N N . SER B 1 286 ? 12.535 -5.560 39.845 1.00 101.32 303 SER B N 1
ATOM 5297 C CA . SER B 1 286 ? 13.818 -6.257 39.800 1.00 91.20 303 SER B CA 1
ATOM 5298 C C . SER B 1 286 ? 14.303 -6.344 38.367 1.00 82.68 303 SER B C 1
ATOM 5299 O O . SER B 1 286 ? 13.505 -6.353 37.433 1.00 78.46 303 SER B O 1
ATOM 5302 N N . LEU B 1 287 ? 15.616 -6.423 38.201 1.00 81.38 304 LEU B N 1
ATOM 5303 C CA . LEU B 1 287 ? 16.215 -6.550 36.878 1.00 82.15 304 LEU B CA 1
ATOM 5304 C C . LEU B 1 287 ? 15.683 -7.779 36.144 1.00 83.16 304 LEU B C 1
ATOM 5305 O O . LEU B 1 287 ? 15.552 -7.772 34.919 1.00 82.19 304 LEU B O 1
ATOM 5310 N N . LEU B 1 288 ? 15.363 -8.825 36.901 1.00 85.46 305 LEU B N 1
ATOM 5311 C CA . LEU B 1 288 ? 14.945 -10.095 36.318 1.00 87.33 305 LEU B CA 1
ATOM 5312 C C . LEU B 1 288 ? 13.508 -10.073 35.806 1.00 90.40 305 LEU B C 1
ATOM 5313 O O . LEU B 1 288 ? 13.219 -10.645 34.754 1.00 89.35 305 LEU B O 1
ATOM 5318 N N . CYS B 1 289 ? 12.615 -9.408 36.534 1.00 94.74 306 CYS B N 1
ATOM 5319 C CA . CYS B 1 289 ? 11.196 -9.446 36.194 1.00 98.92 306 CYS B CA 1
ATOM 5320 C C . CYS B 1 289 ? 10.760 -8.170 35.490 1.00 106.53 306 CYS B C 1
ATOM 5321 O O . CYS B 1 289 ? 10.262 -8.230 34.368 1.00 109.66 306 CYS B O 1
ATOM 5324 N N . ASP B 1 290 ? 10.881 -7.029 36.165 1.00 109.49 307 ASP B N 1
ATOM 5325 C CA . ASP B 1 290 ? 10.671 -5.736 35.517 1.00 110.70 307 ASP B CA 1
ATOM 5326 C C . ASP B 1 290 ? 11.999 -5.123 35.052 1.00 104.62 307 ASP B C 1
ATOM 5327 O O . ASP B 1 290 ? 12.626 -4.369 35.800 1.00 103.05 307 ASP B O 1
ATOM 5332 N N . PRO B 1 291 ? 12.423 -5.409 33.808 1.00 100.28 308 PRO B N 1
ATOM 5333 C CA . PRO B 1 291 ? 13.675 -4.788 33.370 1.00 98.58 308 PRO B CA 1
ATOM 5334 C C . PRO B 1 291 ? 13.460 -3.350 32.928 1.00 102.20 308 PRO B C 1
ATOM 5335 O O . PRO B 1 291 ? 12.450 -3.057 32.287 1.00 102.06 308 PRO B O 1
ATOM 5339 N N . GLN B 1 292 ? 14.393 -2.466 33.261 1.00 107.30 309 GLN B N 1
ATOM 5340 C CA . GLN B 1 292 ? 14.320 -1.092 32.790 1.00 113.41 309 GLN B CA 1
ATOM 5341 C C . GLN B 1 292 ? 14.492 -1.117 31.275 1.00 107.18 309 GLN B C 1
ATOM 5342 O O . GLN B 1 292 ? 15.307 -1.878 30.752 1.00 105.82 309 GLN B O 1
ATOM 5348 N N . GLU B 1 293 ? 13.719 -0.297 30.573 1.00 102.70 310 GLU B N 1
ATOM 5349 C CA . GLU B 1 293 ? 13.765 -0.270 29.114 1.00 98.25 310 GLU B CA 1
ATOM 5350 C C . GLU B 1 293 ? 15.155 0.096 28.604 1.00 97.17 310 GLU B C 1
ATOM 5351 O O . GLU B 1 293 ? 15.687 1.159 28.923 1.00 93.49 310 GLU B O 1
ATOM 5353 N N . GLY B 1 294 ? 15.743 -0.802 27.819 1.00 101.57 311 GLY B N 1
ATOM 5354 C CA . GLY B 1 294 ? 17.032 -0.546 27.204 1.00 105.62 311 GLY B CA 1
ATOM 5355 C C . GLY B 1 294 ? 18.207 -0.889 28.102 1.00 107.44 311 GLY B C 1
ATOM 5356 O O . GLY B 1 294 ? 19.360 -0.658 27.734 1.00 112.51 311 GLY B O 1
ATOM 5357 N N . TYR B 1 295 ? 17.925 -1.440 29.279 1.00 100.99 312 TYR B N 1
ATOM 5358 C CA . TYR B 1 295 ? 18.975 -1.696 30.257 1.00 93.42 312 TYR B CA 1
ATOM 5359 C C . TYR B 1 295 ? 19.698 -3.008 29.948 1.00 87.01 312 TYR B C 1
ATOM 5360 O O . TYR B 1 295 ? 20.927 -3.041 29.872 1.00 84.64 312 TYR B O 1
ATOM 5369 N N . LEU B 1 296 ? 18.938 -4.085 29.765 1.00 85.70 313 LEU B N 1
ATOM 5370 C CA . LEU B 1 296 ? 19.526 -5.392 29.477 1.00 88.28 313 LEU B CA 1
ATOM 5371 C C . LEU B 1 296 ? 20.307 -5.373 28.163 1.00 88.85 313 LEU B C 1
ATOM 5372 O O . LEU B 1 296 ? 21.190 -6.204 27.947 1.00 88.52 313 LEU B O 1
ATOM 5377 N N . GLN B 1 297 ? 19.980 -4.425 27.289 1.00 90.39 314 GLN B N 1
ATOM 5378 C CA . GLN B 1 297 ? 20.665 -4.292 26.007 1.00 93.24 314 GLN B CA 1
ATOM 5379 C C . GLN B 1 297 ? 22.132 -3.898 26.174 1.00 87.28 314 GLN B C 1
ATOM 5380 O O . GLN B 1 297 ? 22.970 -4.229 25.334 1.00 82.88 314 GLN B O 1
ATOM 5386 N N . MET B 1 298 ? 22.437 -3.191 27.259 1.00 88.43 315 MET B N 1
ATOM 5387 C CA . MET B 1 298 ? 23.791 -2.705 27.507 1.00 92.59 315 MET B CA 1
ATOM 5388 C C . MET B 1 298 ? 24.682 -3.742 28.190 1.00 83.28 315 MET B C 1
ATOM 5389 O O . MET B 1 298 ? 25.895 -3.556 28.287 1.00 81.22 315 MET B O 1
ATOM 5394 N N . LEU B 1 299 ? 24.081 -4.826 28.669 1.00 77.65 316 LEU B N 1
ATOM 5395 C CA . LEU B 1 299 ? 24.818 -5.838 29.419 1.00 72.50 316 LEU B CA 1
ATOM 5396 C C . LEU B 1 299 ? 25.538 -6.850 28.534 1.00 69.18 316 LEU B C 1
ATOM 5397 O O . LEU B 1 299 ? 25.065 -7.198 27.456 1.00 67.67 316 LEU B O 1
ATOM 5402 N N . GLN B 1 300 ? 26.691 -7.311 29.010 1.00 68.49 317 GLN B N 1
ATOM 5403 C CA . GLN B 1 300 ? 27.389 -8.432 28.400 1.00 69.02 317 GLN B CA 1
ATOM 5404 C C . GLN B 1 300 ? 26.932 -9.725 29.059 1.00 64.61 317 GLN B C 1
ATOM 5405 O O . GLN B 1 300 ? 26.356 -9.698 30.145 1.00 65.46 317 GLN B O 1
ATOM 5411 N N . ILE B 1 301 ? 27.188 -10.851 28.401 1.00 59.69 318 ILE B N 1
ATOM 5412 C CA . ILE B 1 301 ? 26.761 -12.150 28.912 1.00 56.82 318 ILE B CA 1
ATOM 5413 C C . ILE B 1 301 ? 27.274 -12.403 30.329 1.00 55.43 318 ILE B C 1
ATOM 5414 O O . ILE B 1 301 ? 26.547 -12.932 31.168 1.00 57.16 318 ILE B O 1
ATOM 5419 N N . SER B 1 302 ? 28.518 -12.025 30.601 1.00 52.87 319 SER B N 1
ATOM 5420 C CA . SER B 1 302 ? 29.092 -12.263 31.918 1.00 52.37 319 SER B CA 1
ATOM 5421 C C . SER B 1 302 ? 28.323 -11.492 32.990 1.00 55.35 319 SER B C 1
ATOM 5422 O O . SER B 1 302 ? 28.256 -11.931 34.138 1.00 55.79 319 SER B O 1
ATOM 5425 N N . ASN B 1 303 ? 27.755 -10.343 32.627 1.00 56.80 320 ASN B N 1
ATOM 5426 C CA . ASN B 1 303 ? 26.934 -9.585 33.573 1.00 56.95 320 ASN B CA 1
ATOM 5427 C C . ASN B 1 303 ? 25.705 -10.391 33.979 1.00 55.15 320 ASN B C 1
ATOM 5428 O O . ASN B 1 303 ? 25.295 -10.366 35.136 1.00 53.28 320 ASN B O 1
ATOM 5433 N N . LEU B 1 304 ? 25.126 -11.113 33.023 1.00 56.11 321 LEU B N 1
ATOM 5434 C CA . LEU B 1 304 ? 23.957 -11.941 33.301 1.00 58.31 321 LEU B CA 1
ATOM 5435 C C . LEU B 1 304 ? 24.303 -13.046 34.294 1.00 61.05 321 LEU B C 1
ATOM 5436 O O . LEU B 1 304 ? 23.572 -13.276 35.257 1.00 63.07 321 LEU B O 1
ATOM 5441 N N . TYR B 1 305 ? 25.423 -13.724 34.056 1.00 60.02 322 TYR B N 1
ATOM 5442 C CA . TYR B 1 305 ? 25.854 -14.817 34.922 1.00 56.53 322 TYR B CA 1
ATOM 5443 C C . TYR B 1 305 ? 26.306 -14.313 36.287 1.00 56.21 322 TYR B C 1
ATOM 5444 O O . TYR B 1 305 ? 26.204 -15.030 37.279 1.00 55.36 322 TYR B O 1
ATOM 5453 N N . LEU B 1 306 ? 26.809 -13.084 36.335 1.00 57.59 323 LEU B N 1
ATOM 5454 C CA . LEU B 1 306 ? 27.194 -12.468 37.601 1.00 58.79 323 LEU B CA 1
ATOM 5455 C C . LEU B 1 306 ? 25.959 -12.248 38.473 1.00 57.93 323 LEU B C 1
ATOM 5456 O O . LEU B 1 306 ? 25.973 -12.524 39.673 1.00 55.62 323 LEU B O 1
ATOM 5461 N N . TYR B 1 307 ? 24.898 -11.736 37.857 1.00 59.86 324 TYR B N 1
ATOM 5462 C CA . TYR B 1 307 ? 23.627 -11.525 38.535 1.00 62.79 324 TYR B CA 1
ATOM 5463 C C . TYR B 1 307 ? 23.091 -12.836 39.103 1.00 63.31 324 TYR B C 1
ATOM 5464 O O . TYR B 1 307 ? 22.767 -12.922 40.288 1.00 64.11 324 TYR B O 1
ATOM 5473 N N . ASP B 1 308 ? 23.015 -13.856 38.252 1.00 62.07 325 ASP B N 1
ATOM 5474 C CA . ASP B 1 308 ? 22.492 -15.157 38.651 1.00 60.44 325 ASP B CA 1
ATOM 5475 C C . ASP B 1 308 ? 23.369 -15.812 39.709 1.00 59.77 325 ASP B C 1
ATOM 5476 O O . ASP B 1 308 ? 22.888 -16.605 40.512 1.00 61.29 325 ASP B O 1
ATOM 5481 N N . SER B 1 309 ? 24.659 -15.495 39.697 1.00 58.83 326 SER B N 1
ATOM 5482 C CA . SER B 1 309 ? 25.571 -16.027 40.699 1.00 60.16 326 SER B CA 1
ATOM 5483 C C . SER B 1 309 ? 25.169 -15.567 42.097 1.00 62.83 326 SER B C 1
ATOM 5484 O O . SER B 1 309 ? 25.237 -16.338 43.052 1.00 63.87 326 SER B O 1
ATOM 5487 N N . VAL B 1 310 ? 24.756 -14.308 42.212 1.00 64.44 327 VAL B N 1
ATOM 5488 C CA . VAL B 1 310 ? 24.313 -13.765 43.493 1.00 66.47 327 VAL B CA 1
ATOM 5489 C C . VAL B 1 310 ? 23.002 -14.425 43.918 1.00 63.65 327 VAL B C 1
ATOM 5490 O O . VAL B 1 310 ? 22.786 -14.685 45.100 1.00 63.05 327 VAL B O 1
ATOM 5494 N N . LEU B 1 311 ? 22.126 -14.685 42.952 1.00 62.51 328 LEU B N 1
ATOM 5495 C CA . LEU B 1 311 ? 20.892 -15.402 43.231 1.00 64.54 328 LEU B CA 1
ATOM 5496 C C . LEU B 1 311 ? 21.225 -16.786 43.780 1.00 70.12 328 LEU B C 1
ATOM 5497 O O . LEU B 1 311 ? 20.610 -17.253 44.741 1.00 72.65 328 LEU B O 1
ATOM 5502 N N . MET B 1 312 ? 22.216 -17.428 43.169 1.00 71.66 329 MET B N 1
ATOM 5503 C CA . MET B 1 312 ? 22.651 -18.756 43.583 1.00 72.02 329 MET B CA 1
ATOM 5504 C C . MET B 1 312 ? 23.155 -18.756 45.022 1.00 65.95 329 MET B C 1
ATOM 5505 O O . MET B 1 312 ? 22.871 -19.676 45.780 1.00 64.69 329 MET B O 1
ATOM 5510 N N . LEU B 1 313 ? 23.904 -17.725 45.398 1.00 65.10 330 LEU B N 1
ATOM 5511 C CA . LEU B 1 313 ? 24.432 -17.624 46.756 1.00 68.99 330 LEU B CA 1
ATOM 5512 C C . LEU B 1 313 ? 23.341 -17.358 47.793 1.00 72.91 330 LEU B C 1
ATOM 5513 O O . LEU B 1 313 ? 23.356 -17.938 48.879 1.00 77.17 330 LEU B O 1
ATOM 5518 N N . ALA B 1 314 ? 22.420 -16.456 47.473 1.00 71.64 331 ALA B N 1
ATOM 5519 C CA . ALA B 1 314 ? 21.310 -16.156 48.367 1.00 70.64 331 ALA B CA 1
ATOM 5520 C C . ALA B 1 314 ? 20.487 -17.414 48.638 1.00 70.51 331 ALA B C 1
ATOM 5521 O O . ALA B 1 314 ? 20.117 -17.691 49.777 1.00 69.84 331 ALA B O 1
ATOM 5523 N N . ASN B 1 315 ? 20.219 -18.178 47.585 1.00 72.20 332 ASN B N 1
ATOM 5524 C CA . ASN B 1 315 ? 19.495 -19.437 47.710 1.00 76.57 332 ASN B CA 1
ATOM 5525 C C . ASN B 1 315 ? 20.241 -20.415 48.610 1.00 81.85 332 ASN B C 1
ATOM 5526 O O . ASN B 1 315 ? 19.629 -21.148 49.385 1.00 84.42 332 ASN B O 1
ATOM 5531 N N . ALA B 1 316 ? 21.566 -20.420 48.504 1.00 84.64 333 ALA B N 1
ATOM 5532 C CA . ALA B 1 316 ? 22.397 -21.302 49.316 1.00 86.82 333 ALA B CA 1
ATOM 5533 C C . ALA B 1 316 ? 22.382 -20.883 50.785 1.00 87.12 333 ALA B C 1
ATOM 5534 O O . ALA B 1 316 ? 22.319 -21.731 51.673 1.00 88.99 333 ALA B O 1
ATOM 5536 N N . PHE B 1 317 ? 22.451 -19.578 51.037 1.00 85.10 334 PHE B N 1
ATOM 5537 C CA . PHE B 1 317 ? 22.406 -19.062 52.401 1.00 84.59 334 PHE B CA 1
ATOM 5538 C C . PHE B 1 317 ? 21.048 -19.336 53.045 1.00 87.34 334 PHE B C 1
ATOM 5539 O O . PHE B 1 317 ? 20.958 -19.591 54.245 1.00 88.52 334 PHE B O 1
ATOM 5547 N N . HIS B 1 318 ? 19.997 -19.275 52.234 1.00 89.51 335 HIS B N 1
ATOM 5548 C CA . HIS B 1 318 ? 18.645 -19.574 52.688 1.00 93.69 335 HIS B CA 1
ATOM 5549 C C . HIS B 1 318 ? 18.563 -20.992 53.241 1.00 93.58 335 HIS B C 1
ATOM 5550 O O . HIS B 1 318 ? 18.159 -21.201 54.384 1.00 93.77 335 HIS B O 1
ATOM 5557 N N . ARG B 1 319 ? 18.958 -21.961 52.422 1.00 94.17 336 ARG B N 1
ATOM 5558 C CA . ARG B 1 319 ? 18.881 -23.369 52.795 1.00 96.13 336 ARG B CA 1
ATOM 5559 C C . ARG B 1 319 ? 19.794 -23.678 53.978 1.00 95.69 336 ARG B C 1
ATOM 5560 O O . ARG B 1 319 ? 19.505 -24.566 54.777 1.00 98.30 336 ARG B O 1
ATOM 5568 N N . LYS B 1 320 ? 20.907 -22.959 54.080 1.00 93.46 337 LYS B N 1
ATOM 5569 C CA . LYS B 1 320 ? 21.864 -23.194 55.156 1.00 93.79 337 LYS B CA 1
ATOM 5570 C C . LYS B 1 320 ? 21.241 -22.843 56.507 1.00 94.09 337 LYS B C 1
ATOM 5571 O O . LYS B 1 320 ? 21.438 -23.557 57.488 1.00 93.11 337 LYS B O 1
ATOM 5577 N N . LEU B 1 321 ? 20.497 -21.742 56.558 1.00 96.22 338 LEU B N 1
ATOM 5578 C CA . LEU B 1 321 ? 19.975 -21.241 57.824 1.00 98.26 338 LEU B CA 1
ATOM 5579 C C . LEU B 1 321 ? 18.724 -21.998 58.262 1.00 104.83 338 LEU B C 1
ATOM 5580 O O . LEU B 1 321 ? 18.525 -22.229 59.456 1.00 109.12 338 LEU B O 1
ATOM 5585 N N . GLU B 1 322 ? 17.880 -22.382 57.309 1.00 106.41 339 GLU B N 1
ATOM 5586 C CA . GLU B 1 322 ? 16.662 -23.112 57.643 1.00 110.88 339 GLU B CA 1
ATOM 5587 C C . GLU B 1 322 ? 17.029 -24.461 58.259 1.00 112.96 339 GLU B C 1
ATOM 5588 O O . GLU B 1 322 ? 16.355 -24.945 59.166 1.00 121.58 339 GLU B O 1
ATOM 5594 N N . ASP B 1 323 ? 18.106 -25.059 57.756 1.00 104.73 340 ASP B N 1
ATOM 5595 C CA . ASP B 1 323 ? 18.620 -26.314 58.298 1.00 98.16 340 ASP B CA 1
ATOM 5596 C C . ASP B 1 323 ? 19.426 -26.088 59.575 1.00 95.32 340 ASP B C 1
ATOM 5597 O O . ASP B 1 323 ? 19.871 -27.044 60.208 1.00 93.63 340 ASP B O 1
ATOM 5602 N N . ARG B 1 324 ? 19.618 -24.823 59.944 1.00 98.26 341 ARG B N 1
ATOM 5603 C CA . ARG B 1 324 ? 20.325 -24.465 61.172 1.00 105.91 341 ARG B CA 1
ATOM 5604 C C . ARG B 1 324 ? 21.756 -25.008 61.214 1.00 106.88 341 ARG B C 1
ATOM 5605 O O . ARG B 1 324 ? 22.367 -25.090 62.282 1.00 104.50 341 ARG B O 1
ATOM 5613 N N . LYS B 1 325 ? 22.281 -25.379 60.047 1.00 109.99 342 LYS B N 1
ATOM 5614 C CA . LYS B 1 325 ? 23.655 -25.858 59.916 1.00 109.10 342 LYS B CA 1
ATOM 5615 C C . LYS B 1 325 ? 24.611 -24.709 59.595 1.00 102.18 342 LYS B C 1
ATOM 5616 O O . LYS B 1 325 ? 25.571 -24.881 58.843 1.00 101.31 342 LYS B O 1
ATOM 5622 N N . TRP B 1 326 ? 24.349 -23.539 60.167 1.00 95.67 343 TRP B N 1
ATOM 5623 C CA . TRP B 1 326 ? 25.163 -22.361 59.891 1.00 89.45 343 TRP B CA 1
ATOM 5624 C C . TRP B 1 326 ? 26.547 -22.381 60.532 1.00 88.79 343 TRP B C 1
ATOM 5625 O O . TRP B 1 326 ? 26.724 -22.870 61.648 1.00 90.64 343 TRP B O 1
ATOM 5636 N N . HIS B 1 327 ? 27.517 -21.829 59.806 1.00 85.45 344 HIS B N 1
ATOM 5637 C CA . HIS B 1 327 ? 28.863 -21.599 60.317 1.00 83.43 344 HIS B CA 1
ATOM 5638 C C . HIS B 1 327 ? 29.201 -20.119 60.143 1.00 83.00 344 HIS B C 1
ATOM 5639 O O . HIS B 1 327 ? 29.033 -19.563 59.056 1.00 84.19 344 HIS B O 1
ATOM 5646 N N . SER B 1 328 ? 29.677 -19.482 61.205 1.00 82.93 345 SER B N 1
ATOM 5647 C CA . SER B 1 328 ? 30.022 -18.066 61.149 1.00 85.82 345 SER B CA 1
ATOM 5648 C C . SER B 1 328 ? 31.288 -17.871 60.322 1.00 82.73 345 SER B C 1
ATOM 5649 O O . SER B 1 328 ? 32.069 -18.806 60.148 1.00 80.39 345 SER B O 1
ATOM 5652 N N . MET B 1 329 ? 31.491 -16.661 59.811 1.00 83.55 346 MET B N 1
ATOM 5653 C CA . MET B 1 329 ? 32.668 -16.378 59.003 1.00 85.77 346 MET B CA 1
ATOM 5654 C C . MET B 1 329 ? 33.886 -16.225 59.899 1.00 84.85 346 MET B C 1
ATOM 5655 O O . MET B 1 329 ? 33.768 -15.766 61.033 1.00 88.83 346 MET B O 1
ATOM 5660 N N . ALA B 1 330 ? 35.052 -16.615 59.388 1.00 79.50 347 ALA B N 1
ATOM 5661 C CA . ALA B 1 330 ? 36.301 -16.482 60.127 1.00 75.75 347 ALA B CA 1
ATOM 5662 C C . ALA B 1 330 ? 37.213 -15.405 59.542 1.00 77.54 347 ALA B C 1
ATOM 5663 O O . ALA B 1 330 ? 37.114 -15.065 58.363 1.00 81.53 347 ALA B O 1
ATOM 5665 N N . SER B 1 331 ? 38.109 -14.885 60.376 1.00 74.56 348 SER B N 1
ATOM 5666 C CA . SER B 1 331 ? 39.150 -13.966 59.936 1.00 73.45 348 SER B CA 1
ATOM 5667 C C . SER B 1 331 ? 40.346 -14.798 59.479 1.00 75.67 348 SER B C 1
ATOM 5668 O O . SER B 1 331 ? 40.998 -15.442 60.300 1.00 76.29 348 SER B O 1
ATOM 5671 N N . LEU B 1 332 ? 40.641 -14.779 58.182 1.00 76.65 349 LEU B N 1
ATOM 5672 C CA . LEU B 1 332 ? 41.718 -15.599 57.636 1.00 76.47 349 LEU B CA 1
ATOM 5673 C C . LEU B 1 332 ? 42.880 -14.743 57.152 1.00 80.02 349 LEU B C 1
ATOM 5674 O O . LEU B 1 332 ? 42.711 -13.828 56.348 1.00 87.24 349 LEU B O 1
ATOM 5679 N N . ASN B 1 333 ? 44.060 -15.062 57.674 1.00 76.59 350 ASN B N 1
ATOM 5680 C CA . ASN B 1 333 ? 45.311 -14.395 57.325 1.00 78.48 350 ASN B CA 1
ATOM 5681 C C . ASN B 1 333 ? 46.213 -15.188 56.377 1.00 74.46 350 ASN B C 1
ATOM 5682 O O . ASN B 1 333 ? 46.593 -16.320 56.674 1.00 75.17 350 ASN B O 1
ATOM 5687 N N . CYS B 1 334 ? 46.550 -14.592 55.237 1.00 70.92 351 CYS B N 1
ATOM 5688 C CA . CYS B 1 334 ? 47.226 -15.319 54.166 1.00 69.74 351 CYS B CA 1
ATOM 5689 C C . CYS B 1 334 ? 48.726 -15.411 54.429 1.00 74.21 351 CYS B C 1
ATOM 5690 O O . CYS B 1 334 ? 49.402 -16.297 53.907 1.00 73.31 351 CYS B O 1
ATOM 5693 N N . ILE B 1 335 ? 49.243 -14.479 55.223 1.00 81.83 352 ILE B N 1
ATOM 5694 C CA . ILE B 1 335 ? 50.668 -14.439 55.550 1.00 91.30 352 ILE B CA 1
ATOM 5695 C C . ILE B 1 335 ? 51.184 -15.561 56.463 1.00 101.28 352 ILE B C 1
ATOM 5696 O O . ILE B 1 335 ? 52.295 -16.050 56.269 1.00 102.39 352 ILE B O 1
ATOM 5701 N N . ARG B 1 336 ? 50.385 -15.982 57.440 1.00 110.85 353 ARG B N 1
ATOM 5702 C CA . ARG B 1 336 ? 50.875 -16.923 58.457 1.00 121.59 353 ARG B CA 1
ATOM 5703 C C . ARG B 1 336 ? 51.262 -18.354 58.099 1.00 123.63 353 ARG B C 1
ATOM 5704 O O . ARG B 1 336 ? 52.069 -18.936 58.824 1.00 129.96 353 ARG B O 1
ATOM 5712 N N . LYS B 1 337 ? 50.673 -18.947 57.065 1.00 116.45 354 LYS B N 1
ATOM 5713 C CA . LYS B 1 337 ? 50.860 -20.378 56.767 1.00 109.15 354 LYS B CA 1
ATOM 5714 C C . LYS B 1 337 ? 50.278 -21.285 57.863 1.00 104.41 354 LYS B C 1
ATOM 5715 O O . LYS B 1 337 ? 49.844 -22.397 57.571 1.00 99.09 354 LYS B O 1
ATOM 5721 N N . SER B 1 338 ? 50.253 -20.808 59.108 1.00 107.96 355 SER B N 1
ATOM 5722 C CA . SER B 1 338 ? 49.718 -21.569 60.230 1.00 111.91 355 SER B CA 1
ATOM 5723 C C . SER B 1 338 ? 48.209 -21.347 60.328 1.00 110.76 355 SER B C 1
ATOM 5724 O O . SER B 1 338 ? 47.543 -21.895 61.207 1.00 114.12 355 SER B O 1
ATOM 5727 N N . THR B 1 339 ? 47.679 -20.536 59.415 1.00 104.12 356 THR B N 1
ATOM 5728 C CA . THR B 1 339 ? 46.258 -20.214 59.399 1.00 96.89 356 THR B CA 1
ATOM 5729 C C . THR B 1 339 ? 45.479 -21.431 58.944 1.00 90.70 356 THR B C 1
ATOM 5730 O O . THR B 1 339 ? 45.843 -22.081 57.962 1.00 90.34 356 THR B O 1
ATOM 5734 N N . LYS B 1 340 ? 44.406 -21.740 59.658 1.00 86.67 357 LYS B N 1
ATOM 5735 C CA . LYS B 1 340 ? 43.570 -22.869 59.294 1.00 85.67 357 LYS B CA 1
ATOM 5736 C C . LYS B 1 340 ? 42.542 -22.402 58.266 1.00 73.81 357 LYS B C 1
ATOM 5737 O O . LYS B 1 340 ? 42.124 -21.247 58.292 1.00 72.61 357 LYS B O 1
ATOM 5743 N N . PRO B 1 341 ? 42.136 -23.292 57.351 1.00 66.06 358 PRO B N 1
ATOM 5744 C CA . PRO B 1 341 ? 41.061 -22.943 56.417 1.00 65.83 358 PRO B CA 1
ATOM 5745 C C . PRO B 1 341 ? 39.723 -22.760 57.119 1.00 70.88 358 PRO B C 1
ATOM 5746 O O . PRO B 1 341 ? 39.556 -23.193 58.255 1.00 74.59 358 PRO B O 1
ATOM 5750 N N . TRP B 1 342 ? 38.775 -22.137 56.431 1.00 72.07 359 TRP B N 1
ATOM 5751 C CA . TRP B 1 342 ? 37.471 -21.852 57.009 1.00 72.43 359 TRP B CA 1
ATOM 5752 C C . TRP B 1 342 ? 36.703 -23.142 57.263 1.00 72.12 359 TRP B C 1
ATOM 5753 O O . TRP B 1 342 ? 36.420 -23.907 56.338 1.00 70.11 359 TRP B O 1
ATOM 5764 N N . ASN B 1 343 ? 36.369 -23.366 58.530 1.00 73.95 360 ASN B N 1
ATOM 5765 C CA . ASN B 1 343 ? 35.695 -24.582 58.968 1.00 76.41 360 ASN B CA 1
ATOM 5766 C C . ASN B 1 343 ? 34.334 -24.759 58.303 1.00 67.80 360 ASN B C 1
ATOM 5767 O O . ASN B 1 343 ? 33.900 -25.882 58.054 1.00 64.82 360 ASN B O 1
ATOM 5772 N N . GLY B 1 344 ? 33.666 -23.646 58.014 1.00 66.04 361 GLY B N 1
ATOM 5773 C CA . GLY B 1 344 ? 32.363 -23.681 57.369 1.00 66.68 361 GLY B CA 1
ATOM 5774 C C . GLY B 1 344 ? 32.417 -23.810 55.855 1.00 67.52 361 GLY B C 1
ATOM 5775 O O . GLY B 1 344 ? 31.378 -23.876 55.193 1.00 65.74 361 GLY B O 1
ATOM 5776 N N . GLY B 1 345 ? 33.625 -23.857 55.302 1.00 69.31 362 GLY B N 1
ATOM 5777 C CA . GLY B 1 345 ? 33.805 -23.828 53.860 1.00 68.60 362 GLY B CA 1
ATOM 5778 C C . GLY B 1 345 ? 33.226 -24.998 53.086 1.00 66.72 362 GLY B C 1
ATOM 5779 O O . GLY B 1 345 ? 32.515 -24.798 52.097 1.00 66.32 362 GLY B O 1
ATOM 5780 N N . ARG B 1 346 ? 33.526 -26.219 53.519 1.00 66.67 363 ARG B N 1
ATOM 5781 C CA . ARG B 1 346 ? 33.054 -27.404 52.804 1.00 69.43 363 ARG B CA 1
ATOM 5782 C C . ARG B 1 346 ? 31.535 -27.511 52.748 1.00 70.04 363 ARG B C 1
ATOM 5783 O O . ARG B 1 346 ? 30.967 -27.776 51.686 1.00 72.24 363 ARG B O 1
ATOM 5791 N N . SER B 1 347 ? 30.881 -27.315 53.889 1.00 68.89 364 SER B N 1
ATOM 5792 C CA . SER B 1 347 ? 29.430 -27.435 53.958 1.00 68.01 364 SER B CA 1
ATOM 5793 C C . SER B 1 347 ? 28.769 -26.352 53.111 1.00 65.35 364 SER B C 1
ATOM 5794 O O . SER B 1 347 ? 27.774 -26.606 52.426 1.00 64.28 364 SER B O 1
ATOM 5797 N N . MET B 1 348 ? 29.335 -25.150 53.137 1.00 65.81 365 MET B N 1
ATOM 5798 C CA . MET B 1 348 ? 28.794 -24.053 52.341 1.00 68.24 365 MET B CA 1
ATOM 5799 C C . MET B 1 348 ? 28.934 -24.364 50.859 1.00 66.86 365 MET B C 1
ATOM 5800 O O . MET B 1 348 ? 28.010 -24.135 50.076 1.00 67.25 365 MET B O 1
ATOM 5805 N N . LEU B 1 349 ? 30.089 -24.899 50.478 1.00 66.13 366 LEU B N 1
ATOM 5806 C CA . LEU B 1 349 ? 30.328 -25.283 49.094 1.00 67.10 366 LEU B CA 1
ATOM 5807 C C . LEU B 1 349 ? 29.325 -26.346 48.661 1.00 68.85 366 LEU B C 1
ATOM 5808 O O . LEU B 1 349 ? 28.720 -26.243 47.597 1.00 68.57 366 LEU B O 1
ATOM 5813 N N . ASP B 1 350 ? 29.164 -27.373 49.490 1.00 73.43 367 ASP B N 1
ATOM 5814 C CA . ASP B 1 350 ? 28.220 -28.455 49.214 1.00 78.85 367 ASP B CA 1
ATOM 5815 C C . ASP B 1 350 ? 26.796 -27.923 49.072 1.00 73.25 367 ASP B C 1
ATOM 5816 O O . ASP B 1 350 ? 26.042 -28.368 48.210 1.00 71.16 367 ASP B O 1
ATOM 5821 N N . THR B 1 351 ? 26.433 -26.972 49.927 1.00 72.23 368 THR B N 1
ATOM 5822 C CA . THR B 1 351 ? 25.101 -26.376 49.890 1.00 72.35 368 THR B CA 1
ATOM 5823 C C . THR B 1 351 ? 24.852 -25.659 48.565 1.00 71.62 368 THR B C 1
ATOM 5824 O O . THR B 1 351 ? 23.771 -25.760 47.984 1.00 71.86 368 THR B O 1
ATOM 5828 N N . ILE B 1 352 ? 25.866 -24.951 48.080 1.00 70.00 369 ILE B N 1
ATOM 5829 C CA . ILE B 1 352 ? 25.743 -24.199 46.836 1.00 67.52 369 ILE B CA 1
ATOM 5830 C C . ILE B 1 352 ? 25.595 -25.141 45.649 1.00 71.10 369 ILE B C 1
ATOM 5831 O O . ILE B 1 352 ? 24.799 -24.888 44.744 1.00 72.14 369 ILE B O 1
ATOM 5836 N N . LYS B 1 353 ? 26.350 -26.235 45.662 1.00 74.82 370 LYS B N 1
ATOM 5837 C CA . LYS B 1 353 ? 26.347 -27.169 44.539 1.00 81.15 370 LYS B CA 1
ATOM 5838 C C . LYS B 1 353 ? 24.985 -27.837 44.367 1.00 86.62 370 LYS B C 1
ATOM 5839 O O . LYS B 1 353 ? 24.550 -28.090 43.242 1.00 86.68 370 LYS B O 1
ATOM 5845 N N . LYS B 1 354 ? 24.311 -28.111 45.481 1.00 92.05 371 LYS B N 1
ATOM 5846 C CA . LYS B 1 354 ? 22.994 -28.741 45.442 1.00 96.32 371 LYS B CA 1
ATOM 5847 C C . LYS B 1 354 ? 21.903 -27.723 45.106 1.00 93.61 371 LYS B C 1
ATOM 5848 O O . LYS B 1 354 ? 20.735 -28.081 44.953 1.00 93.19 371 LYS B O 1
ATOM 5854 N N . GLY B 1 355 ? 22.291 -26.456 44.989 1.00 90.24 372 GLY B N 1
ATOM 5855 C CA . GLY B 1 355 ? 21.344 -25.387 44.728 1.00 85.38 372 GLY B CA 1
ATOM 5856 C C . GLY B 1 355 ? 20.874 -25.315 43.288 1.00 81.27 372 GLY B C 1
ATOM 5857 O O . GLY B 1 355 ? 21.503 -25.857 42.376 1.00 80.48 372 GLY B O 1
ATOM 5858 N N . HIS B 1 356 ? 19.749 -24.636 43.094 1.00 80.12 373 HIS B N 1
ATOM 5859 C CA . HIS B 1 356 ? 19.185 -24.418 41.771 1.00 83.53 373 HIS B CA 1
ATOM 5860 C C . HIS B 1 356 ? 18.326 -23.156 41.765 1.00 81.89 373 HIS B C 1
ATOM 5861 O O . HIS B 1 356 ? 17.530 -22.935 42.677 1.00 84.43 373 HIS B O 1
ATOM 5868 N N . ILE B 1 357 ? 18.498 -22.327 40.740 1.00 78.68 374 ILE B N 1
ATOM 5869 C CA . ILE B 1 357 ? 17.704 -21.112 40.592 1.00 76.05 374 ILE B CA 1
ATOM 5870 C C . ILE B 1 357 ? 17.416 -20.863 39.122 1.00 75.51 374 ILE B C 1
ATOM 5871 O O . ILE B 1 357 ? 18.053 -21.453 38.249 1.00 76.90 374 ILE B O 1
ATOM 5876 N N . THR B 1 358 ? 16.439 -20.000 38.861 1.00 74.91 375 THR B N 1
ATOM 5877 C CA . THR B 1 358 ? 16.141 -19.545 37.509 1.00 76.29 375 THR B CA 1
ATOM 5878 C C . THR B 1 358 ? 16.338 -18.037 37.445 1.00 74.42 375 THR B C 1
ATOM 5879 O O . THR B 1 358 ? 15.689 -17.289 38.177 1.00 74.90 375 THR B O 1
ATOM 5883 N N . GLY B 1 359 ? 17.249 -17.602 36.579 1.00 71.58 376 GLY B N 1
ATOM 5884 C CA . GLY B 1 359 ? 17.613 -16.202 36.481 1.00 68.05 376 GLY B CA 1
ATOM 5885 C C . GLY B 1 359 ? 17.627 -15.688 35.057 1.00 65.04 376 GLY B C 1
ATOM 5886 O O . GLY B 1 359 ? 16.904 -16.184 34.191 1.00 62.89 376 GLY B O 1
ATOM 5887 N N . LEU B 1 360 ? 18.468 -14.686 34.819 1.00 64.62 377 LEU B N 1
ATOM 5888 C CA . LEU B 1 360 ? 18.558 -14.049 33.514 1.00 65.15 377 LEU B CA 1
ATOM 5889 C C . LEU B 1 360 ? 19.054 -15.014 32.444 1.00 67.60 377 LEU B C 1
ATOM 5890 O O . LEU B 1 360 ? 18.706 -14.869 31.272 1.00 70.01 377 LEU B O 1
ATOM 5895 N N . THR B 1 361 ? 19.851 -16.003 32.846 1.00 67.93 378 THR B N 1
ATOM 5896 C CA . THR B 1 361 ? 20.407 -16.969 31.896 1.00 68.04 378 THR B CA 1
ATOM 5897 C C . THR B 1 361 ? 19.567 -18.240 31.826 1.00 68.35 378 THR B C 1
ATOM 5898 O O . THR B 1 361 ? 19.907 -19.176 31.101 1.00 70.12 378 THR B O 1
ATOM 5902 N N . GLY B 1 362 ? 18.471 -18.266 32.578 1.00 66.26 379 GLY B N 1
ATOM 5903 C CA . GLY B 1 362 ? 17.638 -19.450 32.681 1.00 64.85 379 GLY B CA 1
ATOM 5904 C C . GLY B 1 362 ? 18.006 -20.225 33.928 1.00 65.92 379 GLY B C 1
ATOM 5905 O O . GLY B 1 362 ? 18.358 -19.636 34.948 1.00 65.47 379 GLY B O 1
ATOM 5906 N N . VAL B 1 363 ? 17.938 -21.548 33.846 1.00 68.04 380 VAL B N 1
ATOM 5907 C CA . VAL B 1 363 ? 18.276 -22.392 34.983 1.00 69.78 380 VAL B CA 1
ATOM 5908 C C . VAL B 1 363 ? 19.780 -22.386 35.227 1.00 67.14 380 VAL B C 1
ATOM 5909 O O . VAL B 1 363 ? 20.574 -22.510 34.290 1.00 66.35 380 VAL B O 1
ATOM 5913 N N . MET B 1 364 ? 20.157 -22.218 36.490 1.00 65.67 381 MET B N 1
ATOM 5914 C CA . MET B 1 364 ? 21.537 -22.385 36.918 1.00 66.96 381 MET B CA 1
ATOM 5915 C C . MET B 1 364 ? 21.591 -23.491 37.961 1.00 72.55 381 MET B C 1
ATOM 5916 O O . MET B 1 364 ? 20.813 -23.495 38.914 1.00 73.08 381 MET B O 1
ATOM 5921 N N . GLU B 1 365 ? 22.509 -24.429 37.769 1.00 76.82 382 GLU B N 1
ATOM 5922 C CA . GLU B 1 365 ? 22.731 -25.492 38.735 1.00 80.80 382 GLU B CA 1
ATOM 5923 C C . GLU B 1 365 ? 24.140 -26.031 38.554 1.00 81.57 382 GLU B C 1
ATOM 5924 O O . GLU B 1 365 ? 24.844 -25.612 37.640 1.00 81.29 382 GLU B O 1
ATOM 5930 N N . PHE B 1 366 ? 24.554 -26.939 39.433 1.00 82.26 383 PHE B N 1
ATOM 5931 C CA . PHE B 1 366 ? 25.890 -27.520 39.362 1.00 82.39 383 PHE B CA 1
ATOM 5932 C C . PHE B 1 366 ? 25.878 -29.041 39.472 1.00 86.55 383 PHE B C 1
ATOM 5933 O O . PHE B 1 366 ? 25.351 -29.603 40.431 1.00 92.99 383 PHE B O 1
ATOM 5941 N N . ARG B 1 367 ? 26.468 -29.699 38.478 1.00 83.22 384 ARG B N 1
ATOM 5942 C CA . ARG B 1 367 ? 26.644 -31.144 38.504 1.00 82.40 384 ARG B CA 1
ATOM 5943 C C . ARG B 1 367 ? 27.772 -31.485 39.468 1.00 87.30 384 ARG B C 1
ATOM 5944 O O . ARG B 1 367 ? 28.340 -30.596 40.103 1.00 87.35 384 ARG B O 1
ATOM 5952 N N . GLU B 1 368 ? 28.104 -32.768 39.574 1.00 93.31 385 GLU B N 1
ATOM 5953 C CA . GLU B 1 368 ? 29.190 -33.202 40.452 1.00 98.38 385 GLU B CA 1
ATOM 5954 C C . GLU B 1 368 ? 30.539 -32.690 39.954 1.00 88.11 385 GLU B C 1
ATOM 5955 O O . GLU B 1 368 ? 31.436 -32.421 40.753 1.00 83.66 385 GLU B O 1
ATOM 5961 N N . ASP B 1 369 ? 30.678 -32.548 38.636 1.00 84.38 386 ASP B N 1
ATOM 5962 C CA . ASP B 1 369 ? 31.914 -32.022 38.060 1.00 82.30 386 ASP B CA 1
ATOM 5963 C C . ASP B 1 369 ? 31.996 -30.499 38.218 1.00 80.94 386 ASP B C 1
ATOM 5964 O O . ASP B 1 369 ? 32.887 -29.859 37.660 1.00 83.25 386 ASP B O 1
ATOM 5969 N N . SER B 1 370 ? 31.043 -29.935 38.958 1.00 77.22 387 SER B N 1
ATOM 5970 C CA . SER B 1 370 ? 31.056 -28.527 39.350 1.00 75.10 387 SER B CA 1
ATOM 5971 C C . SER B 1 370 ? 30.817 -27.598 38.169 1.00 73.37 387 SER B C 1
ATOM 5972 O O . SER B 1 370 ? 31.216 -26.433 38.200 1.00 76.37 387 SER B O 1
ATOM 5975 N N . SER B 1 371 ? 30.153 -28.110 37.138 1.00 69.36 388 SER B N 1
ATOM 5976 C CA . SER B 1 371 ? 29.866 -27.317 35.952 1.00 69.78 388 SER B CA 1
ATOM 5977 C C . SER B 1 371 ? 28.395 -26.938 35.917 1.00 68.75 388 SER B C 1
ATOM 5978 O O . SER B 1 371 ? 27.535 -27.704 36.361 1.00 68.31 388 SER B O 1
ATOM 5981 N N . ASN B 1 372 ? 28.122 -25.743 35.403 1.00 68.26 389 ASN B N 1
ATOM 5982 C CA . ASN B 1 372 ? 26.766 -25.327 35.086 1.00 69.59 389 ASN B CA 1
ATOM 5983 C C . ASN B 1 372 ? 26.451 -25.803 33.682 1.00 69.96 389 ASN B C 1
ATOM 5984 O O . ASN B 1 372 ? 26.920 -25.216 32.716 1.00 70.50 389 ASN B O 1
ATOM 5989 N N . PRO B 1 373 ? 25.646 -26.868 33.560 1.00 70.47 390 PRO B N 1
ATOM 5990 C CA . PRO B 1 373 ? 25.635 -27.597 32.288 1.00 70.19 390 PRO B CA 1
ATOM 5991 C C . PRO B 1 373 ? 24.872 -26.941 31.144 1.00 69.96 390 PRO B C 1
ATOM 5992 O O . PRO B 1 373 ? 25.275 -27.125 29.998 1.00 70.24 390 PRO B O 1
ATOM 5996 N N . TYR B 1 374 ? 23.800 -26.205 31.420 1.00 70.46 391 TYR B N 1
ATOM 5997 C CA . TYR B 1 374 ? 22.930 -25.778 30.330 1.00 71.55 391 TYR B CA 1
ATOM 5998 C C . TYR B 1 374 ? 23.474 -24.600 29.522 1.00 67.03 391 TYR B C 1
ATOM 5999 O O . TYR B 1 374 ? 23.950 -23.605 30.066 1.00 66.95 391 TYR B O 1
ATOM 6008 N N . VAL B 1 375 ? 23.394 -24.743 28.205 1.00 62.75 392 VAL B N 1
ATOM 6009 C CA . VAL B 1 375 ? 23.700 -23.665 27.286 1.00 62.34 392 VAL B CA 1
ATOM 6010 C C . VAL B 1 375 ? 22.887 -23.890 26.023 1.00 58.65 392 VAL B C 1
ATOM 6011 O O . VAL B 1 375 ? 22.631 -25.031 25.646 1.00 57.20 392 VAL B O 1
ATOM 6015 N N . GLN B 1 376 ? 22.472 -22.801 25.385 1.00 59.15 393 GLN B N 1
ATOM 6016 C CA . GLN B 1 376 ? 21.704 -22.878 24.146 1.00 62.22 393 GLN B CA 1
ATOM 6017 C C . GLN B 1 376 ? 22.236 -21.874 23.127 1.00 58.73 393 GLN B C 1
ATOM 6018 O O . GLN B 1 376 ? 22.549 -20.735 23.474 1.00 57.24 393 GLN B O 1
ATOM 6024 N N . PHE B 1 377 ? 22.351 -22.317 21.879 1.00 59.63 394 PHE B N 1
ATOM 6025 C CA . PHE B 1 377 ? 22.796 -21.468 20.779 1.00 62.51 394 PHE B CA 1
ATOM 6026 C C . PHE B 1 377 ? 21.711 -21.382 19.717 1.00 63.61 394 PHE B C 1
ATOM 6027 O O . PHE B 1 377 ? 20.865 -22.269 19.620 1.00 65.19 394 PHE B O 1
ATOM 6035 N N . GLU B 1 378 ? 21.736 -20.312 18.929 1.00 63.98 395 GLU B N 1
ATOM 6036 C CA . GLU B 1 378 ? 20.917 -20.227 17.726 1.00 66.27 395 GLU B CA 1
ATOM 6037 C C . GLU B 1 378 ? 21.836 -20.151 16.521 1.00 65.36 395 GLU B C 1
ATOM 6038 O O . GLU B 1 378 ? 22.971 -19.679 16.626 1.00 65.16 395 GLU B O 1
ATOM 6044 N N . ILE B 1 379 ? 21.348 -20.631 15.383 1.00 64.79 396 ILE B N 1
ATOM 6045 C CA . ILE B 1 379 ? 22.121 -20.614 14.151 1.00 63.44 396 ILE B CA 1
ATOM 6046 C C . ILE B 1 379 ? 21.379 -19.793 13.108 1.00 64.43 396 ILE B C 1
ATOM 6047 O O . ILE B 1 379 ? 20.256 -20.125 12.721 1.00 66.49 396 ILE B O 1
ATOM 6052 N N . LEU B 1 380 ? 22.017 -18.713 12.671 1.00 63.88 397 LEU B N 1
ATOM 6053 C CA . LEU B 1 380 ? 21.430 -17.785 11.716 1.00 66.24 397 LEU B CA 1
ATOM 6054 C C . LEU B 1 380 ? 22.152 -17.948 10.382 1.00 70.76 397 LEU B C 1
ATOM 6055 O O . LEU B 1 380 ? 23.350 -18.212 10.364 1.00 73.90 397 LEU B O 1
ATOM 6060 N N . GLY B 1 381 ? 21.429 -17.794 9.274 1.00 72.12 398 GLY B N 1
ATOM 6061 C CA . GLY B 1 381 ? 22.008 -17.989 7.953 1.00 74.50 398 GLY B CA 1
ATOM 6062 C C . GLY B 1 381 ? 21.722 -16.908 6.928 1.00 78.17 398 GLY B C 1
ATOM 6063 O O . GLY B 1 381 ? 20.696 -16.233 6.985 1.00 74.82 398 GLY B O 1
ATOM 6064 N N . THR B 1 382 ? 22.644 -16.763 5.980 1.00 86.61 399 THR B N 1
ATOM 6065 C CA . THR B 1 382 ? 22.549 -15.766 4.916 1.00 95.82 399 THR B CA 1
ATOM 6066 C C . THR B 1 382 ? 22.527 -14.356 5.486 1.00 98.13 399 THR B C 1
ATOM 6067 O O . THR B 1 382 ? 23.516 -13.631 5.396 1.00 100.58 399 THR B O 1
ATOM 6071 N N . GLY B 1 389 ? 16.809 -8.858 -0.786 1.00 149.89 406 GLY B N 1
ATOM 6072 C CA . GLY B 1 389 ? 16.432 -9.794 0.257 1.00 154.46 406 GLY B CA 1
ATOM 6073 C C . GLY B 1 389 ? 17.532 -10.794 0.552 1.00 160.97 406 GLY B C 1
ATOM 6074 O O . GLY B 1 389 ? 18.717 -10.468 0.473 1.00 160.88 406 GLY B O 1
ATOM 6075 N N . LYS B 1 390 ? 17.128 -12.012 0.900 1.00 165.79 407 LYS B N 1
ATOM 6076 C CA . LYS B 1 390 ? 18.054 -13.084 1.256 1.00 164.46 407 LYS B CA 1
ATOM 6077 C C . LYS B 1 390 ? 18.900 -12.671 2.463 1.00 155.72 407 LYS B C 1
ATOM 6078 O O . LYS B 1 390 ? 20.068 -13.046 2.575 1.00 156.68 407 LYS B O 1
ATOM 6084 N N . ASP B 1 391 ? 18.293 -11.898 3.362 1.00 143.24 408 ASP B N 1
ATOM 6085 C CA . ASP B 1 391 ? 18.957 -11.423 4.576 1.00 129.05 408 ASP B CA 1
ATOM 6086 C C . ASP B 1 391 ? 18.906 -12.447 5.705 1.00 120.41 408 ASP B C 1
ATOM 6087 O O . ASP B 1 391 ? 18.102 -13.381 5.678 1.00 121.35 408 ASP B O 1
ATOM 6092 N N . MET B 1 392 ? 19.794 -12.266 6.680 1.00 112.03 409 MET B N 1
ATOM 6093 C CA . MET B 1 392 ? 19.901 -13.153 7.834 1.00 107.08 409 MET B CA 1
ATOM 6094 C C . MET B 1 392 ? 18.556 -13.499 8.476 1.00 103.42 409 MET B C 1
ATOM 6095 O O . MET B 1 392 ? 17.715 -12.628 8.692 1.00 105.06 409 MET B O 1
ATOM 6100 N N . ARG B 1 393 ? 18.371 -14.784 8.777 1.00 98.55 410 ARG B N 1
ATOM 6101 C CA . ARG B 1 393 ? 17.199 -15.271 9.502 1.00 95.20 410 ARG B CA 1
ATOM 6102 C C . ARG B 1 393 ? 17.563 -16.504 10.336 1.00 83.26 410 ARG B C 1
ATOM 6103 O O . ARG B 1 393 ? 18.501 -17.228 10.008 1.00 79.59 410 ARG B O 1
ATOM 6111 N N . LYS B 1 394 ? 16.828 -16.732 11.417 1.00 79.04 411 LYS B N 1
ATOM 6112 C CA . LYS B 1 394 ? 17.072 -17.879 12.288 1.00 78.23 411 LYS B CA 1
ATOM 6113 C C . LYS B 1 394 ? 16.759 -19.195 11.575 1.00 81.58 411 LYS B C 1
ATOM 6114 O O . LYS B 1 394 ? 15.645 -19.388 11.086 1.00 85.97 411 LYS B O 1
ATOM 6120 N N . LEU B 1 395 ? 17.744 -20.094 11.523 1.00 79.24 412 LEU B N 1
ATOM 6121 C CA . LEU B 1 395 ? 17.588 -21.388 10.856 1.00 77.22 412 LEU B CA 1
ATOM 6122 C C . LEU B 1 395 ? 17.389 -22.552 11.824 1.00 76.58 412 LEU B C 1
ATOM 6123 O O . LEU B 1 395 ? 16.624 -23.474 11.541 1.00 78.51 412 LEU B O 1
ATOM 6128 N N . ALA B 1 396 ? 18.083 -22.522 12.955 1.00 74.73 413 ALA B N 1
ATOM 6129 C CA . ALA B 1 396 ? 18.013 -23.625 13.909 1.00 73.33 413 ALA B CA 1
ATOM 6130 C C . ALA B 1 396 ? 18.569 -23.225 15.266 1.00 69.69 413 ALA B C 1
ATOM 6131 O O . ALA B 1 396 ? 19.161 -22.156 15.412 1.00 68.60 413 ALA B O 1
ATOM 6133 N N . THR B 1 397 ? 18.374 -24.097 16.251 1.00 68.69 414 THR B N 1
ATOM 6134 C CA . THR B 1 397 ? 18.959 -23.923 17.575 1.00 69.93 414 THR B CA 1
ATOM 6135 C C . THR B 1 397 ? 19.711 -25.179 17.998 1.00 71.36 414 THR B C 1
ATOM 6136 O O . THR B 1 397 ? 19.487 -26.262 17.454 1.00 72.98 414 THR B O 1
ATOM 6140 N N . TRP B 1 398 ? 20.613 -25.017 18.959 1.00 70.33 415 TRP B N 1
ATOM 6141 C CA . TRP B 1 398 ? 21.331 -26.136 19.553 1.00 68.05 415 TRP B CA 1
ATOM 6142 C C . TRP B 1 398 ? 21.402 -25.948 21.062 1.00 67.53 415 TRP B C 1
ATOM 6143 O O . TRP B 1 398 ? 21.736 -24.866 21.538 1.00 69.32 415 TRP B O 1
ATOM 6154 N N . ASP B 1 399 ? 21.079 -26.997 21.811 1.00 66.44 416 ASP B N 1
ATOM 6155 C CA . ASP B 1 399 ? 21.131 -26.949 23.270 1.00 69.74 416 ASP B CA 1
ATOM 6156 C C . ASP B 1 399 ? 21.861 -28.183 23.798 1.00 68.83 416 ASP B C 1
ATOM 6157 O O . ASP B 1 399 ? 22.011 -29.179 23.090 1.00 70.90 416 ASP B O 1
ATOM 6162 N N . SER B 1 400 ? 22.324 -28.106 25.040 1.00 67.71 417 SER B N 1
ATOM 6163 C CA . SER B 1 400 ? 23.162 -29.151 25.610 1.00 69.10 417 SER B CA 1
ATOM 6164 C C . SER B 1 400 ? 22.372 -30.361 26.117 1.00 74.88 417 SER B C 1
ATOM 6165 O O . SER B 1 400 ? 22.963 -31.342 26.574 1.00 73.85 417 SER B O 1
ATOM 6168 N N . GLU B 1 401 ? 21.046 -30.288 26.044 1.00 82.23 418 GLU B N 1
ATOM 6169 C CA . GLU B 1 401 ? 20.190 -31.405 26.443 1.00 88.37 418 GLU B CA 1
ATOM 6170 C C . GLU B 1 401 ? 19.696 -32.200 25.231 1.00 87.40 418 GLU B C 1
ATOM 6171 O O . GLU B 1 401 ? 19.840 -33.421 25.189 1.00 88.04 418 GLU B O 1
ATOM 6177 N N . LYS B 1 402 ? 19.127 -31.500 24.250 1.00 85.68 419 LYS B N 1
ATOM 6178 C CA . LYS B 1 402 ? 18.479 -32.139 23.102 1.00 85.82 419 LYS B CA 1
ATOM 6179 C C . LYS B 1 402 ? 19.281 -32.014 21.808 1.00 79.30 419 LYS B C 1
ATOM 6180 O O . LYS B 1 402 ? 18.964 -32.666 20.813 1.00 77.38 419 LYS B O 1
ATOM 6186 N N . GLY B 1 403 ? 20.313 -31.178 21.819 1.00 75.40 420 GLY B N 1
ATOM 6187 C CA . GLY B 1 403 ? 21.143 -30.994 20.645 1.00 71.74 420 GLY B CA 1
ATOM 6188 C C . GLY B 1 403 ? 20.472 -30.119 19.608 1.00 69.50 420 GLY B C 1
ATOM 6189 O O . GLY B 1 403 ? 19.759 -29.172 19.944 1.00 70.06 420 GLY B O 1
ATOM 6190 N N . LEU B 1 404 ? 20.683 -30.460 18.342 1.00 68.62 421 LEU B N 1
ATOM 6191 C CA . LEU B 1 404 ? 20.196 -29.657 17.227 1.00 72.63 421 LEU B CA 1
ATOM 6192 C C . LEU B 1 404 ? 18.682 -29.755 17.052 1.00 81.96 421 LEU B C 1
ATOM 6193 O O . LEU B 1 404 ? 18.102 -30.835 17.178 1.00 85.49 421 LEU B O 1
ATOM 6198 N N . ASN B 1 405 ? 18.056 -28.614 16.775 1.00 87.11 422 ASN B N 1
ATOM 6199 C CA . ASN B 1 405 ? 16.639 -28.557 16.433 1.00 92.17 422 ASN B CA 1
ATOM 6200 C C . ASN B 1 405 ? 16.443 -27.679 15.205 1.00 91.77 422 ASN B C 1
ATOM 6201 O O . ASN B 1 405 ? 16.636 -26.463 15.260 1.00 88.46 422 ASN B O 1
ATOM 6206 N N . GLY B 1 406 ? 16.049 -28.311 14.103 1.00 96.04 423 GLY B N 1
ATOM 6207 C CA . GLY B 1 406 ? 15.910 -27.642 12.823 1.00 101.09 423 GLY B CA 1
ATOM 6208 C C . GLY B 1 406 ? 16.985 -28.147 11.881 1.00 107.08 423 GLY B C 1
ATOM 6209 O O . GLY B 1 406 ? 17.642 -29.148 12.172 1.00 107.54 423 GLY B O 1
ATOM 6210 N N . SER B 1 407 ? 17.168 -27.465 10.754 1.00 112.07 424 SER B N 1
ATOM 6211 C CA . SER B 1 407 ? 18.165 -27.878 9.772 1.00 115.52 424 SER B CA 1
ATOM 6212 C C . SER B 1 407 ? 18.554 -26.714 8.866 1.00 113.66 424 SER B C 1
ATOM 6213 O O . SER B 1 407 ? 19.725 -26.550 8.521 1.00 111.55 424 SER B O 1
ATOM 6216 N N . SER C 1 5 ? 15.084 -48.744 28.735 1.00 135.78 22 SER C N 1
ATOM 6217 C CA . SER C 1 5 ? 15.070 -49.408 27.438 1.00 128.97 22 SER C CA 1
ATOM 6218 C C . SER C 1 5 ? 16.476 -49.503 26.846 1.00 117.09 22 SER C C 1
ATOM 6219 O O . SER C 1 5 ? 16.635 -49.563 25.626 1.00 117.29 22 SER C O 1
ATOM 6222 N N . ILE C 1 6 ? 17.488 -49.516 27.712 1.00 104.15 23 ILE C N 1
ATOM 6223 C CA . ILE C 1 6 ? 18.877 -49.651 27.276 1.00 92.56 23 ILE C CA 1
ATOM 6224 C C . ILE C 1 6 ? 19.567 -50.769 28.059 1.00 83.43 23 ILE C C 1
ATOM 6225 O O . ILE C 1 6 ? 19.311 -50.956 29.245 1.00 84.61 23 ILE C O 1
ATOM 6230 N N . ILE C 1 7 ? 20.450 -51.500 27.386 1.00 75.96 24 ILE C N 1
ATOM 6231 C CA . ILE C 1 7 ? 21.238 -52.555 28.017 1.00 72.24 24 ILE C CA 1
ATOM 6232 C C . ILE C 1 7 ? 22.531 -52.047 28.630 1.00 68.33 24 ILE C C 1
ATOM 6233 O O . ILE C 1 7 ? 23.452 -51.637 27.924 1.00 70.47 24 ILE C O 1
ATOM 6238 N N . HIS C 1 8 ? 22.579 -52.079 29.959 1.00 63.18 25 HIS C N 1
ATOM 6239 C CA . HIS C 1 8 ? 23.764 -51.693 30.709 1.00 60.82 25 HIS C CA 1
ATOM 6240 C C . HIS C 1 8 ? 24.258 -52.852 31.574 1.00 59.26 25 HIS C C 1
ATOM 6241 O O . HIS C 1 8 ? 23.496 -53.432 32.354 1.00 60.42 25 HIS C O 1
ATOM 6248 N N . ILE C 1 9 ? 25.537 -53.185 31.426 1.00 57.25 26 ILE C N 1
ATOM 6249 C CA . ILE C 1 9 ? 26.165 -54.221 32.234 1.00 57.93 26 ILE C CA 1
ATOM 6250 C C . ILE C 1 9 ? 27.423 -53.670 32.906 1.00 57.45 26 ILE C C 1
ATOM 6251 O O . ILE C 1 9 ? 28.061 -52.751 32.392 1.00 58.56 26 ILE C O 1
ATOM 6256 N N . GLY C 1 10 ? 27.752 -54.222 34.069 1.00 54.09 27 GLY C N 1
ATOM 6257 C CA . GLY C 1 10 ? 28.920 -53.805 34.820 1.00 51.69 27 GLY C CA 1
ATOM 6258 C C . GLY C 1 10 ? 30.078 -54.775 34.697 1.00 49.01 27 GLY C C 1
ATOM 6259 O O . GLY C 1 10 ? 29.873 -55.975 34.494 1.00 48.91 27 GLY C O 1
ATOM 6260 N N . ALA C 1 11 ? 31.298 -54.252 34.815 1.00 46.50 28 ALA C N 1
ATOM 6261 C CA . ALA C 1 11 ? 32.496 -55.086 34.807 1.00 45.50 28 ALA C CA 1
ATOM 6262 C C . ALA C 1 11 ? 33.487 -54.659 35.887 1.00 43.04 28 ALA C C 1
ATOM 6263 O O . ALA C 1 11 ? 33.678 -53.464 36.130 1.00 41.26 28 ALA C O 1
ATOM 6265 N N . ILE C 1 12 ? 34.101 -55.645 36.536 1.00 42.60 29 ILE C N 1
ATOM 6266 C CA . ILE C 1 12 ? 35.169 -55.402 37.502 1.00 43.95 29 ILE C CA 1
ATOM 6267 C C . ILE C 1 12 ? 36.380 -56.277 37.194 1.00 44.62 29 ILE C C 1
ATOM 6268 O O . ILE C 1 12 ? 36.269 -57.502 37.124 1.00 45.35 29 ILE C O 1
ATOM 6273 N N . PHE C 1 13 ? 37.534 -55.643 37.016 1.00 45.32 30 PHE C N 1
ATOM 6274 C CA . PHE C 1 13 ? 38.771 -56.360 36.713 1.00 46.41 30 PHE C CA 1
ATOM 6275 C C . PHE C 1 13 ? 39.883 -56.006 37.680 1.00 46.99 30 PHE C C 1
ATOM 6276 O O . PHE C 1 13 ? 40.081 -54.836 38.001 1.00 47.19 30 PHE C O 1
ATOM 6284 N N . GLU C 1 14 ? 40.616 -57.015 38.138 1.00 49.34 31 GLU C N 1
ATOM 6285 C CA . GLU C 1 14 ? 41.804 -56.766 38.938 1.00 51.89 31 GLU C CA 1
ATOM 6286 C C . GLU C 1 14 ? 42.949 -56.356 38.030 1.00 55.71 31 GLU C C 1
ATOM 6287 O O . GLU C 1 14 ? 43.045 -56.794 36.881 1.00 56.70 31 GLU C O 1
ATOM 6293 N N . GLU C 1 15 ? 43.824 -55.516 38.556 1.00 57.29 32 GLU C N 1
ATOM 6294 C CA . GLU C 1 15 ? 45.076 -55.214 37.884 1.00 59.08 32 GLU C CA 1
ATOM 6295 C C . GLU C 1 15 ? 45.985 -56.450 37.875 1.00 59.07 32 GLU C C 1
ATOM 6296 O O . GLU C 1 15 ? 45.993 -57.211 38.846 1.00 59.04 32 GLU C O 1
ATOM 6302 N N . ASN C 1 16 ? 46.721 -56.679 36.784 1.00 58.73 33 ASN C N 1
ATOM 6303 C CA . ASN C 1 16 ? 46.726 -55.813 35.608 1.00 59.29 33 ASN C CA 1
ATOM 6304 C C . ASN C 1 16 ? 45.489 -56.060 34.737 1.00 53.66 33 ASN C C 1
ATOM 6305 O O . ASN C 1 16 ? 45.233 -57.190 34.332 1.00 50.58 33 ASN C O 1
ATOM 6310 N N . ALA C 1 17 ? 44.735 -54.998 34.460 1.00 52.22 34 ALA C N 1
ATOM 6311 C CA . ALA C 1 17 ? 43.428 -55.111 33.818 1.00 54.03 34 ALA C CA 1
ATOM 6312 C C . ALA C 1 17 ? 43.409 -54.720 32.339 1.00 55.15 34 ALA C C 1
ATOM 6313 O O . ALA C 1 17 ? 42.338 -54.675 31.734 1.00 55.17 34 ALA C O 1
ATOM 6315 N N . ALA C 1 18 ? 44.573 -54.443 31.756 1.00 55.24 35 ALA C N 1
ATOM 6316 C CA . ALA C 1 18 ? 44.632 -53.868 30.409 1.00 54.94 35 ALA C CA 1
ATOM 6317 C C . ALA C 1 18 ? 44.010 -54.801 29.372 1.00 51.58 35 ALA C C 1
ATOM 6318 O O . ALA C 1 18 ? 43.130 -54.402 28.621 1.00 48.77 35 ALA C O 1
ATOM 6320 N N . LYS C 1 19 ? 44.451 -56.052 29.372 1.00 54.25 36 LYS C N 1
ATOM 6321 C CA . LYS C 1 19 ? 43.969 -57.050 28.433 1.00 61.04 36 LYS C CA 1
ATOM 6322 C C . LYS C 1 19 ? 42.493 -57.391 28.636 1.00 60.81 36 LYS C C 1
ATOM 6323 O O . LYS C 1 19 ? 41.756 -57.534 27.664 1.00 62.61 36 LYS C O 1
ATOM 6329 N N . ASP C 1 20 ? 42.061 -57.516 29.891 1.00 59.40 37 ASP C N 1
ATOM 6330 C CA . ASP C 1 20 ? 40.656 -57.793 30.190 1.00 56.38 37 ASP C CA 1
ATOM 6331 C C . ASP C 1 20 ? 39.786 -56.648 29.706 1.00 48.91 37 ASP C C 1
ATOM 6332 O O . ASP C 1 20 ? 38.728 -56.874 29.127 1.00 47.01 37 ASP C O 1
ATOM 6337 N N . ASP C 1 21 ? 40.213 -55.420 29.980 1.00 46.97 38 ASP C N 1
ATOM 6338 C CA . ASP C 1 21 ? 39.497 -54.243 29.499 1.00 51.42 38 ASP C CA 1
ATOM 6339 C C . ASP C 1 21 ? 39.321 -54.290 27.973 1.00 55.06 38 ASP C C 1
ATOM 6340 O O . ASP C 1 21 ? 38.224 -54.079 27.461 1.00 55.76 38 ASP C O 1
ATOM 6345 N N . ARG C 1 22 ? 40.400 -54.574 27.250 1.00 57.50 39 ARG C N 1
ATOM 6346 C CA . ARG C 1 22 ? 40.347 -54.593 25.787 1.00 58.81 39 ARG C CA 1
ATOM 6347 C C . ARG C 1 22 ? 39.474 -55.714 25.238 1.00 56.86 39 ARG C C 1
ATOM 6348 O O . ARG C 1 22 ? 38.642 -55.485 24.362 1.00 55.51 39 ARG C O 1
ATOM 6356 N N . VAL C 1 23 ? 39.663 -56.922 25.747 1.00 57.02 40 VAL C N 1
ATOM 6357 C CA . VAL C 1 23 ? 38.924 -58.070 25.241 1.00 58.61 40 VAL C CA 1
ATOM 6358 C C . VAL C 1 23 ? 37.434 -57.873 25.469 1.00 57.72 40 VAL C C 1
ATOM 6359 O O . VAL C 1 23 ? 36.614 -58.184 24.598 1.00 57.08 40 VAL C O 1
ATOM 6363 N N . PHE C 1 24 ? 37.098 -57.340 26.639 1.00 55.82 41 PHE C N 1
ATOM 6364 C CA . PHE C 1 24 ? 35.717 -57.056 26.992 1.00 53.81 41 PHE C CA 1
ATOM 6365 C C . PHE C 1 24 ? 35.060 -56.046 26.051 1.00 54.80 41 PHE C C 1
ATOM 6366 O O . PHE C 1 24 ? 33.939 -56.258 25.595 1.00 54.03 41 PHE C O 1
ATOM 6374 N N . GLN C 1 25 ? 35.749 -54.946 25.766 1.00 57.03 42 GLN C N 1
ATOM 6375 C CA . GLN C 1 25 ? 35.182 -53.912 24.911 1.00 58.91 42 GLN C CA 1
ATOM 6376 C C . GLN C 1 25 ? 35.124 -54.372 23.453 1.00 55.52 42 GLN C C 1
ATOM 6377 O O . GLN C 1 25 ? 34.236 -53.968 22.704 1.00 50.79 42 GLN C O 1
ATOM 6383 N N . LEU C 1 26 ? 36.076 -55.209 23.057 1.00 57.45 43 LEU C N 1
ATOM 6384 C CA . LEU C 1 26 ? 36.103 -55.749 21.703 1.00 61.77 43 LEU C CA 1
ATOM 6385 C C . LEU C 1 26 ? 34.921 -56.698 21.479 1.00 62.41 43 LEU C C 1
ATOM 6386 O O . LEU C 1 26 ? 34.301 -56.696 20.410 1.00 61.23 43 LEU C O 1
ATOM 6391 N N . ALA C 1 27 ? 34.622 -57.507 22.494 1.00 62.09 44 ALA C N 1
ATOM 6392 C CA . ALA C 1 27 ? 33.503 -58.443 22.440 1.00 60.82 44 ALA C CA 1
ATOM 6393 C C . ALA C 1 27 ? 32.209 -57.684 22.215 1.00 59.73 44 ALA C C 1
ATOM 6394 O O . ALA C 1 27 ? 31.429 -58.008 21.320 1.00 62.48 44 ALA C O 1
ATOM 6396 N N . VAL C 1 28 ? 31.988 -56.662 23.028 1.00 56.92 45 VAL C N 1
ATOM 6397 C CA . VAL C 1 28 ? 30.800 -55.830 22.893 1.00 58.69 45 VAL C CA 1
ATOM 6398 C C . VAL C 1 28 ? 30.779 -55.151 21.528 1.00 67.89 45 VAL C C 1
ATOM 6399 O O . VAL C 1 28 ? 29.726 -55.016 20.908 1.00 71.61 45 VAL C O 1
ATOM 6403 N N . SER C 1 29 ? 31.951 -54.722 21.073 1.00 71.62 46 SER C N 1
ATOM 6404 C CA . SER C 1 29 ? 32.074 -54.030 19.799 1.00 74.02 46 SER C CA 1
ATOM 6405 C C . SER C 1 29 ? 31.684 -54.943 18.638 1.00 71.21 46 SER C C 1
ATOM 6406 O O . SER C 1 29 ? 30.928 -54.543 17.758 1.00 70.90 46 SER C O 1
ATOM 6409 N N . ASP C 1 30 ? 32.188 -56.173 18.653 1.00 70.11 47 ASP C N 1
ATOM 6410 C CA . ASP C 1 30 ? 31.884 -57.143 17.608 1.00 70.85 47 ASP C CA 1
ATOM 6411 C C . ASP C 1 30 ? 30.381 -57.425 17.517 1.00 79.40 47 ASP C C 1
ATOM 6412 O O . ASP C 1 30 ? 29.845 -57.639 16.432 1.00 84.57 47 ASP C O 1
ATOM 6417 N N . LEU C 1 31 ? 29.711 -57.423 18.664 1.00 81.16 48 LEU C N 1
ATOM 6418 C CA . LEU C 1 31 ? 28.267 -57.641 18.732 1.00 80.71 48 LEU C CA 1
ATOM 6419 C C . LEU C 1 31 ? 27.513 -56.486 18.074 1.00 85.56 48 LEU C C 1
ATOM 6420 O O . LEU C 1 31 ? 26.517 -56.692 17.383 1.00 87.21 48 LEU C O 1
ATOM 6425 N N . SER C 1 32 ? 28.001 -55.271 18.305 1.00 89.60 49 SER C N 1
ATOM 6426 C CA . SER C 1 32 ? 27.349 -54.043 17.846 1.00 96.92 49 SER C CA 1
ATOM 6427 C C . SER C 1 32 ? 27.287 -53.940 16.319 1.00 103.91 49 SER C C 1
ATOM 6428 O O . SER C 1 32 ? 26.657 -53.030 15.779 1.00 104.02 49 SER C O 1
ATOM 6431 N N . LEU C 1 33 ? 27.937 -54.872 15.628 1.00 111.59 50 LEU C N 1
ATOM 6432 C CA . LEU C 1 33 ? 27.950 -54.883 14.169 1.00 119.90 50 LEU C CA 1
ATOM 6433 C C . LEU C 1 33 ? 26.557 -55.192 13.609 1.00 130.79 50 LEU C C 1
ATOM 6434 O O . LEU C 1 33 ? 26.234 -54.784 12.491 1.00 128.61 50 LEU C O 1
ATOM 6439 N N . ASN C 1 34 ? 25.740 -55.911 14.378 1.00 140.67 51 ASN C N 1
ATOM 6440 C CA . ASN C 1 34 ? 24.386 -56.261 13.948 1.00 142.82 51 ASN C CA 1
ATOM 6441 C C . ASN C 1 34 ? 23.349 -55.415 14.681 1.00 136.80 51 ASN C C 1
ATOM 6442 O O . ASN C 1 34 ? 22.322 -55.043 14.113 1.00 131.85 51 ASN C O 1
ATOM 6447 N N . GLU C 1 41 ? 18.726 -51.497 21.730 1.00 128.46 58 GLU C N 1
ATOM 6448 C CA . GLU C 1 41 ? 19.406 -52.456 20.865 1.00 130.62 58 GLU C CA 1
ATOM 6449 C C . GLU C 1 41 ? 20.847 -52.730 21.288 1.00 126.90 58 GLU C C 1
ATOM 6450 O O . GLU C 1 41 ? 21.267 -53.885 21.370 1.00 131.25 58 GLU C O 1
ATOM 6456 N N . LYS C 1 42 ? 21.594 -51.662 21.548 1.00 117.19 59 LYS C N 1
ATOM 6457 C CA . LYS C 1 42 ? 23.023 -51.760 21.825 1.00 108.31 59 LYS C CA 1
ATOM 6458 C C . LYS C 1 42 ? 23.320 -51.943 23.311 1.00 94.16 59 LYS C C 1
ATOM 6459 O O . LYS C 1 42 ? 22.554 -51.513 24.178 1.00 93.64 59 LYS C O 1
ATOM 6465 N N . ILE C 1 43 ? 24.466 -52.558 23.584 1.00 83.00 60 ILE C N 1
ATOM 6466 C CA . ILE C 1 43 ? 24.926 -52.779 24.944 1.00 76.06 60 ILE C CA 1
ATOM 6467 C C . ILE C 1 43 ? 25.874 -51.676 25.371 1.00 75.79 60 ILE C C 1
ATOM 6468 O O . ILE C 1 43 ? 26.860 -51.390 24.695 1.00 76.50 60 ILE C O 1
ATOM 6473 N N . THR C 1 44 ? 25.563 -51.068 26.509 1.00 74.04 61 THR C N 1
ATOM 6474 C CA . THR C 1 44 ? 26.436 -50.078 27.116 1.00 71.11 61 THR C CA 1
ATOM 6475 C C . THR C 1 44 ? 27.038 -50.720 28.353 1.00 66.75 61 THR C C 1
ATOM 6476 O O . THR C 1 44 ? 26.551 -51.751 28.817 1.00 65.60 61 THR C O 1
ATOM 6480 N N . TYR C 1 45 ? 28.112 -50.137 28.871 1.00 63.43 62 TYR C N 1
ATOM 6481 C CA . TYR C 1 45 ? 28.801 -50.744 29.990 1.00 61.11 62 TYR C CA 1
ATOM 6482 C C . TYR C 1 45 ? 29.661 -49.761 30.777 1.00 61.00 62 TYR C C 1
ATOM 6483 O O . TYR C 1 45 ? 30.030 -48.697 30.275 1.00 63.23 62 TYR C O 1
ATOM 6492 N N . SER C 1 46 ? 29.964 -50.140 32.018 1.00 56.47 63 SER C N 1
ATOM 6493 C CA . SER C 1 46 ? 30.927 -49.432 32.849 1.00 52.62 63 SER C CA 1
ATOM 6494 C C . SER C 1 46 ? 31.934 -50.428 33.413 1.00 50.47 63 SER C C 1
ATOM 6495 O O . SER C 1 46 ? 31.559 -51.443 33.995 1.00 51.15 63 SER C O 1
ATOM 6498 N N . ILE C 1 47 ? 33.213 -50.143 33.200 1.00 50.32 64 ILE C N 1
ATOM 6499 C CA . ILE C 1 47 ? 34.297 -51.000 33.651 1.00 52.10 64 ILE C CA 1
ATOM 6500 C C . ILE C 1 47 ? 34.964 -50.366 34.861 1.00 53.09 64 ILE C C 1
ATOM 6501 O O . ILE C 1 47 ? 35.314 -49.183 34.830 1.00 55.26 64 ILE C O 1
ATOM 6506 N N . LYS C 1 48 ? 35.112 -51.148 35.930 1.00 49.89 65 LYS C N 1
ATOM 6507 C CA . LYS C 1 48 ? 35.839 -50.714 37.115 1.00 47.45 65 LYS C CA 1
ATOM 6508 C C . LYS C 1 48 ? 37.089 -51.559 37.284 1.00 45.39 65 LYS C C 1
ATOM 6509 O O . LYS C 1 48 ? 37.064 -52.770 37.093 1.00 45.03 65 LYS C O 1
ATOM 6515 N N . VAL C 1 49 ? 38.190 -50.902 37.621 1.00 46.97 66 VAL C N 1
ATOM 6516 C CA . VAL C 1 49 ? 39.450 -51.584 37.867 1.00 49.24 66 VAL C CA 1
ATOM 6517 C C . VAL C 1 49 ? 39.793 -51.449 39.338 1.00 50.45 66 VAL C C 1
ATOM 6518 O O . VAL C 1 49 ? 39.705 -50.360 39.907 1.00 53.36 66 VAL C O 1
ATOM 6522 N N . ILE C 1 50 ? 40.153 -52.570 39.951 1.00 49.33 67 ILE C N 1
ATOM 6523 C CA . ILE C 1 50 ? 40.494 -52.605 41.366 1.00 50.08 67 ILE C CA 1
ATOM 6524 C C . ILE C 1 50 ? 41.850 -53.258 41.544 1.00 49.87 67 ILE C C 1
ATOM 6525 O O . ILE C 1 50 ? 42.338 -53.963 40.656 1.00 50.67 67 ILE C O 1
ATOM 6530 N N . GLU C 1 51 ? 42.456 -53.003 42.693 1.00 49.17 68 GLU C N 1
ATOM 6531 C CA . GLU C 1 51 ? 43.691 -53.658 43.079 1.00 51.29 68 GLU C CA 1
ATOM 6532 C C . GLU C 1 51 ? 43.452 -55.150 43.262 1.00 52.50 68 GLU C C 1
ATOM 6533 O O . GLU C 1 51 ? 42.331 -55.572 43.552 1.00 56.12 68 GLU C O 1
ATOM 6539 N N . ALA C 1 52 ? 44.505 -55.942 43.096 1.00 49.63 69 ALA C N 1
ATOM 6540 C CA . ALA C 1 52 ? 44.431 -57.374 43.350 1.00 48.45 69 ALA C CA 1
ATOM 6541 C C . ALA C 1 52 ? 44.335 -57.650 44.851 1.00 49.82 69 ALA C C 1
ATOM 6542 O O . ALA C 1 52 ? 44.833 -56.872 45.666 1.00 48.80 69 ALA C O 1
ATOM 6544 N N . ASN C 1 53 ? 43.686 -58.753 45.211 1.00 52.46 70 ASN C N 1
ATOM 6545 C CA . ASN C 1 53 ? 43.540 -59.134 46.614 1.00 56.25 70 ASN C CA 1
ATOM 6546 C C . ASN C 1 53 ? 42.921 -58.022 47.455 1.00 51.29 70 ASN C C 1
ATOM 6547 O O . ASN C 1 53 ? 43.354 -57.770 48.579 1.00 50.29 70 ASN C O 1
ATOM 6552 N N . ASN C 1 54 ? 41.928 -57.340 46.892 1.00 48.37 71 ASN C N 1
ATOM 6553 C CA . ASN C 1 54 ? 41.229 -56.278 47.599 1.00 46.82 71 ASN C CA 1
ATOM 6554 C C . ASN C 1 54 ? 39.712 -56.452 47.491 1.00 46.70 71 ASN C C 1
ATOM 6555 O O . ASN C 1 54 ? 39.050 -55.756 46.714 1.00 46.30 71 ASN C O 1
ATOM 6560 N N . PRO C 1 55 ? 39.154 -57.392 48.276 1.00 45.98 72 PRO C N 1
ATOM 6561 C CA . PRO C 1 55 ? 37.708 -57.645 48.222 1.00 45.84 72 PRO C CA 1
ATOM 6562 C C . PRO C 1 55 ? 36.863 -56.455 48.661 1.00 43.93 72 PRO C C 1
ATOM 6563 O O . PRO C 1 55 ? 35.765 -56.280 48.138 1.00 44.78 72 PRO C O 1
ATOM 6567 N N . PHE C 1 56 ? 37.349 -55.642 49.590 1.00 42.49 73 PHE C N 1
ATOM 6568 C CA . PHE C 1 56 ? 36.570 -54.483 50.000 1.00 44.02 73 PHE C CA 1
ATOM 6569 C C . PHE C 1 56 ? 36.434 -53.490 48.854 1.00 46.18 73 PHE C C 1
ATOM 6570 O O . PHE C 1 56 ? 35.354 -52.942 48.635 1.00 47.24 73 PHE C O 1
ATOM 6578 N N . GLN C 1 57 ? 37.519 -53.252 48.122 1.00 48.23 74 GLN C N 1
ATOM 6579 C CA . GLN C 1 57 ? 37.444 -52.365 46.958 1.00 50.34 74 GLN C CA 1
ATOM 6580 C C . GLN C 1 57 ? 36.472 -52.932 45.929 1.00 43.45 74 GLN C C 1
ATOM 6581 O O . GLN C 1 57 ? 35.697 -52.197 45.328 1.00 40.87 74 GLN C O 1
ATOM 6587 N N . ALA C 1 58 ? 36.502 -54.248 45.754 1.00 44.04 75 ALA C N 1
ATOM 6588 C CA . ALA C 1 58 ? 35.594 -54.926 44.828 1.00 46.02 75 ALA C CA 1
ATOM 6589 C C . ALA C 1 58 ? 34.136 -54.676 45.194 1.00 46.63 75 ALA C C 1
ATOM 6590 O O . ALA C 1 58 ? 33.300 -54.461 44.321 1.00 47.54 75 ALA C O 1
ATOM 6592 N N . VAL C 1 59 ? 33.843 -54.692 46.492 1.00 45.83 76 VAL C N 1
ATOM 6593 C CA . VAL C 1 59 ? 32.491 -54.447 46.975 1.00 44.92 76 VAL C CA 1
ATOM 6594 C C . VAL C 1 59 ? 32.090 -53.000 46.720 1.00 45.21 76 VAL C C 1
ATOM 6595 O O . VAL C 1 59 ? 30.964 -52.729 46.302 1.00 46.45 76 VAL C O 1
ATOM 6599 N N . GLN C 1 60 ? 33.013 -52.077 46.967 1.00 46.62 77 GLN C N 1
ATOM 6600 C CA . GLN C 1 60 ? 32.768 -50.656 46.720 1.00 49.21 77 GLN C CA 1
ATOM 6601 C C . GLN C 1 60 ? 32.386 -50.390 45.272 1.00 47.69 77 GLN C C 1
ATOM 6602 O O . GLN C 1 60 ? 31.425 -49.670 45.001 1.00 48.13 77 GLN C O 1
ATOM 6608 N N . GLU C 1 61 ? 33.153 -50.953 44.343 1.00 45.79 78 GLU C N 1
ATOM 6609 C CA . GLU C 1 61 ? 32.905 -50.721 42.924 1.00 48.93 78 GLU C CA 1
ATOM 6610 C C . GLU C 1 61 ? 31.633 -51.412 42.466 1.00 49.49 78 GLU C C 1
ATOM 6611 O O . GLU C 1 61 ? 30.853 -50.843 41.706 1.00 50.27 78 GLU C O 1
ATOM 6617 N N . ALA C 1 62 ? 31.410 -52.629 42.954 1.00 49.73 79 ALA C N 1
ATOM 6618 C CA . ALA C 1 62 ? 30.229 -53.387 42.570 1.00 47.75 79 ALA C CA 1
ATOM 6619 C C . ALA C 1 62 ? 28.984 -52.656 43.026 1.00 47.33 79 ALA C C 1
ATOM 6620 O O . ALA C 1 62 ? 28.010 -52.565 42.286 1.00 47.63 79 ALA C O 1
ATOM 6622 N N . CYS C 1 63 ? 29.032 -52.109 44.237 1.00 47.29 80 CYS C N 1
ATOM 6623 C CA . CYS C 1 63 ? 27.897 -51.377 44.781 1.00 49.05 80 CYS C CA 1
ATOM 6624 C C . CYS C 1 63 ? 27.650 -50.072 44.029 1.00 50.90 80 CYS C C 1
ATOM 6625 O O . CYS C 1 63 ? 26.506 -49.656 43.858 1.00 51.68 80 CYS C O 1
ATOM 6628 N N . ASP C 1 64 ? 28.721 -49.412 43.603 1.00 52.18 81 ASP C N 1
ATOM 6629 C CA . ASP C 1 64 ? 28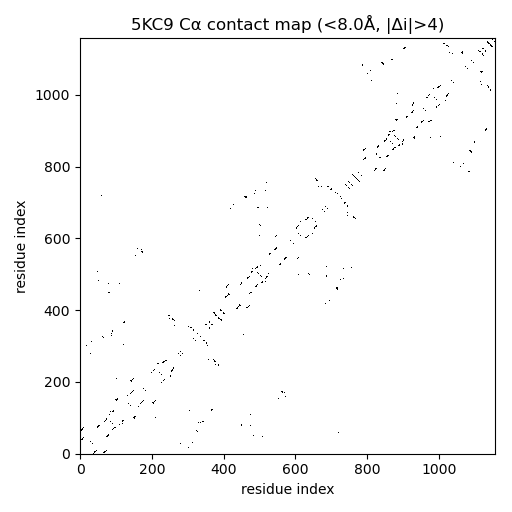.584 -48.214 42.784 1.00 53.30 81 ASP C CA 1
ATOM 6630 C C . ASP C 1 64 ? 27.936 -48.547 41.436 1.00 53.41 81 ASP C C 1
ATOM 6631 O O . ASP C 1 64 ? 27.067 -47.822 40.959 1.00 54.80 81 ASP C O 1
ATOM 6636 N N . LEU C 1 65 ? 28.355 -49.654 40.834 1.00 52.38 82 LEU C N 1
ATOM 6637 C CA . LEU C 1 65 ? 27.799 -50.092 39.553 1.00 52.58 82 LEU C CA 1
ATOM 6638 C C . LEU C 1 65 ? 26.306 -50.401 39.630 1.00 55.57 82 LEU C C 1
ATOM 6639 O O . LEU C 1 65 ? 25.573 -50.213 38.663 1.00 54.93 82 LEU C O 1
ATOM 6644 N N . MET C 1 66 ? 25.855 -50.872 40.784 1.00 59.38 83 MET C N 1
ATOM 6645 C CA . MET C 1 66 ? 24.457 -51.240 40.943 1.00 62.64 83 MET C CA 1
ATOM 6646 C C . MET C 1 66 ? 23.561 -50.013 41.059 1.00 60.45 83 MET C C 1
ATOM 6647 O O . MET C 1 66 ? 22.375 -50.079 40.735 1.00 59.79 83 MET C O 1
ATOM 6652 N N . THR C 1 67 ? 24.122 -48.891 41.498 1.00 59.77 84 THR C N 1
ATOM 6653 C CA . THR C 1 67 ? 23.367 -47.640 41.502 1.00 61.60 84 THR C CA 1
ATOM 6654 C C . THR C 1 67 ? 23.107 -47.183 40.074 1.00 63.94 84 THR C C 1
ATOM 6655 O O . THR C 1 67 ? 22.166 -46.440 39.818 1.00 65.38 84 THR C O 1
ATOM 6659 N N . GLN C 1 68 ? 23.947 -47.630 39.146 1.00 66.32 85 GLN C N 1
ATOM 6660 C CA . GLN C 1 68 ? 23.786 -47.291 37.736 1.00 70.17 85 GLN C CA 1
ATOM 6661 C C . GLN C 1 68 ? 22.754 -48.178 37.058 1.00 72.67 85 GLN C C 1
ATOM 6662 O O . GLN C 1 68 ? 22.414 -47.955 35.899 1.00 77.03 85 GLN C O 1
ATOM 6668 N N . GLY C 1 69 ? 22.273 -49.200 37.757 1.00 70.05 86 GLY C N 1
ATOM 6669 C CA . GLY C 1 69 ? 21.293 -50.077 37.157 1.00 68.85 86 GLY C CA 1
ATOM 6670 C C . GLY C 1 69 ? 21.914 -50.963 36.100 1.00 70.77 86 GLY C C 1
ATOM 6671 O O . GLY C 1 69 ? 21.894 -50.619 34.918 1.00 80.89 86 GLY C O 1
ATOM 6672 N N . ILE C 1 70 ? 22.451 -52.103 36.521 1.00 61.65 87 ILE C N 1
ATOM 6673 C CA . ILE C 1 70 ? 23.046 -53.064 35.604 1.00 56.35 87 ILE C CA 1
ATOM 6674 C C . ILE C 1 70 ? 22.206 -54.332 35.600 1.00 54.61 87 ILE C C 1
ATOM 6675 O O . ILE C 1 70 ? 21.553 -54.659 36.585 1.00 54.18 87 ILE C O 1
ATOM 6680 N N . LEU C 1 71 ? 22.228 -55.031 34.473 1.00 55.67 88 LEU C N 1
ATOM 6681 C CA . LEU C 1 71 ? 21.484 -56.268 34.294 1.00 58.00 88 LEU C CA 1
ATOM 6682 C C . LEU C 1 71 ? 22.323 -57.472 34.684 1.00 54.93 88 LEU C C 1
ATOM 6683 O O . LEU C 1 71 ? 21.793 -58.554 34.937 1.00 54.78 88 LEU C O 1
ATOM 6688 N N . ALA C 1 72 ? 23.636 -57.278 34.715 1.00 52.06 89 ALA C N 1
ATOM 6689 C CA . ALA C 1 72 ? 24.564 -58.361 34.987 1.00 50.51 89 ALA C CA 1
ATOM 6690 C C . ALA C 1 72 ? 25.939 -57.801 35.305 1.00 48.95 89 ALA C C 1
ATOM 6691 O O . ALA C 1 72 ? 26.265 -56.677 34.924 1.00 47.58 89 ALA C O 1
ATOM 6693 N N . LEU C 1 73 ? 26.723 -58.587 36.035 1.00 49.32 90 LEU C N 1
ATOM 6694 C CA . LEU C 1 73 ? 28.080 -58.219 36.408 1.00 49.33 90 LEU C CA 1
ATOM 6695 C C . LEU C 1 73 ? 29.063 -59.264 35.902 1.00 50.40 90 LEU C C 1
ATOM 6696 O O . LEU C 1 73 ? 28.922 -60.452 36.195 1.00 53.38 90 LEU C O 1
ATOM 6701 N N . VAL C 1 74 ? 30.041 -58.813 35.125 1.00 46.90 91 VAL C N 1
ATOM 6702 C CA . VAL C 1 74 ? 31.122 -59.670 34.656 1.00 44.25 91 VAL C CA 1
ATOM 6703 C C . VAL C 1 74 ? 32.384 -59.316 35.425 1.00 43.55 91 VAL C C 1
ATOM 6704 O O . VAL C 1 74 ? 32.740 -58.146 35.522 1.00 44.02 91 VAL C O 1
ATOM 6708 N N . THR C 1 75 ? 33.045 -60.309 36.002 1.00 43.35 92 THR C N 1
ATOM 6709 C CA . THR C 1 75 ? 34.240 -60.039 36.785 1.00 42.78 92 THR C CA 1
ATOM 6710 C C . THR C 1 75 ? 35.372 -60.963 36.399 1.00 44.64 92 THR C C 1
ATOM 6711 O O . THR C 1 75 ? 35.146 -62.085 35.940 1.00 45.04 92 THR C O 1
ATOM 6715 N N . SER C 1 76 ? 36.592 -60.471 36.588 1.00 46.13 93 SER C N 1
ATOM 6716 C CA . SER C 1 76 ? 37.787 -61.280 36.418 1.00 48.33 93 SER C CA 1
ATOM 6717 C C . SER C 1 76 ? 38.770 -60.926 37.521 1.00 47.89 93 SER C C 1
ATOM 6718 O O . SER C 1 76 ? 39.411 -59.875 37.488 1.00 47.25 93 SER C O 1
ATOM 6721 N N . THR C 1 77 ? 38.859 -61.806 38.513 1.00 49.06 94 THR C N 1
ATOM 6722 C CA . THR C 1 77 ? 39.611 -61.534 39.730 1.00 49.34 94 THR C CA 1
ATOM 6723 C C . THR C 1 77 ? 40.186 -62.809 40.326 1.00 49.60 94 THR C C 1
ATOM 6724 O O . THR C 1 77 ? 39.920 -63.907 39.848 1.00 47.75 94 THR C O 1
ATOM 6728 N N . GLY C 1 78 ? 40.957 -62.658 41.395 1.00 53.04 95 GLY C N 1
ATOM 6729 C CA . GLY C 1 78 ? 41.349 -63.795 42.204 1.00 53.69 95 GLY C CA 1
ATOM 6730 C C . GLY C 1 78 ? 40.192 -64.208 43.102 1.00 52.77 95 GLY C C 1
ATOM 6731 O O . GLY C 1 78 ? 39.100 -63.646 43.023 1.00 50.07 95 GLY C O 1
ATOM 6732 N N . CYS C 1 79 ? 40.439 -65.177 43.974 1.00 55.77 96 CYS C N 1
ATOM 6733 C CA . CYS C 1 79 ? 39.369 -65.797 44.748 1.00 58.14 96 CYS C CA 1
ATOM 6734 C C . CYS C 1 79 ? 38.885 -64.957 45.936 1.00 56.02 96 CYS C C 1
ATOM 6735 O O . CYS C 1 79 ? 37.725 -65.065 46.337 1.00 54.52 96 CYS C O 1
ATOM 6738 N N . ALA C 1 80 ? 39.758 -64.132 46.504 1.00 54.34 97 ALA C N 1
ATOM 6739 C CA . ALA C 1 80 ? 39.363 -63.310 47.644 1.00 52.85 97 ALA C CA 1
ATOM 6740 C C . ALA C 1 80 ? 38.243 -62.359 47.236 1.00 50.19 97 ALA C C 1
ATOM 6741 O O . ALA C 1 80 ? 37.233 -62.240 47.927 1.00 49.94 97 ALA C O 1
ATOM 6743 N N . SER C 1 81 ? 38.407 -61.701 46.097 1.00 48.00 98 SER C N 1
ATOM 6744 C CA . SER C 1 81 ? 37.381 -60.783 45.619 1.00 48.27 98 SER C CA 1
ATOM 6745 C C . SER C 1 81 ? 36.187 -61.544 45.054 1.00 46.88 98 SER C C 1
ATOM 6746 O O . SER C 1 81 ? 35.056 -61.071 45.134 1.00 46.15 98 SER C O 1
ATOM 6749 N N . ALA C 1 82 ? 36.441 -62.709 44.467 1.00 46.97 99 ALA C N 1
ATOM 6750 C CA . ALA C 1 82 ? 35.362 -63.557 43.966 1.00 47.87 99 ALA C CA 1
ATOM 6751 C C . ALA C 1 82 ? 34.403 -63.941 45.095 1.00 46.24 99 ALA C C 1
ATOM 6752 O O . ALA C 1 82 ? 33.183 -63.910 44.925 1.00 44.22 99 ALA C O 1
ATOM 6754 N N . ASN C 1 83 ? 34.963 -64.299 46.248 1.00 46.23 100 ASN C N 1
ATOM 6755 C CA . ASN C 1 83 ? 34.157 -64.679 47.404 1.00 47.32 100 ASN C CA 1
ATOM 6756 C C . ASN C 1 83 ? 33.264 -63.538 47.871 1.00 45.50 100 ASN C C 1
ATOM 6757 O O . ASN C 1 83 ? 32.073 -63.730 48.104 1.00 46.37 100 ASN C O 1
ATOM 6762 N N . ALA C 1 84 ? 33.835 -62.344 47.987 1.00 43.04 101 ALA C N 1
ATOM 6763 C CA . ALA C 1 84 ? 33.070 -61.178 48.419 1.00 41.53 101 ALA C CA 1
ATOM 6764 C C . ALA C 1 84 ? 32.002 -60.796 47.394 1.00 43.00 101 ALA C C 1
ATOM 6765 O O . ALA C 1 84 ? 30.881 -60.447 47.760 1.00 42.49 101 ALA C O 1
ATOM 6767 N N . LEU C 1 85 ? 32.348 -60.843 46.110 1.00 44.31 102 LEU C N 1
ATOM 6768 C CA . LEU C 1 85 ? 31.406 -60.439 45.070 1.00 46.22 102 LEU C CA 1
ATOM 6769 C C . LEU C 1 85 ? 30.292 -61.467 44.889 1.00 44.05 102 LEU C C 1
ATOM 6770 O O . LEU C 1 85 ? 29.149 -61.112 44.610 1.00 44.43 102 LEU C O 1
ATOM 6775 N N . GLN C 1 86 ? 30.618 -62.737 45.081 1.00 43.28 103 GLN C N 1
ATOM 6776 C CA . GLN C 1 86 ? 29.609 -63.786 45.028 1.00 46.18 103 GLN C CA 1
ATOM 6777 C C . GLN C 1 86 ? 28.564 -63.551 46.115 1.00 45.65 103 GLN C C 1
ATOM 6778 O O . GLN C 1 86 ? 27.356 -63.623 45.860 1.00 45.20 103 GLN C O 1
ATOM 6784 N N . SER C 1 87 ? 29.041 -63.241 47.317 1.00 44.07 104 SER C N 1
ATOM 6785 C CA . SER C 1 87 ? 28.169 -62.940 48.444 1.00 44.47 104 SER C CA 1
ATOM 6786 C C . SER C 1 87 ? 27.301 -61.724 48.146 1.00 43.25 104 SER C C 1
ATOM 6787 O O . SER C 1 87 ? 26.096 -61.729 48.392 1.00 41.50 104 SER C O 1
ATOM 6790 N N . LEU C 1 88 ? 27.915 -60.698 47.571 1.00 44.85 105 LEU C N 1
ATOM 6791 C CA . LEU C 1 88 ? 27.217 -59.458 47.264 1.00 45.82 105 LEU C CA 1
ATOM 6792 C C . LEU C 1 88 ? 26.124 -59.701 46.228 1.00 45.00 105 LEU C C 1
ATOM 6793 O O . LEU C 1 88 ? 24.988 -59.254 46.393 1.00 43.13 105 LEU C O 1
ATOM 6798 N N . THR C 1 89 ? 26.477 -60.391 45.148 1.00 45.93 106 THR C N 1
ATOM 6799 C CA . THR C 1 89 ? 25.540 -60.583 44.041 1.00 47.25 106 THR C CA 1
ATOM 6800 C C . THR C 1 89 ? 24.431 -61.574 44.405 1.00 49.68 106 THR C C 1
ATOM 6801 O O . THR C 1 89 ? 23.321 -61.477 43.889 1.00 49.64 106 THR C O 1
ATOM 6805 N N . ASP C 1 90 ? 24.729 -62.525 45.288 1.00 51.89 107 ASP C N 1
ATOM 6806 C CA . ASP C 1 90 ? 23.686 -63.393 45.841 1.00 52.54 107 ASP C CA 1
ATOM 6807 C C . ASP C 1 90 ? 22.639 -62.551 46.557 1.00 50.79 107 ASP C C 1
ATOM 6808 O O . ASP C 1 90 ? 21.441 -62.741 46.377 1.00 51.95 107 ASP C O 1
ATOM 6813 N N . ALA C 1 91 ? 23.102 -61.624 47.383 1.00 48.65 108 ALA C N 1
ATOM 6814 C CA . ALA C 1 91 ? 22.202 -60.790 48.167 1.00 47.48 108 ALA C CA 1
ATOM 6815 C C . ALA C 1 91 ? 21.386 -59.844 47.297 1.00 48.57 108 ALA C C 1
ATOM 6816 O O . ALA C 1 91 ? 20.237 -59.559 47.613 1.00 49.89 108 ALA C O 1
ATOM 6818 N N . MET C 1 92 ? 21.970 -59.359 46.205 1.00 49.83 109 MET C N 1
ATOM 6819 C CA . MET C 1 92 ? 21.303 -58.358 45.366 1.00 51.69 109 MET C CA 1
ATOM 6820 C C . MET C 1 92 ? 20.592 -58.959 44.158 1.00 51.64 109 MET C C 1
ATOM 6821 O O . MET C 1 92 ? 19.917 -58.245 43.417 1.00 53.93 109 MET C O 1
ATOM 6826 N N . HIS C 1 93 ? 20.734 -60.264 43.962 1.00 50.98 110 HIS C N 1
ATOM 6827 C CA . HIS C 1 93 ? 20.140 -60.941 42.812 1.00 54.58 110 HIS C CA 1
ATOM 6828 C C . HIS C 1 93 ? 20.637 -60.315 41.507 1.00 53.81 110 HIS C C 1
ATOM 6829 O O . HIS C 1 93 ? 19.854 -60.024 40.601 1.00 53.63 110 HIS C O 1
ATOM 6836 N N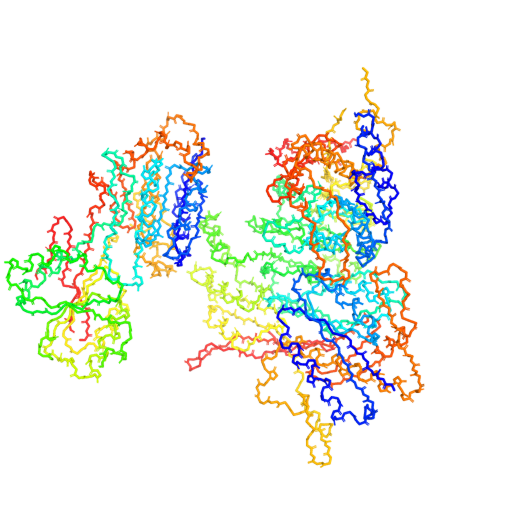 . ILE C 1 94 ? 21.948 -60.110 41.421 1.00 51.82 111 ILE C N 1
ATOM 6837 C CA . ILE C 1 94 ? 22.570 -59.632 40.195 1.00 50.09 111 ILE C CA 1
ATOM 6838 C C . ILE C 1 94 ? 23.303 -60.800 39.568 1.00 47.46 111 ILE C C 1
ATOM 6839 O O . ILE C 1 94 ? 24.217 -61.346 40.180 1.00 47.71 111 ILE C O 1
ATOM 6844 N N . PRO C 1 95 ? 22.893 -61.207 38.357 1.00 45.14 112 PRO C N 1
ATOM 6845 C CA . PRO C 1 95 ? 23.627 -62.280 37.679 1.00 45.45 112 PRO C CA 1
ATOM 6846 C C . PRO C 1 95 ? 25.116 -61.964 37.589 1.00 45.94 112 PRO C C 1
ATOM 6847 O O . PRO C 1 95 ? 25.484 -60.852 37.209 1.00 46.63 112 PRO C O 1
ATOM 6851 N N . HIS C 1 96 ? 25.952 -62.941 37.922 1.00 45.89 113 HIS C N 1
ATOM 6852 C CA . HIS C 1 96 ? 27.383 -62.716 38.068 1.00 46.83 113 HIS C CA 1
ATOM 6853 C C . HIS C 1 96 ? 28.195 -63.735 37.287 1.00 47.08 113 HIS C C 1
ATOM 6854 O O . HIS C 1 96 ? 28.290 -64.897 37.685 1.00 47.88 113 HIS C O 1
ATOM 6861 N N . LEU C 1 97 ? 28.772 -63.298 36.171 1.00 47.25 114 LEU C N 1
ATOM 6862 C CA . LEU C 1 97 ? 29.671 -64.146 35.396 1.00 49.28 114 LEU C CA 1
ATOM 6863 C C . LEU C 1 97 ? 31.102 -63.893 35.853 1.00 48.97 114 LEU C C 1
ATOM 6864 O O . LEU C 1 97 ? 31.656 -62.817 35.644 1.00 49.88 114 LEU C O 1
ATOM 6869 N N . PHE C 1 98 ? 31.680 -64.896 36.495 1.00 48.67 115 PHE C N 1
ATOM 6870 C CA . PHE C 1 98 ? 32.998 -64.788 37.092 1.00 49.29 115 PHE C CA 1
ATOM 6871 C C . PHE C 1 98 ? 34.059 -65.528 36.282 1.00 50.06 115 PHE C C 1
ATOM 6872 O O . PHE C 1 98 ? 33.953 -66.733 36.043 1.00 48.54 115 PHE C O 1
ATOM 6880 N N . VAL C 1 99 ? 35.076 -64.789 35.852 1.00 52.43 116 VAL C N 1
ATOM 6881 C CA . VAL C 1 99 ? 36.200 -65.368 35.124 1.00 53.97 116 VAL C CA 1
ATOM 6882 C C . VAL C 1 99 ? 37.418 -65.432 36.037 1.00 52.65 116 VAL C C 1
ATOM 6883 O O . VAL C 1 99 ? 38.067 -64.424 36.292 1.00 53.54 116 VAL C O 1
ATOM 6887 N N . GLN C 1 100 ? 37.725 -66.623 36.531 1.00 52.10 117 GLN C N 1
ATOM 6888 C CA . GLN C 1 100 ? 38.790 -66.782 37.509 1.00 53.83 117 GLN C CA 1
ATOM 6889 C C . GLN C 1 100 ? 40.155 -66.483 36.901 1.00 56.84 117 GLN C C 1
ATOM 6890 O O . GLN C 1 100 ? 40.496 -66.991 35.837 1.00 58.88 117 GLN C O 1
ATOM 6896 N N . ARG C 1 101 ? 40.932 -65.658 37.597 1.00 57.38 118 ARG C N 1
ATOM 6897 C CA . ARG C 1 101 ? 42.269 -65.292 37.147 1.00 57.39 118 ARG C CA 1
ATOM 6898 C C . ARG C 1 101 ? 43.272 -66.407 37.385 1.00 59.19 118 ARG C C 1
ATOM 6899 O O . ARG C 1 101 ? 43.137 -67.203 38.315 1.00 58.31 118 ARG C O 1
ATOM 6907 N N . ASN C 1 102 ? 44.272 -66.453 36.515 1.00 62.22 119 ASN C N 1
ATOM 6908 C CA . ASN C 1 102 ? 45.468 -67.247 36.731 1.00 64.34 119 ASN C CA 1
ATOM 6909 C C . ASN C 1 102 ? 46.218 -66.676 37.935 1.00 63.34 119 ASN C C 1
ATOM 6910 O O . ASN C 1 102 ? 46.539 -65.491 37.945 1.00 62.39 119 ASN C O 1
ATOM 6915 N N . PRO C 1 103 ? 46.475 -67.499 38.967 1.00 65.11 120 PRO C N 1
ATOM 6916 C CA . PRO C 1 103 ? 47.139 -66.980 40.170 1.00 67.94 120 PRO C CA 1
ATOM 6917 C C . PRO C 1 103 ? 48.663 -66.858 40.038 1.00 70.79 120 PRO C C 1
ATOM 6918 O O . PRO C 1 103 ? 49.396 -67.724 40.519 1.00 74.40 120 PRO C O 1
ATOM 6922 N N . GLY C 1 104 ? 49.135 -65.786 39.410 1.00 69.22 121 GLY C N 1
ATOM 6923 C CA . GLY C 1 104 ? 50.563 -65.565 39.256 1.00 69.41 121 GLY C CA 1
ATOM 6924 C C . GLY C 1 104 ? 51.256 -66.617 38.401 1.00 70.36 121 GLY C C 1
ATOM 6925 O O . GLY C 1 104 ? 52.468 -66.809 38.505 1.00 69.87 121 GLY C O 1
ATOM 6926 N N . GLY C 1 105 ? 50.483 -67.289 37.552 1.00 71.00 122 GLY C N 1
ATOM 6927 C CA . GLY C 1 105 ? 51.003 -68.328 36.680 1.00 70.45 122 GLY C CA 1
ATOM 6928 C C . GLY C 1 105 ? 50.877 -69.725 37.261 1.00 70.50 122 GLY C C 1
ATOM 6929 O O . GLY C 1 105 ? 51.012 -70.715 36.542 1.00 69.14 122 GLY C O 1
ATOM 6930 N N . SER C 1 106 ? 50.612 -69.813 38.561 1.00 72.75 123 SER C N 1
ATOM 6931 C CA . SER C 1 106 ? 50.525 -71.104 39.238 1.00 76.94 123 SER C CA 1
ATOM 6932 C C . SER C 1 106 ? 49.277 -71.867 38.798 1.00 74.38 123 SER C C 1
ATOM 6933 O O . SER C 1 106 ? 48.340 -71.270 38.269 1.00 75.06 123 SER C O 1
ATOM 6936 N N . PRO C 1 107 ? 49.261 -73.193 39.014 1.00 72.16 124 PRO C N 1
ATOM 6937 C CA . PRO C 1 107 ? 48.078 -73.991 38.669 1.00 70.62 124 PRO C CA 1
ATOM 6938 C C . PRO C 1 107 ? 46.818 -73.520 39.393 1.00 69.98 124 PRO C C 1
ATOM 6939 O O . PRO C 1 107 ? 46.865 -73.165 40.572 1.00 70.92 124 PRO C O 1
ATOM 6943 N N . ARG C 1 108 ? 45.698 -73.547 38.683 1.00 68.95 125 ARG C N 1
ATOM 6944 C CA . ARG C 1 108 ? 44.433 -73.034 39.193 1.00 68.93 125 ARG C CA 1
ATOM 6945 C C . ARG C 1 108 ? 43.726 -74.025 40.103 1.00 71.68 125 ARG C C 1
ATOM 6946 O O . ARG C 1 108 ? 43.729 -75.222 39.845 1.00 74.56 125 ARG C O 1
ATOM 6954 N N . THR C 1 109 ? 43.132 -73.506 41.173 1.00 70.25 126 THR C N 1
ATOM 6955 C CA . THR C 1 109 ? 42.185 -74.247 41.998 1.00 67.43 126 THR C CA 1
ATOM 6956 C C . THR C 1 109 ? 40.900 -73.434 42.047 1.00 62.44 126 THR C C 1
ATOM 6957 O O . THR C 1 109 ? 40.953 -72.220 42.239 1.00 60.62 126 THR C O 1
ATOM 6961 N N . ALA C 1 110 ? 39.753 -74.084 41.864 1.00 60.19 127 ALA C N 1
ATOM 6962 C CA . ALA C 1 110 ? 38.475 -73.372 41.897 1.00 58.59 127 ALA C CA 1
ATOM 6963 C C . ALA C 1 110 ? 38.308 -72.638 43.223 1.00 56.95 127 ALA C C 1
ATOM 6964 O O . ALA C 1 110 ? 38.681 -73.149 44.277 1.00 55.85 127 ALA C O 1
ATOM 6966 N N . CYS C 1 111 ? 37.734 -71.442 43.163 1.00 57.20 128 CYS C N 1
ATOM 6967 C CA . CYS C 1 111 ? 37.574 -70.617 44.352 1.00 57.80 128 CYS C CA 1
ATOM 6968 C C . CYS C 1 111 ? 36.601 -71.247 45.335 1.00 59.37 128 CYS C C 1
ATOM 6969 O O . CYS C 1 111 ? 35.608 -71.857 44.941 1.00 58.21 128 CYS C O 1
ATOM 6972 N N . HIS C 1 112 ? 36.893 -71.096 46.621 1.00 62.91 129 HIS C N 1
ATOM 6973 C CA . HIS C 1 112 ? 35.982 -71.550 47.659 1.00 66.21 129 HIS C CA 1
ATOM 6974 C C . HIS C 1 112 ? 34.924 -70.483 47.865 1.00 62.66 129 HIS C C 1
ATOM 6975 O O . HIS C 1 112 ? 35.187 -69.437 48.461 1.00 63.53 129 HIS C O 1
ATOM 6982 N N . LEU C 1 113 ? 33.735 -70.745 47.339 1.00 59.28 130 LEU C N 1
ATOM 6983 C CA . LEU C 1 113 ? 32.631 -69.803 47.420 1.00 57.63 130 LEU C CA 1
ATOM 6984 C C . LEU C 1 113 ? 31.750 -70.109 48.624 1.00 57.61 130 LEU C C 1
ATOM 6985 O O . LEU C 1 113 ? 31.823 -71.191 49.202 1.00 57.13 130 LEU C O 1
ATOM 6990 N N . ASN C 1 114 ? 30.929 -69.139 49.004 1.00 58.12 131 ASN C N 1
ATOM 6991 C CA . ASN C 1 114 ? 30.020 -69.302 50.125 1.00 58.65 131 ASN C CA 1
ATOM 6992 C C . ASN C 1 114 ? 28.753 -70.056 49.731 1.00 60.02 131 ASN C C 1
ATOM 6993 O O . ASN C 1 114 ? 28.371 -70.060 48.563 1.00 57.14 131 ASN C O 1
ATOM 6998 N N . PRO C 1 115 ? 28.092 -70.694 50.712 1.00 62.52 132 PRO C N 1
ATOM 6999 C CA . PRO C 1 115 ? 26.766 -71.269 50.462 1.00 62.32 132 PRO C CA 1
ATOM 7000 C C . PRO C 1 115 ? 25.768 -70.219 49.985 1.00 60.67 132 PRO C C 1
ATOM 7001 O O . PRO C 1 115 ? 25.822 -69.075 50.435 1.00 59.90 132 PRO C O 1
ATOM 7005 N N . SER C 1 116 ? 24.879 -70.609 49.078 1.00 61.05 133 SER C N 1
ATOM 7006 C CA . SER C 1 116 ? 23.843 -69.714 48.583 1.00 64.14 133 SER C CA 1
ATOM 7007 C C . SER C 1 116 ? 22.485 -70.178 49.087 1.00 70.29 133 SER C C 1
ATOM 7008 O O . SER C 1 116 ? 22.281 -71.375 49.291 1.00 69.66 133 SER C O 1
ATOM 7011 N N . PRO C 1 117 ? 21.551 -69.236 49.303 1.00 77.92 134 PRO C N 1
ATOM 7012 C CA . PRO C 1 117 ? 20.185 -69.684 49.589 1.00 84.04 134 PRO C CA 1
ATOM 7013 C C . PRO C 1 117 ? 19.666 -70.540 48.441 1.00 90.24 134 PRO C C 1
ATOM 7014 O O . PRO C 1 117 ? 20.021 -70.281 47.291 1.00 89.11 134 PRO C O 1
ATOM 7018 N N . ASP C 1 118 ? 18.851 -71.543 48.751 1.00 97.51 135 ASP C N 1
ATOM 7019 C CA . ASP C 1 118 ? 18.405 -72.508 47.750 1.00 103.57 135 ASP C CA 1
ATOM 7020 C C . ASP C 1 118 ? 17.715 -71.821 46.574 1.00 99.89 135 ASP C C 1
ATOM 7021 O O . ASP C 1 118 ? 16.741 -71.091 46.752 1.00 95.38 135 ASP C O 1
ATOM 7026 N N . GLY C 1 119 ? 18.239 -72.056 45.374 1.00 101.20 136 GLY C N 1
ATOM 7027 C CA . GLY C 1 119 ? 17.668 -71.496 44.163 1.00 99.98 136 GLY C CA 1
ATOM 7028 C C . GLY C 1 119 ? 17.953 -70.016 43.984 1.00 95.10 136 GLY C C 1
ATOM 7029 O O . GLY C 1 119 ? 17.296 -69.348 43.185 1.00 96.65 136 GLY C O 1
ATOM 7030 N N . GLU C 1 120 ? 18.924 -69.503 44.736 1.00 85.94 137 GLU C N 1
ATOM 7031 C CA . GLU C 1 120 ? 19.314 -68.099 44.636 1.00 76.34 137 GLU C CA 1
ATOM 7032 C C . GLU C 1 120 ? 20.839 -67.962 44.620 1.00 62.79 137 GLU C C 1
ATOM 7033 O O . GLU C 1 120 ? 21.411 -67.124 45.315 1.00 58.14 137 GLU C O 1
ATOM 7039 N N . ALA C 1 121 ? 21.479 -68.798 43.806 1.00 56.55 138 ALA C N 1
ATOM 7040 C CA . ALA C 1 121 ? 22.916 -68.735 43.574 1.00 51.06 138 ALA C CA 1
ATOM 7041 C C . ALA C 1 121 ? 23.178 -67.993 42.262 1.00 49.43 138 ALA C C 1
ATOM 7042 O O . ALA C 1 121 ? 22.887 -68.508 41.192 1.00 49.17 138 ALA C O 1
ATOM 7044 N N . TYR C 1 122 ? 23.727 -66.786 42.354 1.00 49.15 139 TYR C N 1
ATOM 7045 C CA . TYR C 1 122 ? 23.808 -65.895 41.203 1.00 50.90 139 TYR C CA 1
ATOM 7046 C C . TYR C 1 122 ? 25.164 -65.865 40.488 1.00 51.67 139 TYR C C 1
ATOM 7047 O O . TYR C 1 122 ? 25.303 -65.201 39.461 1.00 52.51 139 TYR C O 1
ATOM 7056 N N . THR C 1 123 ? 26.146 -66.593 41.011 1.00 51.59 140 THR C N 1
ATOM 7057 C CA . THR C 1 123 ? 27.468 -66.642 40.395 1.00 52.28 140 THR C CA 1
ATOM 7058 C C . THR C 1 123 ? 27.601 -67.816 39.424 1.00 54.38 140 THR C C 1
ATOM 7059 O O . THR C 1 123 ? 27.381 -68.973 39.788 1.00 54.64 140 THR C O 1
ATOM 7063 N N . LEU C 1 124 ? 27.969 -67.498 38.187 1.00 55.16 141 LEU C N 1
ATOM 7064 C CA . LEU C 1 124 ? 28.279 -68.509 37.188 1.00 55.56 141 LEU C CA 1
ATOM 7065 C C . LEU C 1 124 ? 29.766 -68.448 36.876 1.00 53.60 141 LEU C C 1
ATOM 7066 O O . LEU C 1 124 ? 30.268 -67.428 36.405 1.00 52.20 141 LEU C O 1
ATOM 7071 N N . ALA C 1 125 ? 30.467 -69.542 37.153 1.00 53.28 142 ALA C N 1
ATOM 7072 C CA . ALA C 1 125 ? 31.887 -69.623 36.867 1.00 55.33 142 ALA C CA 1
ATOM 7073 C C . ALA C 1 125 ? 32.058 -69.945 35.393 1.00 57.79 142 ALA C C 1
ATOM 7074 O O . ALA C 1 125 ? 31.609 -70.990 34.918 1.00 60.00 142 ALA C O 1
ATOM 7076 N N . SER C 1 126 ? 32.707 -69.039 34.674 1.00 56.95 143 SER C N 1
ATOM 7077 C CA . SER C 1 126 ? 32.822 -69.157 33.231 1.00 57.59 143 SER C CA 1
ATOM 7078 C C . SER C 1 126 ? 33.823 -70.233 32.843 1.00 59.71 143 SER C C 1
ATOM 7079 O O . SER C 1 126 ? 33.610 -70.969 31.883 1.00 63.02 143 SER C O 1
ATOM 7082 N N . ARG C 1 127 ? 34.909 -70.330 33.601 1.00 57.28 144 ARG C N 1
ATOM 7083 C CA . ARG C 1 127 ? 35.918 -71.347 33.356 1.00 57.06 144 ARG C CA 1
ATOM 7084 C C . ARG C 1 127 ? 35.446 -72.682 33.917 1.00 60.10 144 ARG C C 1
ATOM 7085 O O . ARG C 1 127 ? 34.845 -72.729 34.995 1.00 59.82 144 ARG C O 1
ATOM 7093 N N . PRO C 1 128 ? 35.716 -73.779 33.192 1.00 63.92 145 PRO C N 1
ATOM 7094 C CA . PRO C 1 128 ? 35.238 -75.085 33.648 1.00 64.82 145 PRO C CA 1
ATOM 7095 C C . PRO C 1 128 ? 35.879 -75.513 34.957 1.00 64.99 145 PRO C C 1
ATOM 7096 O O . PRO C 1 128 ? 36.900 -74.946 35.339 1.00 64.71 145 PRO C O 1
ATOM 7100 N N . PRO C 1 129 ? 35.282 -76.497 35.643 1.00 66.74 146 PRO C N 1
ATOM 7101 C CA . PRO C 1 129 ? 35.927 -77.064 36.829 1.00 70.26 146 PRO C CA 1
ATOM 7102 C C . PRO C 1 129 ? 37.333 -77.544 36.500 1.00 73.32 146 PRO C C 1
ATOM 7103 O O . PRO C 1 129 ? 37.575 -77.947 35.367 1.00 76.46 146 PRO C O 1
ATOM 7107 N N . VAL C 1 130 ? 38.247 -77.494 37.461 1.00 72.53 147 VAL C N 1
ATOM 7108 C CA . VAL C 1 130 ? 39.597 -77.978 37.222 1.00 72.75 147 VAL C CA 1
ATOM 7109 C C . VAL C 1 130 ? 39.563 -79.500 37.161 1.00 76.30 147 VAL C C 1
ATOM 7110 O O . VAL C 1 130 ? 39.220 -80.157 38.145 1.00 78.03 147 VAL C O 1
ATOM 7114 N N . ARG C 1 131 ? 39.929 -80.054 36.008 1.00 77.54 148 ARG C N 1
ATOM 7115 C CA . ARG C 1 131 ? 39.883 -81.497 35.799 1.00 77.47 148 ARG C CA 1
ATOM 7116 C C . ARG C 1 131 ? 41.278 -82.099 35.671 1.00 78.89 148 ARG C C 1
ATOM 7117 O O . ARG C 1 131 ? 41.436 -83.219 35.186 1.00 79.58 148 ARG C O 1
ATOM 7125 N N . LEU C 1 132 ? 42.287 -81.357 36.113 1.00 79.75 149 LEU C N 1
ATOM 7126 C CA . LEU C 1 132 ? 43.664 -81.819 36.026 1.00 82.38 149 LEU C CA 1
ATOM 7127 C C . LEU C 1 132 ? 43.913 -83.034 36.914 1.00 87.14 149 LEU C C 1
ATOM 7128 O O . LEU C 1 132 ? 44.801 -83.839 36.636 1.00 88.33 149 LEU C O 1
ATOM 7133 N N . ASN C 1 133 ? 43.136 -83.164 37.984 1.00 90.73 150 ASN C N 1
ATOM 7134 C CA . ASN C 1 133 ? 43.258 -84.316 38.870 1.00 94.08 150 ASN C CA 1
ATOM 7135 C C . ASN C 1 133 ? 43.001 -85.621 38.126 1.00 96.98 150 ASN C C 1
ATOM 7136 O O . ASN C 1 133 ? 43.716 -86.605 38.314 1.00 97.74 150 ASN C O 1
ATOM 7141 N N . ASP C 1 134 ? 41.980 -85.616 37.277 1.00 97.89 151 ASP C N 1
ATOM 7142 C CA . ASP C 1 134 ? 41.616 -86.797 36.504 1.00 97.25 151 ASP C CA 1
ATOM 7143 C C . ASP C 1 134 ? 42.740 -87.205 35.558 1.00 97.77 151 ASP C C 1
ATOM 7144 O O . ASP C 1 134 ? 43.066 -88.386 35.445 1.00 100.00 151 ASP C O 1
ATOM 7149 N N . VAL C 1 135 ? 43.337 -86.224 34.889 1.00 96.10 152 VAL C N 1
ATOM 7150 C CA . VAL C 1 135 ? 44.419 -86.489 33.949 1.00 96.51 152 VAL C CA 1
ATOM 7151 C C . VAL C 1 135 ? 45.631 -87.047 34.683 1.00 101.41 152 VAL C C 1
ATOM 7152 O O . VAL C 1 135 ? 46.285 -87.973 34.204 1.00 105.93 152 VAL C O 1
ATOM 7156 N N . MET C 1 136 ? 45.926 -86.478 35.847 1.00 100.60 153 MET C N 1
ATOM 7157 C CA . MET C 1 136 ? 47.040 -86.941 36.664 1.00 99.42 153 MET C CA 1
ATOM 7158 C C . MET C 1 136 ? 46.814 -88.371 37.140 1.00 101.29 153 MET C C 1
ATOM 7159 O O . MET C 1 136 ? 47.746 -89.173 37.177 1.00 101.47 153 MET C O 1
ATOM 7164 N N . LEU C 1 137 ? 45.572 -88.682 37.502 1.00 103.86 154 LEU C N 1
ATOM 7165 C CA . LEU C 1 137 ? 45.222 -90.015 37.982 1.00 108.58 154 LEU C CA 1
ATOM 7166 C C . LEU C 1 137 ? 45.458 -91.068 36.912 1.00 109.96 154 LEU C C 1
ATOM 7167 O O . LEU C 1 137 ? 46.141 -92.064 37.146 1.00 109.47 154 LEU C O 1
ATOM 7172 N N . ARG C 1 138 ? 44.884 -90.840 35.736 1.00 113.74 155 ARG C N 1
ATOM 7173 C CA . ARG C 1 138 ? 45.065 -91.740 34.608 1.00 119.84 155 ARG C CA 1
ATOM 7174 C C . ARG C 1 138 ? 46.545 -91.882 34.282 1.00 124.78 155 ARG C C 1
ATOM 7175 O O . ARG C 1 138 ? 47.008 -92.963 33.926 1.00 134.51 155 ARG C O 1
ATOM 7183 N N . LEU C 1 139 ? 47.286 -90.787 34.412 1.00 117.82 156 LEU C N 1
ATOM 7184 C CA . LEU C 1 139 ? 48.684 -90.774 34.007 1.00 113.86 156 LEU C CA 1
ATOM 7185 C C . LEU C 1 139 ? 49.566 -91.609 34.936 1.00 114.55 156 LEU C C 1
ATOM 7186 O O . LEU C 1 139 ? 50.356 -92.425 34.471 1.00 116.71 156 LEU C O 1
ATOM 7191 N N . VAL C 1 140 ? 49.419 -91.435 36.244 1.00 115.16 157 VAL C N 1
ATOM 7192 C CA . VAL C 1 140 ? 50.267 -92.161 37.187 1.00 119.17 157 VAL C CA 1
ATOM 7193 C C . VAL C 1 140 ? 49.950 -93.654 37.181 1.00 125.14 157 VAL C C 1
ATOM 7194 O O . VAL C 1 140 ? 50.810 -94.479 37.493 1.00 127.99 157 VAL C O 1
ATOM 7198 N N . THR C 1 141 ? 48.714 -93.998 36.832 1.00 126.14 158 THR C N 1
ATOM 7199 C CA . THR C 1 141 ? 48.312 -95.397 36.744 1.00 124.02 158 THR C CA 1
ATOM 7200 C C . THR C 1 141 ? 48.873 -96.057 35.482 1.00 127.18 158 THR C C 1
ATOM 7201 O O . THR C 1 141 ? 49.338 -97.196 35.526 1.00 129.12 158 THR C O 1
ATOM 7205 N N . GLU C 1 142 ? 48.830 -95.339 34.362 1.00 126.43 159 GLU C N 1
ATOM 7206 C CA . GLU C 1 142 ? 49.384 -95.844 33.107 1.00 125.00 159 GLU C CA 1
ATOM 7207 C C . GLU C 1 142 ? 50.902 -96.033 33.182 1.00 125.69 159 GLU C C 1
ATOM 7208 O O . GLU C 1 142 ? 51.434 -97.017 32.669 1.00 130.73 159 GLU C O 1
ATOM 7214 N N . LEU C 1 143 ? 51.593 -95.093 33.825 1.00 121.34 160 LEU C N 1
ATOM 7215 C CA . LEU C 1 143 ? 53.045 -95.180 33.992 1.00 120.77 160 LEU C CA 1
ATOM 7216 C C . LEU C 1 143 ? 53.457 -96.130 35.116 1.00 128.16 160 LEU C C 1
ATOM 7217 O O . LEU C 1 143 ? 54.648 -96.320 35.361 1.00 128.02 160 LEU C O 1
ATOM 7222 N N . ARG C 1 144 ? 52.475 -96.710 35.802 1.00 137.29 161 ARG C N 1
ATOM 7223 C CA . ARG C 1 144 ? 52.740 -97.654 36.887 1.00 146.52 161 ARG C CA 1
ATOM 7224 C C . ARG C 1 144 ? 53.604 -97.051 37.997 1.00 147.06 161 ARG C C 1
ATOM 7225 O O . ARG C 1 144 ? 54.517 -97.703 38.505 1.00 148.58 161 ARG C O 1
ATOM 7233 N N . TRP C 1 145 ? 53.318 -95.806 38.368 1.00 143.46 162 TRP C N 1
ATOM 7234 C CA . TRP C 1 145 ? 53.990 -95.183 39.504 1.00 136.55 162 TRP C CA 1
ATOM 7235 C C . TRP C 1 145 ? 53.368 -95.660 40.812 1.00 126.81 162 TRP C C 1
ATOM 7236 O O . TRP C 1 145 ? 52.147 -95.643 40.966 1.00 121.61 162 TRP C O 1
ATOM 7247 N N . GLN C 1 146 ? 54.216 -96.089 41.743 1.00 123.94 163 GLN C N 1
ATOM 7248 C CA . GLN C 1 146 ? 53.768 -96.506 43.069 1.00 121.82 163 GLN C CA 1
ATOM 7249 C C . GLN C 1 146 ? 54.097 -95.436 44.103 1.00 119.49 163 GLN C C 1
ATOM 7250 O O . GLN C 1 146 ? 53.300 -95.158 45.000 1.00 114.74 163 GLN C O 1
ATOM 7256 N N . LYS C 1 147 ? 55.278 -94.842 43.964 1.00 124.05 164 LYS C N 1
ATOM 7257 C CA . LYS C 1 147 ? 55.719 -93.771 44.848 1.00 129.12 164 LYS C CA 1
ATOM 7258 C C . LYS C 1 147 ? 56.193 -92.587 44.016 1.00 129.55 164 LYS C C 1
ATOM 7259 O O . LYS C 1 147 ? 56.924 -92.761 43.040 1.00 130.40 164 LYS C O 1
ATOM 7265 N N . PHE C 1 148 ? 55.781 -91.384 44.403 1.00 126.89 165 PHE C N 1
ATOM 7266 C CA . PHE C 1 148 ? 56.229 -90.176 43.723 1.00 120.97 165 PHE C CA 1
ATOM 7267 C C . PHE C 1 148 ? 55.953 -88.933 44.560 1.00 114.47 165 PHE C C 1
ATOM 7268 O O . PHE C 1 148 ? 55.110 -88.951 45.457 1.00 109.47 165 PHE C O 1
ATOM 7276 N N . VAL C 1 149 ? 56.671 -87.858 44.250 1.00 115.01 166 VAL C N 1
ATOM 7277 C CA . VAL C 1 149 ? 56.522 -86.584 44.945 1.00 118.01 166 VAL C CA 1
ATOM 7278 C C . VAL C 1 149 ? 55.725 -85.598 44.091 1.00 115.76 166 VAL C C 1
ATOM 7279 O O . VAL C 1 149 ? 55.836 -85.599 42.867 1.00 116.80 166 VAL C O 1
ATOM 7283 N N . MET C 1 150 ? 54.907 -84.774 44.739 1.00 112.35 167 MET C N 1
ATOM 7284 C CA . MET C 1 150 ? 54.227 -83.673 44.063 1.00 106.97 167 MET C CA 1
ATOM 7285 C C . MET C 1 150 ? 54.713 -82.339 44.621 1.00 103.98 167 MET C C 1
ATOM 7286 O O . MET C 1 150 ? 54.463 -82.011 45.782 1.00 103.66 167 MET C O 1
ATOM 7291 N N . PHE C 1 151 ? 55.431 -81.589 43.793 1.00 102.64 168 PHE C N 1
ATOM 7292 C CA . PHE C 1 151 ? 55.891 -80.255 44.160 1.00 103.91 168 PHE C CA 1
ATOM 7293 C C . PHE C 1 151 ? 54.868 -79.193 43.772 1.00 94.17 168 PHE C C 1
ATOM 7294 O O . PHE C 1 151 ? 54.330 -79.217 42.665 1.00 89.83 168 PHE C O 1
ATOM 7302 N N . TYR C 1 152 ? 54.597 -78.271 44.693 1.00 90.85 169 TYR C N 1
ATOM 7303 C CA . TYR C 1 152 ? 53.716 -77.139 44.420 1.00 87.81 169 TYR C CA 1
ATOM 7304 C C . TYR C 1 152 ? 54.321 -75.856 44.976 1.00 85.86 169 TYR C C 1
ATOM 7305 O O . TYR C 1 152 ? 55.027 -75.882 45.984 1.00 85.77 169 TYR C O 1
ATOM 7314 N N . ASP C 1 153 ? 54.050 -74.735 44.315 1.00 84.71 170 ASP C N 1
ATOM 7315 C CA . ASP C 1 153 ? 54.641 -73.460 44.706 1.00 85.07 170 ASP C CA 1
ATOM 7316 C C . ASP C 1 153 ? 53.804 -72.765 45.782 1.00 85.35 170 ASP C C 1
ATOM 7317 O O . ASP C 1 153 ? 52.799 -73.304 46.245 1.00 86.48 170 ASP C O 1
ATOM 7322 N N . SER C 1 154 ? 54.230 -71.569 46.174 1.00 85.93 171 SER C N 1
ATOM 7323 C CA . SER C 1 154 ? 53.635 -70.873 47.312 1.00 88.82 171 SER C CA 1
ATOM 7324 C C . SER C 1 154 ? 52.245 -70.292 47.044 1.00 89.56 171 SER C C 1
ATOM 7325 O O . SER C 1 154 ? 51.568 -69.864 47.977 1.00 90.30 171 SER C O 1
ATOM 7328 N N . GLU C 1 155 ? 51.815 -70.283 45.786 1.00 89.89 172 GLU C N 1
ATOM 7329 C CA . GLU C 1 155 ? 50.508 -69.734 45.436 1.00 90.60 172 GLU C CA 1
ATOM 7330 C C . GLU C 1 155 ? 49.455 -70.815 45.214 1.00 84.70 172 GLU C C 1
ATOM 7331 O O . GLU C 1 155 ? 48.259 -70.524 45.196 1.00 86.00 172 GLU C O 1
ATOM 7337 N N . TYR C 1 156 ? 49.890 -72.059 45.043 1.00 77.94 173 TYR C N 1
ATOM 7338 C CA . TYR C 1 156 ? 48.954 -73.136 44.745 1.00 72.49 173 TYR C CA 1
ATOM 7339 C C . TYR C 1 156 ? 48.124 -73.529 45.969 1.00 70.87 173 TYR C C 1
ATOM 7340 O O . TYR C 1 156 ? 48.643 -73.641 47.081 1.00 69.95 173 TYR C O 1
ATOM 7349 N N . ASP C 1 157 ? 46.832 -73.749 45.738 1.00 70.14 174 ASP C N 1
ATOM 7350 C CA . ASP C 1 157 ? 45.891 -74.135 46.781 1.00 69.46 174 ASP C CA 1
ATOM 7351 C C . ASP C 1 157 ? 45.728 -75.656 46.762 1.00 69.58 174 ASP C C 1
ATOM 7352 O O . ASP C 1 157 ? 45.040 -76.204 45.902 1.00 67.54 174 ASP C O 1
ATOM 7357 N N . ILE C 1 158 ? 46.355 -76.335 47.721 1.00 72.18 175 ILE C N 1
ATOM 7358 C CA . ILE C 1 158 ? 46.429 -77.793 47.693 1.00 74.31 175 ILE C CA 1
ATOM 7359 C C . ILE C 1 158 ? 45.073 -78.459 47.935 1.00 74.91 175 ILE C C 1
ATOM 7360 O O . ILE C 1 158 ? 44.939 -79.672 47.764 1.00 76.92 175 ILE C O 1
ATOM 7365 N N . ARG C 1 159 ? 44.071 -77.672 48.323 1.00 72.49 176 ARG C N 1
ATOM 7366 C CA . ARG C 1 159 ? 42.705 -78.182 48.433 1.00 70.55 176 ARG C CA 1
ATOM 7367 C C . ARG C 1 159 ? 42.205 -78.699 47.089 1.00 70.17 176 ARG C C 1
ATOM 7368 O O . ARG C 1 159 ? 41.296 -79.526 47.035 1.00 70.17 176 ARG C O 1
ATOM 7376 N N . GLY C 1 160 ? 42.795 -78.200 46.007 1.00 70.91 177 GLY C N 1
ATOM 7377 C CA . GLY C 1 160 ? 42.426 -78.628 44.670 1.00 73.02 177 GLY C CA 1
ATOM 7378 C C . GLY C 1 160 ? 42.800 -80.072 44.381 1.00 76.31 177 GLY C C 1
ATOM 7379 O O . GLY C 1 160 ? 42.321 -80.656 43.411 1.00 74.04 177 GLY C O 1
ATOM 7380 N N . LEU C 1 161 ? 43.655 -80.647 45.224 1.00 81.63 178 LEU C N 1
ATOM 7381 C CA . LEU C 1 161 ? 44.124 -82.018 45.035 1.00 84.40 178 LEU C CA 1
ATOM 7382 C C . LEU C 1 161 ? 43.212 -83.049 45.700 1.00 87.66 178 LEU C C 1
ATOM 7383 O O . LEU C 1 161 ? 43.505 -84.244 45.673 1.00 89.49 178 LEU C O 1
ATOM 7388 N N . GLN C 1 162 ? 42.112 -82.582 46.286 1.00 88.09 179 GLN C N 1
ATOM 7389 C CA . GLN C 1 162 ? 41.239 -83.416 47.114 1.00 90.11 179 GLN C CA 1
ATOM 7390 C C . GLN C 1 162 ? 40.881 -84.748 46.446 1.00 87.81 179 GLN C C 1
ATOM 7391 O O . GLN C 1 162 ? 41.108 -85.813 47.020 1.00 85.26 179 GLN C O 1
ATOM 7397 N N . SER C 1 163 ? 40.317 -84.692 45.243 1.00 89.51 180 SER C N 1
ATOM 7398 C CA . SER C 1 163 ? 39.868 -85.905 44.564 1.00 90.74 180 SER C CA 1
ATOM 7399 C C . SER C 1 163 ? 41.035 -86.796 44.130 1.00 90.86 180 SER C C 1
ATOM 7400 O O . SER C 1 163 ? 40.914 -88.020 44.111 1.00 89.75 180 SER C O 1
ATOM 7403 N N . PHE C 1 164 ? 42.164 -86.180 43.788 1.00 92.21 181 PHE C N 1
ATOM 7404 C CA . PHE C 1 164 ? 43.359 -86.927 43.402 1.00 93.50 181 PHE C CA 1
ATOM 7405 C C . PHE C 1 164 ? 43.940 -87.697 44.584 1.00 93.86 181 PHE C C 1
ATOM 7406 O O . PHE C 1 164 ? 44.307 -88.865 44.458 1.00 95.88 181 PHE C O 1
ATOM 7414 N N . LEU C 1 165 ? 44.024 -87.034 45.731 1.00 92.49 182 LEU C N 1
ATOM 7415 C CA . LEU C 1 165 ? 44.600 -87.634 46.929 1.00 93.05 182 LEU C CA 1
ATOM 7416 C C . LEU C 1 165 ? 43.738 -88.772 47.465 1.00 94.07 182 LEU C C 1
ATOM 7417 O O . LEU C 1 165 ? 44.263 -89.784 47.928 1.00 92.90 182 LEU C O 1
ATOM 7422 N N . ASP C 1 166 ? 42.421 -88.604 47.414 1.00 98.56 183 ASP C N 1
ATOM 7423 C CA . ASP C 1 166 ? 41.510 -89.649 47.866 1.00 105.18 183 ASP C CA 1
ATOM 7424 C C . ASP C 1 166 ? 41.698 -90.897 47.014 1.00 107.38 183 ASP C C 1
ATOM 7425 O O . ASP C 1 166 ? 41.862 -91.997 47.537 1.00 106.87 183 ASP C O 1
ATOM 7430 N N . GLN C 1 167 ? 41.685 -90.714 45.698 1.00 110.32 184 GLN C N 1
ATOM 7431 C CA . GLN C 1 167 ? 41.840 -91.825 44.768 1.00 113.02 184 GLN C CA 1
ATOM 7432 C C . GLN C 1 167 ? 43.221 -92.462 44.893 1.00 111.66 184 GLN C C 1
ATOM 7433 O O . GLN C 1 167 ? 43.351 -93.685 44.855 1.00 111.06 184 GLN C O 1
ATOM 7439 N N . ALA C 1 168 ? 44.245 -91.630 45.052 1.00 112.63 185 ALA C N 1
ATOM 7440 C CA . ALA C 1 168 ? 45.611 -92.116 45.210 1.00 116.22 185 ALA C CA 1
ATOM 7441 C C . ALA C 1 168 ? 45.727 -93.013 46.438 1.00 119.85 185 ALA C C 1
ATOM 7442 O O . ALA C 1 168 ? 46.449 -94.010 46.428 1.00 121.12 185 ALA C O 1
ATOM 7444 N N . SER C 1 169 ? 45.014 -92.646 47.497 1.00 122.11 186 SER C N 1
ATOM 7445 C CA . SER C 1 169 ? 44.995 -93.437 48.720 1.00 124.79 186 SER C CA 1
ATOM 7446 C C . SER C 1 169 ? 44.323 -94.790 48.491 1.00 125.87 186 SER C C 1
ATOM 7447 O O . SER C 1 169 ? 44.812 -95.820 48.957 1.00 127.07 186 SER C O 1
ATOM 7450 N N . ARG C 1 170 ? 43.204 -94.779 47.773 1.00 126.25 187 ARG C N 1
ATOM 7451 C CA . ARG C 1 170 ? 42.470 -96.005 47.472 1.00 128.72 187 ARG C CA 1
ATOM 7452 C C . ARG C 1 170 ? 43.310 -96.979 46.651 1.00 129.14 187 ARG C C 1
ATOM 7453 O O . ARG C 1 170 ? 43.192 -98.194 46.806 1.00 131.11 187 ARG C O 1
ATOM 7461 N N . LEU C 1 171 ? 44.158 -96.441 45.779 1.00 127.24 188 LEU C N 1
ATOM 7462 C CA . LEU C 1 171 ? 45.004 -97.271 44.928 1.00 125.04 188 LEU C CA 1
ATOM 7463 C C . LEU C 1 171 ? 46.283 -97.674 45.658 1.00 124.56 188 LEU C C 1
ATOM 7464 O O . LEU C 1 171 ? 47.107 -98.415 45.121 1.00 125.60 188 LEU C O 1
ATOM 7469 N N . GLY C 1 172 ? 46.451 -97.175 46.878 1.00 123.66 189 GLY C N 1
ATOM 7470 C CA . GLY C 1 172 ? 47.602 -97.520 47.690 1.00 124.48 189 GLY C CA 1
ATOM 7471 C C . GLY C 1 172 ? 48.889 -96.870 47.224 1.00 126.11 189 GLY C C 1
ATOM 7472 O O . GLY C 1 172 ? 49.979 -97.359 47.520 1.00 128.57 189 GLY C O 1
ATOM 7473 N N . LEU C 1 173 ? 48.767 -95.763 46.500 1.00 124.40 190 LEU C N 1
ATOM 7474 C CA . LEU C 1 173 ? 49.938 -95.027 46.043 1.00 122.26 190 LEU C CA 1
ATOM 7475 C C . LEU C 1 173 ? 50.520 -94.237 47.210 1.00 115.98 190 LEU C C 1
ATOM 7476 O O . LEU C 1 173 ? 49.792 -93.843 48.123 1.00 112.79 190 LEU C O 1
ATOM 7481 N N . ASP C 1 174 ? 51.832 -94.019 47.178 1.00 115.72 191 ASP C N 1
ATOM 7482 C CA . ASP C 1 174 ? 52.509 -93.220 48.195 1.00 119.52 191 ASP C CA 1
ATOM 7483 C C . ASP C 1 174 ? 52.923 -91.866 47.634 1.00 113.86 191 ASP C C 1
ATOM 7484 O O . ASP C 1 174 ? 53.873 -91.765 46.854 1.00 109.07 191 ASP C O 1
ATOM 7489 N N . VAL C 1 175 ? 52.195 -90.831 48.042 1.00 114.08 192 VAL C N 1
ATOM 7490 C CA . VAL C 1 175 ? 52.401 -89.480 47.534 1.00 111.19 192 VAL C CA 1
ATOM 7491 C C . VAL C 1 175 ? 53.019 -88.590 48.610 1.00 104.08 192 VAL C C 1
ATOM 7492 O O . VAL C 1 175 ? 52.520 -88.523 49.734 1.00 97.37 192 VAL C O 1
ATOM 7496 N N . SER C 1 176 ? 54.112 -87.920 48.255 1.00 106.24 193 SER C N 1
ATOM 7497 C CA . SER C 1 176 ? 54.766 -86.960 49.139 1.00 110.34 193 SER C CA 1
ATOM 7498 C C . SER C 1 176 ? 54.518 -85.537 48.641 1.00 114.39 193 SER C C 1
ATOM 7499 O O . SER C 1 176 ? 54.923 -85.181 47.534 1.00 117.68 193 SER C O 1
ATOM 7502 N N . LEU C 1 177 ? 53.835 -84.736 49.455 1.00 113.51 194 LEU C N 1
ATOM 7503 C CA . LEU C 1 177 ? 53.514 -83.356 49.096 1.00 111.98 194 LEU C CA 1
ATOM 7504 C C . LEU C 1 177 ? 54.523 -82.359 49.682 1.00 108.76 194 LEU C C 1
ATOM 7505 O O . LEU C 1 177 ? 54.658 -82.259 50.902 1.00 108.64 194 LEU C O 1
ATOM 7510 N N . GLN C 1 178 ? 55.220 -81.625 48.815 1.00 107.41 195 GLN C N 1
ATOM 7511 C CA . GLN C 1 178 ? 56.242 -80.665 49.250 1.00 108.71 195 GLN C CA 1
ATOM 7512 C C . GLN C 1 178 ? 56.083 -79.289 48.612 1.00 102.15 195 GLN C C 1
ATOM 7513 O O . GLN C 1 178 ? 56.050 -79.155 47.389 1.00 101.27 195 GLN C O 1
ATOM 7519 N N . LYS C 1 179 ? 55.993 -78.270 49.462 1.00 98.56 196 LYS C N 1
ATOM 7520 C CA . LYS C 1 179 ? 55.875 -76.888 49.014 1.00 98.93 196 LYS C CA 1
ATOM 7521 C C . LYS C 1 179 ? 57.231 -76.352 48.563 1.00 100.78 196 LYS C C 1
ATOM 7522 O O . LYS C 1 179 ? 58.238 -76.546 49.245 1.00 98.98 196 LYS C O 1
ATOM 7528 N N . VAL C 1 180 ? 57.247 -75.679 47.415 1.00 106.32 197 VAL C N 1
ATOM 7529 C CA . VAL C 1 180 ? 58.443 -74.998 46.924 1.00 113.08 197 VAL C CA 1
ATOM 7530 C C . VAL C 1 180 ? 58.332 -73.493 47.162 1.00 121.26 197 VAL C C 1
ATOM 7531 O O . VAL C 1 180 ? 57.498 -72.824 46.552 1.00 116.62 197 VAL C O 1
ATOM 7535 N N . ASP C 1 181 ? 59.173 -72.962 48.045 1.00 135.90 198 ASP C N 1
ATOM 7536 C CA . ASP C 1 181 ? 59.145 -71.534 48.348 1.00 150.83 198 ASP C CA 1
ATOM 7537 C C . ASP C 1 181 ? 59.659 -70.717 47.164 1.00 159.97 198 ASP C C 1
ATOM 7538 O O . ASP C 1 181 ? 60.321 -71.249 46.273 1.00 162.59 198 ASP C O 1
ATOM 7543 N N . LYS C 1 182 ? 59.350 -69.423 47.162 1.00 164.67 199 LYS C N 1
ATOM 7544 C CA . LYS C 1 182 ? 59.683 -68.549 46.038 1.00 166.77 199 LYS C CA 1
ATOM 7545 C C . LYS C 1 182 ? 61.190 -68.384 45.842 1.00 170.30 199 LYS C C 1
ATOM 7546 O O . LYS C 1 182 ? 61.665 -68.250 44.713 1.00 171.11 199 LYS C O 1
ATOM 7552 N N . ASN C 1 183 ? 61.936 -68.395 46.942 1.00 170.23 200 ASN C N 1
ATOM 7553 C CA . ASN C 1 183 ? 63.381 -68.195 46.895 1.00 166.36 200 ASN C CA 1
ATOM 7554 C C . ASN C 1 183 ? 64.138 -69.472 46.551 1.00 163.27 200 ASN C C 1
ATOM 7555 O O . ASN C 1 183 ? 64.381 -70.317 47.414 1.00 161.91 200 ASN C O 1
ATOM 7557 N N . ILE C 1 184 ? 64.502 -69.601 45.278 1.00 161.07 201 ILE C N 1
ATOM 7558 C CA . ILE C 1 184 ? 65.180 -70.792 44.778 1.00 158.00 201 ILE C CA 1
ATOM 7559 C C . ILE C 1 184 ? 66.527 -70.986 45.467 1.00 160.10 201 ILE C C 1
ATOM 7560 O O . ILE C 1 184 ? 66.950 -72.116 45.713 1.00 162.18 201 ILE C O 1
ATOM 7562 N N . SER C 1 185 ? 67.200 -69.878 45.766 1.00 159.08 202 SER C N 1
ATOM 7563 C CA . SER C 1 185 ? 68.483 -69.925 46.458 1.00 157.46 202 SER C CA 1
ATOM 7564 C C . SER C 1 185 ? 68.304 -70.530 47.846 1.00 160.04 202 SER C C 1
ATOM 7565 O O . SER C 1 185 ? 69.155 -71.281 48.325 1.00 161.05 202 SER C O 1
ATOM 7567 N N . HIS C 1 186 ? 67.185 -70.198 48.485 1.00 159.39 203 HIS C N 1
ATOM 7568 C CA . HIS C 1 186 ? 66.872 -70.714 49.811 1.00 154.68 203 HIS C CA 1
ATOM 7569 C C . HIS C 1 186 ? 66.466 -72.182 49.718 1.00 154.61 203 HIS C C 1
ATOM 7570 O O . HIS C 1 186 ? 66.650 -72.948 50.664 1.00 157.69 203 HIS C O 1
ATOM 7572 N N . VAL C 1 187 ? 65.902 -72.560 48.573 1.00 147.99 204 VAL C N 1
ATOM 7573 C CA . VAL C 1 187 ? 65.485 -73.937 48.327 1.00 137.95 204 VAL C CA 1
ATOM 7574 C C . VAL C 1 187 ? 66.664 -74.890 48.488 1.00 138.58 204 VAL C C 1
ATOM 7575 O O . VAL C 1 187 ? 66.613 -75.831 49.281 1.00 137.36 204 VAL C O 1
ATOM 7577 N N . PHE C 1 188 ? 67.725 -74.638 47.729 1.00 140.09 205 PHE C N 1
ATOM 7578 C CA . PHE C 1 188 ? 68.898 -75.503 47.734 1.00 139.02 205 PHE C CA 1
ATOM 7579 C C . PHE C 1 188 ? 69.731 -75.277 48.991 1.00 132.38 205 PHE C C 1
ATOM 7580 O O . PHE C 1 188 ? 69.650 -76.049 49.946 1.00 127.60 205 PHE C O 1
ATOM 7582 N N . ARG C 1 204 ? 67.388 -88.275 47.017 1.00 116.59 221 ARG C N 1
ATOM 7583 C CA . ARG C 1 204 ? 67.716 -88.128 45.604 1.00 115.85 221 ARG C CA 1
ATOM 7584 C C . ARG C 1 204 ? 66.993 -89.177 44.766 1.00 120.10 221 ARG C C 1
ATOM 7585 O O . ARG C 1 204 ? 66.540 -88.895 43.656 1.00 120.30 221 ARG C O 1
ATOM 7587 N N . ASP C 1 205 ? 66.889 -90.387 45.306 1.00 123.39 222 ASP C N 1
ATOM 7588 C CA . ASP C 1 205 ? 66.232 -91.489 44.611 1.00 124.16 222 ASP C CA 1
ATOM 7589 C C . ASP C 1 205 ? 64.719 -91.302 44.549 1.00 118.85 222 ASP C C 1
ATOM 7590 O O . ASP C 1 205 ? 64.081 -91.669 43.562 1.00 115.56 222 ASP C O 1
ATOM 7592 N N . THR C 1 206 ? 64.153 -90.732 45.609 1.00 115.56 223 THR C N 1
ATOM 7593 C CA . THR C 1 206 ? 62.717 -90.469 45.671 1.00 109.10 223 THR C CA 1
ATOM 7594 C C . THR C 1 206 ? 62.261 -89.459 44.617 1.00 106.19 223 THR C C 1
ATOM 7595 O O . THR C 1 206 ? 61.093 -89.447 44.224 1.00 101.02 223 THR C O 1
ATOM 7597 N N . LEU C 1 207 ? 63.188 -88.619 44.164 1.00 109.75 224 LEU C N 1
ATOM 7598 C CA . LEU C 1 207 ? 62.880 -87.571 43.193 1.00 113.32 224 LEU C CA 1
ATOM 7599 C C . LEU C 1 207 ? 62.871 -88.064 41.743 1.00 121.56 224 LEU C C 1
ATOM 7600 O O . LEU C 1 207 ? 62.730 -87.266 40.816 1.00 121.88 224 LEU C O 1
ATOM 7602 N N . ARG C 1 208 ? 63.020 -89.371 41.543 1.00 127.52 225 ARG C N 1
ATOM 7603 C CA . ARG C 1 208 ? 63.051 -89.933 40.193 1.00 128.84 225 ARG C CA 1
ATOM 7604 C C . ARG C 1 208 ? 61.677 -89.881 39.521 1.00 126.30 225 ARG C C 1
ATOM 7605 O O . ARG C 1 208 ? 61.576 -89.918 38.295 1.00 124.63 225 ARG C O 1
ATOM 7607 N N . ARG C 1 209 ? 60.628 -89.797 40.334 1.00 125.05 226 ARG C N 1
ATOM 7608 C CA . ARG C 1 209 ? 59.262 -89.654 39.838 1.00 124.08 226 ARG C CA 1
ATOM 7609 C C . ARG C 1 209 ? 58.578 -88.497 40.556 1.00 128.52 226 ARG C C 1
ATOM 7610 O O . ARG C 1 209 ? 58.334 -88.572 41.762 1.00 132.40 226 ARG C O 1
ATOM 7612 N N . ALA C 1 210 ? 58.273 -87.429 39.821 1.00 127.25 227 ALA C N 1
ATOM 7613 C CA . ALA C 1 210 ? 57.690 -86.236 40.431 1.00 124.62 227 ALA C CA 1
ATOM 7614 C C . ALA C 1 210 ? 56.673 -85.520 39.539 1.00 120.40 227 ALA C C 1
ATOM 7615 O O . ALA C 1 210 ? 56.772 -85.546 38.311 1.00 120.41 227 ALA C O 1
ATOM 7617 N N . ILE C 1 211 ? 55.691 -84.888 40.183 1.00 114.32 228 ILE C N 1
ATOM 7618 C CA . ILE C 1 211 ? 54.741 -84.003 39.511 1.00 105.33 228 ILE C CA 1
ATOM 7619 C C . ILE C 1 211 ? 55.025 -82.550 39.897 1.00 101.21 228 ILE C C 1
ATOM 7620 O O . ILE C 1 211 ? 55.246 -82.251 41.072 1.00 99.13 228 ILE C O 1
ATOM 7625 N N . LEU C 1 212 ? 55.015 -81.657 38.909 1.00 100.77 229 LEU C N 1
ATOM 7626 C CA . LEU C 1 212 ? 55.266 -80.235 39.144 1.00 101.96 229 LEU C CA 1
ATOM 7627 C C . LEU C 1 212 ? 54.004 -79.385 39.000 1.00 98.54 229 LEU C C 1
ATOM 7628 O O . LEU C 1 212 ? 53.563 -79.090 37.888 1.00 99.11 229 LEU C O 1
ATOM 7633 N N . LEU C 1 213 ? 53.429 -79.002 40.136 1.00 93.45 230 LEU C N 1
ATOM 7634 C CA . LEU C 1 213 ? 52.311 -78.066 40.168 1.00 87.38 230 LEU C CA 1
ATOM 7635 C C . LEU C 1 213 ? 52.840 -76.647 40.376 1.00 80.94 230 LEU C C 1
ATOM 7636 O O . LEU C 1 213 ? 52.608 -76.032 41.418 1.00 80.30 230 LEU C O 1
ATOM 7641 N N . LEU C 1 214 ? 53.546 -76.139 39.371 1.00 77.10 231 LEU C N 1
ATOM 7642 C CA . LEU C 1 214 ? 54.242 -74.860 39.464 1.00 77.44 231 LEU C CA 1
ATOM 7643 C C . LEU C 1 214 ? 53.864 -73.943 38.312 1.00 73.45 231 LEU C C 1
ATOM 7644 O O . LEU C 1 214 ? 53.213 -74.365 37.354 1.00 72.26 231 LEU C O 1
ATOM 7649 N N . SER C 1 215 ? 54.283 -72.686 38.399 1.00 74.14 232 SER C N 1
ATOM 7650 C CA . SER C 1 215 ? 54.164 -71.781 37.268 1.00 79.84 232 SER C CA 1
ATOM 7651 C C . SER C 1 215 ? 55.213 -72.174 36.237 1.00 87.03 232 SER C C 1
ATOM 7652 O O . SER C 1 215 ? 56.187 -72.850 36.575 1.00 90.13 232 SER C O 1
ATOM 7655 N N . PRO C 1 216 ? 55.014 -71.773 34.973 1.00 90.02 233 PRO C N 1
ATOM 7656 C CA . PRO C 1 216 ? 56.005 -72.081 33.937 1.00 92.48 233 PRO C CA 1
ATOM 7657 C C . PRO C 1 216 ? 57.415 -71.624 34.313 1.00 95.95 233 PRO C C 1
ATOM 7658 O O . PRO C 1 216 ? 58.361 -72.400 34.181 1.00 97.99 233 PRO C O 1
ATOM 7662 N N . GLN C 1 217 ? 57.547 -70.386 34.780 1.00 95.70 234 GLN C N 1
ATOM 7663 C CA . GLN C 1 217 ? 58.850 -69.852 35.165 1.00 93.94 234 GLN C CA 1
ATOM 7664 C C . GLN C 1 217 ? 59.381 -70.522 36.430 1.00 93.79 234 GLN C C 1
ATOM 7665 O O . GLN C 1 217 ? 60.577 -70.788 36.545 1.00 96.50 234 GLN C O 1
ATOM 7671 N N . GLY C 1 218 ? 58.493 -70.775 37.384 1.00 91.17 235 GLY C N 1
ATOM 7672 C CA . GLY C 1 218 ? 58.873 -71.447 38.612 1.00 91.62 235 GLY C CA 1
ATOM 7673 C C . GLY C 1 218 ? 59.425 -72.833 38.348 1.00 94.80 235 GLY C C 1
ATOM 7674 O O . GLY C 1 218 ? 60.390 -73.257 38.981 1.00 97.04 235 GLY C O 1
ATOM 7675 N N . ALA C 1 219 ? 58.812 -73.539 37.405 1.00 96.69 236 ALA C N 1
ATOM 7676 C CA . ALA C 1 219 ? 59.270 -74.869 37.026 1.00 100.01 236 ALA C CA 1
ATOM 7677 C C . ALA C 1 219 ? 60.646 -74.798 36.364 1.00 103.10 236 ALA C C 1
ATOM 7678 O O . ALA C 1 219 ? 61.512 -75.635 36.620 1.00 103.56 236 ALA C O 1
ATOM 7680 N N . HIS C 1 220 ? 60.839 -73.793 35.514 1.00 106.32 237 HIS C N 1
ATOM 7681 C CA . HIS C 1 220 ? 62.119 -73.586 34.847 1.00 111.19 237 HIS C CA 1
ATOM 7682 C C . HIS C 1 220 ? 63.239 -73.373 35.858 1.00 111.41 237 HIS C C 1
ATOM 7683 O O . HIS C 1 220 ? 64.292 -74.004 35.773 1.00 112.14 237 HIS C O 1
ATOM 7690 N N . SER C 1 221 ? 63.005 -72.480 36.814 1.00 111.42 238 SER C N 1
ATOM 7691 C CA . SER C 1 221 ? 63.974 -72.211 37.870 1.00 112.19 238 SER C CA 1
ATOM 7692 C C . SER C 1 221 ? 64.202 -73.453 38.720 1.00 112.49 238 SER C C 1
ATOM 7693 O O . SER C 1 221 ? 65.325 -73.738 39.134 1.00 115.86 238 SER C O 1
ATOM 7696 N N . PHE C 1 222 ? 63.125 -74.187 38.977 1.00 109.72 239 PHE C N 1
ATOM 7697 C CA . PHE C 1 222 ? 63.181 -75.382 39.810 1.00 110.02 239 PHE C CA 1
ATOM 7698 C C . PHE C 1 222 ? 64.057 -76.468 39.190 1.00 120.48 239 PHE C C 1
ATOM 7699 O O . PHE C 1 222 ? 64.866 -77.087 39.881 1.00 130.03 239 PHE C O 1
ATOM 7707 N N . ILE C 1 223 ? 63.888 -76.701 37.891 1.00 118.10 240 ILE C N 1
ATOM 7708 C CA . ILE C 1 223 ? 64.686 -77.699 37.183 1.00 114.75 240 ILE C CA 1
ATOM 7709 C C . ILE C 1 223 ? 66.163 -77.306 37.170 1.00 109.47 240 ILE C C 1
ATOM 7710 O O . ILE C 1 223 ? 67.032 -78.126 37.468 1.00 104.85 240 ILE C O 1
ATOM 7715 N N . ASN C 1 224 ? 66.441 -76.052 36.824 1.00 110.86 241 ASN C N 1
ATOM 7716 C CA . ASN C 1 224 ? 67.812 -75.554 36.788 1.00 113.75 241 ASN C CA 1
ATOM 7717 C C . ASN C 1 224 ? 68.485 -75.708 38.147 1.00 123.17 241 ASN C C 1
ATOM 7718 O O . ASN C 1 224 ? 69.659 -76.058 38.231 1.00 129.06 241 ASN C O 1
ATOM 7723 N N . GLU C 1 225 ? 67.740 -75.438 39.212 1.00 126.15 242 GLU C N 1
ATOM 7724 C CA . GLU C 1 225 ? 68.274 -75.569 40.560 1.00 131.33 242 GLU C CA 1
ATOM 7725 C C . GLU C 1 225 ? 68.580 -77.030 40.883 1.00 136.13 242 GLU C C 1
ATOM 7726 O O . GLU C 1 225 ? 69.537 -77.327 41.596 1.00 141.51 242 GLU C O 1
ATOM 7732 N N . ALA C 1 226 ? 67.766 -77.940 40.356 1.00 135.42 243 ALA C N 1
ATOM 7733 C CA . ALA C 1 226 ? 67.945 -79.367 40.615 1.00 137.24 243 ALA C CA 1
ATOM 7734 C C . ALA C 1 226 ? 69.213 -79.925 39.969 1.00 145.82 243 ALA C C 1
ATOM 7735 O O . ALA C 1 226 ? 69.957 -80.674 40.603 1.00 149.76 243 ALA C O 1
ATOM 7737 N N . VAL C 1 227 ? 69.456 -79.567 38.711 1.00 149.05 244 VAL C N 1
ATOM 7738 C CA . VAL C 1 227 ? 70.640 -80.043 37.999 1.00 150.80 244 VAL C CA 1
ATOM 7739 C C . VAL C 1 227 ? 71.917 -79.425 38.570 1.00 151.39 244 VAL C C 1
ATOM 7740 O O . VAL C 1 227 ? 72.923 -80.113 38.740 1.00 152.84 244 VAL C O 1
ATOM 7744 N N . GLU C 1 228 ? 71.872 -78.128 38.860 1.00 149.42 245 GLU C N 1
ATOM 7745 C CA . GLU C 1 228 ? 73.037 -77.413 39.374 1.00 146.86 245 GLU C CA 1
ATOM 7746 C C . GLU C 1 228 ? 73.471 -77.965 40.731 1.00 147.94 245 GLU C C 1
ATOM 7747 O O . GLU C 1 228 ? 74.658 -77.962 41.058 1.00 149.07 245 GLU C O 1
ATOM 7753 N N . THR C 1 229 ? 72.504 -78.435 41.515 1.00 148.41 246 THR C N 1
ATOM 7754 C CA . THR C 1 229 ? 72.788 -79.004 42.829 1.00 150.84 246 THR C CA 1
ATOM 7755 C C . THR C 1 229 ? 72.992 -80.516 42.748 1.00 152.63 246 THR C C 1
ATOM 7756 O O . THR C 1 229 ? 73.134 -81.184 43.773 1.00 155.16 246 THR C O 1
ATOM 7760 N N . ASN C 1 230 ? 73.001 -81.048 41.528 1.00 152.28 247 ASN C N 1
ATOM 7761 C CA . ASN C 1 230 ? 73.261 -82.468 41.302 1.00 153.92 247 ASN C CA 1
ATOM 7762 C C . ASN C 1 230 ? 72.217 -83.351 41.982 1.00 151.33 247 ASN C C 1
ATOM 7763 O O . ASN C 1 230 ? 72.534 -84.431 42.484 1.00 151.72 247 ASN C O 1
ATOM 7768 N N . LEU C 1 231 ? 70.974 -82.879 42.004 1.00 148.52 248 LEU C N 1
ATOM 7769 C CA . LEU C 1 231 ? 69.864 -83.649 42.555 1.00 145.93 248 LEU C CA 1
ATOM 7770 C C . LEU C 1 231 ? 69.004 -84.274 41.456 1.00 139.52 248 LEU C C 1
ATOM 7771 O O . LEU C 1 231 ? 68.233 -85.201 41.711 1.00 133.17 248 LEU C O 1
ATOM 7776 N N . ALA C 1 232 ? 69.147 -83.769 40.234 1.00 143.63 249 ALA C N 1
ATOM 7777 C CA . ALA C 1 232 ? 68.490 -84.359 39.073 1.00 151.27 249 ALA C CA 1
ATOM 7778 C C . ALA C 1 232 ? 69.319 -85.494 38.483 1.00 159.27 249 ALA C C 1
ATOM 7779 O O . ALA C 1 232 ? 70.509 -85.621 38.772 1.00 164.19 249 ALA C O 1
ATOM 7781 N N . SER C 1 233 ? 68.682 -86.319 37.656 1.00 157.97 250 SER C N 1
ATOM 7782 C CA . SER C 1 233 ? 69.378 -87.393 36.957 1.00 150.63 250 SER C CA 1
ATOM 7783 C C . SER C 1 233 ? 68.631 -87.795 35.688 1.00 147.83 250 SER C C 1
ATOM 7784 O O . SER C 1 233 ? 67.447 -87.497 35.529 1.00 146.52 250 SER C O 1
ATOM 7787 N N . LYS C 1 234 ? 69.337 -88.470 34.788 1.00 145.70 251 LYS C N 1
ATOM 7788 C CA . LYS C 1 234 ? 68.749 -88.957 33.546 1.00 143.25 251 LYS C CA 1
ATOM 7789 C C . LYS C 1 234 ? 67.676 -90.015 33.790 1.00 138.56 251 LYS C C 1
ATOM 7790 O O . LYS C 1 234 ? 66.738 -90.142 33.003 1.00 134.94 251 LYS C O 1
ATOM 7796 N N . ASP C 1 235 ? 67.811 -90.766 34.879 1.00 139.74 252 ASP C N 1
ATOM 7797 C CA . ASP C 1 235 ? 66.859 -91.826 35.192 1.00 142.71 252 ASP C CA 1
ATOM 7798 C C . ASP C 1 235 ? 65.717 -91.276 36.049 1.00 145.53 252 ASP C C 1
ATOM 7799 O O . ASP C 1 235 ? 65.347 -91.865 37.066 1.00 144.54 252 ASP C O 1
ATOM 7804 N N . SER C 1 236 ? 65.173 -90.136 35.629 1.00 148.60 253 SER C N 1
ATOM 7805 C CA . SER C 1 236 ? 64.059 -89.498 36.324 1.00 149.00 253 SER C CA 1
ATOM 7806 C C . SER C 1 236 ? 62.967 -89.129 35.325 1.00 152.19 253 SER C C 1
ATOM 7807 O O . SER C 1 236 ? 63.225 -89.028 34.125 1.00 157.27 253 SER C O 1
ATOM 7810 N N . HIS C 1 237 ? 61.749 -88.934 35.825 1.00 145.46 254 HIS C N 1
ATOM 7811 C CA . HIS C 1 237 ? 60.627 -88.532 34.983 1.00 133.93 254 HIS C CA 1
ATOM 7812 C C . HIS C 1 237 ? 59.730 -87.526 35.704 1.00 124.82 254 HIS C C 1
ATOM 7813 O O . HIS C 1 237 ? 59.035 -87.877 36.659 1.00 118.77 254 HIS C O 1
ATOM 7820 N N . TRP C 1 238 ? 59.756 -86.278 35.241 1.00 122.79 255 TRP C N 1
ATOM 7821 C CA . TRP C 1 238 ? 58.962 -85.207 35.840 1.00 119.58 255 TRP C CA 1
ATOM 7822 C C . TRP C 1 238 ? 57.792 -84.784 34.947 1.00 119.57 255 TRP C C 1
ATOM 7823 O O . TRP C 1 238 ? 57.939 -84.657 33.730 1.00 121.91 255 TRP C O 1
ATOM 7834 N N . VAL C 1 239 ? 56.635 -84.571 35.572 1.00 115.02 256 VAL C N 1
ATOM 7835 C CA . VAL C 1 239 ? 55.409 -84.197 34.867 1.00 108.90 256 VAL C CA 1
ATOM 7836 C C . VAL C 1 239 ? 54.946 -82.796 35.275 1.00 103.44 256 VAL C C 1
ATOM 7837 O O . VAL C 1 239 ? 54.554 -82.575 36.423 1.00 104.73 256 VAL C O 1
ATOM 7841 N N . PHE C 1 240 ? 54.996 -81.856 34.336 1.00 96.22 257 PHE C N 1
ATOM 7842 C CA . PHE C 1 240 ? 54.510 -80.502 34.579 1.00 89.89 257 PHE C CA 1
ATOM 7843 C C . PHE C 1 240 ? 53.000 -80.440 34.350 1.00 87.05 257 PHE C C 1
ATOM 7844 O O . PHE C 1 240 ? 52.514 -80.811 33.278 1.00 84.55 257 PHE C O 1
ATOM 7852 N N . VAL C 1 241 ? 52.268 -79.966 35.358 1.00 86.99 258 VAL C N 1
ATOM 7853 C CA . VAL C 1 241 ? 50.805 -79.940 35.320 1.00 86.10 258 VAL C CA 1
ATOM 7854 C C . VAL C 1 241 ? 50.271 -78.531 35.573 1.00 82.82 258 VAL C C 1
ATOM 7855 O O . VAL C 1 241 ? 50.392 -77.989 36.673 1.00 81.03 258 VAL C O 1
ATOM 7859 N N . ASN C 1 242 ? 49.670 -77.953 34.538 1.00 81.35 259 ASN C N 1
ATOM 7860 C CA . ASN C 1 242 ? 49.145 -76.596 34.591 1.00 79.45 259 ASN C CA 1
ATOM 7861 C C . ASN C 1 242 ? 48.286 -76.339 33.359 1.00 79.27 259 ASN C C 1
ATOM 7862 O O . ASN C 1 242 ? 48.713 -76.629 32.246 1.00 82.63 259 ASN C O 1
ATOM 7867 N N . GLU C 1 243 ? 47.092 -75.784 33.546 1.00 75.29 260 GLU C N 1
ATOM 7868 C CA . GLU C 1 243 ? 46.216 -75.476 32.415 1.00 72.68 260 GLU C CA 1
ATOM 7869 C C . GLU C 1 243 ? 46.897 -74.567 31.398 1.00 72.34 260 GLU C C 1
ATOM 7870 O O . GLU C 1 243 ? 46.630 -74.656 30.200 1.00 70.71 260 GLU C O 1
ATOM 7876 N N . GLU C 1 244 ? 47.771 -73.693 31.887 1.00 75.03 261 GLU C N 1
ATOM 7877 C CA . GLU C 1 244 ? 48.321 -72.620 31.071 1.00 78.25 261 GLU C CA 1
ATOM 7878 C C . GLU C 1 244 ? 49.845 -72.636 31.036 1.00 81.59 261 GLU C C 1
ATOM 7879 O O . GLU C 1 244 ? 50.508 -72.492 32.063 1.00 80.81 261 GLU C O 1
ATOM 7885 N N . ILE C 1 245 ? 50.386 -72.837 29.840 1.00 85.36 262 ILE C N 1
ATOM 7886 C CA . ILE C 1 245 ? 51.813 -72.693 29.591 1.00 87.22 262 ILE C CA 1
ATOM 7887 C C . ILE C 1 245 ? 52.027 -72.579 28.086 1.00 91.02 262 ILE C C 1
ATOM 7888 O O . ILE C 1 245 ? 51.409 -73.309 27.314 1.00 88.83 262 ILE C O 1
ATOM 7893 N N . SER C 1 246 ? 52.891 -71.658 27.671 1.00 97.78 263 SER C N 1
ATOM 7894 C CA . SER C 1 246 ? 53.110 -71.407 26.250 1.00 103.88 263 SER C CA 1
ATOM 7895 C C . SER C 1 246 ? 54.153 -72.362 25.680 1.00 104.47 263 SER C C 1
ATOM 7896 O O . SER C 1 246 ? 54.876 -73.022 26.428 1.00 106.55 263 SER C O 1
ATOM 7899 N N . ASP C 1 247 ? 54.232 -72.426 24.354 1.00 100.35 264 ASP C N 1
ATOM 7900 C CA . ASP C 1 247 ? 55.192 -73.301 23.689 1.00 94.44 264 ASP C CA 1
ATOM 7901 C C . ASP C 1 247 ? 56.639 -72.913 24.009 1.00 86.12 264 ASP C C 1
ATOM 7902 O O . ASP C 1 247 ? 57.450 -73.783 24.327 1.00 82.42 264 ASP C O 1
ATOM 7907 N N . PRO C 1 248 ? 56.967 -71.610 23.941 1.00 83.59 265 PRO C N 1
ATOM 7908 C CA . PRO C 1 248 ? 58.319 -71.201 24.343 1.00 85.88 265 PRO C CA 1
ATOM 7909 C C . PRO C 1 248 ? 58.668 -71.605 25.773 1.00 96.39 265 PRO C C 1
ATOM 7910 O O . PRO C 1 248 ? 59.818 -71.953 26.050 1.00 100.36 265 PRO C O 1
ATOM 7914 N N . GLU C 1 249 ? 57.684 -71.559 26.666 1.00 100.95 266 GLU C N 1
ATOM 7915 C CA . GLU C 1 249 ? 57.901 -71.917 28.063 1.00 103.03 266 GLU C CA 1
ATOM 7916 C C . GLU C 1 249 ? 58.131 -73.418 28.227 1.00 99.19 266 GLU C C 1
ATOM 7917 O O . GLU C 1 249 ? 58.922 -73.839 29.067 1.00 93.82 266 GLU C O 1
ATOM 7923 N N . ILE C 1 250 ? 57.432 -74.220 27.429 1.00 103.05 267 ILE C N 1
ATOM 7924 C CA . ILE C 1 250 ? 57.634 -75.667 27.428 1.00 107.76 267 ILE C CA 1
ATOM 7925 C C . ILE C 1 250 ? 59.049 -76.020 26.972 1.00 112.19 267 ILE C C 1
ATOM 7926 O O . ILE C 1 250 ? 59.687 -76.909 27.536 1.00 109.69 267 ILE C O 1
ATOM 7931 N N . LEU C 1 251 ? 59.532 -75.320 25.951 1.00 118.33 268 LEU C N 1
ATOM 7932 C CA . LEU C 1 251 ? 60.857 -75.586 25.402 1.00 121.92 268 LEU C CA 1
ATOM 7933 C C . LEU C 1 251 ? 61.938 -75.275 26.431 1.00 120.38 268 LEU C C 1
ATOM 7934 O O . LEU C 1 251 ? 62.968 -75.946 26.482 1.00 122.51 268 LEU C O 1
ATOM 7939 N N . ASP C 1 252 ? 61.703 -74.249 27.242 1.00 115.94 269 ASP C N 1
ATOM 7940 C CA . ASP C 1 252 ? 62.629 -73.889 28.309 1.00 114.62 269 ASP C CA 1
ATOM 7941 C C . ASP C 1 252 ? 62.761 -75.021 29.326 1.00 114.80 269 ASP C C 1
ATOM 7942 O O . ASP C 1 252 ? 63.827 -75.220 29.908 1.00 113.78 269 ASP C O 1
ATOM 7947 N N . LEU C 1 253 ? 61.675 -75.759 29.537 1.00 119.11 270 LEU C N 1
ATOM 7948 C CA . LEU C 1 253 ? 61.679 -76.865 30.490 1.00 125.35 270 LEU C CA 1
ATOM 7949 C C . LEU C 1 253 ? 62.524 -78.037 29.995 1.00 129.47 270 LEU C C 1
ATOM 7950 O O . LEU C 1 253 ? 63.355 -78.563 30.734 1.00 131.90 270 LEU C O 1
ATOM 7955 N N . VAL C 1 254 ? 62.314 -78.443 28.748 1.00 130.55 271 VAL C N 1
ATOM 7956 C CA . VAL C 1 254 ? 63.015 -79.601 28.200 1.00 132.20 271 VAL C CA 1
ATOM 7957 C C . VAL C 1 254 ? 64.497 -79.311 27.980 1.00 128.57 271 VAL C C 1
ATOM 7958 O O . VAL C 1 254 ? 65.336 -80.202 28.104 1.00 124.63 271 VAL C O 1
ATOM 7962 N N . HIS C 1 255 ? 64.811 -78.061 27.654 1.00 130.69 272 HIS C N 1
ATOM 7963 C CA . HIS C 1 255 ? 66.195 -77.651 27.454 1.00 133.77 272 HIS C CA 1
ATOM 7964 C C . HIS C 1 255 ? 66.989 -77.733 28.754 1.00 131.36 272 HIS C C 1
ATOM 7965 O O . HIS C 1 255 ? 68.205 -77.930 28.737 1.00 131.51 272 HIS C O 1
ATOM 7972 N N . SER C 1 256 ? 66.294 -77.582 29.878 1.00 130.13 273 SER C N 1
ATOM 7973 C CA . SER C 1 256 ? 66.934 -77.596 31.190 1.00 131.40 273 SER C CA 1
ATOM 7974 C C . SER C 1 256 ? 66.887 -78.981 31.834 1.00 132.91 273 SER C C 1
ATOM 7975 O O . SER C 1 256 ? 67.742 -79.322 32.652 1.00 133.48 273 SER C O 1
ATOM 7978 N N . ALA C 1 257 ? 65.883 -79.772 31.469 1.00 134.72 274 ALA C N 1
ATOM 7979 C CA . ALA C 1 257 ? 65.673 -81.077 32.088 1.00 137.88 274 ALA C CA 1
ATOM 7980 C C . ALA C 1 257 ? 66.727 -82.088 31.647 1.00 144.82 274 ALA C C 1
ATOM 7981 O O . ALA C 1 257 ? 67.126 -82.117 30.482 1.00 146.22 274 ALA C O 1
ATOM 7983 N N . LEU C 1 258 ? 67.167 -82.917 32.590 1.00 148.97 275 LEU C N 1
ATOM 7984 C CA . LEU C 1 258 ? 68.129 -83.980 32.311 1.00 150.61 275 LEU C CA 1
ATOM 7985 C C . LEU C 1 258 ? 67.418 -85.278 31.947 1.00 149.31 275 LEU C C 1
ATOM 7986 O O . LEU C 1 258 ? 67.816 -85.972 31.010 1.00 152.79 275 LEU C O 1
ATOM 7991 N N . GLY C 1 259 ? 66.361 -85.597 32.688 1.00 142.82 276 GLY C N 1
ATOM 7992 C CA . GLY C 1 259 ? 65.611 -86.815 32.453 1.00 137.08 276 GLY C CA 1
ATOM 7993 C C . GLY C 1 259 ? 64.454 -86.587 31.502 1.00 133.96 276 GLY C C 1
ATOM 7994 O O . GLY C 1 259 ? 64.469 -85.646 30.709 1.00 129.43 276 GLY C O 1
ATOM 7995 N N . ARG C 1 260 ? 63.448 -87.452 31.583 1.00 138.63 277 ARG C N 1
ATOM 7996 C CA . ARG C 1 260 ? 62.286 -87.359 30.708 1.00 145.17 277 ARG C CA 1
ATOM 7997 C C . ARG C 1 260 ? 61.301 -86.317 31.244 1.00 151.31 277 ARG C C 1
ATOM 7998 O O . ARG C 1 260 ? 61.137 -86.178 32.457 1.00 155.65 277 ARG C O 1
ATOM 8006 N N . MET C 1 261 ? 60.657 -85.591 30.332 1.00 150.26 278 MET C N 1
ATOM 8007 C CA . MET C 1 261 ? 59.662 -84.579 30.690 1.00 146.33 278 MET C CA 1
ATOM 8008 C C . MET C 1 261 ? 58.297 -84.866 30.067 1.00 135.94 278 MET C C 1
ATOM 8009 O O . MET C 1 261 ? 58.205 -85.313 28.923 1.00 134.60 278 MET C O 1
ATOM 8014 N N . THR C 1 262 ? 57.243 -84.607 30.838 1.00 127.32 279 THR C N 1
ATOM 8015 C CA . THR C 1 262 ? 55.874 -84.633 30.334 1.00 119.18 279 THR C CA 1
ATOM 8016 C C . THR C 1 262 ? 55.169 -83.324 30.681 1.00 111.54 279 THR C C 1
ATOM 8017 O O . THR C 1 262 ? 55.419 -82.738 31.736 1.00 108.96 279 THR C O 1
ATOM 8021 N N . VAL C 1 263 ? 54.298 -82.869 29.783 1.00 107.76 280 VAL C N 1
ATOM 8022 C CA . VAL C 1 263 ? 53.540 -81.640 29.991 1.00 104.77 280 VAL C CA 1
ATOM 8023 C C . VAL C 1 263 ? 52.046 -81.882 29.794 1.00 102.64 280 VAL C C 1
ATOM 8024 O O . VAL C 1 263 ? 51.627 -82.451 28.787 1.00 107.88 280 VAL C O 1
ATOM 8028 N N . VAL C 1 264 ? 51.255 -81.450 30.773 1.00 94.54 281 VAL C N 1
ATOM 8029 C CA . VAL C 1 264 ? 49.800 -81.448 30.666 1.00 88.45 281 VAL C CA 1
ATOM 8030 C C . VAL C 1 264 ? 49.294 -80.010 30.666 1.00 84.14 281 VAL C C 1
ATOM 8031 O O . VAL C 1 264 ? 49.606 -79.242 31.571 1.00 84.66 281 VAL C O 1
ATOM 8035 N N . ARG C 1 265 ? 48.530 -79.643 29.641 1.00 81.70 282 ARG C N 1
ATOM 8036 C CA . ARG C 1 265 ? 47.982 -78.295 29.546 1.00 81.94 282 ARG C CA 1
ATOM 8037 C C . ARG C 1 265 ? 46.656 -78.274 28.792 1.00 80.80 282 ARG C C 1
ATOM 8038 O O . ARG C 1 265 ? 46.341 -79.197 28.040 1.00 80.98 282 ARG C O 1
ATOM 8046 N N . GLN C 1 266 ? 45.884 -77.212 29.003 1.00 80.09 283 GLN C N 1
ATOM 8047 C CA . GLN C 1 266 ? 44.586 -77.056 28.356 1.00 79.65 283 GLN C CA 1
ATOM 8048 C C . GLN C 1 266 ? 44.718 -76.637 26.893 1.00 80.20 283 GLN C C 1
ATOM 8049 O O . GLN C 1 266 ? 45.629 -75.889 26.532 1.00 77.84 283 GLN C O 1
ATOM 8055 N N . ILE C 1 267 ? 43.798 -77.126 26.064 1.00 84.09 284 ILE C N 1
ATOM 8056 C CA . ILE C 1 267 ? 43.716 -76.729 24.662 1.00 89.26 284 ILE C CA 1
ATOM 8057 C C . ILE C 1 267 ? 42.279 -76.390 24.279 1.00 86.71 284 ILE C C 1
ATOM 8058 O O . ILE C 1 267 ? 41.343 -76.689 25.022 1.00 84.74 284 ILE C O 1
ATOM 8063 N N . PHE C 1 268 ? 42.114 -75.773 23.114 1.00 88.58 285 PHE C N 1
ATOM 8064 C CA . PHE C 1 268 ? 40.804 -75.344 22.640 1.00 94.52 285 PHE C CA 1
ATOM 8065 C C . PHE C 1 268 ? 40.625 -75.726 21.173 1.00 102.34 285 PHE C C 1
ATOM 8066 O O . PHE C 1 268 ? 41.608 -75.870 20.448 1.00 102.45 285 PHE C O 1
ATOM 8074 N N . PRO C 1 269 ? 39.369 -75.896 20.728 1.00 110.57 286 PRO C N 1
ATOM 8075 C CA . PRO C 1 269 ? 39.169 -76.229 19.314 1.00 116.49 286 PRO C CA 1
ATOM 8076 C C . PRO C 1 269 ? 39.608 -75.099 18.387 1.00 121.22 286 PRO C C 1
ATOM 8077 O O . PRO C 1 269 ? 39.458 -73.926 18.733 1.00 122.93 286 PRO C O 1
ATOM 8081 N N . SER C 1 270 ? 40.143 -75.455 17.223 1.00 123.03 287 SER C N 1
ATOM 8082 C CA . SER C 1 270 ? 40.555 -74.469 16.230 1.00 123.67 287 SER C CA 1
ATOM 8083 C C . SER C 1 270 ? 39.369 -73.991 15.397 1.00 121.37 287 SER C C 1
ATOM 8084 O O . SER C 1 270 ? 38.723 -74.778 14.704 1.00 119.32 287 SER C O 1
ATOM 8087 N N . GLN C 1 275 ? 36.416 -71.172 9.610 1.00 143.67 292 GLN C N 1
ATOM 8088 C CA . GLN C 1 275 ? 37.330 -70.044 9.748 1.00 141.28 292 GLN C CA 1
ATOM 8089 C C . GLN C 1 275 ? 37.594 -69.639 11.198 1.00 135.21 292 GLN C C 1
ATOM 8090 O O . GLN C 1 275 ? 36.719 -69.698 12.063 1.00 134.96 292 GLN C O 1
ATOM 8096 N N . LYS C 1 276 ? 38.832 -69.209 11.414 1.00 128.04 293 LYS C N 1
ATOM 8097 C CA . LYS C 1 276 ? 39.345 -68.765 12.702 1.00 119.31 293 LYS C CA 1
ATOM 8098 C C . LYS C 1 276 ? 38.567 -67.609 13.322 1.00 110.07 293 LYS C C 1
ATOM 8099 O O . LYS C 1 276 ? 38.321 -67.595 14.528 1.00 108.24 293 LYS C O 1
ATOM 8105 N N . CYS C 1 277 ? 38.161 -66.659 12.486 1.00 104.50 294 CYS C N 1
ATOM 8106 C CA . CYS C 1 277 ? 37.525 -65.436 12.960 1.00 101.28 294 CYS C CA 1
ATOM 8107 C C . CYS C 1 277 ? 36.001 -65.473 12.870 1.00 100.31 294 CYS C C 1
ATOM 8108 O O . CYS C 1 277 ? 35.344 -64.431 12.945 1.00 100.14 294 CYS C O 1
ATOM 8111 N N . MET C 1 278 ? 35.443 -66.667 12.702 1.00 99.80 295 MET C N 1
ATOM 8112 C CA . MET C 1 278 ? 33.997 -66.824 12.617 1.00 98.61 295 MET C CA 1
ATOM 8113 C C . MET C 1 278 ? 33.481 -67.861 13.609 1.00 92.40 295 MET C C 1
ATOM 8114 O O . MET C 1 278 ? 34.068 -68.932 13.773 1.00 90.30 295 MET C O 1
ATOM 8119 N N . ARG C 1 279 ? 32.390 -67.517 14.284 1.00 90.70 296 ARG C N 1
ATOM 8120 C CA . ARG C 1 279 ? 31.649 -68.478 15.083 1.00 93.58 296 ARG C CA 1
ATOM 8121 C C . ARG C 1 279 ? 30.188 -68.246 14.729 1.00 101.70 296 ARG C C 1
ATOM 8122 O O . ARG C 1 279 ? 29.667 -67.145 14.930 1.00 103.01 296 ARG C O 1
ATOM 8130 N N . ASN C 1 280 ? 29.525 -69.286 14.231 1.00 106.90 297 ASN C N 1
ATOM 8131 C CA . ASN C 1 280 ? 28.160 -69.156 13.735 1.00 108.69 297 ASN C CA 1
ATOM 8132 C C . ASN C 1 280 ? 28.053 -67.967 12.773 1.00 106.44 297 ASN C C 1
ATOM 8133 O O . ASN C 1 280 ? 28.699 -67.960 11.723 1.00 102.52 297 ASN C O 1
ATOM 8138 N N . ASN C 1 281 ? 27.265 -66.959 13.143 1.00 109.59 298 ASN C N 1
ATOM 8139 C CA . ASN C 1 281 ? 27.046 -65.790 12.297 1.00 114.24 298 ASN C CA 1
ATOM 8140 C C . ASN C 1 281 ? 27.631 -64.516 12.910 1.00 108.71 298 ASN C C 1
ATOM 8141 O O . ASN C 1 281 ? 27.220 -63.408 12.559 1.00 108.91 298 ASN C O 1
ATOM 8146 N N . HIS C 1 282 ? 28.588 -64.679 13.822 1.00 102.44 299 HIS C N 1
ATOM 8147 C CA . HIS C 1 282 ? 29.197 -63.543 14.510 1.00 95.06 299 HIS C CA 1
ATOM 8148 C C . HIS C 1 282 ? 30.706 -63.520 14.263 1.00 90.70 299 HIS C C 1
ATOM 8149 O O . HIS C 1 282 ? 31.388 -64.529 14.447 1.00 89.00 299 HIS C O 1
ATOM 8156 N N . ARG C 1 283 ? 31.217 -62.366 13.837 1.00 90.19 300 ARG C N 1
ATOM 8157 C CA . ARG C 1 283 ? 32.635 -62.237 13.512 1.00 93.98 300 ARG C CA 1
ATOM 8158 C C . ARG C 1 283 ? 33.482 -61.697 14.672 1.00 88.60 300 ARG C C 1
ATOM 8159 O O . ARG C 1 283 ? 33.123 -60.709 15.312 1.00 84.48 300 ARG C O 1
ATOM 8167 N N . ILE C 1 284 ? 34.612 -62.353 14.916 1.00 89.65 301 ILE C N 1
ATOM 8168 C CA . ILE C 1 284 ? 35.548 -61.984 15.977 1.00 92.33 301 ILE C CA 1
ATOM 8169 C C . ILE C 1 284 ? 36.485 -60.870 15.503 1.00 96.07 301 ILE C C 1
ATOM 8170 O O . ILE C 1 284 ? 36.812 -60.788 14.320 1.00 98.27 301 ILE C O 1
ATOM 8175 N N . SER C 1 285 ? 36.916 -60.017 16.428 1.00 95.88 302 SER C N 1
ATOM 8176 C CA . SER C 1 285 ? 37.864 -58.951 16.109 1.00 93.50 302 SER C CA 1
ATOM 8177 C C . SER C 1 285 ? 39.250 -59.529 15.847 1.00 90.94 302 SER C C 1
ATOM 8178 O O . SER C 1 285 ? 39.805 -60.239 16.685 1.00 91.83 302 SER C O 1
ATOM 8181 N N . SER C 1 286 ? 39.765 -59.242 14.651 1.00 88.23 303 SER C N 1
ATOM 8182 C CA . SER C 1 286 ? 41.047 -59.752 14.159 1.00 88.67 303 SER C CA 1
ATOM 8183 C C . SER C 1 286 ? 42.149 -59.896 15.211 1.00 83.59 303 SER C C 1
ATOM 8184 O O . SER C 1 286 ? 42.896 -60.873 15.185 1.00 83.10 303 SER C O 1
ATOM 8187 N N . LEU C 1 287 ? 42.261 -58.936 16.125 1.00 80.69 304 LEU C N 1
ATOM 8188 C CA . LEU C 1 287 ? 43.285 -59.013 17.170 1.00 78.89 304 LEU C CA 1
ATOM 8189 C C . LEU C 1 287 ? 43.158 -60.282 18.013 1.00 78.74 304 LEU C C 1
ATOM 8190 O O . LEU C 1 287 ? 44.157 -60.873 18.418 1.00 79.22 304 LEU C O 1
ATOM 8195 N N . LEU C 1 288 ? 41.924 -60.690 18.279 1.00 79.81 305 LEU C N 1
ATOM 8196 C CA . LEU C 1 288 ? 41.666 -61.838 19.141 1.00 83.95 305 LEU C CA 1
ATOM 8197 C C . LEU C 1 288 ? 41.756 -63.190 18.420 1.00 91.27 305 LEU C C 1
ATOM 8198 O O . LEU C 1 288 ? 42.212 -64.175 19.003 1.00 93.01 305 LEU C O 1
ATOM 8203 N N . CYS C 1 289 ? 41.317 -63.231 17.162 1.00 96.31 306 CYS C N 1
ATOM 8204 C CA . CYS C 1 289 ? 41.189 -64.488 16.418 1.00 101.67 306 CYS C CA 1
ATOM 8205 C C . CYS C 1 289 ? 42.307 -64.755 15.404 1.00 107.07 306 CYS C C 1
ATOM 8206 O O . CYS C 1 289 ? 42.970 -65.787 15.465 1.00 111.59 306 CYS C O 1
ATOM 8209 N N . ASP C 1 290 ? 42.477 -63.842 14.453 1.00 105.73 307 ASP C N 1
ATOM 8210 C CA . ASP C 1 290 ? 43.564 -63.908 13.470 1.00 103.66 307 ASP C CA 1
ATOM 8211 C C . ASP C 1 290 ? 44.948 -63.970 14.125 1.00 100.74 307 ASP C C 1
ATOM 8212 O O . ASP C 1 290 ? 45.418 -62.970 14.660 1.00 97.91 307 ASP C O 1
ATOM 8217 N N . PRO C 1 291 ? 45.610 -65.142 14.082 1.00 102.80 308 PRO C N 1
ATOM 8218 C CA . PRO C 1 291 ? 46.913 -65.271 14.752 1.00 108.04 308 PRO C CA 1
ATOM 8219 C C . PRO C 1 291 ? 48.070 -64.576 14.033 1.00 116.57 308 PRO C C 1
ATOM 8220 O O . PRO C 1 291 ? 49.104 -64.331 14.655 1.00 116.80 308 PRO C O 1
ATOM 8224 N N . GLN C 1 292 ? 47.908 -64.265 12.753 1.00 124.07 309 GLN C N 1
ATOM 8225 C CA . GLN C 1 292 ? 48.925 -63.510 12.032 1.00 129.49 309 GLN C CA 1
ATOM 8226 C C . GLN C 1 292 ? 49.031 -62.081 12.569 1.00 126.92 309 GLN C C 1
ATOM 8227 O O . GLN C 1 292 ? 50.076 -61.443 12.445 1.00 129.68 309 GLN C O 1
ATOM 8233 N N . GLU C 1 293 ? 47.945 -61.582 13.157 1.00 120.16 310 GLU C N 1
ATOM 8234 C CA . GLU C 1 293 ? 47.924 -60.237 13.732 1.00 113.91 310 GLU C CA 1
ATOM 8235 C C . GLU C 1 293 ? 48.956 -60.117 14.853 1.00 105.13 310 GLU C C 1
ATOM 8236 O O . GLU C 1 293 ? 49.492 -59.039 15.115 1.00 104.19 310 GLU C O 1
ATOM 8242 N N . GLY C 1 294 ? 49.213 -61.239 15.519 1.00 99.03 311 GLY C N 1
ATOM 8243 C CA . GLY C 1 294 ? 50.236 -61.325 16.545 1.00 95.54 311 GLY C CA 1
ATOM 8244 C C . GLY C 1 294 ? 49.793 -60.907 17.936 1.00 93.50 311 GLY C C 1
ATOM 8245 O O . GLY C 1 294 ? 50.594 -60.936 18.871 1.00 96.07 311 GLY C O 1
ATOM 8246 N N . TYR C 1 295 ? 48.530 -60.517 18.083 1.00 89.28 312 TYR C N 1
ATOM 8247 C CA . TYR C 1 295 ? 48.033 -60.046 19.373 1.00 87.63 312 TYR C CA 1
ATOM 8248 C C . TYR C 1 295 ? 47.572 -61.187 20.285 1.00 86.38 312 TYR C C 1
ATOM 8249 O O . TYR C 1 295 ? 47.941 -61.235 21.457 1.00 84.76 312 TYR C O 1
ATOM 8258 N N . LEU C 1 296 ? 46.765 -62.096 19.744 1.00 87.94 313 LEU C N 1
ATOM 8259 C CA . LEU C 1 296 ? 46.179 -63.180 20.533 1.00 89.06 313 LEU C CA 1
ATOM 8260 C C . LEU C 1 296 ? 47.227 -64.066 21.200 1.00 88.75 313 LEU C C 1
ATOM 8261 O O . LEU C 1 296 ? 46.926 -64.762 22.169 1.00 88.77 313 LEU C O 1
ATOM 8266 N N . GLN C 1 297 ? 48.453 -64.044 20.689 1.00 88.75 314 GLN C N 1
ATOM 8267 C CA . GLN C 1 297 ? 49.531 -64.828 21.284 1.00 89.56 314 GLN C CA 1
ATOM 8268 C C . GLN C 1 297 ? 49.809 -64.326 22.696 1.00 88.77 314 GLN C C 1
ATOM 8269 O O . GLN C 1 297 ? 50.285 -65.073 23.553 1.00 89.52 314 GLN C O 1
ATOM 8275 N N . MET C 1 298 ? 49.511 -63.051 22.926 1.00 88.27 315 MET C N 1
ATOM 8276 C CA . MET C 1 298 ? 49.746 -62.410 24.216 1.00 89.89 315 MET C CA 1
ATOM 8277 C C . MET C 1 298 ? 48.604 -62.632 25.220 1.00 86.43 315 MET C C 1
ATOM 8278 O O . MET C 1 298 ? 48.740 -62.287 26.391 1.00 86.99 315 MET C O 1
ATOM 8283 N N . LEU C 1 299 ? 47.491 -63.208 24.770 1.00 82.69 316 LEU C N 1
ATOM 8284 C CA . LEU C 1 299 ? 46.328 -63.390 25.639 1.00 79.66 316 LEU C CA 1
ATOM 8285 C C . LEU C 1 299 ? 46.468 -64.597 26.555 1.00 78.66 316 LEU C C 1
ATOM 8286 O O . LEU C 1 299 ? 47.066 -65.608 26.188 1.00 80.28 316 LEU C O 1
ATOM 8291 N N . GLN C 1 300 ? 45.913 -64.473 27.756 1.00 75.79 317 GLN C N 1
ATOM 8292 C CA . GLN C 1 300 ? 45.782 -65.600 28.671 1.00 73.02 317 GLN C CA 1
ATOM 8293 C C . GLN C 1 300 ? 44.432 -66.286 28.492 1.00 63.17 317 GLN C C 1
ATOM 8294 O O . GLN C 1 300 ? 43.511 -65.717 27.910 1.00 58.26 317 GLN C O 1
ATOM 8300 N N . ILE C 1 301 ? 44.329 -67.510 29.001 1.00 61.19 318 ILE C N 1
ATOM 8301 C CA . ILE C 1 301 ? 43.108 -68.309 28.902 1.00 61.53 318 ILE C CA 1
ATOM 8302 C C . ILE C 1 301 ? 41.886 -67.573 29.453 1.00 61.62 318 ILE C C 1
ATOM 8303 O O . ILE C 1 301 ? 40.798 -67.661 28.885 1.00 62.88 318 ILE C O 1
ATOM 8308 N N . SER C 1 302 ? 42.058 -66.857 30.560 1.00 60.11 319 SER C N 1
ATOM 8309 C CA . SER C 1 302 ? 40.939 -66.146 31.175 1.00 58.41 319 SER C CA 1
ATOM 8310 C C . SER C 1 302 ? 40.378 -65.075 30.235 1.00 56.62 319 SER C C 1
ATOM 8311 O O . SER C 1 302 ? 39.183 -64.787 30.263 1.00 57.19 319 SER C O 1
ATOM 8314 N N . ASN C 1 303 ? 41.231 -64.500 29.391 1.00 55.62 320 ASN C N 1
ATOM 8315 C CA . ASN C 1 303 ? 40.768 -63.542 28.386 1.00 56.48 320 ASN C CA 1
ATOM 8316 C C . ASN C 1 303 ? 39.789 -64.191 27.412 1.00 53.13 320 ASN C C 1
ATOM 8317 O O . ASN C 1 303 ? 38.835 -63.561 26.961 1.00 51.96 320 ASN C O 1
ATOM 8322 N N . LEU C 1 304 ? 40.037 -65.450 27.077 1.00 53.66 321 LEU C N 1
ATOM 8323 C CA . LEU C 1 304 ? 39.158 -66.170 26.166 1.00 58.20 321 LEU C CA 1
ATOM 8324 C C . LEU C 1 304 ? 37.775 -66.352 26.772 1.00 58.01 321 LEU C C 1
ATOM 8325 O O . LEU C 1 304 ? 36.759 -66.093 26.125 1.00 57.59 321 LEU C O 1
ATOM 8330 N N . TYR C 1 305 ? 37.744 -66.780 28.028 1.00 58.47 322 TYR C N 1
ATOM 8331 C CA . TYR C 1 305 ? 36.484 -67.012 28.717 1.00 56.87 322 TYR C CA 1
ATOM 8332 C C . TYR C 1 305 ? 35.763 -65.700 28.981 1.00 55.09 322 TYR C C 1
ATOM 8333 O O . TYR C 1 305 ? 34.536 -65.658 29.029 1.00 58.05 322 TYR C O 1
ATOM 8342 N N . LEU C 1 306 ? 36.523 -64.621 29.120 1.00 51.86 323 LEU C N 1
ATOM 8343 C CA . LEU C 1 306 ? 35.924 -63.305 29.295 1.00 51.91 323 LEU C CA 1
ATOM 8344 C C . LEU C 1 306 ? 35.147 -62.910 28.054 1.00 54.04 323 LEU C C 1
ATOM 8345 O O . LEU C 1 306 ? 34.022 -62.417 28.147 1.00 54.01 323 LEU C O 1
ATOM 8350 N N . TYR C 1 307 ? 35.753 -63.129 26.892 1.00 56.12 324 TYR C N 1
ATOM 8351 C CA . TYR C 1 307 ? 35.102 -62.823 25.626 1.00 55.60 324 TYR C CA 1
ATOM 8352 C C . TYR C 1 307 ? 33.796 -63.602 25.517 1.00 49.65 324 TYR C C 1
ATOM 8353 O O . TYR C 1 307 ? 32.732 -63.033 25.259 1.00 47.89 324 TYR C O 1
ATOM 8362 N N . ASP C 1 308 ? 33.885 -64.908 25.740 1.00 49.47 325 ASP C N 1
ATOM 8363 C CA . ASP C 1 308 ? 32.733 -65.790 25.614 1.00 55.76 325 ASP C CA 1
ATOM 8364 C C . ASP C 1 308 ? 31.633 -65.481 26.630 1.00 58.87 325 ASP C C 1
ATOM 8365 O O . ASP C 1 308 ? 30.454 -65.705 26.347 1.00 61.69 325 ASP C O 1
ATOM 8370 N N . SER C 1 309 ? 32.012 -64.970 27.802 1.00 56.13 326 SER C N 1
ATOM 8371 C CA . SER C 1 309 ? 31.032 -64.581 28.813 1.00 51.68 326 SER C CA 1
ATOM 8372 C C . SER C 1 309 ? 30.138 -63.475 28.279 1.00 50.93 326 SER C C 1
ATOM 8373 O O . SER C 1 309 ? 28.932 -63.469 28.517 1.00 52.24 326 SER C O 1
ATOM 8376 N N . VAL C 1 310 ? 30.735 -62.536 27.554 1.00 50.54 327 VAL C N 1
ATOM 8377 C CA . VAL C 1 310 ? 29.975 -61.434 26.966 1.00 51.25 327 VAL C CA 1
ATOM 8378 C C . VAL C 1 310 ? 29.037 -61.950 25.871 1.00 50.55 327 VAL C C 1
ATOM 8379 O O . VAL C 1 310 ? 27.913 -61.466 25.732 1.00 47.79 327 VAL C O 1
ATOM 8383 N N . LEU C 1 311 ? 29.497 -62.926 25.095 1.00 54.75 328 LEU C N 1
ATOM 8384 C CA . LEU C 1 311 ? 28.631 -63.552 24.094 1.00 59.73 328 LEU C CA 1
ATOM 8385 C C . LEU C 1 311 ? 27.430 -64.200 24.776 1.00 56.68 328 LEU C C 1
ATOM 8386 O O . LEU C 1 311 ? 26.295 -64.079 24.318 1.00 53.11 328 LEU C O 1
ATOM 8391 N N . MET C 1 312 ? 27.690 -64.862 25.897 1.00 57.86 329 MET C N 1
ATOM 8392 C CA . MET C 1 312 ? 26.637 -65.527 26.647 1.00 58.03 329 MET C CA 1
ATOM 8393 C C . MET C 1 312 ? 25.574 -64.528 27.085 1.00 55.06 329 MET C C 1
ATOM 8394 O O . MET C 1 312 ? 24.378 -64.810 27.006 1.00 55.35 329 MET C O 1
ATOM 8399 N N . LEU C 1 313 ? 26.006 -63.351 27.524 1.00 53.70 330 LEU C N 1
ATOM 8400 C CA . LEU C 1 313 ? 25.068 -62.324 27.965 1.00 55.10 330 LEU C CA 1
ATOM 8401 C C . LEU C 1 313 ? 24.276 -61.761 26.800 1.00 57.23 330 LEU C C 1
ATOM 8402 O O . LEU C 1 313 ? 23.069 -61.544 26.908 1.00 59.04 330 LEU C O 1
ATOM 8407 N N . ALA C 1 314 ? 24.967 -61.497 25.695 1.00 57.91 331 ALA C N 1
ATOM 8408 C CA . ALA C 1 314 ? 24.316 -60.986 24.498 1.00 56.98 331 ALA C CA 1
ATOM 8409 C C . ALA C 1 314 ? 23.238 -61.958 24.026 1.00 55.86 331 ALA C C 1
ATOM 8410 O O . ALA C 1 314 ? 22.136 -61.549 23.668 1.00 56.23 331 ALA C O 1
ATOM 8412 N N . ASN C 1 315 ? 23.558 -63.246 24.036 1.00 56.76 332 ASN C N 1
ATOM 8413 C CA . ASN C 1 315 ? 22.588 -64.269 23.675 1.00 63.16 332 ASN C CA 1
ATOM 8414 C C . ASN C 1 315 ? 21.379 -64.258 24.608 1.00 64.29 332 ASN C C 1
ATOM 8415 O O . ASN C 1 315 ? 20.239 -64.431 24.167 1.00 63.32 332 ASN C O 1
ATOM 8420 N N . ALA C 1 316 ? 21.633 -64.043 25.897 1.00 64.73 333 ALA C N 1
ATOM 8421 C CA . ALA C 1 316 ? 20.566 -64.009 26.891 1.00 63.06 333 ALA C CA 1
ATOM 8422 C C . ALA C 1 316 ? 19.692 -62.772 26.725 1.00 62.89 333 ALA C C 1
ATOM 8423 O O . ALA C 1 316 ? 18.466 -62.856 26.814 1.00 63.54 333 ALA C O 1
ATOM 8425 N N . PHE C 1 317 ? 20.317 -61.626 26.470 1.00 62.34 334 PHE C N 1
ATOM 8426 C CA . PHE C 1 317 ? 19.567 -60.394 26.267 1.00 63.69 334 PHE C CA 1
ATOM 8427 C C . PHE C 1 317 ? 18.711 -60.509 25.014 1.00 65.94 334 PHE C C 1
ATOM 8428 O O . PHE C 1 317 ? 17.599 -59.987 24.962 1.00 63.76 334 PHE C O 1
ATOM 8436 N N . HIS C 1 318 ? 19.235 -61.202 24.007 1.00 70.60 335 HIS C N 1
ATOM 8437 C CA . HIS C 1 318 ? 18.497 -61.434 22.773 1.00 75.75 335 HIS C CA 1
ATOM 8438 C C . HIS C 1 318 ? 17.191 -62.174 23.049 1.00 72.43 335 HIS C C 1
ATOM 8439 O O . HIS C 1 318 ? 16.115 -61.692 22.699 1.00 71.57 335 HIS C O 1
ATOM 8446 N N . ARG C 1 319 ? 17.291 -63.341 23.683 1.00 70.28 336 ARG C N 1
ATOM 8447 C CA . ARG C 1 319 ? 16.119 -64.172 23.949 1.00 69.29 336 ARG C CA 1
ATOM 8448 C C . ARG C 1 319 ? 15.138 -63.522 24.927 1.00 71.95 336 ARG C C 1
ATOM 8449 O O . ARG C 1 319 ? 13.925 -63.630 24.760 1.00 75.58 336 ARG C O 1
ATOM 8457 N N . LYS C 1 320 ? 15.672 -62.837 25.934 1.00 70.97 337 LYS C N 1
ATOM 8458 C CA . LYS C 1 320 ? 14.865 -62.190 26.967 1.00 71.50 337 LYS C CA 1
ATOM 8459 C C . LYS C 1 320 ? 14.052 -61.010 26.460 1.00 76.20 337 LYS C C 1
ATOM 8460 O O . LYS C 1 320 ? 12.855 -60.898 26.693 1.00 74.11 337 LYS C O 1
ATOM 8466 N N . LEU C 1 321 ? 14.742 -60.135 25.750 1.00 86.62 338 LEU C N 1
ATOM 8467 C CA . LEU C 1 321 ? 14.226 -58.823 25.391 1.00 100.63 338 LEU C CA 1
ATOM 8468 C C . LEU C 1 321 ? 13.410 -58.755 24.102 1.00 111.44 338 LEU C C 1
ATOM 8469 O O . LEU C 1 321 ? 12.535 -57.901 23.965 1.00 111.89 338 LEU C O 1
ATOM 8474 N N . GLU C 1 322 ? 13.704 -59.644 23.159 1.00 121.98 339 GLU C N 1
ATOM 8475 C CA . GLU C 1 322 ? 13.068 -59.605 21.846 1.00 133.22 339 GLU C CA 1
ATOM 8476 C C . GLU C 1 322 ? 11.544 -59.646 21.922 1.00 139.25 339 GLU C C 1
ATOM 8477 O O . GLU C 1 322 ? 10.961 -60.469 22.629 1.00 140.55 339 GLU C O 1
ATOM 8483 N N . ASP C 1 323 ? 10.921 -58.704 21.213 1.00 141.81 340 ASP C N 1
ATOM 8484 C CA . ASP C 1 323 ? 9.463 -58.613 21.090 1.00 139.89 340 ASP C CA 1
ATOM 8485 C C . ASP C 1 323 ? 8.755 -58.266 22.408 1.00 134.46 340 ASP C C 1
ATOM 8486 O O . ASP C 1 323 ? 7.531 -58.128 22.432 1.00 131.50 340 ASP C O 1
ATOM 8491 N N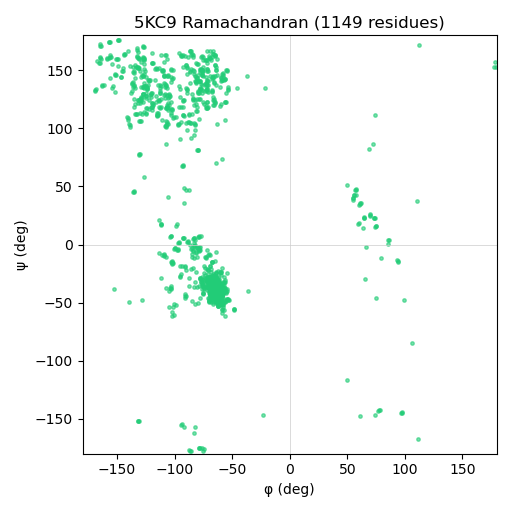 . ARG C 1 324 ? 9.519 -58.132 23.491 1.00 130.69 341 ARG C N 1
ATOM 8492 C CA . ARG C 1 324 ? 8.966 -57.796 24.803 1.00 124.54 341 ARG C CA 1
ATOM 8493 C C . ARG C 1 324 ? 9.482 -56.447 25.311 1.00 124.06 341 ARG C C 1
ATOM 8494 O O . ARG C 1 324 ? 10.649 -56.108 25.110 1.00 122.79 341 ARG C O 1
ATOM 8502 N N . LYS C 1 325 ? 8.609 -55.679 25.962 1.00 124.76 342 LYS C N 1
ATOM 8503 C CA . LYS C 1 325 ? 9.007 -54.405 26.564 1.00 125.50 342 LYS C CA 1
ATOM 8504 C C . LYS C 1 325 ? 9.464 -54.557 28.007 1.00 119.07 342 LYS C C 1
ATOM 8505 O O . LYS C 1 325 ? 9.056 -55.482 28.711 1.00 121.06 342 LYS C O 1
ATOM 8511 N N . TRP C 1 326 ? 10.308 -53.625 28.437 1.00 110.76 343 TRP C N 1
ATOM 8512 C CA . TRP C 1 326 ? 10.869 -53.646 29.779 1.00 104.73 343 TRP C CA 1
ATOM 8513 C C . TRP C 1 326 ? 11.259 -52.242 30.247 1.00 104.89 343 TRP C C 1
ATOM 8514 O O . TRP C 1 326 ? 11.519 -51.349 29.438 1.00 104.19 343 TRP C O 1
ATOM 8525 N N . HIS C 1 327 ? 11.290 -52.071 31.564 1.00 108.20 344 HIS C N 1
ATOM 8526 C CA . HIS C 1 327 ? 11.673 -50.818 32.211 1.00 115.21 344 HIS C CA 1
ATOM 8527 C C . HIS C 1 327 ? 12.993 -51.010 32.947 1.00 116.02 344 HIS C C 1
ATOM 8528 O O . HIS C 1 327 ? 13.180 -51.989 33.661 1.00 111.52 344 HIS C O 1
ATOM 8535 N N . SER C 1 328 ? 13.902 -50.056 32.775 1.00 123.68 345 SER C N 1
ATOM 8536 C CA . SER C 1 328 ? 15.258 -50.170 33.303 1.00 129.94 345 SER C CA 1
ATOM 8537 C C . SER C 1 328 ? 15.301 -50.230 34.824 1.00 136.49 345 SER C C 1
ATOM 8538 O O . SER C 1 328 ? 14.369 -49.811 35.513 1.00 139.19 345 SER C O 1
ATOM 8541 N N . MET C 1 329 ? 16.413 -50.752 35.332 1.00 136.34 346 MET C N 1
ATOM 8542 C CA . MET C 1 329 ? 16.601 -50.953 36.758 1.00 131.88 346 MET C CA 1
ATOM 8543 C C . MET C 1 329 ? 16.802 -49.617 37.451 1.00 131.99 346 MET C C 1
ATOM 8544 O O . MET C 1 329 ? 17.231 -48.639 36.838 1.00 132.01 346 MET C O 1
ATOM 8549 N N . ALA C 1 330 ? 16.490 -49.597 38.740 1.00 130.46 347 ALA C N 1
ATOM 8550 C CA . ALA C 1 330 ? 16.563 -48.389 39.543 1.00 126.59 347 ALA C CA 1
ATOM 8551 C C . ALA C 1 330 ? 17.887 -48.364 40.279 1.00 121.69 347 ALA C C 1
ATOM 8552 O O . ALA C 1 330 ? 18.577 -49.379 40.376 1.00 117.91 347 ALA C O 1
ATOM 8554 N N . SER C 1 331 ? 18.242 -47.194 40.793 1.00 122.17 348 SER C N 1
ATOM 8555 C CA . SER C 1 331 ? 19.501 -47.033 41.492 1.00 123.46 348 SER C CA 1
ATOM 8556 C C . SER C 1 331 ? 19.431 -47.577 42.908 1.00 121.00 348 SER C C 1
ATOM 8557 O O . SER C 1 331 ? 18.789 -47.000 43.785 1.00 123.87 348 SER C O 1
ATOM 8560 N N . LEU C 1 332 ? 20.107 -48.704 43.107 1.00 114.57 349 LEU C N 1
ATOM 8561 C CA . LEU C 1 332 ? 20.161 -49.359 44.400 1.00 108.71 349 LEU C CA 1
ATOM 8562 C C . LEU C 1 332 ? 21.610 -49.330 44.863 1.00 108.42 349 LEU C C 1
ATOM 8563 O O . LEU C 1 332 ? 22.501 -49.810 44.162 1.00 118.67 349 LEU C O 1
ATOM 8568 N N . ASN C 1 333 ? 21.844 -48.746 46.033 1.00 97.73 350 ASN C N 1
ATOM 8569 C CA . ASN C 1 333 ? 23.177 -48.727 46.617 1.00 93.19 350 ASN C CA 1
ATOM 8570 C C . ASN C 1 333 ? 23.182 -49.776 47.718 1.00 86.30 350 ASN C C 1
ATOM 8571 O O . ASN C 1 333 ? 22.470 -49.644 48.709 1.00 86.98 350 ASN C O 1
ATOM 8576 N N . CYS C 1 334 ? 24.007 -50.801 47.557 1.00 81.63 351 CYS C N 1
ATOM 8577 C CA . CYS C 1 334 ? 23.845 -52.017 48.340 1.00 82.16 351 CYS C CA 1
ATOM 8578 C C . CYS C 1 334 ? 24.481 -51.993 49.728 1.00 84.45 351 CYS C C 1
ATOM 8579 O O . CYS C 1 334 ? 24.107 -52.804 50.574 1.00 82.07 351 CYS C O 1
ATOM 8582 N N . ILE C 1 335 ? 25.437 -51.105 49.985 1.00 91.58 352 ILE C N 1
ATOM 8583 C CA . ILE C 1 335 ? 26.010 -51.060 51.330 1.00 97.30 352 ILE C CA 1
ATOM 8584 C C . ILE C 1 335 ? 24.933 -50.609 52.311 1.00 97.86 352 ILE C C 1
ATOM 8585 O O . ILE C 1 335 ? 24.910 -51.053 53.462 1.00 99.80 352 ILE C O 1
ATOM 8590 N N . ARG C 1 336 ? 24.041 -49.735 51.858 1.00 94.65 353 ARG C N 1
ATOM 8591 C CA . ARG C 1 336 ? 22.970 -49.259 52.721 1.00 94.94 353 ARG C CA 1
ATOM 8592 C C . ARG C 1 336 ? 22.063 -50.447 53.040 1.00 96.52 353 ARG C C 1
ATOM 8593 O O . ARG C 1 336 ? 21.497 -51.059 52.132 1.00 99.24 353 ARG C O 1
ATOM 8601 N N . LYS C 1 337 ? 21.935 -50.778 54.322 1.00 95.74 354 LYS C N 1
ATOM 8602 C CA . LYS C 1 337 ? 21.213 -51.982 54.746 1.00 95.30 354 LYS C CA 1
ATOM 8603 C C . LYS C 1 337 ? 19.774 -52.087 54.225 1.00 95.79 354 LYS C C 1
ATOM 8604 O O . LYS C 1 337 ? 19.229 -53.187 54.125 1.00 89.91 354 LYS C O 1
ATOM 8610 N N . SER C 1 338 ? 19.161 -50.950 53.907 1.00 103.43 355 SER C N 1
ATOM 8611 C CA . SER C 1 338 ? 17.751 -50.920 53.519 1.00 108.69 355 SER C CA 1
ATOM 8612 C C . SER C 1 338 ? 17.492 -51.245 52.047 1.00 105.51 355 SER C C 1
ATOM 8613 O O . SER C 1 338 ? 16.345 -51.228 51.596 1.00 106.84 355 SER C O 1
ATOM 8616 N N . THR C 1 339 ? 18.550 -51.538 51.302 1.00 99.57 356 THR C N 1
ATOM 8617 C CA . THR C 1 339 ? 18.421 -51.807 49.873 1.00 94.39 356 THR C CA 1
ATOM 8618 C C . THR C 1 339 ? 17.777 -53.163 49.582 1.00 87.68 356 THR C C 1
ATOM 8619 O O . THR C 1 339 ? 18.165 -54.182 50.152 1.00 86.45 356 THR C O 1
ATOM 8623 N N . LYS C 1 340 ? 16.801 -53.162 48.678 1.00 84.03 357 LYS C N 1
ATOM 8624 C CA . LYS C 1 340 ? 16.139 -54.387 48.241 1.00 82.96 357 LYS C CA 1
ATOM 8625 C C . LYS C 1 340 ? 16.895 -55.047 47.088 1.00 72.83 357 LYS C C 1
ATOM 8626 O O . LYS C 1 340 ? 17.539 -54.364 46.297 1.00 70.27 357 LYS C O 1
ATOM 8632 N N . PRO C 1 341 ? 16.830 -56.384 46.998 1.00 66.89 358 PRO C N 1
ATOM 8633 C CA . PRO C 1 341 ? 17.429 -57.077 45.850 1.00 64.74 358 PRO C CA 1
ATOM 8634 C C . PRO C 1 341 ? 16.700 -56.783 44.539 1.00 64.48 358 PRO C C 1
ATOM 8635 O O . PRO C 1 341 ? 15.556 -56.335 44.559 1.00 67.01 358 PRO C O 1
ATOM 8639 N N . TRP C 1 342 ? 17.367 -57.029 43.416 1.00 61.40 359 TRP C N 1
ATOM 8640 C CA . TRP C 1 342 ? 16.784 -56.777 42.104 1.00 59.33 359 TRP C CA 1
ATOM 8641 C C . TRP C 1 342 ? 15.701 -57.804 41.783 1.00 62.44 359 TRP C C 1
ATOM 8642 O O . TRP C 1 342 ? 15.981 -58.998 41.678 1.00 61.93 359 TRP C O 1
ATOM 8653 N N . ASN C 1 343 ? 14.467 -57.342 41.622 1.00 66.54 360 ASN C N 1
ATOM 8654 C CA . ASN C 1 343 ? 13.347 -58.245 41.365 1.00 70.14 360 ASN C CA 1
ATOM 8655 C C . ASN C 1 343 ? 13.459 -59.012 40.043 1.00 65.62 360 ASN C C 1
ATOM 8656 O O . ASN C 1 343 ? 13.020 -60.159 39.948 1.00 64.32 360 ASN C O 1
ATOM 8661 N N . GLY C 1 344 ? 14.057 -58.388 39.032 1.00 62.22 361 GLY C N 1
ATOM 8662 C CA . GLY C 1 344 ? 14.207 -59.017 37.729 1.00 58.12 361 GLY C CA 1
ATOM 8663 C C . GLY C 1 344 ? 15.399 -59.952 37.630 1.00 54.55 361 GLY C C 1
ATOM 8664 O O . GLY C 1 344 ? 15.633 -60.569 36.588 1.00 53.73 361 GLY C O 1
ATOM 8665 N N . GLY C 1 345 ? 16.151 -60.063 38.721 1.00 52.06 362 GLY C N 1
ATOM 8666 C CA . GLY C 1 345 ? 17.394 -60.812 38.732 1.00 50.44 362 GLY C CA 1
ATOM 8667 C C . GLY C 1 345 ? 17.246 -62.295 38.466 1.00 51.70 362 GLY C C 1
ATOM 8668 O O . GLY C 1 345 ? 18.003 -62.873 37.678 1.00 51.11 362 GLY C O 1
ATOM 8669 N N . ARG C 1 346 ? 16.285 -62.914 39.146 1.00 53.97 363 ARG C N 1
ATOM 8670 C CA . ARG C 1 346 ? 16.065 -64.353 39.042 1.00 56.28 363 ARG C CA 1
ATOM 8671 C C . ARG C 1 346 ? 15.745 -64.766 37.605 1.00 55.05 363 ARG C C 1
ATOM 8672 O O . ARG C 1 346 ? 16.304 -65.735 37.083 1.00 53.93 363 ARG C O 1
ATOM 8680 N N . SER C 1 347 ? 14.844 -64.029 36.967 1.00 56.50 364 SER C N 1
ATOM 8681 C CA . SER C 1 347 ? 14.456 -64.333 35.598 1.00 61.37 364 SER C CA 1
ATOM 8682 C C . SER C 1 347 ? 15.637 -64.132 34.656 1.00 59.89 364 SER C C 1
ATOM 8683 O O . SER C 1 347 ? 15.844 -64.918 33.728 1.00 60.11 364 SER C O 1
ATOM 8686 N N . MET C 1 348 ? 16.421 -63.086 34.904 1.00 59.61 365 MET C N 1
ATOM 8687 C CA . MET C 1 348 ? 17.585 -62.801 34.066 1.00 59.82 365 MET C CA 1
ATOM 8688 C C . MET C 1 348 ? 18.610 -63.915 34.216 1.00 57.20 365 MET C C 1
ATOM 8689 O O . MET C 1 348 ? 19.201 -64.366 33.235 1.00 57.84 365 MET C O 1
ATOM 8694 N N . LEU C 1 349 ? 18.812 -64.364 35.449 1.00 55.56 366 LEU C N 1
ATOM 8695 C CA . LEU C 1 349 ? 19.725 -65.467 35.715 1.00 56.51 366 LEU C CA 1
ATOM 8696 C C . LEU C 1 349 ? 19.263 -66.736 35.004 1.00 56.89 366 LEU C C 1
ATOM 8697 O O . LEU C 1 349 ? 20.049 -67.409 34.335 1.00 55.94 366 LEU C O 1
ATOM 8702 N N . ASP C 1 350 ? 17.980 -67.052 35.149 1.00 59.06 367 ASP C N 1
ATOM 8703 C CA . ASP C 1 350 ? 17.408 -68.242 34.525 1.00 60.89 367 ASP C CA 1
ATOM 8704 C C . ASP C 1 350 ? 17.614 -68.214 33.017 1.00 58.46 367 ASP C C 1
ATOM 8705 O O . ASP C 1 350 ? 17.927 -69.235 32.407 1.00 58.81 367 ASP C O 1
ATOM 8710 N N . THR C 1 351 ? 17.436 -67.044 32.416 1.00 57.18 368 THR C N 1
ATOM 8711 C CA . THR C 1 351 ? 17.626 -66.899 30.974 1.00 59.06 368 THR C CA 1
ATOM 8712 C C . THR C 1 351 ? 19.077 -67.157 30.561 1.00 63.84 368 THR C C 1
ATOM 8713 O O . THR C 1 351 ? 19.333 -67.799 29.546 1.00 66.36 368 THR C O 1
ATOM 8717 N N . ILE C 1 352 ? 20.026 -66.665 31.353 1.00 64.40 369 ILE C N 1
ATOM 8718 C CA . ILE C 1 352 ? 21.440 -66.837 31.031 1.00 62.52 369 ILE C CA 1
ATOM 8719 C C . ILE C 1 352 ? 21.845 -68.300 31.156 1.00 64.43 369 ILE C C 1
ATOM 8720 O O . ILE C 1 352 ? 22.603 -68.812 30.334 1.00 64.57 369 ILE C O 1
ATOM 8725 N N . LYS C 1 353 ? 21.338 -68.969 32.188 1.00 65.88 370 LYS C N 1
ATOM 8726 C CA . LYS C 1 353 ? 21.716 -70.353 32.451 1.00 67.41 370 LYS C CA 1
ATOM 8727 C C . LYS C 1 353 ? 21.265 -71.338 31.370 1.00 70.47 370 LYS C C 1
ATOM 8728 O O . LYS C 1 353 ? 21.987 -72.282 31.054 1.00 72.12 370 LYS C O 1
ATOM 8734 N N . LYS C 1 354 ? 20.078 -71.131 30.809 1.00 73.82 371 LYS C N 1
ATOM 8735 C CA . LYS C 1 354 ? 19.578 -72.021 29.761 1.00 80.85 371 LYS C CA 1
ATOM 8736 C C . LYS C 1 354 ? 20.174 -71.674 28.397 1.00 81.56 371 LYS C C 1
ATOM 8737 O O . LYS C 1 354 ? 19.907 -72.351 27.404 1.00 84.90 371 LYS C O 1
ATOM 8743 N N . GLY C 1 355 ? 20.977 -70.616 28.355 1.00 77.49 372 GLY C N 1
ATOM 8744 C CA . GLY C 1 355 ? 21.592 -70.171 27.121 1.00 73.69 372 GLY C CA 1
ATOM 8745 C C . GLY C 1 355 ? 22.758 -71.061 26.736 1.00 72.36 372 GLY C C 1
ATOM 8746 O O . GLY C 1 355 ? 23.277 -71.813 27.558 1.00 72.34 372 GLY C O 1
ATOM 8747 N N . HIS C 1 356 ? 23.155 -70.988 25.473 1.00 73.69 373 HIS C N 1
ATOM 8748 C CA . HIS C 1 356 ? 24.300 -71.743 24.985 1.00 78.52 373 HIS C CA 1
ATOM 8749 C C . HIS C 1 356 ? 24.891 -71.005 23.789 1.00 75.01 373 HIS C C 1
ATOM 8750 O O . HIS C 1 356 ? 24.160 -70.492 22.942 1.00 76.79 373 HIS C O 1
ATOM 8757 N N . ILE C 1 357 ? 26.216 -70.917 23.753 1.00 70.77 374 ILE C N 1
ATOM 8758 C CA . ILE C 1 357 ? 26.915 -70.251 22.661 1.00 68.17 374 ILE C CA 1
ATOM 8759 C C . ILE C 1 357 ? 28.202 -70.984 22.329 1.00 69.08 374 ILE C C 1
ATOM 8760 O O . ILE C 1 357 ? 28.668 -71.824 23.101 1.00 68.30 374 ILE C O 1
ATOM 8765 N N . THR C 1 358 ? 28.752 -70.671 21.161 1.00 72.54 375 THR C N 1
ATOM 8766 C CA . THR C 1 358 ? 30.060 -71.164 20.748 1.00 77.65 375 THR C CA 1
ATOM 8767 C C . THR C 1 358 ? 30.986 -69.971 20.532 1.00 75.61 375 THR C C 1
ATOM 8768 O O . THR C 1 358 ? 30.680 -69.079 19.739 1.00 74.55 375 THR C O 1
ATOM 8772 N N . GLY C 1 359 ? 32.094 -69.942 21.267 1.00 74.64 376 GLY C N 1
ATOM 8773 C CA . GLY C 1 359 ? 33.020 -68.822 21.224 1.00 73.20 376 GLY C CA 1
ATOM 8774 C C . GLY C 1 359 ? 34.467 -69.249 21.065 1.00 72.11 376 GLY C C 1
ATOM 8775 O O . GLY C 1 359 ? 34.758 -70.298 20.490 1.00 72.95 376 GLY C O 1
ATOM 8776 N N . LEU C 1 360 ? 35.377 -68.429 21.582 1.00 70.38 377 LEU C N 1
ATOM 8777 C CA . LEU C 1 360 ? 36.809 -68.687 21.460 1.00 70.21 377 LEU C CA 1
ATOM 8778 C C . LEU C 1 360 ? 37.240 -69.952 22.197 1.00 67.46 377 LEU C C 1
ATOM 8779 O O . LEU C 1 360 ? 38.232 -70.576 21.830 1.00 66.41 377 LEU C O 1
ATOM 8784 N N . THR C 1 361 ? 36.504 -70.322 23.240 1.00 68.22 378 THR C N 1
ATOM 8785 C CA . THR C 1 361 ? 36.836 -71.508 24.029 1.00 68.30 378 THR C CA 1
ATOM 8786 C C . THR C 1 361 ? 36.042 -72.721 23.563 1.00 69.47 378 THR C C 1
ATOM 8787 O O . THR C 1 361 ? 36.170 -73.811 24.123 1.00 68.43 378 THR C O 1
ATOM 8791 N N . GLY C 1 362 ? 35.231 -72.529 22.530 1.00 71.58 379 GLY C N 1
ATOM 8792 C CA . GLY C 1 362 ? 34.336 -73.570 22.066 1.00 74.77 379 GLY C CA 1
ATOM 8793 C C . GLY C 1 362 ? 32.953 -73.359 22.639 1.00 77.91 379 GLY C C 1
ATOM 8794 O O . GLY C 1 362 ? 32.501 -72.222 22.773 1.00 79.89 379 GLY C O 1
ATOM 8795 N N . VAL C 1 363 ? 32.270 -74.453 22.957 1.00 78.16 380 VAL C N 1
ATOM 8796 C CA . VAL C 1 363 ? 30.926 -74.373 23.513 1.00 77.92 380 VAL C CA 1
ATOM 8797 C C . VAL C 1 363 ? 30.951 -73.896 24.965 1.00 74.22 380 VAL C C 1
ATOM 8798 O O . VAL C 1 363 ? 31.725 -74.400 25.783 1.00 74.43 380 VAL C O 1
ATOM 8802 N N . MET C 1 364 ? 30.099 -72.921 25.269 1.00 70.38 381 MET C N 1
ATOM 8803 C CA . MET C 1 364 ? 29.864 -72.494 26.642 1.00 68.37 381 MET C CA 1
ATOM 8804 C C . MET C 1 364 ? 28.398 -72.682 26.990 1.00 66.48 381 MET C C 1
ATOM 8805 O O . MET C 1 364 ? 27.515 -72.249 26.257 1.00 62.93 381 MET C O 1
ATOM 8810 N N . GLU C 1 365 ? 28.152 -73.321 28.125 1.00 71.18 382 GLU C N 1
ATOM 8811 C CA . GLU C 1 365 ? 26.802 -73.495 28.637 1.00 76.40 382 GLU C CA 1
ATOM 8812 C C . GLU C 1 365 ? 26.889 -73.696 30.140 1.00 75.45 382 GLU C C 1
ATOM 8813 O O . GLU C 1 365 ? 27.986 -73.791 30.687 1.00 76.28 382 GLU C O 1
ATOM 8819 N N . PHE C 1 366 ? 25.741 -73.758 30.805 1.00 74.31 383 PHE C N 1
ATOM 8820 C CA . PHE C 1 366 ? 25.713 -73.963 32.250 1.00 74.20 383 PHE C CA 1
ATOM 8821 C C . PHE C 1 366 ? 24.730 -75.058 32.635 1.00 79.79 383 PHE C C 1
ATOM 8822 O O . PHE C 1 366 ? 23.545 -74.992 32.306 1.00 83.27 383 PHE C O 1
ATOM 8830 N N . ARG C 1 367 ? 25.236 -76.062 33.343 1.00 82.62 384 ARG C N 1
ATOM 8831 C CA . ARG C 1 367 ? 24.403 -77.132 33.873 1.00 89.01 384 ARG C CA 1
ATOM 8832 C C . ARG C 1 367 ? 23.604 -76.640 35.071 1.00 95.03 384 ARG C C 1
ATOM 8833 O O . ARG C 1 367 ? 23.660 -75.463 35.431 1.00 95.77 384 ARG C O 1
ATOM 8841 N N . GLU C 1 368 ? 22.863 -77.551 35.692 1.00 100.42 385 GLU C N 1
ATOM 8842 C CA . GLU C 1 368 ? 22.050 -77.208 36.849 1.00 104.35 385 GLU C CA 1
ATOM 8843 C C . GLU C 1 368 ? 22.928 -76.804 38.028 1.00 96.65 385 GLU C C 1
ATOM 8844 O O . GLU C 1 368 ? 22.546 -75.945 38.823 1.00 94.20 385 GLU C O 1
ATOM 8850 N N . ASP C 1 369 ? 24.109 -77.411 38.133 1.00 92.23 386 ASP C N 1
ATOM 8851 C CA . ASP C 1 369 ? 25.058 -77.053 39.188 1.00 88.15 386 ASP C CA 1
ATOM 8852 C C . ASP C 1 369 ? 25.816 -75.764 38.852 1.00 84.44 386 ASP C C 1
ATOM 8853 O O . ASP C 1 369 ? 26.753 -75.391 39.557 1.00 84.19 386 ASP C O 1
ATOM 8858 N N . SER C 1 370 ? 25.415 -75.109 37.763 1.00 81.81 387 SER C N 1
ATOM 8859 C CA . SER C 1 370 ? 25.940 -73.800 37.376 1.00 80.54 387 SER C CA 1
ATOM 8860 C C . SER C 1 370 ? 27.395 -73.875 36.909 1.00 77.14 387 SER C C 1
ATOM 8861 O O . SER C 1 370 ? 28.132 -72.890 36.994 1.00 78.82 387 SER C O 1
ATOM 8864 N N . SER C 1 371 ? 27.802 -75.039 36.412 1.00 73.28 388 SER C N 1
ATOM 8865 C CA . SER C 1 371 ? 29.165 -75.227 35.928 1.00 73.13 388 SER C CA 1
ATOM 8866 C C . SER C 1 371 ? 29.192 -75.264 34.409 1.00 73.08 388 SER C C 1
ATOM 8867 O O . SER C 1 371 ? 28.261 -75.759 33.773 1.00 73.91 388 SER C O 1
ATOM 8870 N N . ASN C 1 372 ? 30.260 -74.718 33.838 1.00 73.16 389 ASN C N 1
ATOM 8871 C CA . ASN C 1 372 ? 30.541 -74.869 32.419 1.00 74.20 389 ASN C CA 1
ATOM 8872 C C . ASN C 1 372 ? 31.370 -76.139 32.244 1.00 76.52 389 ASN C C 1
ATOM 8873 O O . ASN C 1 372 ? 32.549 -76.157 32.576 1.00 76.14 389 ASN C O 1
ATOM 8878 N N . PRO C 1 373 ? 30.756 -77.219 31.736 1.00 80.40 390 PRO C N 1
ATOM 8879 C CA . PRO C 1 373 ? 31.380 -78.536 31.914 1.00 83.01 390 PRO C CA 1
ATOM 8880 C C . PRO C 1 373 ? 32.573 -78.861 31.005 1.00 84.86 390 PRO C C 1
ATOM 8881 O O . PRO C 1 373 ? 33.466 -79.578 31.454 1.00 84.69 390 PRO C O 1
ATOM 8885 N N . TYR C 1 374 ? 32.607 -78.357 29.775 1.00 87.41 391 TYR C N 1
ATOM 8886 C CA . TYR C 1 374 ? 33.602 -78.832 28.815 1.00 91.36 391 TYR C CA 1
ATOM 8887 C C . TYR C 1 374 ? 35.008 -78.280 29.038 1.00 86.05 391 TYR C C 1
ATOM 8888 O O . TYR C 1 374 ? 35.206 -77.077 29.211 1.00 85.19 391 TYR C O 1
ATOM 8897 N N . VAL C 1 375 ? 35.982 -79.185 29.005 1.00 82.45 392 VAL C N 1
ATOM 8898 C CA . VAL C 1 375 ? 37.395 -78.827 29.042 1.00 79.12 392 VAL C CA 1
ATOM 8899 C C . VAL C 1 375 ? 38.209 -79.902 28.326 1.00 80.79 392 VAL C C 1
ATOM 8900 O O . VAL C 1 375 ? 37.870 -81.085 28.387 1.00 77.73 392 VAL C O 1
ATOM 8904 N N . GLN C 1 376 ? 39.282 -79.490 27.655 1.00 86.87 393 GLN C N 1
ATOM 8905 C CA . GLN C 1 376 ? 40.144 -80.429 26.945 1.00 93.79 393 GLN C CA 1
ATOM 8906 C C . GLN C 1 376 ? 41.619 -80.126 27.192 1.00 93.05 393 GLN C C 1
ATOM 8907 O O . GLN C 1 376 ? 42.044 -78.969 27.147 1.00 88.31 393 GLN C O 1
ATOM 8913 N N . PHE C 1 377 ? 42.387 -81.184 27.442 1.00 98.81 394 PHE C N 1
ATOM 8914 C CA . PHE C 1 377 ? 43.825 -81.081 27.666 1.00 104.62 394 PHE C CA 1
ATOM 8915 C C . PHE C 1 377 ? 44.595 -81.874 26.614 1.00 108.70 394 PHE C C 1
ATOM 8916 O O . PHE C 1 377 ? 44.053 -82.800 26.006 1.00 110.37 394 PHE C O 1
ATOM 8924 N N . GLU C 1 378 ? 45.852 -81.497 26.394 1.00 109.38 395 GLU C N 1
ATOM 8925 C CA . GLU C 1 378 ? 46.776 -82.314 25.613 1.00 108.59 395 GLU C CA 1
ATOM 8926 C C . GLU C 1 378 ? 47.931 -82.764 26.503 1.00 105.14 395 GLU C C 1
ATOM 8927 O O . GLU C 1 378 ? 48.298 -82.072 27.456 1.00 101.41 395 GLU C O 1
ATOM 8933 N N . ILE C 1 379 ? 48.494 -83.925 26.183 1.00 106.40 396 ILE C N 1
ATOM 8934 C CA . ILE C 1 379 ? 49.599 -84.494 26.945 1.00 107.89 396 ILE C CA 1
ATOM 8935 C C . ILE C 1 379 ? 50.810 -84.673 26.033 1.00 109.86 396 ILE C C 1
ATOM 8936 O O . ILE C 1 379 ? 50.752 -85.407 25.045 1.00 110.07 396 ILE C O 1
ATOM 8941 N N . LEU C 1 380 ? 51.899 -83.988 26.369 1.00 112.10 397 LEU C N 1
ATOM 8942 C CA . LEU C 1 380 ? 53.106 -83.995 25.552 1.00 116.37 397 LEU C CA 1
ATOM 8943 C C . LEU C 1 380 ? 54.222 -84.784 26.235 1.00 129.35 397 LEU C C 1
ATOM 8944 O O . LEU C 1 380 ? 54.335 -84.769 27.460 1.00 133.88 397 LEU C O 1
ATOM 8949 N N . GLY C 1 381 ? 55.040 -85.471 25.438 1.00 135.07 398 GLY C N 1
ATOM 8950 C CA . GLY C 1 381 ? 56.128 -86.286 25.955 1.00 137.34 398 GLY C CA 1
ATOM 8951 C C . GLY C 1 381 ? 57.447 -86.040 25.244 1.00 137.10 398 GLY C C 1
ATOM 8952 O O . GLY C 1 381 ? 57.470 -85.659 24.073 1.00 139.56 398 GLY C O 1
ATOM 8953 N N . THR C 1 382 ? 58.546 -86.252 25.962 1.00 132.99 399 THR C N 1
ATOM 8954 C CA . THR C 1 382 ? 59.884 -86.015 25.426 1.00 129.29 399 THR C CA 1
ATOM 8955 C C . THR C 1 382 ? 60.192 -86.945 24.255 1.00 127.55 399 THR C C 1
ATOM 8956 O O . THR C 1 382 ? 59.686 -88.067 24.192 1.00 127.50 399 THR C O 1
ATOM 8960 N N . THR C 1 383 ? 61.020 -86.466 23.331 1.00 126.68 400 THR C N 1
ATOM 8961 C CA . THR C 1 383 ? 61.446 -87.258 22.181 1.00 126.88 400 THR C CA 1
ATOM 8962 C C . THR C 1 383 ? 62.924 -87.019 21.885 1.00 127.08 400 THR C C 1
ATOM 8963 O O . THR C 1 383 ? 63.530 -86.085 22.412 1.00 127.35 400 THR C O 1
ATOM 8967 N N . LYS C 1 390 ? 65.750 -84.815 21.339 1.00 138.58 407 LYS C N 1
ATOM 8968 C CA . LYS C 1 390 ? 65.788 -83.463 21.882 1.00 138.79 407 LYS C CA 1
ATOM 8969 C C . LYS C 1 390 ? 64.604 -82.648 21.364 1.00 143.73 407 LYS C C 1
ATOM 8970 O O . LYS C 1 390 ? 64.775 -81.762 20.526 1.00 145.02 407 LYS C O 1
ATOM 8976 N N . ASP C 1 391 ? 63.413 -82.937 21.890 1.00 146.52 408 ASP C N 1
ATOM 8977 C CA . ASP C 1 391 ? 62.184 -82.227 21.517 1.00 147.26 408 ASP C CA 1
ATOM 8978 C C . ASP C 1 391 ? 60.957 -82.787 22.234 1.00 153.10 408 ASP C C 1
ATOM 8979 O O . ASP C 1 391 ? 60.957 -83.931 22.688 1.00 156.95 408 ASP C O 1
ATOM 8984 N N . MET C 1 392 ? 59.921 -81.958 22.335 1.00 151.95 409 MET C N 1
ATOM 8985 C CA . MET C 1 392 ? 58.630 -82.354 22.897 1.00 148.67 409 MET C CA 1
ATOM 8986 C C . MET C 1 392 ? 57.610 -82.589 21.775 1.00 133.23 409 MET C C 1
ATOM 8987 O O . MET C 1 392 ? 57.578 -81.831 20.806 1.00 129.92 409 MET C O 1
ATOM 8992 N N . ARG C 1 393 ? 56.783 -83.627 21.901 1.00 124.47 410 ARG C N 1
ATOM 8993 C CA . ARG C 1 393 ? 55.700 -83.863 20.941 1.00 121.50 410 ARG C CA 1
ATOM 8994 C C . ARG C 1 393 ? 54.442 -84.438 21.597 1.00 113.37 410 ARG C C 1
ATOM 8995 O O . ARG C 1 393 ? 54.505 -85.124 22.618 1.00 112.27 410 ARG C O 1
ATOM 9003 N N . LYS C 1 394 ? 53.302 -84.140 20.978 1.00 108.80 411 LYS C N 1
ATOM 9004 C CA . LYS C 1 394 ? 51.984 -84.557 21.451 1.00 106.39 411 LYS C CA 1
ATOM 9005 C C . LYS C 1 394 ? 51.763 -86.068 21.406 1.00 105.90 411 LYS C C 1
ATOM 9006 O O . LYS C 1 394 ? 51.912 -86.697 20.358 1.00 107.91 411 LYS C O 1
ATOM 9012 N N . LEU C 1 395 ? 51.397 -86.635 22.556 1.00 103.80 412 LEU C N 1
ATOM 9013 C CA . LEU C 1 395 ? 51.152 -88.069 22.683 1.00 103.86 412 LEU C CA 1
ATOM 9014 C C . LEU C 1 395 ? 49.666 -88.419 22.725 1.00 108.32 412 LEU C C 1
ATOM 9015 O O . LEU C 1 395 ? 49.249 -89.433 22.165 1.00 110.78 412 LEU C O 1
ATOM 9020 N N . ALA C 1 396 ? 48.871 -87.586 23.392 1.00 110.08 413 ALA C N 1
ATOM 9021 C CA . ALA C 1 396 ? 47.451 -87.874 23.572 1.00 111.40 413 ALA C CA 1
ATOM 9022 C C . ALA C 1 396 ? 46.665 -86.647 24.024 1.00 110.90 413 ALA C C 1
ATOM 9023 O O . ALA C 1 396 ? 47.241 -85.602 24.325 1.00 112.59 413 ALA C O 1
ATOM 9025 N N . THR C 1 397 ? 45.343 -86.794 24.059 1.00 107.58 414 THR C N 1
ATOM 9026 C CA . THR C 1 397 ? 44.452 -85.768 24.588 1.00 103.32 414 THR C CA 1
ATOM 9027 C C . THR C 1 397 ? 43.527 -86.363 25.646 1.00 101.95 414 THR C C 1
ATOM 9028 O O . THR C 1 397 ? 43.343 -87.579 25.712 1.00 102.45 414 THR C O 1
ATOM 9032 N N . TRP C 1 398 ? 42.947 -85.489 26.465 1.00 98.80 415 TRP C N 1
ATOM 9033 C CA . TRP C 1 398 ? 41.969 -85.883 27.472 1.00 94.05 415 TRP C CA 1
ATOM 9034 C C . TRP C 1 398 ? 40.794 -84.918 27.404 1.00 91.06 415 TRP C C 1
ATOM 9035 O O . TRP C 1 398 ? 40.982 -83.705 27.324 1.00 90.49 415 TRP C O 1
ATOM 9046 N N . ASP C 1 399 ? 39.585 -85.470 27.428 1.00 90.54 416 ASP C N 1
ATOM 9047 C CA . ASP C 1 399 ? 38.370 -84.677 27.316 1.00 93.91 416 ASP C CA 1
ATOM 9048 C C . ASP C 1 399 ? 37.398 -85.018 28.438 1.00 93.75 416 ASP C C 1
ATOM 9049 O O . ASP C 1 399 ? 37.460 -86.100 29.020 1.00 95.54 416 ASP C O 1
ATOM 9054 N N . SER C 1 400 ? 36.501 -84.084 28.738 1.00 92.93 417 SER C N 1
ATOM 9055 C CA . SER C 1 400 ? 35.579 -84.245 29.856 1.00 92.63 417 SER C CA 1
ATOM 9056 C C . SER C 1 400 ? 34.358 -85.068 29.454 1.00 96.98 417 SER C C 1
ATOM 9057 O O . SER C 1 400 ? 33.519 -85.396 30.294 1.00 96.18 417 SER C O 1
ATOM 9060 N N . GLU C 1 401 ? 34.266 -85.396 28.168 1.00 102.12 418 GLU C N 1
ATOM 9061 C CA . GLU C 1 401 ? 33.173 -86.212 27.655 1.00 106.42 418 GLU C CA 1
ATOM 9062 C C . GLU C 1 401 ? 33.600 -87.661 27.435 1.00 105.20 418 GLU C C 1
ATOM 9063 O O . GLU C 1 401 ? 32.975 -88.584 27.957 1.00 100.55 418 GLU C O 1
ATOM 9069 N N . LYS C 1 402 ? 34.677 -87.843 26.672 1.00 110.69 419 LYS C N 1
ATOM 9070 C CA . LYS C 1 402 ? 35.116 -89.171 26.245 1.00 117.59 419 LYS C CA 1
ATOM 9071 C C . LYS C 1 402 ? 36.410 -89.618 26.930 1.00 116.29 419 LYS C C 1
ATOM 9072 O O . LYS C 1 402 ? 36.817 -90.773 26.804 1.00 116.78 419 LYS C O 1
ATOM 9078 N N . GLY C 1 403 ? 37.055 -88.706 27.649 1.00 114.26 420 GLY C N 1
ATOM 9079 C CA . GLY C 1 403 ? 38.272 -89.033 28.372 1.00 112.28 420 GLY C CA 1
ATOM 9080 C C . GLY C 1 403 ? 39.517 -89.110 27.510 1.00 110.66 420 GLY C C 1
ATOM 9081 O O . GLY C 1 403 ? 39.687 -88.333 26.571 1.00 110.14 420 GLY C O 1
ATOM 9082 N N . LEU C 1 404 ? 40.387 -90.060 27.836 1.00 110.69 421 LEU C N 1
ATOM 9083 C CA . LEU C 1 404 ? 41.679 -90.192 27.173 1.00 112.08 421 LEU C CA 1
ATOM 9084 C C . LEU C 1 404 ? 41.533 -90.729 25.751 1.00 112.22 421 LEU C C 1
ATOM 9085 O O . LEU C 1 404 ? 40.764 -91.661 25.507 1.00 111.26 421 LEU C O 1
ATOM 9090 N N . ASN C 1 405 ? 42.269 -90.125 24.819 1.00 114.60 422 ASN C N 1
ATOM 9091 C CA . ASN C 1 405 ? 42.339 -90.602 23.440 1.00 118.39 422 ASN C CA 1
ATOM 9092 C C . ASN C 1 405 ? 43.789 -90.607 22.958 1.00 124.14 422 ASN C C 1
ATOM 9093 O O . ASN C 1 405 ? 44.398 -89.547 22.797 1.00 123.51 422 ASN C O 1
ATOM 9098 N N . GLY C 1 406 ? 44.330 -91.801 22.730 1.00 129.71 423 GLY C N 1
ATOM 9099 C CA . GLY C 1 406 ? 45.716 -91.961 22.322 1.00 132.19 423 GLY C CA 1
ATOM 9100 C C . GLY C 1 406 ? 46.566 -92.588 23.409 1.00 131.76 423 GLY C C 1
ATOM 9101 O O . GLY C 1 406 ? 47.732 -92.229 23.582 1.00 129.32 423 GLY C O 1
ATOM 9102 N N . SER C 1 407 ? 45.977 -93.532 24.138 1.00 133.09 424 SER C N 1
ATOM 9103 C CA . SER C 1 407 ? 46.655 -94.198 25.246 1.00 133.09 424 SER C CA 1
ATOM 9104 C C . SER C 1 407 ? 47.988 -94.804 24.816 1.00 129.96 424 SER C C 1
ATOM 9105 O O . SER C 1 407 ? 49.050 -94.350 25.243 1.00 127.84 424 SER C O 1
#

InterPro domains:
  IPR001320 Ionotropic glutamate receptor, C-terminal [PF00060] (564-842)
  IPR001320 Ionotropic glutamate receptor, C-terminal [SM00079] (438-807)
  IPR001508 Ionotropic glutamate receptor, metazoa [PR00177] (480-508)
  IPR001508 Ionotropic glutamate receptor, metazoa [PR00177] (565-590)
  IPR001508 Ionotropic glutamate receptor, metazoa [PR00177] (632-659)
  IPR001508 Ionotropic glutamate receptor, metazoa [PR00177] (831-855)
  IPR001828 Receptor, ligand binding region [PF01094] (39-400)
  IPR015683 Ionotropic glutamate receptor [PTHR18966] (40-868)
  IPR019594 Ionotropic glutamate receptor, L-glutamate and glycine-binding domain [PF10613] (438-549)
  IPR019594 Ionotropic glutamate receptor, L-glutamate and glycine-binding domain [SM00918] (448-510)
  IPR028082 Periplasmic binding protein-like I [SSF53822] (19-424)

CATH classification: 3.40.50.2300 (+1 more: 3.40.50.2300)

Sequence (1158 aa):
SIIHIGAIFEENAAKDDRVFQLAVSDLSLNDDILQSEKITYSIKVIEANNPFQAVQEACDLMTQGILALVTSTGCASANALQSLTDAMHIPHLFVQRNPGGSPRTACHLNPSPDGEAYTLASRPPVRLNDVMLRLVTELRWQKFVMFYDSEYDIRGLQSFLDQASRLGLDVSLQKVDKNISHVFTSLFTTMKTEELNRYRDTLRRAILLLSPQGAHSFINEAVETNLASKDSHWVFVNEEISDPEILDLVHSALGRMTVVRQIFPSAKDNQKCMRNNHRISSLLCDPQEGYLQMLQISNLYLYDSVLMLANAFHRKLEDRKWHSMASLNCIRKSTKPWNGGRSMLDTIKKGHITGLTGVMEFREDSSNPYVQFEILGTTYSETFGKDMRKLATWDSEKGLNGSLSIIHIGAIFEENAAKDDRVFQLAVSDLSLNSEKITYSIKVIEANNPFQAVQEACDLMTQGILALVTSTGCASANALQSLTDAMHIPHLFVQRNPGGSPRTACHLNPSPDGEAYTLASRPPVRLNDVMLRLVTELRWQKFVMFYDSEYDIRGLQSFLDQASRLGLDVSLQKVDKNISHVFTSLFTTMKTEELNRYRDTLRRRAILLLSPQGAHSFINEAVETNLASKDSHWVFVNEEISDPEILDLVHSALGRMTVVRQIFPSAHRISSLLCDPQEGYLQMLQISNLYLYDSVLMLANAFHRKLEDRKWHSMASLNCIRKSTKPWNGGRSMLDTIKKGHITGLTGVMEFREDSSNPYVQFEILGTGKDMRKLATWDSEKGLNGSSIIHIGAIFEENAAKDDRVFQLAVSDLSLNEKITYSIKVIEANNPFQAVQEACDLMTQGILALVTSTGCASANALQSLTDAMHIPHLFVQRNPGGSPRTACHLNPSPDGEAYTLASRPPVRLNDVMLRLVTELRWQKFVMFYDSEYDIRGLQSFLDQASRLGLDVSLQKVDKNISHVFRDTLRRAILLLSPQGAHSFINEAVETNLASKDSHWVFVNEEISDPEILDLVHSALGRMTVVRQIFPSQKCMRNNHRISSLLCDPQEGYLQMLQISNLYLYDSVLMLANAFHRKLEDRKWHSMASLNCIRKSTKPWNGGRSMLDTIKKGHITGLTGVMEFREDSSNPYVQFEILGTTKDMRKLATWDSEKGLNGS

Nearest PDB structures (foldseek):
  5kc9-assembly2_C-2  TM=1.003E+00  e=3.467E-82  Mus musculus
  5kc9-assembly1_A  TM=9.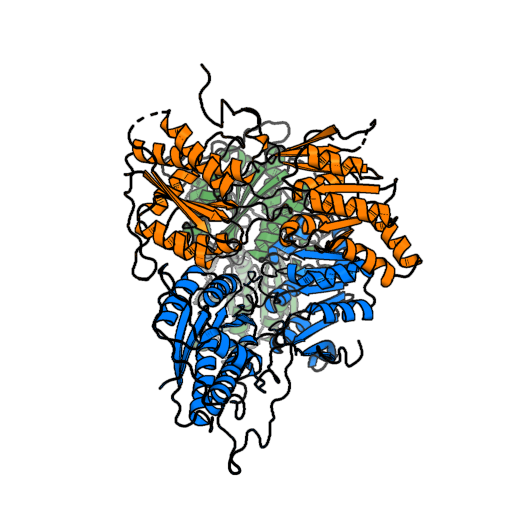698E-01  e=1.492E-71  Mus musculus
  5kc9-assembly1_B  TM=9.613E-01  e=1.585E-71  Mus musculus
  5kc8-assembly1_A-2  TM=9.572E-01  e=2.076E-53  Homo sapiens
  5l2e-assembly1_A  TM=9.565E-01  e=6.883E-51  Rattus norvegicus

Solvent-accessible surface area: 51800 Å² total; per-residue (Å²): 130,60,2,28,3,0,0,0,0,10,103,124,8,68,95,3,41,125,0,0,60,29,0,7,49,14,19,72,133,44,18,90,105,4,125,115,57,133,25,50,65,26,39,43,65,1,96,48,70,32,0,6,41,0,1,19,15,0,3,42,0,0,45,68,15,0,6,0,0,0,0,0,0,21,48,28,0,1,17,2,0,5,8,0,0,14,40,8,41,0,0,0,0,6,0,12,36,28,48,76,18,4,2,11,19,58,20,129,59,13,100,39,87,150,37,42,45,0,16,0,38,0,11,0,56,40,74,5,15,42,0,2,26,94,6,2,59,79,42,197,8,83,112,5,6,0,7,7,20,42,99,20,28,4,69,25,0,64,58,0,11,15,62,2,20,110,81,44,26,32,26,31,8,10,55,4,83,154,72,24,22,88,34,2,2,50,13,21,38,93,30,92,84,85,81,19,58,161,25,72,75,75,4,91,100,0,2,0,2,2,16,13,142,22,0,62,53,3,3,47,24,0,46,70,2,53,3,11,30,177,98,16,20,12,2,0,0,3,4,30,9,48,85,89,55,6,66,62,0,1,112,19,15,87,8,88,2,2,0,0,40,11,36,56,63,81,47,147,25,82,136,129,6,42,121,148,149,137,110,24,73,14,6,28,17,78,53,110,179,33,59,53,136,130,23,80,13,2,5,19,4,0,2,0,0,3,24,0,1,3,34,0,5,34,54,6,49,125,92,218,118,79,56,86,35,55,93,15,28,0,13,140,107,108,27,155,50,2,110,1,0,123,40,0,10,58,18,0,51,147,3,96,18,44,2,13,8,7,62,0,41,17,116,158,110,23,21,2,31,52,2,39,0,15,1,12,1,22,40,139,42,157,108,165,21,53,68,26,152,114,62,6,23,16,16,34,131,180,18,40,107,44,93,61,136,53,4,26,1,0,0,0,0,8,101,106,9,46,66,3,42,126,0,0,72,39,0,8,56,16,48,41,112,154,139,101,101,28,53,70,28,40,33,68,1,92,48,65,26,1,4,40,0,0,19,17,0,5,42,0,1,52,88,4,2,0,0,0,0,0,0,0,18,49,26,0,1,17,2,0,6,10,0,0,16,48,9,41,2,0,0,0,6,0,14,36,26,45,74,18,4,2,12,19,58,20,130,60,14,104,37,87,151,38,40,43,0,14,0,38,0,9,1,54,40,74,5,15,41,2,2,23,99,23,1,50,95,47,191,14,108,96,5,4,0,6,7,20,42,118,21,27,4,69,26,0,62,58,0,12,30,73,3,23,91,83,54,21,40,25,29,11,20,68,4,48,173,70,31,65,107,27,2,72,44,13,92,120,85,28,142,112,129,79,29,83,184,20,74,67,61,2,92,63,0,2,0,3,2,17,14,133,20,0,57,49,0,5,56,46,0,50,145,34,103,2,11,16,174,102,15,16,12,1,0,0,2,4,29,9,49,83,91,50,6,81,60,0,21,137,24,25,94,21,108,3,4,0,0,36,11,39,57,74,117,89,155,171,90,75,13,0,39,34,71,60,91,112,37,39,62,143,120,26,75,14,2,4,24,4,0,2,0,0,1,23,0,1,20,46,0,7,119,52,8,64,107,78,216,136,55,69,87,54,41,88,7,60,2,50,165,105,72,37,160,54,7,134,1,0,107,34,2,5,49,19,0,39,158,4,105,18,84,5,15,7,5,66,0,50,16,117,153,110,23,22,2,29,56,2,45,0,16,11,14,0,51,109,187,86,32,159,108,65,8,23,14,15,32,133,179,18,41,108,48,127,108,82,10,28,0,0,0,0,0,8,96,119,3,43,81,4,10,5,0,0,30,1,0,10,17,12,38,45,96,148,194,106,29,57,63,26,37,39,59,2,107,50,124,39,46,129,40,0,34,92,39,0,7,64,0,0,33,79,10,0,8,0,0,0,0,0,0,20,49,51,0,1,44,24,0,6,58,18,0,14,58,18,42,0,0,0,0,6,0,13,34,24,44,75,17,4,2,13,18,57,19,131,58,55,133,38,88,151,44,47,41,0,15,0,39,0,12,2,56,41,74,5,14,38,1,2,24,104,23,3,56,91,61,212,31,95,126,2,7,0,22,30,19,52,114,21,43,73,150,25,0,127,58,0,52,64,61,2,83,176,88,43,26,66,41,55,65,91,128,23,62,185,39,32,93,74,54,81,105,92,73,26,39,16,0,2,0,2,2,17,16,145,31,0,63,49,32,3,51,50,11,37,148,52,128,103,18,53,178,129,16,30,18,2,0,0,3,4,29,9,52,84,89,52,5,76,60,0,24,126,19,22,106,16,101,3,6,0,0,39,11,37,53,68,139,190,121,25,52,41,130,132,29,132,7,16,44,0,5,11,37,40,163,47,34,7,50,107,67,24,74,14,2,6,32,4,0,0,0,0,0,15,0,1,18,45,0,10,118,75,36,33,87,157,154,212,74,174,43,31,77,85,22,45,19,125,148,214,98,28,163,50,33,149,27,0,76,50,6,0,53,18,0,42,160,4,116,17,43,0,18,6,7,71,0,68,16,140,171,104,19,20,2,19,52,2,32,0,15,11,14,0,34,85,207,77,22,176,109,91,12,21,15,6,31,144,133,15,40,84,45,117

Organism: Mus musculus (NCBI:txid10090)

GO terms:
  GO:0098839 postsynaptic density membrane (C, IDA)
  GO:0045202 synapse (C, IDA)
  GO:0045211 postsynaptic membrane (C, IDA)
  GO:0030545 signaling receptor regulator activity (F, IDA)
  GO:0098820 trans-synaptic protein complex (C, IDA)
  GO:0099538 synaptic signaling via neuropeptide (P, IDA)
  GO:0099557 trans-synaptic signaling by trans-synaptic complex, modulating synaptic transmission (P, IDA)
  GO:1904315 transmitter-gated monoatomic ion channel activity involved in regulation of postsynaptic membrane potential (F, IDA)
  GO:0005515 protein binding (F, IPI)
  GO:0035176 social behavior (P, IMP)
  GO:0098978 glutamatergic synapse (C, IDA)
  GO:0099175 regulation of postsynapse organization (P, IDA)
  GO:0098982 GABA-ergic synapse (C, IDA)
  GO:0098978 glutamatergic synapse (C, EXP)
  GO:0099072 regulation of postsynaptic membrane neurotransmitter receptor levels (P, IDA)
  GO:0099175 regulation of postsynapse organization (P, EXP)
  GO:0098978 glutamatergic synapse (C, IEP)
  GO:0099175 regulation of postsynapse organization (P, IEP)
  GO:0098978 glutamatergic synapse (C, IMP)
  GO:0099072 regulation of postsynaptic membrane neurotransmitter receptor levels (P, IMP)

Foldseek 3Di:
DAAEEEEEEEPVCVLVVVLLVQLQVLCQQPVPLCPVHHYYYYYHYDYALCQVVLLVRVLVVQLVFHQAYEYEGAQNNVQSVQVLCLQQLHAYEYQYDCQVQFADADHDHDDHDVLRRRYFYLDFHDPLLVVVQVVCVQVVAQAAEEEGEPRDDCVSNVVNVVVNVVVNGHYHYDYQYPPLLVSVVVLVVPDDPVRLVVVLVRHQHYEYRYGLVVLLSNLQVCVVVVSAAQSHEYEYEHQDDAQVSVCSNQVRHNHKYKYKYFDADDQCPDVVQDDPNHGRDGCFTDNDPCVVVVDTPSSQSSSVLSVLLVQLVSVCCVVPHDDGGHRFRRVPPPTHHTPCSSVSSVSSQQTWDQGPRGIFHQDPVSGRHKTKMWMWIWDADPVPGIDIDTAWMAMRPPGIDGHD/DFAEEEEEEEPVCVLVVVLLVQLQVLVVVVPDGHHYDYHYDYAPCLVVLVVRVQVSQLVFHQAYEYEGAQNNVQSVQVVCLQQLHAYEYQYDCQVQFADADHDHDDGPVLRRRYFYLDFHDCLLVVVQVVCVVVVAQAAEEEGEPRDDCVRNVVSVVVNVVVNGHYHYDYCYPPLLCRVVVVVVPDDPVRLVVVLVRQQHYEYRGGLVVLLSNLQVCVVVVSAAQNHEYEYEHQDDDPVSVVSNQVSHNYKYKYKYWDADQEVWRDGCFTDNDPCPVVPDDPSSFSSSVVSVLLVQLVVVCVVVPVDDTTHRFHPPPVVTHHRPCSSVSSVSSQCTWDQGRRGIFHQDPVSGRHWIKMWMWIGVRHIDTAWMAIRPPGIDGD/DAAEAEEEEEPVCPLLVVLLVQLQVLCVVVPGHDYDYHYDHAPCLVVLLVRVLVSVLVFHQAYEYEGAQNNVQSVQVLCLQQLHAYEYQYDCQVQFADADHDHDDHDVLRRRYFYLDFHDPLLVVVQVVCVVVVAQAAEEEGEPRDDCVSNVVNVVVCVVVNGHYHYDYDYPDLVVVQEVRHQEYEYRGGLVSLLSNLQSCVVSPHAAQSHEYEYTHQDDDPVSVLSNLVSHNHKYKYKYWDADCVQQDFDHTGGDCLCGVCVVVNVSPDDPSSFSSSVLVVLLVQLCCVVPPPDDDDTDHRFRRVPPPTHHDPCSSVSSVSSQCTWGQGPRGIAHQDPVSGGHWIKMWMWIDDNDIDTQWMAISPPGIDRD

B-factor: mean 77.59, std 28.84, range [36.29, 189.87]

Secondary structure (DSSP, 8-state):
-EEEEEEEEESS-HHHHHHHHHHHHHHHHH-SSSTT-EEEEEEEEE-TT-HHHHHHHHHHHHHT--S-EEEE--HHHHHHHHHHHHHHT--EEE-PPPSTTSPP----PPP--TT---EEE-SPPP-HHHHHHHHHHHTT-SEEEEEE-TT--GGGGHHHHHHHHHTT-EEEEEE--S-HHHHHHHHHHHS-HHHHHHHHHHTTEEEEES-HHHHHHHHHHHHHTT---TT-EEEEE-S---HHHHHHHHHH-SSEEEEEEE-------TTTTEETTEE--STTTSPPTTTGGGS-HHHHHHHHHHHHHHHHHHHHHHTT---------SSSTTPPPPTTHHHHHHHHHT-EEEETTEEEE--TTSB----EEEEEEEEEETTTEEEEEEEEEEETTTEEES--/--EEEEEEEESS-HHHHHHHHHHHHHHHT----EEEEEEEE-TT-HHHHHHHHHHHHHS--S-EEEEE-HHHHHHHHHHHHHHT--EEEEEPPSTTPPP----PPP--TT---EEESSPPP-HHHHHHHHHHHTT-SEEEEEEETT--GGGGHHHHHHHHHTT-EEEEEEE-S-HHHHHHHHHHHS-HHHHHHHHHHTTEEEEES-HHHHHHHHHHHHHTT---TT-EEEEE-S---HHHHHHHHHH-SSEEEEEEE---------STTTSPPTTTGGG--HHHHHHHHHHHHHHHHHHHHHHTT---------SS-S-PPPPTTHHHHHHHHHT-EEEETTEEEE--TTSB----EEEEEE-----EEEEEEETTTEEEE-/--EEEEEEEESS-HHHHHHHHHHHHHHTT---EEEEEEEE-TT-HHHHHHHHHHHHHT--S-EEEEE-HHHHHHHHHHHHHHT--EEEEEPPSTTSPP----PPP--TT---EEESSPPP-HHHHHHHHHHHTT-SEEEEEEETT--GGGGHHHHHHHHHTT-EEEEEEE-S-HHHH---GGGEEEEES-HHHHHHHHHHHHHTT---TT-EEEEE-S---HHHHHHHHHH-SSEEEEEEEE----TTEETTEEPPHHHH-GGGSSGGG--HHHHHHHHHHHHHHHHHHHHHTT----PPP---TTSTTPPPPTTHHHHHHHHHT-EEEETTEEEE--TTSB----EEEEEEE---EEEEEEEETTTEEE--

Radius of gyration: 35.23 Å; Cα contacts (8 Å, |Δi|>4): 2304; chains: 3; bounding box: 97×100×70 Å